Protein AF-A0A7S4JN54-F1 (afdb_monomer_lite)

Radius of gyration: 43.98 Å; chains: 1; bounding box: 113×78×150 Å

Foldseek 3Di:
DDDDDPDPDACLPPVNPLNQLLLVLLLLLLLLVLLLVVLLVVQQLLLVLLQVVVVVVPDDDDDDDDDDDDDPCVQDPDDPPPPRPPPNNPQCSLPFDFCVCVVPVPVSVVSLVPPPDPCSVVSVVSVVVCLVVCVVSLVSVLVSLVSLVVSLVSLQVSLVCLVVCVVVPHHLVRLLVRLVSLVSNLSSLLSSLVSLVSNCVSAPLRSLRRSLVSCCVRVVVPDDCPCVVVSCLLRHHLDDDDPDLAPPPPPPRPDSLLSNQVSRAHDPVSLVVSLVSLLPDQSPPCCVLPVDPVCQQVSSQQSLLSNVSSCSSVVCCQAPVLPSLLSSCVRHPLLPQWHFHAQQDIDRNQVVSVNHDSNNVSCVVRPDPVNNLVSLVVLVVLLVVLLVVLVVCVPPPNPDLVNCLVCVVVLSVSLLSLLSSLVRDLRPDPVVCVVVNDDPPDPPDDRPDDPPLSSVSSLLSSLVSLVSVLVSLVVLVVCLVVLLVVLLVLLLVLLQVQLVVLCPPDPPDDDHRDPVSSVVSNVLSVLSVPQDLDDPVCLVVSLVSLVVSLVVLVVVCPPPRQVVDPSSVVSSVSSSVSSSVNNSSSVRDVVSSVSSLVSLAPSNCLVSVVVCLVVLLVVCLVAVLSLQSVLSSLVSNLSNLVVSLVSNVSHDDPSSVVSLVSVLVSSVVVVLSNLLSLLVSLVVLLLVQLVLQLPPQDDDDPDDDPVCCVVNPSVVSVVVVVVSLVVSLSNLVSLVSHDWRDRRPDTDRSLVSSVLSNLQSVLAVLQVLLQVLLDQAQDDDQAPVSLVVSLVVNLVSLVVLLSSLVSSLVSQCVNCVSNVHNSNVSSVVSLLLLQVLLLLQQLLVLDPDHDDSVNDPSADPSRGRDFDQQDPRCNPGRGSLVSVLVSLCSLLQQLAWAAFPVQQAIAGPVRHTSGGLVNLVSVCSNSNLSSLLSSLVSLLSVLLRLVVVVVVCCVVPCVVCQVVLVVVVVQCPPLQDAGDPNVVSLVVVLVVCVVVLVSVVVSLLSNLSSLSSSLSSLVSLLVVCCVPPVPVVVVLVVVVVVVVVVVVVVVVDDDDDDPPPCPVVVVVSVVVCSSSSVDRSLLDASDLDDDRPSVLVSVLSSLLVQLVQWDQDPVRRWTHGPDSPRSDHLRSNLSSVSSSCSNDDVVSVLSNLSSNLSVLVNQVCVVPPDDPDDDDDDPDDDRPSSSLSSLSSVVSNCVSNVNDPVSSCVRHPPVVNVVHPDPPDDDD

Sequence (1228 aa):
MVSTKQATGSFTHTDNLCGDELLGIVCRGHGVLTDLMRLSRRVPPAFESAVAAAEIAKKEPASSSGAGYGYFMGLFGGATEVEKSHTDTGRYNSILFDFSYLRNPEKFENLIGSNGTSSGTDMRMLEADFVSSHSSTLTDVYRLFESIYRYYCDLNTFVTDLSRGRFIQYSVESVLTDTEGRQLLCEATYLYGMMLLLMDRHFAGSIRERIVIAFLRYCGEAGDLSHFDEVCNLVRCTSGSTFSPSPADRSDSSMYEEKLFCRYPLPPNFVRSLIGCLLSDDIYLQSSYFPSFSHRTIRLAKQASMLYVILYFQTSTLRVEKGTMREIVDKFFHDNWVVSLYAGMLVDVSEQWSRFEAASLALDAWLQLPNMEILYRMNAKLIGQCLGDLRQYLTRGVLTNDFFLDNMDTLFDCLRRCNVALRWRLLHRPKNRENTGAKAEQDESNIVILNDGNILTLMLMLSRFEEKLKAITSHLLVEKATLWQSCQSRATQKMVDLSQYFSGEQAISDIERNEPLMKWFSAMAAEIRSLSCESTTSQFATGKKIQLCIEALVDIEQFDLVDRNSQAKSSLQSTRHLLLQMARTERITDETLVAIESISDMSYAQEAIEGYVPAIHFSVKKDPSTVSFLRGLFQKAASCIRAVSLRLDQGSSEQTEEVKSYYSSLIEKLVRDTLDVVPLSIFSVLLQIADLKEKQLRMIPSKIETESLRDFAQVDERYKMSVLTYELSVFSEGIFNMDRISVGSNEIDPREILDKGLRKALTQHVSIIMHRTLQFHFRGDIKPGTIVNFQADSTRTFSSLISRLEGLKYALEQTQDHIGISGLIIWDEEFRRIMAFNVEQESNKYVRNKIPCFLSCHQSLDVPIPLFAPTKAEPLYVSFIGRVMSSLLKMTEPLVTIFSLECNGWFLTDGTEACGSQMFHFLHRALQVWGLVGLDRLLSFRVLNELQRFVKFYHSAVKSHGVLLEQIRDTCFPDWKSPQDPFKLLASATKKMEKLMSPVATCVRRVGQAQIIRKMIRNELQLGAHIAGEQMYQSLVIANDELLRQMCRKSDTDCNGDSSESSGYFDQISDMFTAAGACDPLTTVFLNMEPMEGLPLVLTMFVISHMGNLTYDHDFGSLVRAKDECPYDGWPLAAGIATILKQFHPSFASSFFASLSQFVRAGIQASFAPKTRSSRKEEIQDLPLYITNTLIFLCQLCSLTGIDRSSLHEHIPEYLVALVPNAKVGTI

InterPro domains:
  IPR019393 WASH complex, subunit strumpellin [PF10266] (86-1160)
  IPR019393 WASH complex, subunit strumpellin [PTHR15691] (84-1218)

Structure (mmCIF, N/CA/C/O backbone):
data_AF-A0A7S4JN54-F1
#
_entry.id   AF-A0A7S4JN54-F1
#
loop_
_atom_site.group_PDB
_atom_site.id
_atom_site.type_symbol
_atom_site.label_atom_id
_atom_site.label_alt_id
_atom_site.label_comp_id
_atom_site.label_asym_id
_atom_site.label_entity_id
_atom_site.label_seq_id
_atom_site.pdbx_PDB_ins_code
_atom_site.Cartn_x
_atom_site.Cartn_y
_atom_site.Cartn_z
_atom_site.occupancy
_atom_site.B_iso_or_equiv
_atom_site.auth_seq_id
_atom_site.auth_comp_id
_atom_site.auth_asym_id
_atom_site.auth_atom_id
_atom_site.pdbx_PDB_model_num
ATOM 1 N N . MET A 1 1 ? -56.118 -31.466 31.981 1.00 26.67 1 MET A N 1
ATOM 2 C CA . MET A 1 1 ? -55.464 -32.222 30.889 1.00 26.67 1 MET A CA 1
ATOM 3 C C . MET A 1 1 ? -55.588 -31.371 29.636 1.00 26.67 1 MET A C 1
ATOM 5 O O . MET A 1 1 ? -56.713 -31.107 29.264 1.00 26.67 1 MET A O 1
ATOM 9 N N . VAL A 1 2 ? -54.568 -30.812 28.998 1.00 26.16 2 VAL A N 1
ATOM 10 C CA . VAL A 1 2 ? -53.115 -30.800 29.185 1.00 26.16 2 VAL A CA 1
ATOM 11 C C . VAL A 1 2 ? -52.686 -29.349 28.943 1.00 26.16 2 VAL A C 1
ATOM 13 O O . VAL A 1 2 ? -53.099 -28.732 27.970 1.00 26.16 2 VAL A O 1
ATOM 16 N N . SER A 1 3 ? -51.909 -28.813 29.881 1.00 24.67 3 SER A N 1
ATOM 17 C CA . SER A 1 3 ? -51.236 -27.522 29.784 1.00 24.67 3 SER A CA 1
ATOM 18 C C . SER A 1 3 ? -50.074 -27.667 28.805 1.00 24.67 3 SER A C 1
ATOM 20 O O . SER A 1 3 ? -49.081 -28.323 29.117 1.00 24.67 3 SER A O 1
ATOM 22 N N . THR A 1 4 ? -50.206 -27.102 27.608 1.00 24.69 4 THR A N 1
ATOM 23 C CA . THR A 1 4 ? -49.073 -26.866 26.714 1.00 24.69 4 THR A CA 1
ATOM 24 C C . THR A 1 4 ? -48.451 -25.536 27.103 1.00 24.69 4 THR A C 1
ATOM 26 O O . THR A 1 4 ? -48.923 -24.471 26.706 1.00 24.69 4 THR A O 1
ATOM 29 N N . LYS A 1 5 ? -47.391 -25.615 27.914 1.00 27.33 5 LYS A N 1
ATOM 30 C CA . LYS A 1 5 ? -46.375 -24.568 28.015 1.00 27.33 5 LYS A CA 1
ATOM 31 C C . LYS A 1 5 ? -45.970 -24.179 26.591 1.00 27.33 5 LYS A C 1
ATOM 33 O O . LYS A 1 5 ? -45.389 -24.998 25.884 1.00 27.33 5 LYS A O 1
ATOM 38 N N . GLN A 1 6 ? -46.320 -22.963 26.178 1.00 27.58 6 GLN A N 1
ATOM 39 C CA . GLN A 1 6 ? -45.749 -22.331 24.996 1.00 27.58 6 GLN A CA 1
ATOM 40 C C . GLN A 1 6 ? -44.235 -22.291 25.192 1.00 27.58 6 GLN A C 1
ATOM 42 O O . GLN A 1 6 ? -43.738 -21.662 26.127 1.00 27.58 6 GLN A O 1
ATOM 47 N N . ALA A 1 7 ? -43.514 -23.015 24.343 1.00 29.03 7 ALA A N 1
ATOM 48 C CA . ALA A 1 7 ? -42.112 -22.741 24.117 1.00 29.03 7 ALA A CA 1
ATOM 49 C C . ALA A 1 7 ? -42.043 -21.321 23.538 1.00 29.03 7 ALA A C 1
ATOM 51 O O . ALA A 1 7 ? -42.631 -21.049 22.493 1.00 29.03 7 ALA A O 1
ATOM 52 N N . THR A 1 8 ? -41.409 -20.401 24.255 1.00 36.66 8 THR A N 1
ATOM 53 C CA . THR A 1 8 ? -41.083 -19.059 23.772 1.00 36.66 8 THR A CA 1
ATOM 54 C C . THR A 1 8 ? -40.023 -19.199 22.681 1.00 36.66 8 THR A C 1
ATOM 56 O O . THR A 1 8 ? -38.829 -19.174 22.972 1.00 36.66 8 THR A O 1
ATOM 59 N N . GLY A 1 9 ? -40.454 -19.447 21.444 1.00 47.59 9 GLY A N 1
ATOM 60 C CA . GLY A 1 9 ? -39.595 -19.308 20.272 1.00 47.59 9 GLY A CA 1
ATOM 61 C C . GLY A 1 9 ? -39.272 -17.828 20.062 1.00 47.59 9 GLY A C 1
ATOM 62 O O . GLY A 1 9 ? -40.162 -16.989 20.183 1.00 47.59 9 GLY A O 1
ATOM 63 N N . SER A 1 10 ? -38.000 -17.516 19.810 1.00 63.97 10 SER A N 1
ATOM 64 C CA . SER A 1 10 ? -37.537 -16.176 19.422 1.00 63.97 10 SER A CA 1
ATOM 65 C C . SER A 1 10 ? -38.255 -15.722 18.139 1.00 63.97 10 SER A C 1
ATOM 67 O O . SER A 1 10 ? -38.591 -16.548 17.287 1.00 63.97 10 SER A O 1
ATOM 69 N N . PHE A 1 11 ? -38.536 -14.421 18.008 1.00 71.69 11 PHE A N 1
ATOM 70 C CA . PHE A 1 11 ? -39.265 -13.855 16.864 1.00 71.69 11 PHE A CA 1
ATOM 71 C C . PHE A 1 11 ? -38.531 -14.090 15.535 1.00 71.69 11 PHE A C 1
ATOM 73 O O . PHE A 1 11 ? -39.182 -14.171 14.497 1.00 71.69 11 PHE A O 1
ATOM 80 N N . THR A 1 12 ? -37.209 -14.261 15.581 1.00 65.44 12 THR A N 1
ATOM 81 C CA . THR A 1 12 ? -36.326 -14.555 14.439 1.00 65.44 12 THR A CA 1
ATOM 82 C C . THR A 1 12 ? -36.088 -16.057 14.196 1.00 65.44 12 THR A C 1
ATOM 84 O O . THR A 1 12 ? -35.162 -16.433 13.484 1.00 65.44 12 THR A O 1
ATOM 87 N N . HIS A 1 13 ? -36.898 -16.950 14.780 1.00 71.62 13 HIS A N 1
ATOM 88 C CA . HIS A 1 13 ? -36.831 -18.385 14.475 1.00 71.62 13 HIS A CA 1
ATOM 89 C C . HIS A 1 13 ? -37.302 -18.668 13.037 1.00 71.62 13 HIS A C 1
ATOM 91 O O . HIS A 1 13 ? -38.321 -18.121 12.624 1.00 71.62 13 HIS A O 1
ATOM 97 N N . THR A 1 14 ? -36.661 -19.615 12.339 1.00 62.78 14 THR A N 1
ATOM 98 C CA . THR A 1 14 ? -36.895 -19.965 10.912 1.00 62.78 14 THR A CA 1
ATOM 99 C C . THR A 1 14 ? -38.313 -20.444 10.563 1.00 62.78 14 THR A C 1
ATOM 101 O O . THR A 1 14 ? -38.618 -20.723 9.409 1.00 62.78 14 THR A O 1
ATOM 104 N N . ASP A 1 15 ? -39.175 -20.606 11.568 1.00 67.00 15 ASP A N 1
ATOM 105 C CA . ASP A 1 15 ? -40.580 -20.993 11.401 1.00 67.00 15 ASP A CA 1
ATOM 106 C C . ASP A 1 15 ? -41.521 -19.768 11.414 1.00 67.00 15 ASP A C 1
ATOM 108 O O . ASP A 1 15 ? -42.713 -19.889 11.117 1.00 67.00 15 ASP A O 1
ATOM 112 N N . ASN A 1 16 ? -41.010 -18.577 11.758 1.00 81.00 16 ASN A N 1
ATOM 113 C CA . ASN A 1 16 ? -41.761 -17.327 11.776 1.00 81.00 16 ASN A CA 1
ATOM 114 C C . ASN A 1 16 ? -41.517 -16.513 10.498 1.00 81.00 16 ASN A C 1
ATOM 116 O O . ASN A 1 16 ? -40.676 -15.617 10.457 1.00 81.00 16 ASN A O 1
ATOM 120 N N . LEU A 1 17 ? -42.361 -16.749 9.491 1.00 81.44 17 LEU A N 1
ATOM 121 C CA . LEU A 1 17 ? -42.352 -16.035 8.206 1.00 81.44 17 LEU A CA 1
ATOM 122 C C . LEU A 1 17 ? -42.317 -14.500 8.343 1.00 81.44 17 LEU A C 1
ATOM 124 O O . LEU A 1 17 ? -41.680 -13.828 7.539 1.00 81.44 17 LEU A O 1
ATOM 128 N N . CYS A 1 18 ? -42.988 -13.932 9.354 1.00 82.75 18 CYS A N 1
ATOM 129 C CA . CYS A 1 18 ? -42.993 -12.482 9.574 1.00 82.75 18 CYS A CA 1
ATOM 130 C C . CYS A 1 18 ? -41.632 -11.968 10.071 1.00 82.75 18 CYS A C 1
ATOM 132 O O . CYS A 1 18 ? -41.219 -10.867 9.705 1.00 82.75 18 CYS A O 1
ATOM 134 N N . GLY A 1 19 ? -40.963 -12.747 10.925 1.00 83.38 19 GLY A N 1
ATOM 135 C CA . GLY A 1 19 ? -39.625 -12.443 11.424 1.00 83.38 19 GLY A CA 1
ATOM 136 C C . GLY A 1 19 ? -38.575 -12.579 10.327 1.00 83.38 19 GLY A C 1
ATOM 137 O O . GLY A 1 19 ? -37.769 -11.668 10.150 1.00 83.38 19 GLY A O 1
ATOM 138 N N . ASP A 1 20 ? -38.655 -13.651 9.538 1.00 84.50 20 ASP A N 1
ATOM 139 C CA . ASP A 1 20 ? -37.733 -13.928 8.433 1.00 84.50 20 ASP A CA 1
ATOM 140 C C . ASP A 1 20 ? -37.826 -12.883 7.309 1.00 84.50 20 ASP A C 1
ATOM 142 O O . ASP A 1 20 ? -36.797 -12.395 6.836 1.00 84.50 20 ASP A O 1
ATOM 146 N N . GLU A 1 21 ? -39.037 -12.475 6.900 1.00 85.75 21 GLU A N 1
ATOM 147 C CA . GLU A 1 21 ? -39.204 -11.425 5.882 1.00 85.75 21 GLU A CA 1
ATOM 148 C C . GLU A 1 21 ? -38.650 -10.070 6.358 1.00 85.75 21 GLU A C 1
ATOM 150 O O . GLU A 1 21 ? -37.940 -9.390 5.609 1.00 85.75 21 GLU A O 1
ATOM 155 N N . LEU A 1 22 ? -38.917 -9.684 7.613 1.00 87.50 22 LEU A N 1
ATOM 156 C CA . LEU A 1 22 ? -38.413 -8.432 8.183 1.00 87.50 22 LEU A CA 1
ATOM 157 C C . LEU A 1 22 ? -36.885 -8.450 8.336 1.00 87.50 22 LEU A C 1
ATOM 159 O O . LEU A 1 22 ? -36.216 -7.472 7.993 1.00 87.50 22 LEU A O 1
ATOM 163 N N . LEU A 1 23 ? -36.325 -9.567 8.802 1.00 86.75 23 LEU A N 1
ATOM 164 C CA . LEU A 1 23 ? -34.883 -9.762 8.908 1.00 86.75 23 LEU A CA 1
ATOM 165 C C . LEU A 1 23 ? -34.218 -9.714 7.525 1.00 86.75 23 LEU A C 1
ATOM 167 O O . LEU A 1 23 ? -33.221 -9.015 7.349 1.00 86.75 23 LEU A O 1
ATOM 171 N N . GLY A 1 24 ? -34.820 -10.345 6.514 1.00 86.50 24 GLY A N 1
ATOM 172 C CA . GLY A 1 24 ? -34.361 -10.284 5.125 1.00 86.50 24 GLY A CA 1
ATOM 173 C C . GLY A 1 24 ? -34.365 -8.866 4.540 1.00 86.50 24 GLY A C 1
ATOM 174 O O . GLY A 1 24 ? -33.464 -8.507 3.776 1.00 86.50 24 GLY A O 1
ATOM 175 N N . ILE A 1 25 ? -35.334 -8.021 4.911 1.00 88.62 25 ILE A N 1
ATOM 176 C CA . ILE A 1 25 ? -35.322 -6.590 4.565 1.00 88.62 25 ILE A CA 1
ATOM 177 C C . ILE A 1 25 ? -34.149 -5.887 5.260 1.00 88.62 25 ILE A C 1
ATOM 179 O O . ILE A 1 25 ? -33.384 -5.193 4.597 1.00 88.62 25 ILE A O 1
ATOM 183 N N . VAL A 1 26 ? -33.938 -6.084 6.563 1.00 88.62 26 VAL A N 1
ATOM 184 C CA . VAL A 1 26 ? -32.825 -5.447 7.298 1.00 88.62 26 VAL A CA 1
ATOM 185 C C . VAL A 1 26 ? -31.455 -5.857 6.733 1.00 88.62 26 VAL A C 1
ATOM 187 O O . VAL A 1 26 ? -30.627 -4.985 6.456 1.00 88.62 26 VAL A O 1
ATOM 190 N N . CYS A 1 27 ? -31.227 -7.148 6.467 1.00 86.69 27 CYS A N 1
ATOM 191 C CA . CYS A 1 27 ? -29.975 -7.648 5.884 1.00 86.69 27 CYS A CA 1
ATOM 192 C C . CYS A 1 27 ? -29.694 -7.034 4.503 1.00 86.69 27 CYS A C 1
ATOM 194 O O . CYS A 1 27 ? -28.591 -6.537 4.263 1.00 86.69 27 CYS A O 1
ATOM 196 N N . ARG A 1 28 ? -30.700 -6.983 3.615 1.00 87.12 28 ARG A N 1
ATOM 197 C CA . ARG A 1 28 ? -30.574 -6.308 2.308 1.00 87.12 28 ARG A CA 1
ATOM 198 C C . ARG A 1 28 ? -30.289 -4.816 2.460 1.00 87.12 28 ARG A C 1
ATOM 200 O O . ARG A 1 28 ? -29.544 -4.251 1.665 1.00 87.12 28 ARG A O 1
ATOM 207 N N . GLY A 1 29 ? -30.823 -4.184 3.506 1.00 87.94 29 GLY A N 1
ATOM 208 C CA . GLY A 1 29 ? -30.573 -2.775 3.799 1.00 87.94 29 GLY A CA 1
ATOM 209 C C . GLY A 1 29 ? -29.103 -2.479 4.090 1.00 87.94 29 GLY A C 1
ATOM 210 O O . GLY A 1 29 ? -28.536 -1.535 3.538 1.00 87.94 29 GLY A O 1
ATOM 211 N N . HIS A 1 30 ? -28.455 -3.327 4.889 1.00 87.31 30 HIS A N 1
ATOM 212 C CA . HIS A 1 30 ? -27.011 -3.243 5.112 1.00 87.31 30 HIS A CA 1
ATOM 213 C C . HIS A 1 30 ? -26.200 -3.514 3.836 1.00 87.31 30 HIS A C 1
ATOM 215 O O . HIS A 1 30 ? -25.202 -2.827 3.606 1.00 87.31 30 HIS A O 1
ATOM 221 N N . GLY A 1 31 ? -26.645 -4.445 2.983 1.00 86.19 31 GLY A N 1
ATOM 222 C CA . GLY A 1 31 ? -26.056 -4.695 1.662 1.00 86.19 31 GLY A CA 1
ATOM 223 C C . GLY A 1 31 ? -26.051 -3.448 0.772 1.00 86.19 31 GLY A C 1
ATOM 224 O O . GLY A 1 31 ? -24.990 -2.989 0.353 1.00 86.19 31 GLY A O 1
ATOM 225 N N . VAL A 1 32 ? -27.215 -2.815 0.585 1.00 88.69 32 VAL A N 1
ATOM 226 C CA . VAL A 1 32 ? -27.357 -1.607 -0.251 1.00 88.69 32 VAL A CA 1
ATOM 227 C C . VAL A 1 32 ? -26.522 -0.435 0.278 1.00 88.69 32 VAL A C 1
ATOM 229 O O . VAL A 1 32 ? -25.885 0.268 -0.505 1.00 88.69 32 VAL A O 1
ATOM 232 N N . LEU A 1 33 ? -26.468 -0.219 1.599 1.00 88.06 33 LEU A N 1
ATOM 233 C CA . LEU A 1 33 ? -25.617 0.830 2.186 1.00 88.06 33 LEU A CA 1
ATOM 234 C C . LEU A 1 33 ? -24.124 0.566 1.950 1.00 88.06 33 LEU A C 1
ATOM 236 O O . LEU A 1 33 ? -23.361 1.500 1.700 1.00 88.06 33 LEU A O 1
ATOM 240 N N . THR A 1 34 ? -23.711 -0.698 2.019 1.00 84.62 34 THR A N 1
ATOM 241 C CA . THR A 1 34 ? -22.330 -1.115 1.751 1.00 84.62 34 THR A CA 1
ATOM 242 C C . THR A 1 34 ? -21.973 -0.862 0.289 1.00 84.62 34 THR A C 1
ATOM 244 O O . THR A 1 34 ? -20.946 -0.239 0.015 1.00 84.62 34 THR A O 1
ATOM 247 N N . ASP A 1 35 ? -22.843 -1.250 -0.646 1.00 84.88 35 ASP A N 1
ATOM 248 C CA . ASP A 1 35 ? -22.665 -0.975 -2.074 1.00 84.88 35 ASP A CA 1
ATOM 249 C C . ASP A 1 35 ? -22.612 0.521 -2.373 1.00 84.88 35 ASP A C 1
ATOM 251 O O . ASP A 1 35 ? -21.756 0.961 -3.142 1.00 84.88 35 ASP A O 1
ATOM 255 N N . LEU A 1 36 ? -23.452 1.318 -1.709 1.00 88.19 36 LEU A N 1
ATOM 256 C CA . LEU A 1 36 ? -23.443 2.773 -1.826 1.00 88.19 36 LEU A CA 1
ATOM 257 C C . LEU A 1 36 ? -22.077 3.349 -1.457 1.00 88.19 36 LEU A C 1
ATOM 259 O O . LEU A 1 36 ? -21.489 4.108 -2.232 1.00 88.19 36 LEU A O 1
ATOM 263 N N . MET A 1 37 ? -21.527 2.951 -0.310 1.00 83.38 37 MET A N 1
ATOM 264 C CA . MET A 1 37 ? -20.214 3.429 0.114 1.00 83.38 37 MET A CA 1
ATOM 265 C C . MET A 1 37 ? -19.080 2.881 -0.769 1.00 83.38 37 MET A C 1
ATOM 267 O O . MET A 1 37 ? -18.175 3.637 -1.131 1.00 83.38 37 MET A O 1
ATOM 271 N N . ARG A 1 38 ? -19.136 1.604 -1.172 1.00 83.12 38 ARG A N 1
ATOM 272 C CA . ARG A 1 38 ? -18.141 0.942 -2.037 1.00 83.12 38 ARG A CA 1
ATOM 273 C C . ARG A 1 38 ? -18.063 1.597 -3.414 1.00 83.12 38 ARG A C 1
ATOM 275 O O . ARG A 1 38 ? -16.970 1.926 -3.878 1.00 83.12 38 ARG A O 1
ATOM 282 N N . LEU A 1 39 ? -19.210 1.803 -4.057 1.00 83.62 39 LEU A N 1
ATOM 283 C CA . LEU A 1 39 ? -19.304 2.369 -5.401 1.00 83.62 39 LEU A CA 1
ATOM 284 C C . LEU A 1 39 ? -19.033 3.874 -5.416 1.00 83.62 39 LEU A C 1
ATOM 286 O O . LEU A 1 39 ? -18.451 4.354 -6.387 1.00 83.62 39 LEU A O 1
ATOM 290 N N . SER A 1 40 ? -19.330 4.602 -4.331 1.00 81.81 40 SER A N 1
ATOM 291 C CA . SER A 1 40 ? -18.989 6.031 -4.233 1.00 81.81 40 SER A CA 1
ATOM 292 C C . SER A 1 40 ? -17.493 6.305 -4.439 1.00 81.81 40 SER A C 1
ATOM 294 O O . SER A 1 40 ? -17.119 7.299 -5.053 1.00 81.81 40 SER A O 1
ATOM 296 N N . ARG A 1 41 ? -16.621 5.384 -4.004 1.00 75.56 41 ARG A N 1
ATOM 297 C CA . ARG A 1 41 ? -15.159 5.487 -4.160 1.00 75.56 41 ARG A CA 1
ATOM 298 C C . ARG A 1 41 ? -14.655 5.086 -5.546 1.00 75.56 41 ARG A C 1
ATOM 300 O O . ARG A 1 41 ? -13.506 5.368 -5.872 1.00 75.56 41 ARG A O 1
ATOM 307 N N . ARG A 1 42 ? -15.484 4.402 -6.341 1.00 77.12 42 ARG A N 1
ATOM 308 C CA . ARG A 1 42 ? -15.159 3.925 -7.695 1.00 77.12 42 ARG A CA 1
ATOM 309 C C . ARG A 1 42 ? -15.680 4.854 -8.793 1.00 77.12 42 ARG A C 1
ATOM 311 O O . ARG A 1 42 ? -15.465 4.563 -9.968 1.00 77.12 42 ARG A O 1
ATOM 318 N N . VAL A 1 43 ? -16.352 5.952 -8.437 1.00 76.06 43 VAL A N 1
ATOM 319 C CA . VAL A 1 43 ? -16.837 6.934 -9.413 1.00 76.06 43 VAL A CA 1
ATOM 320 C C . VAL A 1 43 ? -15.645 7.498 -10.195 1.00 76.06 43 VAL A C 1
ATOM 322 O O . VAL A 1 43 ? -14.701 8.001 -9.581 1.00 76.06 43 VAL A O 1
ATOM 325 N N . PRO A 1 44 ? -15.655 7.426 -11.539 1.00 71.12 44 PRO A N 1
ATOM 326 C CA . PRO A 1 44 ? -14.534 7.908 -12.331 1.00 71.12 44 PRO A CA 1
ATOM 327 C C . PRO A 1 44 ? -14.302 9.412 -12.113 1.00 71.12 44 PRO A C 1
ATOM 329 O O . PRO A 1 44 ? -15.264 10.186 -12.172 1.00 71.12 44 PRO A O 1
ATOM 332 N N . PRO A 1 45 ? -13.044 9.868 -11.952 1.00 64.56 45 PRO A N 1
ATOM 333 C CA . PRO A 1 45 ? -12.725 11.284 -11.732 1.00 64.56 45 PRO A CA 1
ATOM 334 C C . PRO A 1 45 ? -13.179 12.198 -12.888 1.00 64.56 45 PRO A C 1
ATOM 336 O O . PRO A 1 45 ? -13.330 13.406 -12.704 1.00 64.56 45 PRO A O 1
ATOM 339 N N . ALA A 1 46 ? -13.464 11.619 -14.060 1.00 64.62 46 ALA A N 1
ATOM 340 C CA . ALA A 1 46 ? -14.097 12.285 -15.197 1.00 64.62 46 ALA A CA 1
ATOM 341 C C . ALA A 1 46 ? -15.445 12.952 -14.847 1.00 64.62 46 ALA A C 1
ATOM 343 O O . ALA A 1 46 ? -15.765 14.006 -15.390 1.00 64.62 46 ALA A O 1
ATOM 344 N N . PHE A 1 47 ? -16.225 12.382 -13.920 1.00 68.06 47 PHE A N 1
ATOM 345 C CA . PHE A 1 47 ? -17.508 12.956 -13.496 1.00 68.06 47 PHE A CA 1
ATOM 346 C C . PHE A 1 47 ? -17.351 14.099 -12.479 1.00 68.06 47 PHE A C 1
ATOM 348 O O . PHE A 1 47 ? -18.196 14.993 -12.435 1.00 68.06 47 PHE A O 1
ATOM 355 N N . GLU A 1 48 ? -16.266 14.107 -11.696 1.00 62.72 48 GLU A N 1
ATOM 356 C CA . GLU A 1 48 ? -15.980 15.134 -10.681 1.00 62.72 48 GLU A CA 1
ATOM 357 C C . GLU A 1 48 ? -15.395 16.414 -11.305 1.00 62.72 48 GLU A C 1
ATOM 359 O O . GLU A 1 48 ? -15.803 17.530 -10.981 1.00 62.72 48 GLU A O 1
ATOM 364 N N . SER A 1 49 ? -14.465 16.285 -12.258 1.00 50.41 49 SER A N 1
ATOM 365 C CA . SER A 1 49 ? -13.805 17.445 -12.876 1.00 50.41 49 SER A CA 1
ATOM 366 C C . SER A 1 49 ? -14.714 18.244 -13.816 1.00 50.41 49 SER A C 1
ATOM 368 O O . SER A 1 49 ? -14.516 19.451 -13.977 1.00 50.41 49 SER A O 1
ATOM 370 N N . ALA A 1 50 ? -15.747 17.614 -14.376 1.00 47.19 50 ALA A N 1
ATOM 371 C CA . ALA A 1 50 ? -16.795 18.272 -15.148 1.00 47.19 50 ALA A CA 1
ATOM 372 C C . ALA A 1 50 ? -17.609 19.293 -14.322 1.00 47.19 50 ALA A C 1
ATOM 374 O O . ALA A 1 50 ? -18.295 20.142 -14.893 1.00 47.19 50 ALA A O 1
ATOM 375 N N . VAL A 1 51 ? -17.558 19.202 -12.988 1.00 44.44 51 VAL A N 1
ATOM 376 C CA . VAL A 1 51 ? -18.169 20.164 -12.058 1.00 44.44 51 VAL A CA 1
ATOM 377 C C . VAL A 1 51 ? -17.211 21.336 -11.808 1.00 44.44 51 VAL A C 1
ATOM 379 O O . VAL A 1 51 ? -17.608 22.488 -11.962 1.00 44.44 51 VAL A O 1
ATOM 382 N N . ALA A 1 52 ? -15.926 21.057 -11.558 1.00 36.28 52 ALA A N 1
ATOM 383 C CA . ALA A 1 52 ? -14.896 22.082 -11.348 1.00 36.28 52 ALA A CA 1
ATOM 384 C C . ALA A 1 52 ? -14.648 22.964 -12.592 1.00 36.28 52 ALA A C 1
ATOM 386 O O . ALA A 1 52 ? -14.489 24.179 -12.480 1.00 36.28 52 ALA A O 1
ATOM 387 N N . ALA A 1 53 ? -14.671 22.387 -13.800 1.00 32.78 53 ALA A N 1
ATOM 388 C CA . ALA A 1 53 ? -14.496 23.136 -15.050 1.00 32.78 53 ALA A CA 1
ATOM 389 C C . ALA A 1 53 ? -15.645 24.131 -15.326 1.00 32.78 53 ALA A C 1
ATOM 391 O O . ALA A 1 53 ? -15.416 25.191 -15.911 1.00 32.78 53 ALA A O 1
ATOM 392 N N . ALA A 1 54 ? -16.867 23.829 -14.870 1.00 36.66 54 ALA A N 1
ATOM 393 C CA . ALA A 1 54 ? -18.011 24.737 -14.973 1.00 36.66 54 ALA A CA 1
ATOM 394 C C . ALA A 1 54 ? -17.915 25.929 -13.995 1.00 36.66 54 ALA A C 1
ATOM 396 O O . ALA A 1 54 ? -18.480 26.993 -14.260 1.00 36.66 54 ALA A O 1
ATOM 397 N N . GLU A 1 55 ? -17.178 25.775 -12.891 1.00 31.81 55 GLU A N 1
ATOM 398 C CA . GLU A 1 55 ? -16.955 26.821 -11.884 1.00 31.81 55 GLU A CA 1
ATOM 399 C C . GLU A 1 55 ? -15.771 27.736 -12.227 1.00 31.81 55 GLU A C 1
ATOM 401 O O . GLU A 1 55 ? -15.860 28.954 -12.045 1.00 31.81 55 GLU A O 1
ATOM 406 N N . ILE A 1 56 ? -14.695 27.185 -12.803 1.00 33.25 56 ILE A N 1
ATOM 407 C CA . ILE A 1 56 ? -13.501 27.946 -13.219 1.00 33.25 56 ILE A CA 1
ATOM 408 C C . ILE A 1 56 ? -13.833 28.953 -14.334 1.00 33.25 56 ILE A C 1
ATOM 410 O O . ILE A 1 56 ? -13.290 30.055 -14.357 1.00 33.25 56 ILE A O 1
ATOM 414 N N . ALA A 1 57 ? -14.811 28.657 -15.196 1.00 32.75 57 ALA A N 1
ATOM 415 C CA . ALA A 1 57 ? -15.260 29.571 -16.251 1.00 32.75 57 ALA A CA 1
ATOM 416 C C . ALA A 1 57 ? -15.918 30.879 -15.741 1.00 32.75 57 ALA A C 1
ATOM 418 O O . ALA A 1 57 ? -16.251 31.744 -16.551 1.00 32.75 57 ALA A O 1
ATOM 419 N N . LYS A 1 58 ? -16.122 31.051 -14.423 1.00 34.75 58 LYS A N 1
ATOM 420 C CA . LYS A 1 58 ? -16.780 32.235 -13.835 1.00 34.75 58 LYS A CA 1
ATOM 421 C C . LYS A 1 58 ? -15.896 33.125 -12.957 1.00 34.75 58 LYS A C 1
ATOM 423 O O . LYS A 1 58 ? -16.387 34.168 -12.524 1.00 34.75 58 LYS A O 1
ATOM 428 N N . LYS A 1 59 ? -14.630 32.786 -12.685 1.00 28.81 59 LYS A N 1
ATOM 429 C CA . LYS A 1 59 ? -13.761 33.618 -11.827 1.00 28.81 59 LYS A CA 1
ATOM 430 C C . LYS A 1 59 ? -12.296 33.616 -12.275 1.00 28.81 59 LYS A C 1
ATOM 432 O O . LYS A 1 59 ? -11.548 32.706 -11.954 1.00 28.81 59 LYS A O 1
ATOM 437 N N . GLU A 1 60 ? -11.877 34.714 -12.894 1.00 24.25 60 GLU A N 1
ATOM 438 C CA . GLU A 1 60 ? -10.498 35.229 -12.887 1.00 24.25 60 GLU A CA 1
ATOM 439 C C . GLU A 1 60 ? -10.578 36.755 -12.651 1.00 24.25 60 GLU A C 1
ATOM 441 O O . GLU A 1 60 ? -11.567 37.348 -13.099 1.00 24.25 60 GLU A O 1
ATOM 446 N N . PRO A 1 61 ? -9.625 37.409 -11.932 1.00 31.00 61 PRO A N 1
ATOM 447 C CA . PRO A 1 61 ? -8.215 37.432 -12.360 1.00 31.00 61 PRO A CA 1
ATOM 448 C C . PRO A 1 61 ? -7.084 37.513 -11.286 1.00 31.00 61 PRO A C 1
ATOM 450 O O . PRO A 1 61 ? -7.290 37.898 -10.141 1.00 31.00 61 PRO A O 1
ATOM 453 N N . ALA A 1 62 ? -5.865 37.233 -11.787 1.00 24.58 62 ALA A N 1
ATOM 454 C CA . ALA A 1 62 ? -4.530 37.841 -11.564 1.00 24.58 62 ALA A CA 1
ATOM 455 C C . ALA A 1 62 ? -3.686 37.696 -10.258 1.00 24.58 62 ALA A C 1
ATOM 457 O O . ALA A 1 62 ? -3.929 38.326 -9.236 1.00 24.58 62 ALA A O 1
ATOM 458 N N . SER A 1 63 ? -2.518 37.055 -10.464 1.00 25.19 63 SER A N 1
ATOM 459 C CA . SER A 1 63 ? -1.138 37.359 -9.999 1.00 25.19 63 SER A CA 1
ATOM 460 C C . SER A 1 63 ? -0.745 37.319 -8.508 1.00 25.19 63 SER A C 1
ATOM 462 O O . SER A 1 63 ? -1.158 38.156 -7.717 1.00 25.19 63 SER A O 1
ATOM 464 N N . SER A 1 64 ? 0.268 36.512 -8.163 1.00 24.12 64 SER A N 1
ATOM 465 C CA . SER A 1 64 ? 1.681 36.937 -8.006 1.00 24.12 64 SER A CA 1
ATOM 466 C C . SER A 1 64 ? 2.512 35.937 -7.178 1.00 24.12 64 SER A C 1
ATOM 468 O O . SER A 1 64 ? 2.004 35.069 -6.479 1.00 24.12 64 SER A O 1
ATOM 470 N N . SER A 1 65 ? 3.823 36.033 -7.376 1.00 26.38 65 SER A N 1
ATOM 471 C CA . SER A 1 65 ? 4.928 35.148 -7.002 1.00 26.38 65 SER A CA 1
ATOM 472 C C . SER A 1 65 ? 5.347 35.165 -5.526 1.00 26.38 65 SER A C 1
ATOM 474 O O . SER A 1 65 ? 5.380 36.228 -4.914 1.00 26.38 65 SER A O 1
ATOM 476 N N . GLY A 1 66 ? 5.891 34.044 -5.038 1.00 23.05 66 GLY A N 1
ATOM 477 C CA . GLY A 1 66 ? 6.760 34.013 -3.854 1.00 23.05 66 GLY A CA 1
ATOM 478 C C . GLY A 1 66 ? 7.411 32.644 -3.642 1.00 23.05 66 GLY A C 1
ATOM 479 O O . GLY A 1 66 ? 6.726 31.670 -3.362 1.00 23.05 66 GLY A O 1
ATOM 480 N N . ALA A 1 67 ? 8.733 32.569 -3.804 1.00 24.16 67 ALA A N 1
ATOM 481 C CA . ALA A 1 67 ? 9.552 31.377 -3.590 1.00 24.16 67 ALA A CA 1
ATOM 482 C C . ALA A 1 67 ? 10.259 31.428 -2.223 1.00 24.16 67 ALA A C 1
ATOM 484 O O . ALA A 1 67 ? 10.730 32.490 -1.822 1.00 24.16 67 ALA A O 1
ATOM 485 N N . GLY A 1 68 ? 10.427 30.267 -1.577 1.00 24.66 68 GLY A N 1
ATOM 486 C CA . GLY A 1 68 ? 11.412 30.056 -0.507 1.00 24.66 68 GLY A CA 1
ATOM 487 C C . GLY A 1 68 ? 10.906 29.196 0.655 1.00 24.66 68 GLY A C 1
ATOM 488 O O . GLY A 1 68 ? 9.884 29.515 1.240 1.00 24.66 68 GLY A O 1
ATOM 489 N N . TYR A 1 69 ? 11.687 28.167 1.015 1.00 25.48 69 TYR A N 1
ATOM 490 C CA . TYR A 1 69 ? 11.533 27.237 2.156 1.00 25.48 69 TYR A CA 1
ATOM 491 C C . TYR A 1 69 ? 10.569 26.049 1.976 1.00 25.48 69 TYR A C 1
ATOM 493 O O . TYR A 1 69 ? 9.489 26.002 2.548 1.00 25.48 69 TYR A O 1
ATOM 501 N N . GLY A 1 70 ? 11.005 25.018 1.240 1.00 25.41 70 GLY A N 1
ATOM 502 C CA . GLY A 1 70 ? 10.226 23.781 1.061 1.00 25.41 70 GLY A CA 1
ATOM 503 C C . GLY A 1 70 ? 11.057 22.512 0.864 1.00 25.41 70 GLY A C 1
ATOM 504 O O . GLY A 1 70 ? 10.633 21.621 0.141 1.00 25.41 70 GLY A O 1
ATOM 505 N N . TYR A 1 71 ? 12.261 22.425 1.442 1.00 29.48 71 TYR A N 1
ATOM 506 C CA . TYR A 1 71 ? 13.198 21.336 1.116 1.00 29.48 71 TYR A CA 1
ATOM 507 C C . TYR A 1 71 ? 13.124 20.104 2.045 1.00 29.48 71 TYR A C 1
ATOM 509 O O . TYR A 1 71 ? 13.709 19.081 1.716 1.00 29.48 71 TYR A O 1
ATOM 517 N N . PHE A 1 72 ? 12.396 20.157 3.172 1.00 30.44 72 PHE A N 1
ATOM 518 C CA . PHE A 1 72 ? 12.394 19.063 4.169 1.00 30.44 72 PHE A CA 1
ATOM 519 C C . PHE A 1 72 ? 11.004 18.459 4.473 1.00 30.44 72 PHE A C 1
ATOM 521 O O . PHE A 1 72 ? 10.914 17.305 4.872 1.00 30.44 72 PHE A O 1
ATOM 528 N N . MET A 1 73 ? 9.907 19.187 4.219 1.00 26.27 73 MET A N 1
ATOM 529 C CA . MET A 1 73 ? 8.524 18.709 4.444 1.00 26.27 73 MET A CA 1
ATOM 530 C C . MET A 1 73 ? 7.868 18.074 3.203 1.00 26.27 73 MET A C 1
ATOM 532 O O . MET A 1 73 ? 6.925 17.303 3.335 1.00 26.27 73 MET A O 1
ATOM 536 N N . GLY A 1 74 ? 8.381 18.342 1.996 1.00 27.62 74 GLY A N 1
ATOM 537 C CA . GLY A 1 74 ? 7.822 17.809 0.742 1.00 27.62 74 GLY A CA 1
ATOM 538 C C . GLY A 1 74 ? 8.210 16.362 0.423 1.00 27.62 74 GLY A C 1
ATOM 539 O O . GLY A 1 74 ? 7.818 15.849 -0.617 1.00 27.62 74 GLY A O 1
ATOM 540 N N . LEU A 1 75 ? 9.013 15.721 1.279 1.00 33.19 75 LEU A N 1
ATOM 541 C CA . LEU A 1 75 ? 9.527 14.365 1.065 1.00 33.19 75 LEU A CA 1
ATOM 542 C C . LEU A 1 75 ? 8.712 13.288 1.805 1.00 33.19 75 LEU A C 1
ATOM 544 O O . LEU A 1 75 ? 8.794 12.126 1.430 1.00 33.19 75 LEU A O 1
ATOM 548 N N . PHE A 1 76 ? 7.920 13.664 2.822 1.00 31.78 76 PHE A N 1
ATOM 549 C CA . PHE A 1 76 ? 7.223 12.719 3.715 1.00 31.78 76 PHE A CA 1
ATOM 550 C C . PHE A 1 76 ? 5.846 13.212 4.210 1.00 31.78 76 PHE A C 1
ATOM 552 O O . PHE A 1 76 ? 5.340 12.738 5.229 1.00 31.78 76 PHE A O 1
ATOM 559 N N . GLY A 1 77 ? 5.236 14.180 3.519 1.00 23.48 77 GLY A N 1
ATOM 560 C CA . GLY A 1 77 ? 3.871 14.629 3.793 1.00 23.48 77 GLY A CA 1
ATOM 561 C C . GLY A 1 77 ? 2.855 13.603 3.301 1.00 23.48 77 GLY A C 1
ATOM 562 O O . GLY A 1 77 ? 2.461 13.632 2.141 1.00 23.48 77 GLY A O 1
ATOM 563 N N . GLY A 1 78 ? 2.458 12.686 4.182 1.00 25.12 78 GLY A N 1
ATOM 564 C CA . GLY A 1 78 ? 1.361 11.757 3.947 1.00 25.12 78 GLY A CA 1
ATOM 565 C C . GLY A 1 78 ? 0.026 12.493 3.896 1.00 25.12 78 GLY A C 1
ATOM 566 O O . GLY A 1 78 ? -0.561 12.794 4.931 1.00 25.12 78 GLY A O 1
ATOM 567 N N . ALA A 1 79 ? -0.451 12.759 2.687 1.00 21.36 79 ALA A N 1
ATOM 568 C CA . ALA A 1 79 ? -1.871 12.745 2.391 1.00 21.36 79 ALA A CA 1
ATOM 569 C C . ALA A 1 79 ? -2.091 11.518 1.507 1.00 21.36 79 ALA A C 1
ATOM 571 O O . ALA A 1 79 ? -1.682 11.491 0.350 1.00 21.36 79 ALA A O 1
ATOM 572 N N . THR A 1 80 ? -2.697 10.477 2.069 1.00 23.97 80 THR A N 1
ATOM 573 C CA . THR A 1 80 ? -3.273 9.353 1.326 1.00 23.97 80 THR A CA 1
ATOM 574 C C . THR A 1 80 ? -4.548 9.812 0.614 1.00 23.97 80 THR A C 1
ATOM 576 O O . THR A 1 80 ? -5.616 9.222 0.746 1.00 23.97 80 THR A O 1
ATOM 579 N N . GLU A 1 81 ? -4.448 10.876 -0.178 1.00 22.30 81 GLU A N 1
ATOM 580 C CA . GLU A 1 81 ? -5.302 10.993 -1.343 1.00 22.30 81 GLU A CA 1
ATOM 581 C C . GLU A 1 81 ? -4.616 10.148 -2.401 1.00 22.30 81 GLU A C 1
ATOM 583 O O . GLU A 1 81 ? -3.482 10.412 -2.792 1.00 22.30 81 GLU A O 1
ATOM 588 N N . VAL A 1 82 ? -5.281 9.063 -2.798 1.00 27.05 82 VAL A N 1
ATOM 589 C CA . VAL A 1 82 ? -5.016 8.386 -4.065 1.00 27.05 82 VAL A CA 1
ATOM 590 C C . VAL A 1 82 ? -4.723 9.493 -5.073 1.00 27.05 82 VAL A C 1
ATOM 592 O O . VAL A 1 82 ? -5.625 10.285 -5.347 1.00 27.05 82 VAL A O 1
ATOM 595 N N . GLU A 1 83 ? -3.476 9.601 -5.545 1.00 24.53 83 GLU A N 1
ATOM 596 C CA . GLU A 1 83 ? -3.108 10.470 -6.660 1.00 24.53 83 GLU A CA 1
ATOM 597 C C . GLU A 1 83 ? -3.943 9.991 -7.850 1.00 24.53 83 GLU A C 1
ATOM 599 O O . GLU A 1 83 ? -3.542 9.127 -8.631 1.00 24.53 83 GLU A O 1
ATOM 604 N N . LYS A 1 84 ? -5.178 10.498 -7.929 1.00 29.59 84 LYS A N 1
ATOM 605 C CA . LYS A 1 84 ? -6.063 10.387 -9.075 1.00 29.59 84 LYS A CA 1
ATOM 606 C C . LYS A 1 84 ? -5.228 10.934 -10.217 1.00 29.59 84 LYS A C 1
ATOM 608 O O . LYS A 1 84 ? -4.831 12.096 -10.177 1.00 29.59 84 LYS A O 1
ATOM 613 N N . SER A 1 85 ? -4.904 10.080 -11.181 1.00 28.72 85 SER A N 1
ATOM 614 C CA . SER A 1 85 ? -4.159 10.414 -12.389 1.00 28.72 85 SER A CA 1
ATOM 615 C C . SER A 1 85 ? -4.650 11.749 -12.958 1.00 28.72 85 SER A C 1
ATOM 617 O O . SER A 1 85 ? -5.664 11.826 -13.651 1.00 28.72 85 SER A O 1
ATOM 619 N N . HIS A 1 86 ? -3.925 12.834 -12.668 1.00 32.69 86 HIS A N 1
ATOM 620 C CA . HIS A 1 86 ? -4.284 14.198 -13.076 1.00 32.69 86 HIS A CA 1
ATOM 621 C C . HIS A 1 86 ? -4.247 14.406 -14.606 1.00 32.69 86 HIS A C 1
ATOM 623 O O . HIS A 1 86 ? -4.398 15.525 -15.087 1.00 32.69 86 HIS A O 1
ATOM 629 N N . THR A 1 87 ? -4.058 13.343 -15.389 1.00 38.06 87 THR A N 1
ATOM 630 C CA . THR A 1 87 ? -4.069 13.354 -16.852 1.00 38.06 87 THR A CA 1
ATOM 631 C C . THR A 1 87 ? -5.460 13.150 -17.467 1.00 38.06 87 THR A C 1
ATOM 633 O O . THR A 1 87 ? -5.637 13.527 -18.621 1.00 38.06 87 THR A O 1
ATOM 636 N N . ASP A 1 88 ? -6.453 12.624 -16.732 1.00 41.56 88 ASP A N 1
ATOM 637 C CA . ASP A 1 88 ? -7.790 12.315 -17.291 1.00 41.56 88 ASP A CA 1
ATOM 638 C C . ASP A 1 88 ? -8.898 13.315 -16.922 1.00 41.56 88 ASP A C 1
ATOM 640 O O . ASP A 1 88 ? -10.006 13.240 -17.456 1.00 41.56 88 ASP A O 1
ATOM 644 N N . THR A 1 89 ? -8.629 14.276 -16.037 1.00 46.62 89 THR A N 1
ATOM 645 C CA . THR A 1 89 ? -9.671 15.098 -15.399 1.00 46.62 89 THR A CA 1
ATOM 646 C C . THR A 1 89 ? -10.461 15.972 -16.389 1.00 46.62 89 THR A C 1
ATOM 648 O O . THR A 1 89 ? -11.665 16.111 -16.245 1.00 46.62 89 THR A O 1
ATOM 651 N N . GLY A 1 90 ? -9.880 16.470 -17.482 1.00 53.94 90 GLY A N 1
ATOM 652 C CA . GLY A 1 90 ? -10.617 17.294 -18.463 1.00 53.94 90 GLY A CA 1
ATOM 653 C C . GLY A 1 90 ? -11.104 16.576 -19.727 1.00 53.94 90 GLY A C 1
ATOM 654 O O . GLY A 1 90 ? -11.794 17.187 -20.542 1.00 53.94 90 GLY A O 1
ATOM 655 N N . ARG A 1 91 ? -10.711 15.313 -19.936 1.00 62.56 91 ARG A N 1
ATOM 656 C CA . ARG A 1 91 ? -10.717 14.672 -21.265 1.00 62.56 91 ARG A CA 1
ATOM 657 C C . ARG A 1 91 ? -12.122 14.297 -21.762 1.00 62.56 91 ARG A C 1
ATOM 659 O O . ARG A 1 91 ? -12.371 14.363 -22.962 1.00 62.56 91 ARG A O 1
ATOM 666 N N . TYR A 1 92 ? -13.034 13.945 -20.853 1.00 67.44 92 TYR A N 1
ATOM 667 C CA . TYR A 1 92 ? -14.354 13.379 -21.184 1.00 67.44 92 TYR A CA 1
ATOM 668 C C . TYR A 1 92 ? -15.536 14.346 -20.976 1.00 67.44 92 TYR A C 1
ATOM 670 O O . TYR A 1 92 ? -16.681 13.985 -21.239 1.00 67.44 92 TYR A O 1
ATOM 678 N N . ASN A 1 93 ? -15.287 15.589 -20.547 1.00 67.62 93 ASN A N 1
ATOM 679 C CA . ASN A 1 93 ? -16.345 16.554 -20.203 1.00 67.62 93 ASN A CA 1
ATOM 680 C C . ASN A 1 93 ? -17.272 16.900 -21.375 1.00 67.62 93 ASN A C 1
ATOM 682 O O . ASN A 1 93 ? -18.436 17.218 -21.158 1.00 67.62 93 ASN A O 1
ATOM 686 N N . SER A 1 94 ? -16.776 16.838 -22.612 1.00 68.19 94 SER A N 1
ATOM 687 C CA . SER A 1 94 ? -17.571 17.105 -23.816 1.00 68.19 94 SER A CA 1
ATOM 688 C C . SER A 1 94 ? -18.591 16.007 -24.141 1.00 68.19 94 SER A C 1
ATOM 690 O O . SER A 1 94 ? -19.470 16.238 -24.966 1.00 68.19 94 SER A O 1
ATOM 692 N N . ILE A 1 95 ? -18.474 14.833 -23.509 1.00 73.69 95 ILE A N 1
ATOM 693 C CA . ILE A 1 95 ? -19.236 13.613 -23.821 1.00 73.69 95 ILE A CA 1
ATOM 694 C C . ILE A 1 95 ? -20.225 13.248 -22.681 1.00 73.69 95 ILE A C 1
ATOM 696 O O . ILE A 1 95 ? -21.099 12.395 -22.855 1.00 73.69 95 ILE A O 1
ATOM 700 N N . LEU A 1 96 ? -20.129 13.904 -21.516 1.00 78.62 96 LEU A N 1
ATOM 701 C CA . LEU A 1 96 ? -20.984 13.671 -20.342 1.00 78.62 96 LEU A CA 1
ATOM 702 C C . LEU A 1 96 ? -22.104 14.723 -20.243 1.00 78.62 96 LEU A C 1
ATOM 704 O O . LEU A 1 96 ? -21.827 15.919 -20.164 1.00 78.62 96 LEU A O 1
ATOM 708 N N . PHE A 1 97 ? -23.366 14.283 -20.193 1.00 81.31 97 PHE A N 1
ATOM 709 C CA . PHE A 1 97 ? -24.549 15.161 -20.196 1.00 81.31 97 PHE A CA 1
ATOM 710 C C . PHE A 1 97 ? -25.450 14.948 -18.971 1.00 81.31 97 PHE A C 1
ATOM 712 O O . PHE A 1 97 ? -25.547 13.835 -18.471 1.00 81.31 97 PHE A O 1
ATOM 719 N N . ASP A 1 98 ? -26.130 16.008 -18.521 1.00 81.19 98 ASP A N 1
ATOM 720 C CA . ASP A 1 98 ? -27.121 15.997 -17.427 1.00 81.19 98 ASP A CA 1
ATOM 721 C C . ASP A 1 98 ? -28.536 15.606 -17.931 1.00 81.19 98 ASP A C 1
ATOM 723 O O . ASP A 1 98 ? -28.742 15.357 -19.122 1.00 81.19 98 ASP A O 1
ATOM 727 N N . PHE A 1 99 ? -29.568 15.638 -17.069 1.00 81.00 99 PHE A N 1
ATOM 728 C CA . PHE A 1 99 ? -30.973 15.363 -17.448 1.00 81.00 99 PHE A CA 1
ATOM 729 C C . PHE A 1 99 ? -31.552 16.302 -18.526 1.00 81.00 99 PHE A C 1
ATOM 731 O O . PHE A 1 99 ? -32.641 16.059 -19.053 1.00 81.00 99 PHE A O 1
ATOM 738 N N . SER A 1 100 ? -30.828 17.355 -18.914 1.00 75.69 100 SER A N 1
ATOM 739 C CA . SER A 1 100 ? -31.133 18.167 -20.096 1.00 75.69 100 SER A CA 1
ATOM 740 C C . SER A 1 100 ? -31.111 17.358 -21.403 1.00 75.69 100 SER A C 1
ATOM 742 O O . SER A 1 100 ? -31.834 17.723 -22.335 1.00 75.69 100 SER A O 1
ATOM 744 N N . TYR A 1 101 ? -30.370 16.242 -21.453 1.00 79.62 101 TYR A N 1
ATOM 745 C CA . TYR A 1 101 ? -30.340 15.313 -22.586 1.00 79.62 101 TYR A CA 1
ATOM 746 C C . TYR A 1 101 ? -31.720 14.713 -22.888 1.00 79.62 101 TYR A C 1
ATOM 748 O O . TYR A 1 101 ? -32.154 14.741 -24.038 1.00 79.62 101 TYR A O 1
ATOM 756 N N . LEU A 1 102 ? -32.467 14.292 -21.855 1.00 79.44 102 LEU A N 1
ATOM 757 C CA . LEU A 1 102 ? -33.804 13.688 -22.000 1.00 79.44 102 LEU A CA 1
ATOM 758 C C . LEU A 1 102 ? -34.811 14.616 -22.696 1.00 79.44 102 LEU A C 1
ATOM 760 O O . LEU A 1 102 ? -35.795 14.152 -23.263 1.00 79.44 102 LEU A O 1
ATOM 764 N N . ARG A 1 103 ? -34.581 15.937 -22.665 1.00 76.38 103 ARG A N 1
ATOM 765 C CA . ARG A 1 103 ? -35.458 16.918 -23.321 1.00 76.38 103 ARG A CA 1
ATOM 766 C C . ARG A 1 103 ? -35.159 17.101 -24.810 1.00 76.38 103 ARG A C 1
ATOM 768 O O . ARG A 1 103 ? -36.061 17.516 -25.526 1.00 76.38 103 ARG A O 1
ATOM 775 N N . ASN A 1 104 ? -33.918 16.893 -25.267 1.00 75.56 104 ASN A N 1
ATOM 776 C CA . ASN A 1 104 ? -33.496 17.134 -26.659 1.00 75.56 104 ASN A CA 1
ATOM 777 C C . ASN A 1 104 ? -32.279 16.260 -27.062 1.00 75.56 104 ASN A C 1
ATOM 779 O O . ASN A 1 104 ? -31.194 16.815 -27.271 1.00 75.56 104 ASN A O 1
ATOM 783 N N . PRO A 1 105 ? -32.424 14.931 -27.213 1.00 76.81 105 PRO A N 1
ATOM 784 C CA . PRO A 1 105 ? -31.295 14.028 -27.477 1.00 76.81 105 PRO A CA 1
ATOM 785 C C . PRO A 1 105 ? -30.592 14.331 -28.813 1.00 76.81 105 PRO A C 1
ATOM 787 O O . PRO A 1 105 ? -29.367 14.397 -28.875 1.00 76.81 105 PRO A O 1
ATOM 790 N N . GLU A 1 106 ? -31.355 14.654 -29.862 1.00 72.50 106 GLU A N 1
ATOM 791 C CA . GLU A 1 106 ? -30.829 14.922 -31.211 1.00 72.50 106 GLU A CA 1
ATOM 792 C C . GLU A 1 106 ? -29.832 16.092 -31.267 1.00 72.50 106 GLU A C 1
ATOM 794 O O . GLU A 1 106 ? -28.909 16.093 -32.079 1.00 72.50 106 GLU A O 1
ATOM 799 N N . LYS A 1 107 ? -29.979 17.105 -30.401 1.00 74.62 107 LYS A N 1
ATOM 800 C CA . LYS A 1 107 ? -29.052 18.251 -30.366 1.00 74.62 107 LYS A CA 1
ATOM 801 C C . LYS A 1 107 ? -27.676 17.853 -29.837 1.00 74.62 107 LYS A C 1
ATOM 803 O O . LYS A 1 107 ? -26.672 18.345 -30.345 1.00 74.62 107 LYS A O 1
ATOM 808 N N . PHE A 1 108 ? -27.635 16.978 -28.835 1.00 71.31 108 PHE A N 1
ATOM 809 C CA . PHE A 1 108 ? -26.394 16.518 -28.213 1.00 71.31 108 PHE A CA 1
ATOM 810 C C . PHE A 1 108 ? -25.672 15.483 -29.080 1.00 71.31 108 PHE A C 1
ATOM 812 O O . PHE A 1 108 ? -24.459 15.577 -29.242 1.00 71.31 108 PHE A O 1
ATOM 819 N N . GLU A 1 109 ? -26.406 14.584 -29.741 1.00 76.44 109 GLU A N 1
ATOM 820 C CA . GLU A 1 109 ? -25.806 13.632 -30.690 1.00 76.44 109 GLU A CA 1
ATOM 821 C C . GLU A 1 109 ? -25.248 14.342 -31.940 1.00 76.44 109 GLU A C 1
ATOM 823 O O . GLU A 1 109 ? -24.165 14.014 -32.429 1.00 76.44 109 GLU A O 1
ATOM 828 N N . ASN A 1 110 ? -25.914 15.403 -32.414 1.00 70.56 110 ASN A N 1
ATOM 829 C CA . ASN A 1 110 ? -25.384 16.235 -33.497 1.00 70.56 110 ASN A CA 1
ATOM 830 C C . ASN A 1 110 ? -24.125 17.017 -33.086 1.00 70.56 110 ASN A C 1
ATOM 832 O O . ASN A 1 110 ? -23.233 17.170 -33.913 1.00 70.56 110 ASN A O 1
ATOM 836 N N . LEU A 1 111 ? -24.003 17.460 -31.827 1.00 66.69 111 LEU A N 1
ATOM 837 C CA . LEU A 1 111 ? -22.788 18.109 -31.303 1.00 66.69 111 LEU A CA 1
ATOM 838 C C . LEU A 1 111 ? -21.572 17.168 -31.299 1.00 66.69 111 LEU A C 1
ATOM 840 O O . LEU A 1 111 ? -20.453 17.613 -31.557 1.00 66.69 111 LEU A O 1
ATOM 844 N N . ILE A 1 112 ? -21.790 15.873 -31.060 1.00 63.38 112 ILE A N 1
ATOM 845 C CA . ILE A 1 112 ? -20.752 14.836 -31.164 1.00 63.38 112 ILE A CA 1
ATOM 846 C C . ILE A 1 112 ? -20.414 14.565 -32.641 1.00 63.38 112 ILE A C 1
ATOM 848 O O . ILE A 1 112 ? -19.257 14.329 -32.991 1.00 63.38 112 ILE A O 1
ATOM 852 N N . GLY A 1 113 ? -21.411 14.648 -33.530 1.00 58.38 113 GLY A N 1
ATOM 853 C CA . GLY A 1 113 ? -21.262 14.409 -34.966 1.00 58.38 113 GLY A CA 1
ATOM 854 C C . GLY A 1 113 ? -20.710 15.572 -35.811 1.00 58.38 113 GLY A C 1
ATOM 855 O O . GLY A 1 113 ? -20.108 15.305 -36.850 1.00 58.38 113 GLY A O 1
ATOM 856 N N . SER A 1 114 ? -20.896 16.843 -35.424 1.00 54.66 114 SER A N 1
ATOM 857 C CA . SER A 1 114 ? -20.753 17.994 -36.343 1.00 54.66 114 SER A CA 1
ATOM 858 C C . SER A 1 114 ? -19.428 18.773 -36.298 1.00 54.66 114 SER A C 1
ATOM 860 O O . SER A 1 114 ? -19.260 19.705 -37.084 1.00 54.66 114 SER A O 1
ATOM 862 N N . ASN A 1 115 ? -18.453 18.422 -35.451 1.00 45.47 115 ASN A N 1
ATOM 863 C CA . ASN A 1 115 ? -17.150 19.115 -35.406 1.00 45.47 115 ASN A CA 1
ATOM 864 C C . ASN A 1 115 ? -16.132 18.519 -36.403 1.00 45.47 115 ASN A C 1
ATOM 866 O O . ASN A 1 115 ? -15.141 17.883 -36.042 1.00 45.47 115 ASN A O 1
ATOM 870 N N . GLY A 1 116 ? -16.390 18.742 -37.694 1.00 42.97 116 GLY A N 1
ATOM 871 C CA . GLY A 1 116 ? -15.577 18.304 -38.835 1.00 42.97 116 GLY A CA 1
ATOM 872 C C . GLY A 1 116 ? -14.306 19.124 -39.110 1.00 42.97 116 GLY A C 1
ATOM 873 O O . GLY A 1 116 ? -14.061 19.491 -40.256 1.00 42.97 116 GLY A O 1
ATOM 874 N N . THR A 1 117 ? -13.476 19.402 -38.101 1.00 38.16 117 THR A N 1
ATOM 875 C CA . THR A 1 117 ? -12.132 19.992 -38.283 1.00 38.16 117 THR A CA 1
ATOM 876 C C . THR A 1 117 ? -11.107 19.276 -37.406 1.00 38.16 117 THR A C 1
ATOM 878 O O . THR A 1 117 ? -10.978 19.583 -36.229 1.00 38.16 117 THR A O 1
ATOM 881 N N . SER A 1 118 ? -10.381 18.298 -37.967 1.00 39.22 118 SER A N 1
ATOM 882 C CA . SER A 1 118 ? -9.206 17.586 -37.395 1.00 39.22 118 SER A CA 1
ATOM 883 C C . SER A 1 118 ? -9.301 16.964 -35.980 1.00 39.22 118 SER A C 1
ATOM 885 O O . SER A 1 118 ? -8.403 16.217 -35.621 1.00 39.22 118 SER A O 1
ATOM 887 N N . SER A 1 119 ? -10.375 17.202 -35.218 1.00 44.88 119 SER A N 1
ATOM 888 C CA . SER A 1 119 ? -10.598 16.789 -33.821 1.00 44.88 119 SER A CA 1
ATOM 889 C C . SER A 1 119 ? -11.839 15.887 -33.652 1.00 44.88 119 SER A C 1
ATOM 891 O O . SER A 1 119 ? -12.004 15.236 -32.627 1.00 44.88 119 SER A O 1
ATOM 893 N N . GLY A 1 120 ? -12.702 15.759 -34.669 1.00 40.31 120 GLY A N 1
ATOM 894 C CA . GLY A 1 120 ? -13.886 14.882 -34.617 1.00 40.31 120 GLY A CA 1
ATOM 895 C C . GLY A 1 120 ? -13.564 13.380 -34.538 1.00 40.31 120 GLY A C 1
ATOM 896 O O . GLY A 1 120 ? -14.298 12.623 -33.905 1.00 40.31 120 GLY A O 1
ATOM 897 N N . THR A 1 121 ? -12.436 12.942 -35.113 1.00 48.03 121 THR A N 1
ATOM 898 C CA . THR A 1 121 ? -11.898 11.581 -34.919 1.00 48.03 121 THR A CA 1
ATOM 899 C C . THR A 1 121 ? -11.473 11.338 -33.474 1.00 48.03 121 THR A C 1
ATOM 901 O O . THR A 1 121 ? -11.631 10.222 -32.988 1.00 48.03 121 THR A O 1
ATOM 904 N N . ASP A 1 122 ? -11.021 12.379 -32.766 1.00 58.16 122 ASP A N 1
ATOM 905 C CA . ASP A 1 122 ? -10.638 12.257 -31.363 1.00 58.16 122 ASP A CA 1
ATOM 906 C C . ASP A 1 122 ? -11.867 12.031 -30.475 1.00 58.16 122 ASP A C 1
ATOM 908 O O . ASP A 1 122 ? -11.788 11.206 -29.578 1.00 58.16 122 ASP A O 1
ATOM 912 N N . MET A 1 123 ? -13.024 12.665 -30.731 1.00 57.22 123 MET A N 1
ATOM 913 C CA . MET A 1 123 ? -14.210 12.523 -29.859 1.00 57.22 123 MET A CA 1
ATOM 914 C C . MET A 1 123 ? -14.893 11.149 -29.917 1.00 57.22 123 MET A C 1
ATOM 916 O O . MET A 1 123 ? -15.301 10.642 -28.878 1.00 57.22 123 MET A O 1
ATOM 920 N N . ARG A 1 124 ? -14.960 10.495 -31.084 1.00 64.50 124 ARG A N 1
ATOM 921 C CA . ARG A 1 124 ? -15.475 9.111 -31.170 1.00 64.50 124 ARG A CA 1
ATOM 922 C C . ARG A 1 124 ? -14.493 8.081 -30.617 1.00 64.50 124 ARG A C 1
ATOM 924 O O . ARG A 1 124 ? -14.912 7.094 -30.026 1.00 64.50 124 ARG A O 1
ATOM 931 N N . MET A 1 125 ? -13.189 8.311 -30.791 1.00 61.75 125 MET A N 1
ATOM 932 C CA . MET A 1 125 ? -12.164 7.487 -30.145 1.00 61.75 125 MET A CA 1
ATOM 933 C C . MET A 1 125 ? -12.184 7.674 -28.624 1.00 61.75 125 MET A C 1
ATOM 935 O O . MET A 1 125 ? -12.078 6.700 -27.897 1.00 61.75 125 MET A O 1
ATOM 939 N N . LEU A 1 126 ? -12.410 8.899 -28.144 1.00 66.62 126 LEU A N 1
ATOM 940 C CA . LEU A 1 126 ? -12.625 9.220 -26.732 1.00 66.62 126 LEU A CA 1
ATOM 941 C C . LEU A 1 126 ? -13.865 8.534 -26.152 1.00 66.62 126 LEU A C 1
ATOM 943 O O . LEU A 1 126 ? -13.821 8.060 -25.023 1.00 66.62 126 LEU A O 1
ATOM 947 N N . GLU A 1 127 ? -14.960 8.484 -26.910 1.00 70.88 127 GLU A N 1
ATOM 948 C CA . GLU A 1 127 ? -16.187 7.785 -26.521 1.00 70.88 127 GLU A CA 1
ATOM 949 C C . GLU A 1 127 ? -15.958 6.267 -26.459 1.00 70.88 127 GLU A C 1
ATOM 951 O O . GLU A 1 127 ? -16.300 5.640 -25.459 1.00 70.88 127 GLU A O 1
ATOM 956 N N . ALA A 1 128 ? -15.280 5.685 -27.456 1.00 69.75 128 ALA A N 1
ATOM 957 C CA . ALA A 1 128 ? -14.901 4.271 -27.448 1.00 69.75 128 ALA A CA 1
ATOM 958 C C . ALA A 1 128 ? -13.960 3.922 -26.276 1.00 69.75 128 ALA A C 1
ATOM 960 O O . ALA A 1 128 ? -14.212 2.946 -25.569 1.00 69.75 128 ALA A O 1
ATOM 961 N N . ASP A 1 129 ? -12.942 4.756 -26.025 1.00 69.00 129 ASP A N 1
ATOM 962 C CA . ASP A 1 129 ? -12.028 4.646 -24.879 1.00 69.00 129 ASP A CA 1
ATOM 963 C C . ASP A 1 129 ? -12.799 4.726 -23.545 1.00 69.00 129 ASP A C 1
ATOM 965 O O . ASP A 1 129 ? -12.509 3.993 -22.595 1.00 69.00 129 ASP A O 1
ATOM 969 N N . PHE A 1 130 ? -13.793 5.617 -23.453 1.00 74.94 130 PHE A N 1
ATOM 970 C CA . PHE A 1 130 ? -14.605 5.800 -22.251 1.00 74.94 130 PHE A CA 1
ATOM 971 C C . PHE A 1 130 ? -15.502 4.588 -21.979 1.00 74.94 130 PHE A C 1
ATOM 973 O O . PHE A 1 130 ? -15.538 4.103 -20.846 1.00 74.94 130 PHE A O 1
ATOM 980 N N . VAL A 1 131 ? -16.183 4.072 -23.008 1.00 74.88 131 VAL A N 1
ATOM 981 C CA . VAL A 1 131 ? -17.087 2.915 -22.907 1.00 74.88 131 VAL A CA 1
ATOM 982 C C . VAL A 1 131 ? -16.322 1.644 -22.544 1.00 74.88 131 VAL A C 1
ATOM 984 O O . VAL A 1 131 ? -16.752 0.913 -21.647 1.00 74.88 131 VAL A O 1
ATOM 987 N N . SER A 1 132 ? -15.166 1.395 -23.171 1.00 72.38 132 SER A N 1
ATOM 988 C CA . SER A 1 132 ? -14.343 0.226 -22.836 1.00 72.38 132 SER A CA 1
ATOM 989 C C . SER A 1 132 ? -13.810 0.275 -21.404 1.00 72.38 132 SER A C 1
ATOM 991 O O . SER A 1 132 ? -13.586 -0.771 -20.804 1.00 72.38 132 SER A O 1
ATOM 993 N N . SER A 1 133 ? -13.615 1.477 -20.853 1.00 72.69 133 SER A N 1
ATOM 994 C CA . SER A 1 133 ? -13.000 1.664 -19.535 1.00 72.69 133 SER A CA 1
ATOM 995 C C . SER A 1 133 ? -14.007 1.745 -18.378 1.00 72.69 133 SER A C 1
ATOM 997 O O . SER A 1 133 ? -13.666 1.353 -17.266 1.00 72.69 133 SER A O 1
ATOM 999 N N . HIS A 1 134 ? -15.232 2.249 -18.599 1.00 78.38 134 HIS A N 1
ATOM 1000 C CA . HIS A 1 134 ? -16.158 2.612 -17.506 1.00 78.38 134 HIS A CA 1
ATOM 1001 C C . HIS A 1 134 ? -17.552 1.962 -17.563 1.00 78.38 134 HIS A C 1
ATOM 1003 O O . HIS A 1 134 ? -18.364 2.202 -16.667 1.00 78.38 134 HIS A O 1
ATOM 1009 N N . SER A 1 135 ? -17.856 1.141 -18.573 1.00 78.44 135 SER A N 1
ATOM 1010 C CA . SER A 1 135 ? -19.185 0.519 -18.749 1.00 78.44 135 SER A CA 1
ATOM 1011 C C . SER A 1 135 ? -19.631 -0.363 -17.572 1.00 78.44 135 SER A C 1
ATOM 1013 O O . SER A 1 135 ? -20.788 -0.282 -17.149 1.00 78.44 135 SER A O 1
ATOM 1015 N N . SER A 1 136 ? -18.724 -1.154 -16.989 1.00 80.94 136 SER A N 1
ATOM 1016 C CA . SER A 1 136 ? -19.026 -1.991 -15.819 1.00 80.94 136 SER A CA 1
ATOM 1017 C C . SER A 1 136 ? -19.409 -1.146 -14.601 1.00 80.94 136 SER A C 1
ATOM 1019 O O . SER A 1 136 ? -20.467 -1.350 -14.012 1.00 80.94 136 SER A O 1
ATOM 1021 N N . THR A 1 137 ? -18.612 -0.120 -14.290 1.00 82.12 137 THR A N 1
ATOM 1022 C CA . THR A 1 137 ? -18.852 0.783 -13.156 1.00 82.12 137 THR A CA 1
ATOM 1023 C C . THR A 1 137 ? -20.174 1.540 -13.293 1.00 82.12 137 THR A C 1
ATOM 1025 O O . THR A 1 137 ? -20.889 1.705 -12.307 1.00 82.12 137 THR A O 1
ATOM 1028 N N . LEU A 1 138 ? -20.531 1.987 -14.504 1.00 82.94 138 LEU A N 1
ATOM 1029 C CA . LEU A 1 138 ? -21.813 2.661 -14.755 1.00 82.94 138 LEU A CA 1
ATOM 1030 C C . LEU A 1 138 ? -23.007 1.733 -14.510 1.00 82.94 138 LEU A C 1
ATOM 1032 O O . LEU A 1 138 ? -23.998 2.154 -13.913 1.00 82.94 138 LEU A O 1
ATOM 1036 N N . THR A 1 139 ? -22.894 0.473 -14.932 1.00 84.56 139 THR A N 1
ATOM 1037 C CA . THR A 1 139 ? -23.933 -0.541 -14.715 1.00 84.56 139 THR A CA 1
ATOM 1038 C C . THR A 1 139 ? -24.130 -0.821 -13.225 1.00 84.56 139 THR A C 1
ATOM 1040 O O . THR A 1 139 ? -25.266 -0.873 -12.753 1.00 84.56 139 THR A O 1
ATOM 1043 N N . ASP A 1 140 ? -23.040 -0.940 -12.468 1.00 85.00 140 ASP A N 1
ATOM 1044 C CA . ASP A 1 140 ? -23.094 -1.199 -11.027 1.00 85.00 140 ASP A CA 1
ATOM 1045 C C . ASP A 1 140 ? -23.731 -0.032 -10.254 1.00 85.00 140 ASP A C 1
ATOM 1047 O O . ASP A 1 140 ? -24.576 -0.248 -9.384 1.00 85.00 140 ASP A O 1
ATOM 1051 N N . VAL A 1 141 ? -23.392 1.219 -10.599 1.00 86.38 141 VAL A N 1
ATOM 1052 C CA . VAL A 1 141 ? -23.976 2.410 -9.952 1.00 86.38 141 VAL A CA 1
ATOM 1053 C C . VAL A 1 141 ? -25.464 2.568 -10.282 1.00 86.38 141 VAL A C 1
ATOM 1055 O O . VAL A 1 141 ? -26.246 2.942 -9.408 1.00 86.38 141 VAL A O 1
ATOM 1058 N N . TYR A 1 142 ? -25.894 2.253 -11.507 1.00 88.06 142 TYR A N 1
ATOM 1059 C CA . TYR A 1 142 ? -27.319 2.279 -11.845 1.00 88.06 142 TYR A CA 1
ATOM 1060 C C . TYR A 1 142 ? -28.112 1.213 -11.068 1.00 88.06 142 TYR A C 1
ATOM 1062 O O . TYR A 1 142 ? -29.136 1.534 -10.460 1.00 88.06 142 TYR A O 1
ATOM 1070 N N . ARG A 1 143 ? -27.604 -0.028 -10.997 1.00 88.19 143 ARG A N 1
ATOM 1071 C CA . ARG A 1 143 ? -28.211 -1.111 -10.196 1.00 88.19 143 ARG A CA 1
ATOM 1072 C C . ARG A 1 143 ? -28.323 -0.757 -8.714 1.00 88.19 143 ARG A C 1
ATOM 1074 O O . ARG A 1 143 ? -29.289 -1.153 -8.064 1.00 88.19 143 ARG A O 1
ATOM 1081 N N . LEU A 1 144 ? -27.371 0.005 -8.174 1.00 89.69 144 LEU A N 1
ATOM 1082 C CA . LEU A 1 144 ? -27.456 0.533 -6.813 1.00 89.69 144 LEU A CA 1
ATOM 1083 C C . LEU A 1 144 ? -28.664 1.469 -6.644 1.00 89.69 144 LEU A C 1
ATOM 1085 O O . LEU A 1 144 ? -29.434 1.293 -5.701 1.00 89.69 144 LEU A O 1
ATOM 1089 N N . PHE A 1 145 ? -28.851 2.448 -7.537 1.00 90.12 145 PHE A N 1
ATOM 1090 C CA . PHE A 1 145 ? -29.999 3.361 -7.446 1.00 90.12 145 PHE A CA 1
ATOM 1091 C C . PHE A 1 145 ? -31.332 2.621 -7.585 1.00 90.12 145 PHE A C 1
ATOM 1093 O O . PHE A 1 145 ? -32.277 2.909 -6.850 1.00 90.12 145 PHE A O 1
ATOM 1100 N N . GLU A 1 146 ? -31.389 1.624 -8.466 1.00 89.38 146 GLU A N 1
ATOM 1101 C CA . GLU A 1 146 ? -32.542 0.733 -8.575 1.00 89.38 146 GLU A CA 1
ATOM 1102 C C . GLU A 1 146 ? -32.780 -0.062 -7.279 1.00 89.38 146 GLU A C 1
ATOM 1104 O O . GLU A 1 146 ? -33.915 -0.180 -6.819 1.00 89.38 146 GLU A O 1
ATOM 1109 N N . SER A 1 147 ? -31.719 -0.560 -6.641 1.00 90.50 147 SER A N 1
ATOM 1110 C CA . SER A 1 147 ? -31.815 -1.321 -5.389 1.00 90.50 147 SER A CA 1
ATOM 1111 C C . SER A 1 147 ? -32.362 -0.482 -4.229 1.00 90.50 147 SER A C 1
ATOM 1113 O O . SER A 1 147 ? -33.133 -1.000 -3.423 1.00 90.50 147 SER A O 1
ATOM 1115 N N . ILE A 1 148 ? -32.043 0.819 -4.168 1.00 91.31 148 ILE A N 1
ATOM 1116 C CA . ILE A 1 148 ? -32.632 1.751 -3.186 1.00 91.31 148 ILE A CA 1
ATOM 1117 C C . ILE A 1 148 ? -34.147 1.883 -3.405 1.00 91.31 148 ILE A C 1
ATOM 1119 O O . ILE A 1 148 ? -34.918 1.861 -2.444 1.00 91.31 148 ILE A O 1
ATOM 1123 N N . TYR A 1 149 ? -34.592 1.991 -4.660 1.00 91.19 149 TYR A N 1
ATOM 1124 C CA . TYR A 1 149 ? -36.019 2.048 -4.982 1.00 91.19 149 TYR A CA 1
ATOM 1125 C C . TYR A 1 149 ? -36.738 0.728 -4.652 1.00 91.19 149 TYR A C 1
ATOM 1127 O O . TYR A 1 149 ? -37.786 0.742 -4.006 1.00 91.19 149 TYR A O 1
ATOM 1135 N N . ARG A 1 150 ? -36.148 -0.423 -5.000 1.00 90.62 150 ARG A N 1
ATOM 1136 C CA . ARG A 1 150 ? -36.699 -1.743 -4.647 1.00 90.62 150 ARG A CA 1
ATOM 1137 C C . ARG A 1 150 ? -36.806 -1.936 -3.132 1.00 90.62 150 ARG A C 1
ATOM 1139 O O . ARG A 1 150 ? -37.815 -2.448 -2.661 1.00 90.62 150 ARG A O 1
ATOM 1146 N N . TYR A 1 151 ? -35.824 -1.461 -2.361 1.00 92.94 151 TYR A N 1
ATOM 1147 C CA . TYR A 1 151 ? -35.878 -1.487 -0.896 1.00 92.94 151 TYR A CA 1
ATOM 1148 C C . TYR A 1 151 ? -37.107 -0.750 -0.348 1.00 92.94 151 TYR A C 1
ATOM 1150 O O . TYR A 1 151 ? -37.802 -1.253 0.535 1.00 92.94 151 TYR A O 1
ATOM 1158 N N . TYR A 1 152 ? -37.400 0.432 -0.897 1.00 92.62 152 TYR A N 1
ATOM 1159 C CA . TYR A 1 152 ? -38.601 1.189 -0.554 1.00 92.62 152 TYR A CA 1
ATOM 1160 C C . TYR A 1 152 ? -39.884 0.405 -0.867 1.00 92.62 152 TYR A C 1
ATOM 1162 O O . TYR A 1 152 ? -40.777 0.330 -0.017 1.00 92.62 152 TYR A O 1
ATOM 1170 N N . CYS A 1 153 ? -39.976 -0.194 -2.059 1.00 91.12 153 CYS A N 1
ATOM 1171 C CA . CYS A 1 153 ? -41.128 -1.002 -2.460 1.00 91.12 153 CYS A CA 1
ATOM 1172 C C . CYS A 1 153 ? -41.351 -2.187 -1.515 1.00 91.12 153 CYS A C 1
ATOM 1174 O O . CYS A 1 153 ? -42.482 -2.405 -1.077 1.00 91.12 153 CYS A O 1
ATOM 1176 N N . ASP A 1 154 ? -40.288 -2.906 -1.157 1.00 91.38 154 ASP A N 1
ATOM 1177 C CA . ASP A 1 154 ? -40.348 -4.057 -0.256 1.00 91.38 154 ASP A CA 1
ATOM 1178 C C . ASP A 1 154 ? -40.797 -3.648 1.152 1.00 91.38 154 ASP A C 1
ATOM 1180 O O . ASP A 1 154 ? -41.711 -4.256 1.710 1.00 91.38 154 ASP A O 1
ATOM 1184 N N . LEU A 1 155 ? -40.223 -2.572 1.706 1.00 91.00 155 LEU A N 1
ATOM 1185 C CA . LEU A 1 155 ? -40.597 -2.061 3.027 1.00 91.00 155 LEU A CA 1
ATOM 1186 C C . LEU A 1 155 ? -42.066 -1.620 3.064 1.00 91.00 155 LEU A C 1
ATOM 1188 O O . LEU A 1 155 ? -42.793 -1.940 4.004 1.00 91.00 155 LEU A O 1
ATOM 1192 N N . ASN A 1 156 ? -42.528 -0.903 2.037 1.00 91.00 156 ASN A N 1
ATOM 1193 C CA . ASN A 1 156 ? -43.910 -0.435 1.985 1.00 91.00 156 ASN A CA 1
ATOM 1194 C C . ASN A 1 156 ? -44.886 -1.605 1.773 1.00 91.00 156 ASN A C 1
ATOM 1196 O O . ASN A 1 156 ? -45.932 -1.655 2.417 1.00 91.00 156 ASN A O 1
ATOM 1200 N N . THR A 1 157 ? -44.514 -2.590 0.948 1.00 91.00 157 THR A N 1
ATOM 1201 C CA . THR A 1 157 ? -45.292 -3.823 0.753 1.00 91.00 157 THR A CA 1
ATOM 1202 C C . THR A 1 157 ? -45.428 -4.587 2.068 1.00 91.00 157 THR A C 1
ATOM 1204 O O . THR A 1 157 ? -46.548 -4.904 2.465 1.00 91.00 157 THR A O 1
ATOM 1207 N N . PHE A 1 158 ? -44.333 -4.770 2.810 1.00 90.06 158 PHE A N 1
ATOM 1208 C CA . PHE A 1 158 ? -44.340 -5.417 4.123 1.00 90.06 158 PHE A CA 1
ATOM 1209 C C . PHE A 1 158 ? -45.248 -4.692 5.132 1.00 90.06 158 PHE A C 1
ATOM 1211 O O . PHE A 1 158 ? -46.079 -5.318 5.794 1.00 90.06 158 PHE A O 1
ATOM 1218 N N . VAL A 1 159 ? -45.175 -3.357 5.205 1.00 87.56 159 VAL A N 1
ATOM 1219 C CA . VAL A 1 159 ? -46.063 -2.558 6.071 1.00 87.56 159 VAL A CA 1
ATOM 1220 C C . VAL A 1 159 ? -47.530 -2.697 5.644 1.00 87.56 159 VAL A C 1
ATOM 1222 O O . VAL A 1 159 ? -48.414 -2.828 6.497 1.00 87.56 159 VAL A O 1
ATOM 1225 N N . THR A 1 160 ? -47.818 -2.717 4.337 1.00 87.56 160 THR A N 1
ATOM 1226 C CA . THR A 1 160 ? -49.188 -2.949 3.859 1.00 87.56 160 THR A CA 1
ATOM 1227 C C . THR A 1 160 ? -49.679 -4.361 4.166 1.00 87.56 160 THR A C 1
ATOM 1229 O O . THR A 1 160 ? -50.834 -4.516 4.559 1.00 87.56 160 THR A O 1
ATOM 1232 N N . ASP A 1 161 ? -48.820 -5.371 4.083 1.00 86.81 161 ASP A N 1
ATOM 1233 C CA . ASP A 1 161 ? -49.154 -6.764 4.379 1.00 86.81 161 ASP A CA 1
ATOM 1234 C C . ASP A 1 161 ? -49.421 -6.990 5.874 1.00 86.81 161 ASP A C 1
ATOM 1236 O O . ASP A 1 161 ? -50.376 -7.692 6.224 1.00 86.81 161 ASP A O 1
ATOM 1240 N N . LEU A 1 162 ? -48.682 -6.304 6.756 1.00 85.81 162 LEU A N 1
ATOM 1241 C CA . LEU A 1 162 ? -48.982 -6.233 8.192 1.00 85.81 162 LEU A CA 1
ATOM 1242 C C . LEU A 1 162 ? -50.333 -5.559 8.468 1.00 85.81 162 LEU A C 1
ATOM 1244 O O . LEU A 1 162 ? -51.086 -6.008 9.328 1.00 85.81 162 LEU A O 1
ATOM 1248 N N . SER A 1 163 ? -50.670 -4.496 7.729 1.00 82.56 163 SER A N 1
ATOM 1249 C CA . SER A 1 163 ? -51.964 -3.811 7.880 1.00 82.56 163 SER A CA 1
ATOM 1250 C C . SER A 1 163 ? -53.148 -4.625 7.339 1.00 82.56 163 SER A C 1
ATOM 1252 O O . SER A 1 163 ? -54.264 -4.508 7.842 1.00 82.56 163 SER A O 1
ATOM 1254 N N . ARG A 1 164 ? -52.907 -5.469 6.326 1.00 81.88 164 ARG A N 1
ATOM 1255 C CA . ARG A 1 164 ? -53.903 -6.349 5.692 1.00 81.88 164 ARG A CA 1
ATOM 1256 C C . ARG A 1 164 ? -54.047 -7.699 6.401 1.00 81.88 164 ARG A C 1
ATOM 1258 O O . ARG A 1 164 ? -54.928 -8.470 6.030 1.00 81.88 164 ARG A O 1
ATOM 1265 N N . GLY A 1 165 ? -53.211 -7.981 7.403 1.00 77.88 165 GLY A N 1
ATOM 1266 C CA . GLY A 1 165 ? -53.259 -9.210 8.196 1.00 77.88 165 GLY A CA 1
ATOM 1267 C C . GLY A 1 165 ? -52.766 -10.454 7.451 1.00 77.88 165 GLY A C 1
ATOM 1268 O O . GLY A 1 165 ? -53.252 -11.551 7.718 1.00 77.88 165 GLY A O 1
ATOM 1269 N N . ARG A 1 166 ? -51.819 -10.304 6.510 1.00 78.88 166 ARG A N 1
ATOM 1270 C CA . ARG A 1 166 ? -51.213 -11.435 5.776 1.00 78.88 166 ARG A CA 1
ATOM 1271 C C . ARG A 1 166 ? -50.553 -12.434 6.731 1.00 78.88 166 ARG A C 1
ATOM 1273 O O . ARG A 1 166 ? -50.687 -13.644 6.565 1.00 78.88 166 ARG A O 1
ATOM 1280 N N . PHE A 1 167 ? -49.884 -11.916 7.756 1.00 78.31 167 PHE A N 1
ATOM 1281 C CA . PHE A 1 167 ? -49.346 -12.693 8.861 1.00 78.31 167 PHE A CA 1
ATOM 1282 C C . PHE A 1 167 ? -50.429 -12.786 9.934 1.00 78.31 167 PHE A C 1
ATOM 1284 O O . PHE A 1 167 ? -50.589 -11.880 10.739 1.00 78.31 167 PHE A O 1
ATOM 1291 N N . ILE A 1 168 ? -51.206 -13.868 9.922 1.00 71.38 168 ILE A N 1
ATOM 1292 C CA . ILE A 1 168 ? -52.432 -14.058 10.728 1.00 71.38 168 ILE A CA 1
ATOM 1293 C C . ILE A 1 168 ? -52.264 -13.674 12.218 1.00 71.38 168 ILE A C 1
ATOM 1295 O O . ILE A 1 168 ? -53.222 -13.237 12.851 1.00 71.38 168 ILE A O 1
ATOM 1299 N N . GLN A 1 169 ? -51.062 -13.833 12.785 1.00 71.12 169 GLN A N 1
ATOM 1300 C CA . GLN A 1 169 ? -50.749 -13.558 14.195 1.00 71.12 169 GLN A CA 1
ATOM 1301 C C . GLN A 1 169 ? -50.096 -12.189 14.453 1.00 71.12 169 GLN A C 1
ATOM 1303 O O . GLN A 1 169 ? -49.969 -11.800 15.613 1.00 71.12 169 GLN A O 1
ATOM 1308 N N . TYR A 1 170 ? -49.686 -11.459 13.412 1.00 78.06 170 TYR A N 1
ATOM 1309 C CA . TYR A 1 170 ? -48.864 -10.258 13.540 1.00 78.06 170 TYR A CA 1
ATOM 1310 C C . TYR A 1 170 ? -49.515 -9.033 12.885 1.00 78.06 170 TYR A C 1
ATOM 1312 O O . TYR A 1 170 ? -49.846 -9.015 11.704 1.00 78.06 170 TYR A O 1
ATOM 1320 N N . SER A 1 171 ? -49.648 -7.977 13.680 1.00 82.75 171 SER A N 1
ATOM 1321 C CA . SER A 1 171 ? -49.981 -6.610 13.287 1.00 82.75 171 SER A CA 1
ATOM 1322 C C . SER A 1 171 ? -48.805 -5.683 13.614 1.00 82.75 171 SER A C 1
ATOM 1324 O O . SER A 1 171 ? -47.894 -6.063 14.351 1.00 82.75 171 SER A O 1
ATOM 1326 N N . VAL A 1 172 ? -48.830 -4.440 13.124 1.00 80.88 172 VAL A N 1
ATOM 1327 C CA . VAL A 1 172 ? -47.799 -3.438 13.466 1.00 80.88 172 VAL A CA 1
ATOM 1328 C C . VAL A 1 172 ? -47.666 -3.272 14.987 1.00 80.88 172 VAL A C 1
ATOM 1330 O O . VAL A 1 172 ? -46.556 -3.222 15.505 1.00 80.88 172 VAL A O 1
ATOM 1333 N N . GLU A 1 173 ? -48.782 -3.251 15.718 1.00 82.50 173 GLU A N 1
ATOM 1334 C CA . GLU A 1 173 ? -48.781 -3.096 17.178 1.00 82.50 173 GLU A CA 1
ATOM 1335 C C . GLU A 1 173 ? -48.204 -4.326 17.889 1.00 82.50 173 GLU A C 1
ATOM 1337 O O . GLU A 1 173 ? -47.397 -4.179 18.804 1.00 82.50 173 GLU A O 1
ATOM 1342 N N . SER A 1 174 ? -48.536 -5.541 17.439 1.00 83.38 174 SER A N 1
ATOM 1343 C CA . SER A 1 174 ? -48.000 -6.760 18.060 1.00 83.38 174 SER A CA 1
ATOM 1344 C C . SER A 1 174 ? -46.502 -6.948 17.790 1.00 83.38 174 SER A C 1
ATOM 1346 O O . SER A 1 174 ? -45.779 -7.426 18.661 1.00 83.38 174 SER A O 1
ATOM 1348 N N . VAL A 1 175 ? -46.005 -6.542 16.615 1.00 82.88 175 VAL A N 1
ATOM 1349 C CA . VAL A 1 175 ? -44.562 -6.565 16.308 1.00 82.88 175 VAL A CA 1
ATOM 1350 C C . VAL A 1 175 ? -43.804 -5.546 17.166 1.00 82.88 175 VAL A C 1
ATOM 1352 O O . VAL A 1 175 ? -42.708 -5.840 17.632 1.00 82.88 175 VAL A O 1
ATOM 1355 N N . LEU A 1 176 ? -44.398 -4.378 17.443 1.00 83.88 176 LEU A N 1
ATOM 1356 C CA . LEU A 1 176 ? -43.808 -3.372 18.335 1.00 83.88 176 LEU A CA 1
ATOM 1357 C C . LEU A 1 176 ? -43.798 -3.795 19.813 1.00 83.88 176 LEU A C 1
ATOM 1359 O O . LEU A 1 176 ? -42.941 -3.339 20.569 1.00 83.88 176 LEU A O 1
ATOM 1363 N N . THR A 1 177 ? -44.711 -4.675 20.238 1.00 84.50 177 THR A N 1
ATOM 1364 C CA . THR A 1 177 ? -44.656 -5.249 21.594 1.00 84.50 177 THR A CA 1
ATOM 1365 C C . THR A 1 177 ? -43.536 -6.277 21.758 1.00 84.50 177 THR A C 1
ATOM 1367 O O . THR A 1 177 ? -42.963 -6.390 22.846 1.00 84.50 177 THR A O 1
ATOM 1370 N N . ASP A 1 178 ? -43.172 -6.984 20.687 1.00 84.69 178 ASP A N 1
ATOM 1371 C CA . ASP A 1 178 ? -42.069 -7.943 20.704 1.00 84.69 178 ASP A CA 1
ATOM 1372 C C . ASP A 1 178 ? -40.700 -7.242 20.820 1.00 84.69 178 ASP A C 1
ATOM 1374 O O . ASP A 1 178 ? -40.495 -6.137 20.310 1.00 84.69 178 ASP A O 1
ATOM 1378 N N . THR A 1 179 ? -39.750 -7.841 21.542 1.00 82.00 179 THR A N 1
ATOM 1379 C CA . THR A 1 179 ? -38.428 -7.235 21.787 1.00 82.00 179 THR A CA 1
ATOM 1380 C C . THR A 1 179 ? -37.535 -7.214 20.553 1.00 82.00 179 THR A C 1
ATOM 1382 O O . THR A 1 179 ? -36.811 -6.241 20.352 1.00 82.00 179 THR A O 1
ATOM 1385 N N . GLU A 1 180 ? -37.578 -8.253 19.720 1.00 81.81 180 GLU A N 1
ATOM 1386 C CA . GLU A 1 180 ? -36.770 -8.337 18.497 1.00 81.81 180 GLU A CA 1
ATOM 1387 C C . GLU A 1 180 ? -37.499 -7.660 17.330 1.00 81.81 180 GLU A C 1
ATOM 1389 O O . GLU A 1 180 ? -36.894 -6.893 16.579 1.00 81.81 180 GLU A O 1
ATOM 1394 N N . GLY A 1 181 ? -38.819 -7.852 17.233 1.00 84.69 181 GLY A N 1
ATOM 1395 C CA . GLY A 1 181 ? -39.665 -7.223 16.220 1.00 84.69 181 GLY A CA 1
ATOM 1396 C C . GLY A 1 181 ? -39.576 -5.695 16.230 1.00 84.69 181 GLY A C 1
ATOM 1397 O O . GLY A 1 181 ? -39.359 -5.079 15.183 1.00 84.69 181 GLY A O 1
ATOM 1398 N N . ARG A 1 182 ? -39.643 -5.062 17.413 1.00 87.56 182 ARG A N 1
ATOM 1399 C CA . ARG A 1 182 ? -39.508 -3.599 17.535 1.00 87.56 182 ARG A CA 1
ATOM 1400 C C . ARG A 1 182 ? -38.128 -3.088 17.105 1.00 87.56 182 ARG A C 1
ATOM 1402 O O . ARG A 1 182 ? -38.044 -2.004 16.529 1.00 87.56 182 ARG A O 1
ATOM 1409 N N . GLN A 1 183 ? -37.061 -3.853 17.371 1.00 88.38 183 GLN A N 1
ATOM 1410 C CA . GLN A 1 183 ? -35.695 -3.503 16.966 1.00 88.38 183 GLN A CA 1
ATOM 1411 C C . GLN A 1 183 ? -35.592 -3.488 15.443 1.00 88.38 183 GLN A C 1
ATOM 1413 O O . GLN A 1 183 ? -35.223 -2.469 14.863 1.00 88.38 183 GLN A O 1
ATOM 1418 N N . LEU A 1 184 ? -35.978 -4.594 14.802 1.00 88.25 184 LEU A N 1
ATOM 1419 C CA . LEU A 1 184 ? -35.853 -4.773 13.357 1.00 88.25 184 LEU A CA 1
ATOM 1420 C C . LEU A 1 184 ? -36.722 -3.780 12.571 1.00 88.25 184 LEU A C 1
ATOM 1422 O O . LEU A 1 184 ? -36.286 -3.250 11.552 1.00 88.25 184 LEU A O 1
ATOM 1426 N N . LEU A 1 185 ? -37.925 -3.469 13.060 1.00 89.62 185 LEU A N 1
ATOM 1427 C CA . LEU A 1 185 ? -38.834 -2.530 12.395 1.00 89.62 185 LEU A CA 1
ATOM 1428 C C . LEU A 1 185 ? -38.320 -1.077 12.445 1.00 89.62 185 LEU A C 1
ATOM 1430 O O . LEU A 1 185 ? -38.420 -0.341 11.456 1.00 89.62 185 LEU A O 1
ATOM 1434 N N . CYS A 1 186 ? -37.725 -0.674 13.576 1.00 90.06 186 CYS A N 1
ATOM 1435 C CA . CYS A 1 186 ? -37.039 0.615 13.701 1.00 90.06 186 CYS A CA 1
ATOM 1436 C C . CYS A 1 186 ? -35.769 0.660 12.835 1.00 90.06 186 CYS A C 1
ATOM 1438 O O . CYS A 1 186 ? -35.533 1.659 12.154 1.00 90.06 186 CYS A O 1
ATOM 1440 N N . GLU A 1 187 ? -34.986 -0.425 12.816 1.00 89.94 187 GLU A N 1
ATOM 1441 C CA . GLU A 1 187 ? -33.773 -0.561 11.999 1.00 89.94 187 GLU A CA 1
ATOM 1442 C C . GLU A 1 187 ? -34.084 -0.461 10.499 1.00 89.94 187 GLU A C 1
ATOM 1444 O O . GLU A 1 187 ? -33.458 0.342 9.815 1.00 89.94 187 GLU A O 1
ATOM 1449 N N . ALA A 1 188 ? -35.088 -1.178 9.985 1.00 91.12 188 ALA A N 1
ATOM 1450 C CA . ALA A 1 188 ? -35.457 -1.143 8.565 1.00 91.12 188 ALA A CA 1
ATOM 1451 C C . ALA A 1 188 ? -35.822 0.277 8.084 1.00 91.12 188 ALA A C 1
ATOM 1453 O O . ALA A 1 188 ? -35.368 0.741 7.036 1.00 91.12 188 ALA A O 1
ATOM 1454 N N . THR A 1 189 ? -36.591 1.008 8.895 1.00 91.38 189 THR A N 1
ATOM 1455 C CA . THR A 1 189 ? -36.987 2.393 8.590 1.00 91.38 189 THR A CA 1
ATOM 1456 C C . THR A 1 189 ? -35.789 3.347 8.645 1.00 91.38 189 THR A C 1
ATOM 1458 O O . THR A 1 189 ? -35.634 4.219 7.786 1.00 91.38 189 THR A O 1
ATOM 1461 N N . TYR A 1 190 ? -34.911 3.164 9.634 1.00 92.25 190 TYR A N 1
ATOM 1462 C CA . TYR A 1 190 ? -33.666 3.917 9.764 1.00 92.25 190 TYR A CA 1
ATOM 1463 C C . TYR A 1 190 ? -32.721 3.689 8.576 1.00 92.25 190 TYR A C 1
ATOM 1465 O O . TYR A 1 190 ? -32.202 4.659 8.022 1.00 92.25 190 TYR A O 1
ATOM 1473 N N . LEU A 1 191 ? -32.524 2.436 8.150 1.00 91.56 191 LEU A N 1
ATOM 1474 C CA . LEU A 1 191 ? -31.637 2.085 7.037 1.00 91.56 191 LEU A CA 1
ATOM 1475 C C . LEU A 1 191 ? -32.097 2.743 5.732 1.00 91.56 191 LEU A C 1
ATOM 1477 O O . LEU A 1 191 ? -31.263 3.312 5.031 1.00 91.56 191 LEU A O 1
ATOM 1481 N N . TYR A 1 192 ? -33.404 2.764 5.447 1.00 92.50 192 TYR A N 1
ATOM 1482 C CA . TYR A 1 192 ? -33.937 3.480 4.282 1.00 92.50 192 TYR A CA 1
ATOM 1483 C C . TYR A 1 192 ? -33.621 4.981 4.321 1.00 92.50 192 TYR A C 1
ATOM 1485 O O . TYR A 1 192 ? -33.103 5.540 3.354 1.00 92.50 192 TYR A O 1
ATOM 1493 N N . GLY A 1 193 ? -33.876 5.639 5.458 1.00 89.88 193 GLY A N 1
ATOM 1494 C CA . GLY A 1 193 ? -33.549 7.057 5.621 1.00 89.88 193 GLY A CA 1
ATOM 1495 C C . GLY A 1 193 ? -32.048 7.334 5.476 1.00 89.88 193 GLY A C 1
ATOM 1496 O O . GLY A 1 193 ? -31.656 8.323 4.856 1.00 89.88 193 GLY A O 1
ATOM 1497 N N . MET A 1 194 ? -31.198 6.423 5.960 1.00 90.31 194 MET A N 1
ATOM 1498 C CA . MET A 1 194 ? -29.751 6.509 5.762 1.00 90.31 194 MET A CA 1
ATOM 1499 C C . MET A 1 194 ? -29.337 6.327 4.300 1.00 90.31 194 MET A C 1
ATOM 1501 O O . MET A 1 194 ? -28.434 7.035 3.862 1.00 90.31 194 MET A O 1
ATOM 1505 N N . MET A 1 195 ? -29.987 5.456 3.519 1.00 91.38 195 MET A N 1
ATOM 1506 C CA . MET A 1 195 ? -29.696 5.322 2.082 1.00 91.38 195 MET A CA 1
ATOM 1507 C C . MET A 1 195 ? -29.910 6.647 1.350 1.00 91.38 195 MET A C 1
ATOM 1509 O O . MET A 1 195 ? -29.069 7.040 0.544 1.00 91.38 195 MET A O 1
ATOM 1513 N N . LEU A 1 196 ? -30.993 7.364 1.666 1.00 88.81 196 LEU A N 1
ATOM 1514 C CA . LEU A 1 196 ? -31.290 8.667 1.067 1.00 88.81 196 LEU A CA 1
ATOM 1515 C C . LEU A 1 196 ? -30.235 9.717 1.443 1.00 88.81 196 LEU A C 1
ATOM 1517 O O . LEU A 1 196 ? -29.689 10.380 0.560 1.00 88.81 196 LEU A O 1
ATOM 1521 N N . LEU A 1 197 ? -29.903 9.833 2.734 1.00 86.75 197 LEU A N 1
ATOM 1522 C CA . LEU A 1 197 ? -28.907 10.795 3.222 1.00 86.75 197 LEU A CA 1
ATOM 1523 C C . LEU A 1 197 ? -27.501 10.510 2.672 1.00 86.75 197 LEU A C 1
ATOM 1525 O O . LEU A 1 197 ? -26.802 11.428 2.242 1.00 86.75 197 LEU A O 1
ATOM 1529 N N . LEU A 1 198 ? -27.081 9.242 2.652 1.00 85.00 198 LEU A N 1
ATOM 1530 C CA . LEU A 1 198 ? -25.777 8.849 2.118 1.00 85.00 198 LEU A CA 1
ATOM 1531 C C . LEU A 1 198 ? -25.695 9.026 0.606 1.00 85.00 198 LEU A C 1
ATOM 1533 O O . LEU A 1 198 ? -24.657 9.463 0.111 1.00 85.00 198 LEU A O 1
ATOM 1537 N N . MET A 1 199 ? -26.766 8.709 -0.126 1.00 87.38 199 MET A N 1
ATOM 1538 C CA . MET A 1 199 ? -26.821 8.915 -1.573 1.00 87.38 199 MET A CA 1
ATOM 1539 C C . MET A 1 199 ? -26.572 10.386 -1.910 1.00 87.38 199 MET A C 1
ATOM 1541 O O . MET A 1 199 ? -25.786 10.677 -2.808 1.00 87.38 199 MET A O 1
ATOM 1545 N N . ASP A 1 200 ? -27.209 11.304 -1.180 1.00 83.19 200 ASP A N 1
ATOM 1546 C CA . ASP A 1 200 ? -27.065 12.745 -1.401 1.00 83.19 200 ASP A CA 1
ATOM 1547 C C . ASP A 1 200 ? -25.664 13.261 -1.031 1.00 83.19 200 ASP A C 1
ATOM 1549 O O . ASP A 1 200 ? -25.091 14.063 -1.768 1.00 83.19 200 ASP A O 1
ATOM 1553 N N . ARG A 1 201 ? -25.074 12.748 0.061 1.00 80.19 201 ARG A N 1
ATOM 1554 C CA . ARG A 1 201 ? -23.721 13.124 0.509 1.00 80.19 201 ARG A CA 1
ATOM 1555 C C . ARG A 1 201 ? -22.617 12.609 -0.416 1.00 80.19 201 ARG A C 1
ATOM 1557 O O . ARG A 1 201 ? -21.663 13.336 -0.676 1.00 80.19 201 ARG A O 1
ATOM 1564 N N . HIS A 1 202 ? -22.705 11.358 -0.866 1.00 80.50 202 HIS A N 1
ATOM 1565 C CA . HIS A 1 202 ? -21.645 10.716 -1.650 1.00 80.50 202 HIS A CA 1
ATOM 1566 C C . HIS A 1 202 ? -21.757 10.976 -3.153 1.00 80.50 202 HIS A C 1
ATOM 1568 O O . HIS A 1 202 ? -20.735 11.024 -3.833 1.00 80.50 202 HIS A O 1
ATOM 1574 N N . PHE A 1 203 ? -22.971 11.166 -3.675 1.00 80.69 203 PHE A N 1
ATOM 1575 C CA . PHE A 1 203 ? -23.185 11.477 -5.081 1.00 80.69 203 PHE A CA 1
ATOM 1576 C C . PHE A 1 203 ? -23.882 12.831 -5.225 1.00 80.69 203 PHE A C 1
ATOM 1578 O O . PHE A 1 203 ? -25.104 12.954 -5.090 1.00 80.69 203 PHE A O 1
ATOM 1585 N N . ALA A 1 204 ? -23.108 13.861 -5.574 1.00 78.81 204 ALA A N 1
ATOM 1586 C CA . ALA A 1 204 ? -23.665 15.175 -5.877 1.00 78.81 204 ALA A CA 1
ATOM 1587 C C . ALA A 1 204 ? -24.771 15.063 -6.944 1.00 78.81 204 ALA A C 1
ATOM 1589 O O . ALA A 1 204 ? -24.686 14.235 -7.852 1.00 78.81 204 ALA A O 1
ATOM 1590 N N . GLY A 1 205 ? -25.816 15.892 -6.843 1.00 75.50 205 GLY A N 1
ATOM 1591 C CA . GLY A 1 205 ? -26.979 15.821 -7.739 1.00 75.50 205 GLY A CA 1
ATOM 1592 C C . GLY A 1 205 ? -26.610 15.825 -9.227 1.00 75.50 205 GLY A C 1
ATOM 1593 O O . GLY A 1 205 ? -27.097 14.993 -9.982 1.00 75.50 205 GLY A O 1
ATOM 1594 N N . SER A 1 206 ? -25.692 16.700 -9.644 1.00 75.69 206 SER A N 1
ATOM 1595 C CA . SER A 1 206 ? -25.238 16.771 -11.040 1.00 75.69 206 SER A CA 1
ATOM 1596 C C . SER A 1 206 ? -24.532 15.490 -11.486 1.00 75.69 206 SER A C 1
ATOM 1598 O O . SER A 1 206 ? -24.785 14.982 -12.571 1.00 75.69 206 SER A O 1
ATOM 1600 N N . ILE A 1 207 ? -23.687 14.913 -10.631 1.00 81.81 207 ILE A N 1
ATOM 1601 C CA . ILE A 1 207 ? -22.985 13.651 -10.905 1.00 81.81 207 ILE A CA 1
ATOM 1602 C C . ILE A 1 207 ? -23.994 12.508 -11.067 1.00 81.81 207 ILE A C 1
ATOM 1604 O O . ILE A 1 207 ? -23.901 11.721 -12.007 1.00 81.81 207 ILE A O 1
ATOM 1608 N N . ARG A 1 208 ? -24.991 12.463 -10.182 1.00 85.19 208 ARG A N 1
ATOM 1609 C CA . ARG A 1 208 ? -26.122 11.531 -10.210 1.00 85.19 208 ARG A CA 1
ATOM 1610 C C . ARG A 1 208 ? -26.852 11.547 -11.555 1.00 85.19 208 ARG A C 1
ATOM 1612 O O . ARG A 1 208 ? -27.017 10.499 -12.176 1.00 85.19 208 ARG A O 1
ATOM 1619 N N . GLU A 1 209 ? -27.219 12.733 -12.033 1.00 85.00 209 GLU A N 1
ATOM 1620 C CA . GLU A 1 209 ? -27.887 12.898 -13.328 1.00 85.00 209 GLU A CA 1
ATOM 1621 C C . GLU A 1 209 ? -26.992 12.464 -14.500 1.00 85.00 209 GLU A C 1
ATOM 1623 O O . GLU A 1 209 ? -27.454 11.738 -15.380 1.00 85.00 209 GLU A O 1
ATOM 1628 N N . ARG A 1 210 ? -25.698 12.821 -14.485 1.00 83.94 210 ARG A N 1
ATOM 1629 C CA . ARG A 1 210 ? -24.738 12.438 -15.543 1.00 83.94 210 ARG A CA 1
ATOM 1630 C C . ARG A 1 210 ? -24.515 10.947 -15.645 1.00 83.94 210 ARG A C 1
ATOM 1632 O O . ARG A 1 210 ? -24.415 10.426 -16.751 1.00 83.94 210 ARG A O 1
ATOM 1639 N N . ILE A 1 211 ? -24.413 10.263 -14.510 1.00 84.56 211 ILE A N 1
ATOM 1640 C CA . ILE A 1 211 ? -24.188 8.817 -14.477 1.00 84.56 211 ILE A CA 1
ATOM 1641 C C . ILE A 1 211 ? -25.388 8.084 -15.079 1.00 84.56 211 ILE A C 1
ATOM 1643 O O . ILE A 1 211 ? -25.199 7.211 -15.922 1.00 84.56 211 ILE A O 1
ATOM 1647 N N . VAL A 1 212 ? -26.613 8.471 -14.707 1.00 85.31 212 VAL A N 1
ATOM 1648 C CA . VAL A 1 212 ? -27.837 7.851 -15.243 1.00 85.31 212 VAL A CA 1
ATOM 1649 C C . VAL A 1 212 ? -27.961 8.081 -16.753 1.00 85.31 212 VAL A C 1
ATOM 1651 O O . VAL A 1 212 ? -28.324 7.166 -17.488 1.00 85.31 212 VAL A O 1
ATOM 1654 N N . ILE A 1 213 ? -27.600 9.269 -17.242 1.00 84.50 213 ILE A N 1
ATOM 1655 C CA . ILE A 1 213 ? -27.631 9.576 -18.680 1.00 84.50 213 ILE A CA 1
ATOM 1656 C C . ILE A 1 213 ? -26.512 8.860 -19.442 1.00 84.50 213 ILE A C 1
ATOM 1658 O O . ILE A 1 213 ? -26.750 8.356 -20.537 1.00 84.50 213 ILE A O 1
ATOM 1662 N N . ALA A 1 214 ? -25.311 8.752 -18.872 1.00 83.12 214 ALA A N 1
ATOM 1663 C CA . ALA A 1 214 ? -24.229 7.960 -19.454 1.00 83.12 214 ALA A CA 1
ATOM 1664 C C . ALA A 1 214 ? -24.595 6.466 -19.520 1.00 83.12 214 ALA A C 1
ATOM 1666 O O . ALA A 1 214 ? -24.333 5.816 -20.530 1.00 83.12 214 ALA A O 1
ATOM 1667 N N . PHE A 1 215 ? -25.254 5.932 -18.487 1.00 82.69 215 PHE A N 1
ATOM 1668 C CA . PHE A 1 215 ? -25.792 4.572 -18.501 1.00 82.69 215 PHE A CA 1
ATOM 1669 C C . PHE A 1 215 ? -26.832 4.393 -19.616 1.00 82.69 215 PHE A C 1
ATOM 1671 O O . PHE A 1 215 ? -26.705 3.465 -20.414 1.00 82.69 215 PHE A O 1
ATOM 1678 N N . LEU A 1 216 ? -27.793 5.317 -19.741 1.00 82.50 216 LEU A N 1
ATOM 1679 C CA . LEU A 1 216 ? -28.801 5.288 -20.805 1.00 82.50 216 LEU A CA 1
ATOM 1680 C C . LEU A 1 216 ? -28.165 5.280 -22.206 1.00 82.50 216 LEU A C 1
ATOM 1682 O O . LEU A 1 216 ? -28.594 4.507 -23.057 1.00 82.50 216 LEU A O 1
ATOM 1686 N N . ARG A 1 217 ? -27.133 6.104 -22.442 1.00 80.25 217 ARG A N 1
ATOM 1687 C CA . ARG A 1 217 ? -26.476 6.234 -23.757 1.00 80.25 217 ARG A CA 1
ATOM 1688 C C . ARG A 1 217 ? -25.623 5.023 -24.144 1.00 80.25 217 ARG A C 1
ATOM 1690 O O . ARG A 1 217 ? -25.603 4.664 -25.313 1.00 80.25 217 ARG A O 1
ATOM 1697 N N . TYR A 1 218 ? -24.909 4.413 -23.195 1.00 76.50 218 TYR A N 1
ATOM 1698 C CA . TYR A 1 218 ? -23.886 3.401 -23.514 1.00 76.50 218 TYR A CA 1
ATOM 1699 C C . TYR A 1 218 ? -24.244 1.972 -23.115 1.00 76.50 218 TYR A C 1
ATOM 1701 O O . TYR A 1 218 ? -23.713 1.028 -23.691 1.00 76.50 218 TYR A O 1
ATOM 1709 N N . CYS A 1 219 ? -25.096 1.803 -22.106 1.00 71.19 219 CYS A N 1
ATOM 1710 C CA . CYS A 1 219 ? -25.456 0.498 -21.545 1.00 71.19 219 CYS A CA 1
ATOM 1711 C C . CYS A 1 219 ? -26.955 0.184 -21.714 1.00 71.19 219 CYS A C 1
ATOM 1713 O O . CYS A 1 219 ? -27.364 -0.958 -21.512 1.00 71.19 219 CYS A O 1
ATOM 1715 N N . GLY A 1 220 ? -27.769 1.173 -22.108 1.00 63.38 220 GLY A N 1
ATOM 1716 C CA . GLY A 1 220 ? -29.228 1.070 -22.201 1.00 63.38 220 GLY A CA 1
ATOM 1717 C C . GLY A 1 220 ? -29.755 0.070 -23.236 1.00 63.38 220 GLY A C 1
ATOM 1718 O O . GLY A 1 220 ? -30.840 -0.461 -23.040 1.00 63.38 220 GLY A O 1
ATOM 1719 N N . GLU A 1 221 ? -29.000 -0.254 -24.293 1.00 60.91 221 GLU A N 1
ATOM 1720 C CA . GLU A 1 221 ? -29.421 -1.265 -25.286 1.00 60.91 221 GLU A CA 1
ATOM 1721 C C . GLU A 1 221 ? -29.339 -2.711 -24.755 1.00 60.91 221 GLU A C 1
ATOM 1723 O O . GLU A 1 221 ? -29.996 -3.600 -25.294 1.00 60.91 221 GLU A O 1
ATOM 1728 N N . ALA A 1 222 ? -28.558 -2.954 -23.693 1.00 54.53 222 ALA A N 1
ATOM 1729 C CA . ALA A 1 222 ? -28.330 -4.280 -23.109 1.00 54.53 222 ALA A CA 1
ATOM 1730 C C . ALA A 1 222 ? -28.898 -4.451 -21.680 1.00 54.53 222 ALA A C 1
ATOM 1732 O O . ALA A 1 222 ? -28.851 -5.558 -21.142 1.00 54.53 222 ALA A O 1
ATOM 1733 N N . GLY A 1 223 ? -29.394 -3.381 -21.046 1.00 60.25 223 GLY A N 1
ATOM 1734 C CA . GLY A 1 223 ? -29.833 -3.360 -19.642 1.00 60.25 223 GLY A CA 1
ATOM 1735 C C . GLY A 1 223 ? -31.356 -3.356 -19.438 1.00 60.25 223 GLY A C 1
ATOM 1736 O O . GLY A 1 223 ? -32.110 -2.969 -20.325 1.00 60.25 223 GLY A O 1
ATOM 1737 N N . ASP A 1 224 ? -31.806 -3.761 -18.244 1.00 65.69 224 ASP A N 1
ATOM 1738 C CA . ASP A 1 224 ? -33.211 -3.659 -17.817 1.00 65.69 224 ASP A CA 1
ATOM 1739 C C . ASP A 1 224 ? -33.550 -2.205 -17.432 1.00 65.69 224 ASP A C 1
ATOM 1741 O O . ASP A 1 224 ? -32.940 -1.624 -16.531 1.00 65.69 224 ASP A O 1
ATOM 1745 N N . LEU A 1 225 ? -34.498 -1.600 -18.150 1.00 74.62 225 LEU A N 1
ATOM 1746 C CA . LEU A 1 225 ? -34.935 -0.208 -17.977 1.00 74.62 225 LEU A CA 1
ATOM 1747 C C . LEU A 1 225 ? -36.323 -0.105 -17.319 1.00 74.62 225 LEU A C 1
ATOM 1749 O O . LEU A 1 225 ? -36.917 0.972 -17.327 1.00 74.62 225 LEU A O 1
ATOM 1753 N N . SER A 1 226 ? -36.855 -1.191 -16.743 1.00 76.31 226 SER A N 1
ATOM 1754 C CA . SER A 1 226 ? -38.228 -1.235 -16.212 1.00 76.31 226 SER A CA 1
ATOM 1755 C C . SER A 1 226 ? -38.537 -0.188 -15.132 1.00 76.31 226 SER A C 1
ATOM 1757 O O . SER A 1 226 ? -39.684 0.229 -15.028 1.00 76.31 226 SER A O 1
ATOM 1759 N N . HIS A 1 227 ? -37.536 0.228 -14.344 1.00 79.75 227 HIS A N 1
ATOM 1760 C CA . HIS A 1 227 ? -37.669 1.204 -13.248 1.00 79.75 227 HIS A CA 1
ATOM 1761 C C . HIS A 1 227 ? -36.958 2.544 -13.528 1.00 79.75 227 HIS A C 1
ATOM 1763 O O . HIS A 1 227 ? -36.584 3.271 -12.602 1.00 79.75 227 HIS A O 1
ATOM 1769 N N . PHE A 1 228 ? -36.667 2.851 -14.796 1.00 83.88 228 PHE A N 1
ATOM 1770 C CA . PHE A 1 228 ? -35.829 3.999 -15.157 1.00 83.88 228 PHE A CA 1
ATOM 1771 C C . PHE A 1 228 ? -36.438 5.343 -14.725 1.00 83.88 228 PHE A C 1
ATOM 1773 O O . PHE A 1 228 ? -35.736 6.185 -14.159 1.00 83.88 228 PHE A O 1
ATOM 1780 N N . ASP A 1 229 ? -37.743 5.539 -14.928 1.00 82.69 229 ASP A N 1
ATOM 1781 C CA . ASP A 1 229 ? -38.432 6.787 -14.573 1.00 82.69 229 ASP A CA 1
ATOM 1782 C C . ASP A 1 229 ? -38.469 7.002 -13.051 1.00 82.69 229 ASP A C 1
ATOM 1784 O O . ASP A 1 229 ? -38.263 8.118 -12.552 1.00 82.69 229 ASP A O 1
ATOM 1788 N N . GLU A 1 230 ? -38.664 5.923 -12.294 1.00 86.25 230 GLU A N 1
ATOM 1789 C CA . GLU A 1 230 ? -38.672 5.914 -10.835 1.00 86.25 230 GLU A CA 1
ATOM 1790 C C . GLU A 1 230 ? -37.288 6.234 -10.263 1.00 86.25 230 GLU A C 1
ATOM 1792 O O . GLU A 1 230 ? -37.180 7.029 -9.316 1.00 86.25 230 GLU A O 1
ATOM 1797 N N . VAL A 1 231 ? -36.231 5.681 -10.869 1.00 85.25 231 VAL A N 1
ATOM 1798 C CA . VAL A 1 231 ? -34.830 5.980 -10.540 1.00 85.25 231 VAL A CA 1
ATOM 1799 C C . VAL A 1 231 ? -34.491 7.430 -10.891 1.00 85.25 231 VAL A C 1
ATOM 1801 O O . VAL A 1 231 ? -33.914 8.140 -10.065 1.00 85.25 231 VAL A O 1
ATOM 1804 N N . CYS A 1 232 ? -34.913 7.939 -12.052 1.00 84.31 232 CYS A N 1
ATOM 1805 C CA . CYS A 1 232 ? -34.753 9.351 -12.406 1.00 84.31 232 CYS A CA 1
ATOM 1806 C C . CYS A 1 232 ? -35.423 10.283 -11.385 1.00 84.31 232 CYS A C 1
ATOM 1808 O O . CYS A 1 232 ? -34.862 11.329 -11.045 1.00 84.31 232 CYS A O 1
ATOM 1810 N N . ASN A 1 233 ? -36.597 9.916 -10.863 1.00 85.31 233 ASN A N 1
ATOM 1811 C CA . ASN A 1 233 ? -37.266 10.684 -9.814 1.00 85.31 233 ASN A CA 1
ATOM 1812 C C . ASN A 1 233 ? -36.516 10.612 -8.470 1.00 85.31 233 ASN A C 1
ATOM 1814 O O . ASN A 1 233 ? -36.370 11.636 -7.801 1.00 85.31 233 ASN A O 1
ATOM 1818 N N . LEU A 1 234 ? -35.981 9.441 -8.102 1.00 84.44 234 LEU A N 1
ATOM 1819 C CA . LEU A 1 234 ? -35.159 9.253 -6.900 1.00 84.44 234 LEU A CA 1
ATOM 1820 C C . LEU A 1 234 ? -33.880 10.105 -6.936 1.00 84.44 234 LEU A C 1
ATOM 1822 O O . LEU A 1 234 ? -33.514 10.712 -5.930 1.00 84.44 234 LEU A O 1
ATOM 1826 N N . VAL A 1 235 ? -33.226 10.174 -8.097 1.00 83.25 235 VAL A N 1
ATOM 1827 C CA . VAL A 1 235 ? -31.849 10.665 -8.286 1.00 83.25 235 VAL A CA 1
ATOM 1828 C C . VAL A 1 235 ? -31.776 12.147 -8.696 1.00 83.25 235 VAL A C 1
ATOM 1830 O O . VAL A 1 235 ? -30.718 12.763 -8.582 1.00 83.25 235 VAL A O 1
ATOM 1833 N N . ARG A 1 236 ? -32.901 12.756 -9.099 1.00 81.81 236 ARG A N 1
ATOM 1834 C CA . ARG A 1 236 ? -33.003 14.165 -9.535 1.00 81.81 236 ARG A CA 1
ATOM 1835 C C . ARG A 1 236 ? -32.328 15.149 -8.570 1.00 81.81 236 ARG A C 1
ATOM 1837 O O . ARG A 1 236 ? -32.498 15.026 -7.355 1.00 81.81 236 ARG A O 1
ATOM 1844 N N . CYS A 1 237 ? -31.643 16.169 -9.089 1.00 72.56 237 CYS A N 1
ATOM 1845 C CA . CYS A 1 237 ? -31.052 17.229 -8.268 1.00 72.56 237 CYS A CA 1
ATOM 1846 C C . CYS A 1 237 ? -32.095 17.886 -7.354 1.00 72.56 237 CYS A C 1
ATOM 1848 O O . CYS A 1 237 ? -33.129 18.372 -7.814 1.00 72.56 237 CYS A O 1
ATOM 1850 N N . THR A 1 238 ? -31.816 17.922 -6.050 1.00 61.81 238 THR A N 1
ATOM 1851 C CA . THR A 1 238 ? -32.682 18.570 -5.048 1.00 61.81 238 THR A CA 1
ATOM 1852 C C . THR A 1 238 ? -32.273 20.023 -4.773 1.00 61.81 238 THR A C 1
ATOM 1854 O O . THR A 1 238 ? -33.097 20.816 -4.314 1.00 61.81 238 THR A O 1
ATOM 1857 N N . SER A 1 239 ? -31.028 20.394 -5.097 1.00 51.12 239 SER A N 1
ATOM 1858 C CA . SER A 1 239 ? -30.487 21.749 -4.968 1.00 51.12 239 SER A CA 1
ATOM 1859 C C . SER A 1 239 ? -30.408 22.454 -6.326 1.00 51.12 239 SER A C 1
ATOM 1861 O O . SER A 1 239 ? -29.976 21.886 -7.330 1.00 51.12 239 SER A O 1
ATOM 1863 N N . GLY A 1 240 ? -30.807 23.726 -6.367 1.00 38.75 240 GLY A N 1
ATOM 1864 C CA . GLY A 1 240 ? -30.333 24.624 -7.412 1.00 38.75 240 GLY A CA 1
ATOM 1865 C C . GLY A 1 240 ? -28.860 24.905 -7.139 1.00 38.75 240 GLY A C 1
ATOM 1866 O O . GLY A 1 240 ? -28.554 25.471 -6.102 1.00 38.75 240 GLY A O 1
ATOM 1867 N N . SER A 1 241 ? -27.973 24.439 -8.021 1.00 34.75 241 SER A N 1
ATOM 1868 C CA . SER A 1 241 ? -26.604 24.929 -8.246 1.00 34.75 241 SER A CA 1
ATOM 1869 C C . SER A 1 241 ? -26.087 25.958 -7.219 1.00 34.75 241 SER A C 1
ATOM 1871 O O . SER A 1 241 ? -26.366 27.142 -7.394 1.00 34.75 241 SER A O 1
ATOM 1873 N N . THR A 1 242 ? -25.283 25.514 -6.245 1.00 30.11 242 THR A N 1
ATOM 1874 C CA . THR A 1 242 ? -24.027 26.152 -5.782 1.00 30.11 242 THR A CA 1
ATOM 1875 C C . THR A 1 242 ? -23.506 25.433 -4.535 1.00 30.11 242 THR A C 1
ATOM 1877 O O . THR A 1 242 ? -23.983 25.648 -3.424 1.00 30.11 242 THR A O 1
ATOM 1880 N N . PHE A 1 243 ? -22.450 24.633 -4.685 1.00 33.41 243 PHE A N 1
ATOM 1881 C CA . PHE A 1 243 ? -21.557 24.348 -3.562 1.00 33.41 243 PHE A CA 1
ATOM 1882 C C . PHE A 1 243 ? -20.589 25.539 -3.452 1.00 33.41 243 PHE A C 1
ATOM 1884 O O . PHE A 1 243 ? -19.448 25.489 -3.887 1.00 33.41 243 PHE A O 1
ATOM 1891 N N . SER A 1 244 ? -21.083 26.680 -2.961 1.00 27.64 244 SER A N 1
ATOM 1892 C CA . SER A 1 244 ? -20.225 27.826 -2.640 1.00 27.64 244 SER A CA 1
ATOM 1893 C C . SER A 1 244 ? -19.694 27.648 -1.214 1.00 27.64 244 SER A C 1
ATOM 1895 O O . SER A 1 244 ? -20.504 27.578 -0.289 1.00 27.64 244 SER A O 1
ATOM 1897 N N . PRO A 1 245 ? -18.369 27.636 -0.976 1.00 29.27 245 PRO A N 1
ATOM 1898 C CA . PRO A 1 245 ? -17.793 27.604 0.367 1.00 29.27 245 PRO A CA 1
ATOM 1899 C C . PRO A 1 245 ? -17.816 28.998 1.028 1.00 29.27 245 PRO A C 1
ATOM 1901 O O . PRO A 1 245 ? -16.933 29.337 1.812 1.00 29.27 245 PRO A O 1
ATOM 1904 N N . SER A 1 246 ? -18.795 29.849 0.690 1.00 24.05 246 SER A N 1
ATOM 1905 C CA . SER A 1 246 ? -18.944 31.178 1.282 1.00 24.05 246 SER A CA 1
ATOM 1906 C C . SER A 1 246 ? -20.115 31.203 2.275 1.00 24.05 246 SER A C 1
ATOM 1908 O O . SER A 1 246 ? -21.240 30.876 1.896 1.00 24.05 246 SER A O 1
ATOM 1910 N N . PRO A 1 247 ? -19.888 31.616 3.535 1.00 31.19 247 PRO A N 1
ATOM 1911 C CA . PRO A 1 247 ? -20.874 31.535 4.615 1.00 31.19 247 PRO A CA 1
ATOM 1912 C C . PRO A 1 247 ? -22.023 32.562 4.540 1.00 31.19 247 PRO A C 1
ATOM 1914 O O . PRO A 1 247 ? -22.820 32.635 5.470 1.00 31.19 247 PRO A O 1
ATOM 1917 N N . ALA A 1 248 ? -22.134 33.360 3.470 1.00 29.06 248 ALA A N 1
ATOM 1918 C CA . ALA A 1 248 ? -23.060 34.499 3.412 1.00 29.06 248 ALA A CA 1
ATOM 1919 C C . ALA A 1 248 ? -24.427 34.226 2.741 1.00 29.06 248 ALA A C 1
ATOM 1921 O O . ALA A 1 248 ? -25.372 34.943 3.045 1.00 29.06 248 ALA A O 1
ATOM 1922 N N . ASP A 1 249 ? -24.574 33.185 1.911 1.00 29.91 249 ASP A N 1
ATOM 1923 C CA . ASP A 1 249 ? -25.810 32.937 1.125 1.00 29.91 249 ASP A CA 1
ATOM 1924 C C . ASP A 1 249 ? -26.661 31.749 1.630 1.00 29.91 249 ASP A C 1
ATOM 1926 O O . ASP A 1 249 ? -27.534 31.234 0.931 1.00 29.91 249 ASP A O 1
ATOM 1930 N N . ARG A 1 250 ? -26.446 31.280 2.868 1.00 39.09 250 ARG A N 1
ATOM 1931 C CA . ARG A 1 250 ? -27.161 30.104 3.411 1.00 39.09 250 ARG A CA 1
ATOM 1932 C C . ARG A 1 250 ? -28.650 30.336 3.725 1.00 39.09 250 ARG A C 1
ATOM 1934 O O . ARG A 1 250 ? -29.346 29.358 3.992 1.00 39.09 250 ARG A O 1
ATOM 1941 N N . SER A 1 251 ? -29.171 31.564 3.669 1.00 35.09 251 SER A N 1
ATOM 1942 C CA . SER A 1 251 ? -30.547 31.859 4.105 1.00 35.09 251 SER A CA 1
ATOM 1943 C C . SER A 1 251 ? -31.656 31.373 3.158 1.00 35.09 251 SER A C 1
ATOM 1945 O O . SER A 1 251 ? -32.757 31.131 3.638 1.00 35.09 251 SER A O 1
ATOM 1947 N N . ASP A 1 252 ? -31.381 31.152 1.863 1.00 36.69 252 ASP A N 1
ATOM 1948 C CA . ASP A 1 252 ? -32.401 30.737 0.869 1.00 36.69 252 ASP A CA 1
ATOM 1949 C C . ASP A 1 252 ? -32.272 29.276 0.377 1.00 36.69 252 ASP A C 1
ATOM 1951 O O . ASP A 1 252 ? -33.042 28.809 -0.464 1.00 36.69 252 ASP A O 1
ATOM 1955 N N . SER A 1 253 ? -31.366 28.486 0.964 1.00 44.31 253 SER A N 1
ATOM 1956 C CA . SER A 1 253 ? -31.177 27.040 0.700 1.00 44.31 253 SER A CA 1
ATOM 1957 C C . SER A 1 253 ? -32.207 26.136 1.418 1.00 44.31 253 SER A C 1
ATOM 1959 O O . SER A 1 253 ? -31.907 25.064 1.942 1.00 44.31 253 SER A O 1
ATOM 1961 N N . SER A 1 254 ? -33.453 26.606 1.466 1.00 49.25 254 SER A N 1
ATOM 1962 C CA . SER A 1 254 ? -34.542 26.132 2.322 1.00 49.25 254 SER A CA 1
ATOM 1963 C C . SER A 1 254 ? -35.137 24.782 1.856 1.00 49.25 254 SER A C 1
ATOM 1965 O O . SER A 1 254 ? -35.765 24.694 0.797 1.00 49.25 254 SER A O 1
ATOM 1967 N N . MET A 1 255 ? -34.986 23.730 2.676 1.00 57.28 255 MET A N 1
ATOM 1968 C CA . MET A 1 255 ? -35.717 22.441 2.629 1.00 57.28 255 MET A CA 1
ATOM 1969 C C . MET A 1 255 ? -35.308 21.411 1.554 1.00 57.28 255 MET A C 1
ATOM 1971 O O . MET A 1 255 ? -36.171 20.883 0.847 1.00 57.28 255 MET A O 1
ATOM 1975 N N . TYR A 1 256 ? -34.021 21.079 1.406 1.00 65.31 256 TYR A N 1
ATOM 1976 C CA . TYR A 1 256 ? -33.623 20.017 0.464 1.00 65.31 256 TYR A CA 1
ATOM 1977 C C . TYR A 1 256 ? -33.828 18.602 1.038 1.00 65.31 256 TYR A C 1
ATOM 1979 O O . TYR A 1 256 ? -34.288 17.725 0.311 1.00 65.31 256 TYR A O 1
ATOM 1987 N N . GLU A 1 257 ? -33.583 18.377 2.332 1.00 70.25 257 GLU A N 1
ATOM 1988 C CA . GLU A 1 257 ? -33.769 17.072 2.980 1.00 70.25 257 GLU A CA 1
ATOM 1989 C C . GLU A 1 257 ? -35.249 16.668 2.963 1.00 70.25 257 GLU A C 1
ATOM 1991 O O . GLU A 1 257 ? -35.599 15.551 2.600 1.00 70.25 257 GLU A O 1
ATOM 1996 N N . GLU A 1 258 ? -36.151 17.611 3.240 1.00 70.94 258 GLU A N 1
ATOM 1997 C CA . GLU A 1 258 ? -37.597 17.379 3.150 1.00 70.94 258 GLU A CA 1
ATOM 1998 C C . GLU A 1 258 ? -38.016 17.011 1.719 1.00 70.94 258 GLU A C 1
ATOM 2000 O O . GLU A 1 258 ? -38.722 16.029 1.512 1.00 70.94 258 GLU A O 1
ATOM 2005 N N . LYS A 1 259 ? -37.512 17.724 0.703 1.00 73.50 259 LYS A N 1
ATOM 2006 C CA . LYS A 1 259 ? -37.782 17.396 -0.708 1.00 73.50 259 LYS A CA 1
ATOM 2007 C C . LYS A 1 259 ? -37.234 16.032 -1.122 1.00 73.50 259 LYS A C 1
ATOM 2009 O O . LYS A 1 259 ? -37.783 15.443 -2.048 1.00 73.50 259 LYS A O 1
ATOM 2014 N N . LEU A 1 260 ? -36.164 15.549 -0.492 1.00 80.38 260 LEU A N 1
ATOM 2015 C CA . LEU A 1 260 ? -35.595 14.227 -0.751 1.00 80.38 260 LEU A CA 1
ATOM 2016 C C . LEU A 1 260 ? -36.475 13.125 -0.141 1.00 80.38 260 LEU A C 1
ATOM 2018 O O . LEU A 1 260 ? -36.868 12.200 -0.849 1.00 80.38 260 LEU A O 1
ATOM 2022 N N . PHE A 1 261 ? -36.846 13.264 1.134 1.00 84.19 261 PHE A N 1
ATOM 2023 C CA . PHE A 1 261 ? -37.673 12.291 1.858 1.00 84.19 261 PHE A CA 1
ATOM 2024 C C . PHE A 1 261 ? -39.138 12.280 1.379 1.00 84.19 261 PHE A C 1
ATOM 2026 O O . PHE A 1 261 ? -39.788 11.236 1.402 1.00 84.19 261 PHE A O 1
ATOM 2033 N N . CYS A 1 262 ? -39.659 13.402 0.867 1.00 82.38 262 CYS A N 1
ATOM 2034 C CA . CYS A 1 262 ? -41.011 13.483 0.303 1.00 82.38 262 CYS A CA 1
ATOM 2035 C C . CYS A 1 262 ? -41.177 12.803 -1.069 1.00 82.38 262 CYS A C 1
ATOM 2037 O O . CYS A 1 262 ? -42.314 12.666 -1.517 1.00 82.38 262 CYS A O 1
ATOM 2039 N N . ARG A 1 263 ? -40.098 12.385 -1.754 1.00 83.06 263 ARG A N 1
ATOM 2040 C CA . ARG A 1 263 ? -40.200 11.710 -3.070 1.00 83.06 263 ARG A CA 1
ATOM 2041 C C . ARG A 1 263 ? -40.911 10.367 -2.970 1.00 83.06 263 ARG A C 1
ATOM 2043 O O . ARG A 1 263 ? -41.778 10.075 -3.787 1.00 83.06 263 ARG A O 1
ATOM 2050 N N . TYR A 1 264 ? -40.550 9.589 -1.953 1.00 85.75 264 TYR A N 1
ATOM 2051 C CA . TYR A 1 264 ? -41.083 8.255 -1.689 1.00 85.75 264 TYR A CA 1
ATOM 2052 C C . TYR A 1 264 ? -41.386 8.113 -0.188 1.00 85.75 264 TYR A C 1
ATOM 2054 O O . TYR A 1 264 ? -40.560 7.581 0.561 1.00 85.75 264 TYR A O 1
ATOM 2062 N N . PRO A 1 265 ? -42.542 8.634 0.272 1.00 86.50 265 PRO A N 1
ATOM 2063 C CA . PRO A 1 265 ? -42.895 8.667 1.686 1.00 86.50 265 PRO A CA 1
ATOM 2064 C C . PRO A 1 265 ? -43.387 7.306 2.197 1.00 86.50 265 PRO A C 1
ATOM 2066 O O . PRO A 1 265 ? -43.956 6.502 1.452 1.00 86.50 265 PRO A O 1
ATOM 2069 N N . LEU A 1 266 ? -43.211 7.090 3.502 1.00 87.50 266 LEU A N 1
ATOM 2070 C CA . LEU A 1 266 ? -43.770 5.960 4.250 1.00 87.50 266 LEU A CA 1
ATOM 2071 C C . LEU A 1 266 ? -45.140 6.320 4.862 1.00 87.50 266 LEU A C 1
ATOM 2073 O O . LEU A 1 266 ? -45.444 7.506 5.030 1.00 87.50 266 LEU A O 1
ATOM 2077 N N . PRO A 1 267 ? -45.980 5.331 5.233 1.00 88.19 267 PRO A N 1
ATOM 2078 C CA . PRO A 1 267 ? -47.279 5.599 5.848 1.00 88.19 267 PRO A CA 1
ATOM 2079 C C . PRO A 1 267 ? -47.147 6.413 7.156 1.00 88.19 267 PRO A C 1
ATOM 2081 O O . PRO A 1 267 ? -46.431 5.999 8.069 1.00 88.19 267 PRO A O 1
ATOM 2084 N N . PRO A 1 268 ? -47.863 7.543 7.323 1.00 84.38 268 PRO A N 1
ATOM 2085 C CA . PRO A 1 268 ? -47.634 8.464 8.444 1.00 84.38 268 PRO A CA 1
ATOM 2086 C C . PRO A 1 268 ? -48.034 7.878 9.805 1.00 84.38 268 PRO A C 1
ATOM 2088 O O . PRO A 1 268 ? -47.406 8.170 10.819 1.00 84.38 268 PRO A O 1
ATOM 2091 N N . ASN A 1 269 ? -49.059 7.020 9.844 1.00 86.38 269 ASN A N 1
ATOM 2092 C CA . ASN A 1 269 ? -49.478 6.348 11.079 1.00 86.38 269 ASN A CA 1
ATOM 2093 C C . ASN A 1 269 ? -48.420 5.349 11.565 1.00 86.38 269 ASN A C 1
ATOM 2095 O O . ASN A 1 269 ? -48.203 5.226 12.764 1.00 86.38 269 ASN A O 1
ATOM 2099 N N . PHE A 1 270 ? -47.728 4.688 10.635 1.00 87.81 270 PHE A N 1
ATOM 2100 C CA . PHE A 1 270 ? -46.636 3.768 10.942 1.00 87.81 270 PHE A CA 1
ATOM 2101 C C . PHE A 1 270 ? -45.443 4.511 11.562 1.00 87.81 270 PHE A C 1
ATOM 2103 O O . PHE A 1 270 ? -44.966 4.125 12.627 1.00 87.81 270 PHE A O 1
ATOM 2110 N N . VAL A 1 271 ? -45.028 5.633 10.960 1.00 88.06 271 VAL A N 1
ATOM 2111 C CA . VAL A 1 271 ? -43.922 6.464 11.472 1.00 88.06 271 VAL A CA 1
ATOM 2112 C C . VAL A 1 271 ? -44.226 7.018 12.871 1.00 88.06 271 VAL A C 1
ATOM 2114 O O . VAL A 1 271 ? -43.363 6.969 13.747 1.00 88.06 271 VAL A O 1
ATOM 2117 N N . ARG A 1 272 ? -45.465 7.463 13.135 1.00 87.38 272 ARG A N 1
ATOM 2118 C CA . ARG A 1 272 ? -45.880 7.913 14.478 1.00 87.38 272 ARG A CA 1
ATOM 2119 C C . ARG A 1 272 ? -45.766 6.818 15.533 1.00 87.38 272 ARG A C 1
ATOM 2121 O O . ARG A 1 272 ? -45.266 7.090 16.624 1.00 87.38 272 ARG A O 1
ATOM 2128 N N . SER A 1 273 ? -46.198 5.597 15.216 1.00 86.94 273 SER A N 1
ATOM 2129 C CA . SER A 1 273 ? -46.081 4.459 16.134 1.00 86.94 273 SER A CA 1
ATOM 2130 C C . SER A 1 273 ? -44.618 4.120 16.445 1.00 86.94 273 SER A C 1
ATOM 2132 O O . SER A 1 273 ? -44.295 3.828 17.595 1.00 86.94 273 SER A O 1
ATOM 2134 N N . LEU A 1 274 ? -43.715 4.239 15.462 1.00 87.31 274 LEU A N 1
ATOM 2135 C CA . LEU A 1 274 ? -42.272 4.059 15.674 1.00 87.31 274 LEU A CA 1
ATOM 2136 C C . LEU A 1 274 ? -41.674 5.136 16.588 1.00 87.31 274 LEU A C 1
ATOM 2138 O O . LEU A 1 274 ? -40.936 4.808 17.517 1.00 87.31 274 LEU A O 1
ATOM 2142 N N . ILE A 1 275 ? -42.015 6.410 16.365 1.00 87.81 275 ILE A N 1
ATOM 2143 C CA . ILE A 1 275 ? -41.561 7.520 17.222 1.00 87.81 275 ILE A CA 1
ATOM 2144 C C . ILE A 1 275 ? -42.055 7.316 18.662 1.00 87.81 275 ILE A C 1
ATOM 2146 O O . ILE A 1 275 ? -41.275 7.469 19.603 1.00 87.81 275 ILE A O 1
ATOM 2150 N N . GLY A 1 276 ? -43.316 6.906 18.840 1.00 86.62 276 GLY A N 1
ATOM 2151 C CA . GLY A 1 276 ? -43.874 6.566 20.152 1.00 86.62 276 GLY A CA 1
ATOM 2152 C C . GLY A 1 276 ? -43.104 5.440 20.850 1.00 86.62 276 GLY A C 1
ATOM 2153 O O . GLY A 1 276 ? -42.740 5.582 22.016 1.00 86.62 276 GLY A O 1
ATOM 2154 N N . CYS A 1 277 ? -42.773 4.368 20.125 1.00 86.19 277 CYS A N 1
ATOM 2155 C CA . CYS A 1 277 ? -41.996 3.243 20.654 1.00 86.19 277 CYS A CA 1
ATOM 2156 C C . CYS A 1 277 ? -40.565 3.643 21.066 1.00 86.19 277 CYS A C 1
ATOM 2158 O O . CYS A 1 277 ? -40.068 3.199 22.102 1.00 86.19 277 CYS A O 1
ATOM 2160 N N . LEU A 1 278 ? -39.895 4.499 20.283 1.00 85.81 278 LEU A N 1
ATOM 2161 C CA . LEU A 1 278 ? -38.562 5.024 20.613 1.00 85.81 278 LEU A CA 1
ATOM 2162 C C . LEU A 1 278 ? -38.593 5.921 21.866 1.00 85.81 278 LEU A C 1
ATOM 2164 O O . LEU A 1 278 ? -37.630 5.976 22.643 1.00 85.81 278 LEU A O 1
ATOM 2168 N N . LEU A 1 279 ? -39.707 6.619 22.100 1.00 86.31 279 LEU A N 1
ATOM 2169 C CA . LEU A 1 279 ? -39.890 7.483 23.265 1.00 86.31 279 LEU A CA 1
ATOM 2170 C C . LEU A 1 279 ? -40.266 6.726 24.541 1.00 86.31 279 LEU A C 1
ATOM 2172 O O . LEU A 1 279 ? -39.818 7.139 25.612 1.00 86.31 279 LEU A O 1
ATOM 2176 N N . SER A 1 280 ? -40.982 5.606 24.462 1.00 82.75 280 SER A N 1
ATOM 2177 C CA . SER A 1 280 ? -41.386 4.854 25.656 1.00 82.75 280 SER A CA 1
ATOM 2178 C C . SER A 1 280 ? -40.299 3.901 26.172 1.00 82.75 280 SER A C 1
ATOM 2180 O O . SER A 1 280 ? -40.002 3.912 27.367 1.00 82.75 280 SER A O 1
ATOM 2182 N N . ASP A 1 281 ? -39.631 3.150 25.286 1.00 78.50 281 ASP A N 1
ATOM 2183 C CA . ASP A 1 281 ? -38.888 1.941 25.677 1.00 78.50 281 ASP A CA 1
ATOM 2184 C C . ASP A 1 281 ? -37.375 2.006 25.363 1.00 78.50 281 ASP A C 1
ATOM 2186 O O . ASP A 1 281 ? -36.925 2.705 24.452 1.00 78.50 281 ASP A O 1
ATOM 2190 N N . ASP A 1 282 ? -36.567 1.245 26.116 1.00 83.38 282 ASP A N 1
ATOM 2191 C CA . ASP A 1 282 ? -35.153 0.953 25.806 1.00 83.38 282 ASP A CA 1
ATOM 2192 C C . ASP A 1 282 ? -35.084 -0.290 24.905 1.00 83.38 282 ASP A C 1
ATOM 2194 O O . ASP A 1 282 ? -35.055 -1.428 25.371 1.00 83.38 282 ASP A O 1
ATOM 2198 N N . ILE A 1 283 ? -35.092 -0.054 23.593 1.00 82.75 283 ILE A N 1
ATOM 2199 C CA . ILE A 1 283 ? -35.188 -1.076 22.544 1.00 82.75 283 ILE A CA 1
ATOM 2200 C C . ILE A 1 283 ? -33.983 -2.029 22.564 1.00 82.75 283 ILE A C 1
ATOM 2202 O O . ILE A 1 283 ? -34.130 -3.189 22.195 1.00 82.75 283 ILE A O 1
ATOM 2206 N N . TYR A 1 284 ? -32.813 -1.576 23.026 1.00 81.69 284 TYR A N 1
ATOM 2207 C CA . TYR A 1 284 ? -31.581 -2.374 23.061 1.00 81.69 284 TYR A CA 1
ATOM 2208 C C . TYR A 1 284 ? -31.238 -2.930 24.447 1.00 81.69 284 TYR A C 1
ATOM 2210 O O . TYR A 1 284 ? -30.174 -3.529 24.607 1.00 81.69 284 TYR A O 1
ATOM 2218 N N . LEU A 1 285 ? -32.110 -2.732 25.443 1.00 83.06 285 LEU A N 1
ATOM 2219 C CA . LEU A 1 285 ? -31.935 -3.218 26.816 1.00 83.06 285 LEU A CA 1
ATOM 2220 C C . LEU A 1 285 ? -30.569 -2.837 27.425 1.00 83.06 285 LEU A C 1
ATOM 2222 O O . LEU A 1 285 ? -30.005 -3.577 28.231 1.00 83.06 285 LEU A O 1
ATOM 2226 N N . GLN A 1 286 ? -30.026 -1.665 27.070 1.00 82.38 286 GLN A N 1
ATOM 2227 C CA . GLN A 1 286 ? -28.692 -1.238 27.517 1.00 82.38 286 GLN A CA 1
ATOM 2228 C C . GLN A 1 286 ? -28.648 -0.791 28.986 1.00 82.38 286 GLN A C 1
ATOM 2230 O O . GLN A 1 286 ? -27.580 -0.504 29.536 1.00 82.38 286 GLN A O 1
ATOM 2235 N N . SER A 1 287 ? -29.806 -0.741 29.641 1.00 82.50 287 SER A N 1
ATOM 2236 C CA . SER A 1 287 ? -29.955 -0.398 31.055 1.00 82.50 287 SER A CA 1
ATOM 2237 C C . SER A 1 287 ? -29.190 -1.324 32.009 1.00 82.50 287 SER A C 1
ATOM 2239 O O . SER A 1 287 ? -28.756 -0.859 33.062 1.00 82.50 287 SER A O 1
ATOM 2241 N N . SER A 1 288 ? -28.959 -2.589 31.643 1.00 80.94 288 SER A N 1
ATOM 2242 C CA . SER A 1 288 ? -28.126 -3.518 32.424 1.00 80.94 288 SER A CA 1
ATOM 2243 C C . SER A 1 288 ? -26.633 -3.157 32.375 1.00 80.94 288 SER A C 1
ATOM 2245 O O . SER A 1 288 ? -25.927 -3.269 33.378 1.00 80.94 288 SER A O 1
ATOM 2247 N N . TYR A 1 289 ? -26.150 -2.671 31.228 1.00 81.25 289 TYR A N 1
ATOM 2248 C CA . TYR A 1 289 ? -24.742 -2.328 31.013 1.00 81.25 289 TYR A CA 1
ATOM 2249 C C . TYR A 1 289 ? -24.380 -0.943 31.564 1.00 81.25 289 TYR A C 1
ATOM 2251 O O . TYR A 1 289 ? -23.277 -0.760 32.091 1.00 81.25 289 TYR A O 1
ATOM 2259 N N . PHE A 1 290 ? -25.316 0.012 31.499 1.00 83.94 290 PHE A N 1
ATOM 2260 C CA . PHE A 1 290 ? -25.168 1.384 31.997 1.00 83.94 290 PHE A CA 1
ATOM 2261 C C . PHE A 1 290 ? -26.229 1.716 33.066 1.00 83.94 290 PHE A C 1
ATOM 2263 O O . PHE A 1 290 ? -27.239 2.355 32.758 1.00 83.94 290 PHE A O 1
ATOM 2270 N N . PRO A 1 291 ? -25.999 1.325 34.335 1.00 81.69 291 PRO A N 1
ATOM 2271 C CA . PRO A 1 291 ? -26.973 1.520 35.413 1.00 81.69 291 PRO A CA 1
ATOM 2272 C C . PRO A 1 291 ? -27.056 2.974 35.910 1.00 81.69 291 PRO A C 1
ATOM 2274 O O . PRO A 1 291 ? -28.095 3.405 36.408 1.00 81.69 291 PRO A O 1
ATOM 2277 N N . SER A 1 292 ? -25.976 3.751 35.783 1.00 82.62 292 SER A N 1
ATOM 2278 C CA . SER A 1 292 ? -25.919 5.128 36.285 1.00 82.62 292 SER A CA 1
ATOM 2279 C C . SER A 1 292 ? -26.805 6.073 35.473 1.00 82.62 292 SER A C 1
ATOM 2281 O O . SER A 1 292 ? -26.707 6.131 34.247 1.00 82.62 292 SER A O 1
ATOM 2283 N N . PHE A 1 293 ? -27.592 6.906 36.161 1.00 77.88 293 PHE A N 1
ATOM 2284 C CA . PHE A 1 293 ? -28.449 7.915 35.524 1.00 77.88 293 PHE A CA 1
ATOM 2285 C C . PHE A 1 293 ? -27.660 8.902 34.647 1.00 77.88 293 PHE A C 1
ATOM 2287 O O . PHE A 1 293 ? -28.113 9.283 33.572 1.00 77.88 293 PHE A O 1
ATOM 2294 N N . SER A 1 294 ? -26.440 9.254 35.060 1.00 76.94 294 SER A N 1
ATOM 2295 C CA . SER A 1 294 ? -25.529 10.128 34.310 1.00 76.94 294 SER A CA 1
ATOM 2296 C C . SER A 1 294 ? -25.091 9.570 32.952 1.00 76.94 294 SER A C 1
ATOM 2298 O O . SER A 1 294 ? -24.523 10.307 32.160 1.00 76.94 294 SER A O 1
ATOM 2300 N N . HIS A 1 295 ? -25.303 8.278 32.679 1.00 81.62 295 HIS A N 1
ATOM 2301 C CA . HIS A 1 295 ? -24.920 7.632 31.418 1.00 81.62 295 HIS A CA 1
ATOM 2302 C C . HIS A 1 295 ? -26.113 7.451 30.463 1.00 81.62 295 HIS A C 1
ATOM 2304 O O . HIS A 1 295 ? -26.004 6.739 29.463 1.00 81.62 295 HIS A O 1
ATOM 2310 N N . ARG A 1 296 ? -27.262 8.079 30.759 1.00 83.81 296 ARG A N 1
ATOM 2311 C CA . ARG A 1 296 ? -28.521 7.905 30.018 1.00 83.81 296 ARG A CA 1
ATOM 2312 C C . ARG A 1 296 ? -28.382 8.154 28.516 1.00 83.81 296 ARG A C 1
ATOM 2314 O O . ARG A 1 296 ? -28.887 7.356 27.733 1.00 83.81 296 ARG A O 1
ATOM 2321 N N . THR A 1 297 ? -27.730 9.231 28.101 1.00 80.19 297 THR A N 1
ATOM 2322 C CA . THR A 1 297 ? -27.634 9.608 26.680 1.00 80.19 297 THR A CA 1
ATOM 2323 C C . THR A 1 297 ? -26.724 8.692 25.880 1.00 80.19 297 THR A C 1
ATOM 2325 O O . THR A 1 297 ? -26.953 8.470 24.696 1.00 80.19 297 THR A O 1
ATOM 2328 N N . ILE A 1 298 ? -25.757 8.059 26.542 1.00 83.31 298 ILE A N 1
ATOM 2329 C CA . ILE A 1 298 ? -24.900 7.036 25.937 1.00 83.31 298 ILE A CA 1
ATOM 2330 C C . ILE A 1 298 ? -25.662 5.724 25.797 1.00 83.31 298 ILE A C 1
ATOM 2332 O O . ILE A 1 298 ? -25.648 5.129 24.723 1.00 83.31 298 ILE A O 1
ATOM 2336 N N . ARG A 1 299 ? -26.393 5.330 26.844 1.00 85.56 299 ARG A N 1
ATOM 2337 C CA . ARG A 1 299 ? -27.286 4.164 26.830 1.00 85.56 299 ARG A CA 1
ATOM 2338 C C . ARG A 1 299 ? -28.318 4.233 25.699 1.00 85.56 299 ARG A C 1
ATOM 2340 O O . ARG A 1 299 ? -28.647 3.231 25.083 1.00 85.56 299 ARG A O 1
ATOM 2347 N N . LEU A 1 300 ? -28.843 5.424 25.427 1.00 87.81 300 LEU A N 1
ATOM 2348 C CA . LEU A 1 300 ? -29.868 5.641 24.407 1.00 87.81 300 LEU A CA 1
ATOM 2349 C C . LEU A 1 300 ? -29.287 6.121 23.064 1.00 87.81 300 LEU A C 1
ATOM 2351 O O . LEU A 1 300 ? -30.042 6.488 22.167 1.00 87.81 300 LEU A O 1
ATOM 2355 N N . ALA A 1 301 ? -27.962 6.114 22.886 1.00 85.94 301 ALA A N 1
ATOM 2356 C CA . ALA A 1 301 ? -27.318 6.765 21.744 1.00 85.94 301 ALA A CA 1
ATOM 2357 C C . ALA A 1 301 ? -27.699 6.157 20.382 1.00 85.94 301 ALA A C 1
ATOM 2359 O O . ALA A 1 301 ? -27.888 6.897 19.419 1.00 85.94 301 ALA A O 1
ATOM 2360 N N . LYS A 1 302 ? -27.842 4.825 20.294 1.00 85.88 302 LYS A N 1
ATOM 2361 C CA . LYS A 1 302 ? -28.280 4.142 19.057 1.00 85.88 302 LYS A CA 1
ATOM 2362 C C . LYS A 1 302 ? -29.736 4.463 18.712 1.00 85.88 302 LYS A C 1
ATOM 2364 O O . LYS A 1 302 ? -30.079 4.621 17.550 1.00 85.88 302 LYS A O 1
ATOM 2369 N N . GLN A 1 303 ? -30.594 4.609 19.719 1.00 89.62 303 GLN A N 1
ATOM 2370 C CA . GLN A 1 303 ? -31.976 5.037 19.497 1.00 89.62 303 GLN A CA 1
ATOM 2371 C C . GLN A 1 303 ? -32.049 6.515 19.107 1.00 89.62 303 GLN A C 1
ATOM 2373 O O . GLN A 1 303 ? -32.865 6.879 18.268 1.00 89.62 303 GLN A O 1
ATOM 2378 N N . ALA A 1 304 ? -31.182 7.359 19.675 1.00 88.94 304 ALA A N 1
ATOM 2379 C CA . ALA A 1 304 ? -31.102 8.775 19.334 1.00 88.94 304 ALA A CA 1
ATOM 2380 C C . ALA A 1 304 ? -30.737 8.986 17.854 1.00 88.94 304 ALA A C 1
ATOM 2382 O O . ALA A 1 304 ? -31.340 9.833 17.195 1.00 88.94 304 ALA A O 1
ATOM 2383 N N . SER A 1 305 ? -29.802 8.194 17.311 1.00 88.88 305 SER A N 1
ATOM 2384 C CA . SER A 1 305 ? -29.448 8.255 15.887 1.00 88.88 305 SER A CA 1
ATOM 2385 C C . SER A 1 305 ? -30.580 7.771 14.978 1.00 88.88 305 SER A C 1
ATOM 2387 O O . SER A 1 305 ? -30.852 8.406 13.960 1.00 88.88 305 SER A O 1
ATOM 2389 N N . MET A 1 306 ? -31.299 6.712 15.365 1.00 90.25 306 MET A N 1
ATOM 2390 C CA . MET A 1 306 ? -32.492 6.259 14.639 1.00 90.25 306 MET A CA 1
ATOM 2391 C C . MET A 1 306 ? -33.594 7.306 14.634 1.00 90.25 306 MET A C 1
ATOM 2393 O O . MET A 1 306 ? -34.144 7.624 13.582 1.00 90.25 306 MET A O 1
ATOM 2397 N N . LEU A 1 307 ? -33.886 7.870 15.806 1.00 90.25 307 LEU A N 1
ATOM 2398 C CA . LEU A 1 307 ? -34.914 8.882 15.972 1.00 90.25 307 LEU A CA 1
ATOM 2399 C C . LEU A 1 307 ? -34.606 10.124 15.132 1.00 90.25 307 LEU A C 1
ATOM 2401 O O . LEU A 1 307 ? -35.501 10.623 14.458 1.00 90.25 307 LEU A O 1
ATOM 2405 N N . TYR A 1 308 ? -33.348 10.576 15.109 1.00 90.50 308 TYR A N 1
ATOM 2406 C CA . TYR A 1 308 ? -32.920 11.699 14.273 1.00 90.50 308 TYR A CA 1
ATOM 2407 C C . TYR A 1 308 ? -33.298 11.496 12.797 1.00 90.50 308 TYR A C 1
ATOM 2409 O O . TYR A 1 308 ? -33.885 12.388 12.191 1.00 90.50 308 TYR A O 1
ATOM 2417 N N . VAL A 1 309 ? -33.025 10.316 12.231 1.00 90.19 309 VAL A N 1
ATOM 2418 C CA . VAL A 1 309 ? -33.343 10.006 10.826 1.00 90.19 309 VAL A CA 1
ATOM 2419 C C . VAL A 1 309 ? -34.847 9.830 10.616 1.00 90.19 309 VAL A C 1
ATOM 2421 O O . VAL A 1 309 ? -35.400 10.353 9.651 1.00 90.19 309 VAL A O 1
ATOM 2424 N N . ILE A 1 310 ? -35.529 9.128 11.526 1.00 90.44 310 ILE A N 1
ATOM 2425 C CA . ILE A 1 310 ? -36.966 8.843 11.414 1.00 90.44 310 ILE A CA 1
ATOM 2426 C C . ILE A 1 310 ? -37.797 10.136 11.461 1.00 90.44 310 ILE A C 1
ATOM 2428 O O . ILE A 1 310 ? -38.798 10.247 10.752 1.00 90.44 310 ILE A O 1
ATOM 2432 N N . LEU A 1 311 ? -37.356 11.150 12.214 1.00 89.12 311 LEU A N 1
ATOM 2433 C CA . LEU A 1 311 ? -38.013 12.460 12.275 1.00 89.12 311 LEU A CA 1
ATOM 2434 C C . LEU A 1 311 ? -38.080 13.173 10.911 1.00 89.12 311 LEU A C 1
ATOM 2436 O O . LEU A 1 311 ? -39.012 13.945 10.687 1.00 89.12 311 LEU A O 1
ATOM 2440 N N . TYR A 1 312 ? -37.176 12.886 9.966 1.00 87.50 312 TYR A N 1
ATOM 2441 C CA . TYR A 1 312 ? -37.248 13.454 8.611 1.00 87.50 312 TYR A CA 1
ATOM 2442 C C . TYR A 1 312 ? -38.391 12.873 7.764 1.00 87.50 312 TYR A C 1
ATOM 2444 O O . TYR A 1 312 ? -38.878 13.559 6.867 1.00 87.50 312 TYR A O 1
ATOM 2452 N N . PHE A 1 313 ? -38.895 11.671 8.077 1.00 87.50 313 PHE A N 1
ATOM 2453 C CA . PHE A 1 313 ? -40.126 11.152 7.462 1.00 87.50 313 PHE A CA 1
ATOM 2454 C C . PHE A 1 313 ? -41.393 11.845 7.999 1.00 87.50 313 PHE A C 1
ATOM 2456 O O . PHE A 1 313 ? -42.445 11.770 7.365 1.00 87.50 313 PHE A O 1
ATOM 2463 N N . GLN A 1 314 ? -41.302 12.546 9.139 1.00 84.44 314 GLN A N 1
ATOM 2464 C CA . GLN A 1 314 ? -42.401 13.288 9.763 1.00 84.44 314 GLN A CA 1
ATOM 2465 C C . GLN A 1 314 ? -41.962 14.709 10.161 1.00 84.44 314 GLN A C 1
ATOM 2467 O O . GLN A 1 314 ? -41.910 15.082 11.337 1.00 84.44 314 GLN A O 1
ATOM 2472 N N . THR A 1 315 ? -41.707 15.557 9.161 1.00 82.31 315 THR A N 1
ATOM 2473 C CA . THR A 1 315 ? -41.258 16.948 9.369 1.00 82.31 315 THR A CA 1
ATOM 2474 C C . THR A 1 315 ? -42.259 17.824 10.136 1.00 82.31 315 THR A C 1
ATOM 2476 O O . THR A 1 315 ? -41.879 18.858 10.693 1.00 82.31 315 THR A O 1
ATOM 2479 N N . SER A 1 316 ? -43.530 17.413 10.238 1.00 83.44 316 SER A N 1
ATOM 2480 C CA . SER A 1 316 ? -44.549 18.104 11.041 1.00 83.44 316 SER A CA 1
ATOM 2481 C C . SER A 1 316 ? -44.181 18.181 12.526 1.00 83.44 316 SER A C 1
ATOM 2483 O O . SER A 1 316 ? -44.439 19.203 13.162 1.00 83.44 316 SER A O 1
ATOM 2485 N N . THR A 1 317 ? -43.538 17.140 13.063 1.00 83.19 317 THR A N 1
ATOM 2486 C CA . THR A 1 317 ? -43.113 17.087 14.468 1.00 83.19 317 THR A CA 1
ATOM 2487 C C . THR A 1 317 ? -41.972 18.072 14.733 1.00 83.19 317 THR A C 1
ATOM 2489 O O . THR A 1 317 ? -42.034 18.822 15.702 1.00 83.19 317 THR A O 1
ATOM 2492 N N . LEU A 1 318 ? -41.011 18.193 13.807 1.00 82.62 318 LEU A N 1
ATOM 2493 C CA . LEU A 1 318 ? -39.908 19.163 13.894 1.00 82.62 318 LEU A CA 1
ATOM 2494 C C . LEU A 1 318 ? -40.376 20.631 13.805 1.00 82.62 318 LEU A C 1
ATOM 2496 O O . LEU A 1 318 ? -39.755 21.508 14.402 1.00 82.62 318 LEU A O 1
ATOM 2500 N N . ARG A 1 319 ? -41.464 20.921 13.072 1.00 83.75 319 ARG A N 1
ATOM 2501 C CA . ARG A 1 319 ? -41.978 22.293 12.873 1.00 83.75 319 ARG A CA 1
ATOM 2502 C C . ARG A 1 319 ? -42.985 22.749 13.926 1.00 83.75 319 ARG A C 1
ATOM 2504 O O . ARG A 1 319 ? -42.892 23.881 14.391 1.00 83.75 319 ARG A O 1
ATOM 2511 N N . VAL A 1 320 ? -43.972 21.911 14.250 1.00 84.38 320 VAL A N 1
ATOM 2512 C CA . VAL A 1 320 ? -45.206 22.344 14.935 1.00 84.38 320 VAL A CA 1
ATOM 2513 C C . VAL A 1 320 ? -45.311 21.799 16.361 1.00 84.38 320 VAL A C 1
ATOM 2515 O O . VAL A 1 320 ? -45.763 22.504 17.264 1.00 84.38 320 VAL A O 1
ATOM 2518 N N . GLU A 1 321 ? -44.895 20.555 16.596 1.00 84.75 321 GLU A N 1
ATOM 2519 C CA . GLU A 1 321 ? -45.174 19.840 17.847 1.00 84.75 321 GLU A CA 1
ATOM 2520 C C . GLU A 1 321 ? -44.150 20.170 18.954 1.00 84.75 321 GLU A C 1
ATOM 2522 O O . GLU A 1 321 ? -43.263 19.390 19.290 1.00 84.75 321 GLU A O 1
ATOM 2527 N N . LYS A 1 322 ? -44.288 21.350 19.575 1.00 85.44 322 LYS A N 1
ATOM 2528 C CA . LYS A 1 322 ? -43.355 21.844 20.615 1.00 85.44 322 LYS A CA 1
ATOM 2529 C C . LYS A 1 322 ? -43.256 20.938 21.854 1.00 85.44 322 LYS A C 1
ATOM 2531 O O . LYS A 1 322 ? -42.196 20.858 22.468 1.00 85.44 322 LYS A O 1
ATOM 2536 N N . GLY A 1 323 ? -44.351 20.278 22.242 1.00 85.06 323 GLY A N 1
ATOM 2537 C CA . GLY A 1 323 ? -44.393 19.409 23.426 1.00 85.06 323 GLY A CA 1
ATOM 2538 C C . GLY A 1 323 ? -43.593 18.118 23.250 1.00 85.06 323 GLY A C 1
ATOM 2539 O O . GLY A 1 323 ? -42.739 17.813 24.078 1.00 85.06 323 GLY A O 1
ATOM 2540 N N . THR A 1 324 ? -43.821 17.408 22.142 1.00 85.00 324 THR A N 1
ATOM 2541 C CA . THR A 1 324 ? -43.116 16.158 21.817 1.00 85.00 324 THR A CA 1
ATOM 2542 C C . THR A 1 324 ? -41.637 16.417 21.533 1.00 85.00 324 THR A C 1
ATOM 2544 O O . THR A 1 324 ? -40.786 15.677 22.016 1.00 85.00 324 THR A O 1
ATOM 2547 N N . MET A 1 325 ? -41.296 17.517 20.848 1.00 88.06 325 MET A N 1
ATOM 2548 C CA . MET A 1 325 ? -39.894 17.889 20.615 1.00 88.06 325 MET A CA 1
ATOM 2549 C C . MET A 1 325 ? -39.124 18.210 21.898 1.00 88.06 325 MET A C 1
ATOM 2551 O O . MET A 1 325 ? -37.949 17.858 21.997 1.00 88.06 325 MET A O 1
ATOM 2555 N N . ARG A 1 326 ? -39.765 18.819 22.905 1.00 87.06 326 ARG A N 1
ATOM 2556 C CA . ARG A 1 326 ? -39.131 19.033 24.214 1.00 87.06 326 ARG A CA 1
ATOM 2557 C C . ARG A 1 326 ? -38.828 17.708 24.911 1.00 87.06 326 ARG A C 1
ATOM 2559 O O . ARG A 1 326 ? -37.714 17.518 25.381 1.00 87.06 326 ARG A O 1
ATOM 2566 N N . GLU A 1 327 ? -39.781 16.778 24.910 1.00 88.00 327 GLU A N 1
ATOM 2567 C CA . GLU A 1 327 ? -39.584 15.439 25.475 1.00 88.00 327 GLU A CA 1
ATOM 2568 C C . GLU A 1 327 ? -38.451 14.671 24.770 1.00 88.00 327 GLU A C 1
ATOM 2570 O O . GLU A 1 327 ? -37.617 14.048 25.431 1.00 88.00 327 GLU A O 1
ATOM 2575 N N . ILE A 1 328 ? -38.368 14.770 23.436 1.00 88.75 328 ILE A N 1
ATOM 2576 C CA . ILE A 1 328 ? -37.282 14.190 22.632 1.00 88.75 328 ILE A CA 1
ATOM 2577 C C . ILE A 1 328 ? -35.921 14.769 23.047 1.00 88.75 328 ILE A C 1
ATOM 2579 O O . ILE A 1 328 ? -34.989 14.012 23.333 1.00 88.75 328 ILE A O 1
ATOM 2583 N N . VAL A 1 329 ? -35.792 16.099 23.103 1.00 87.12 329 VAL A N 1
ATOM 2584 C CA . VAL A 1 329 ? -34.525 16.763 23.452 1.00 87.12 329 VAL A CA 1
ATOM 2585 C C . VAL A 1 329 ? -34.108 16.449 24.889 1.00 87.12 329 VAL A C 1
ATOM 2587 O O . VAL A 1 329 ? -32.961 16.059 25.112 1.00 87.12 329 VAL A O 1
ATOM 2590 N N . ASP A 1 330 ? -35.036 16.501 25.845 1.00 86.69 330 ASP A N 1
ATOM 2591 C CA . ASP A 1 330 ? -34.761 16.205 27.255 1.00 86.69 330 ASP A CA 1
ATOM 2592 C C . ASP A 1 330 ? -34.386 14.729 27.490 1.00 86.69 330 ASP A C 1
ATOM 2594 O O . ASP A 1 330 ? -33.665 14.406 28.438 1.00 86.69 330 ASP A O 1
ATOM 2598 N N . LYS A 1 331 ? -34.861 13.803 26.643 1.00 86.44 331 LYS A N 1
ATOM 2599 C CA . LYS A 1 331 ? -34.510 12.376 26.733 1.00 86.44 331 LYS A CA 1
ATOM 2600 C C . LYS A 1 331 ? -33.168 12.046 26.075 1.00 86.44 331 LYS A C 1
ATOM 2602 O O . LYS A 1 331 ? -32.435 11.233 26.643 1.00 86.44 331 LYS A O 1
ATOM 2607 N N . PHE A 1 332 ? -32.868 12.619 24.907 1.00 86.12 332 PHE A N 1
ATOM 2608 C CA . PHE A 1 332 ? -31.765 12.159 24.049 1.00 86.12 332 PHE A CA 1
ATOM 2609 C C . PHE A 1 332 ? -30.631 13.173 23.828 1.00 86.12 332 PHE A C 1
ATOM 2611 O O . PHE A 1 332 ? -29.496 12.740 23.644 1.00 86.12 332 PHE A O 1
ATOM 2618 N N . PHE A 1 333 ? -30.902 14.483 23.848 1.00 86.06 333 PHE A N 1
ATOM 2619 C CA . PHE A 1 333 ? -29.969 15.516 23.358 1.00 86.06 333 PHE A CA 1
ATOM 2620 C C . PHE A 1 333 ? -29.581 16.576 24.404 1.00 86.06 333 PHE A C 1
ATOM 2622 O O . PHE A 1 333 ? -28.961 17.577 24.056 1.00 86.06 333 PHE A O 1
ATOM 2629 N N . HIS A 1 334 ? -29.910 16.370 25.683 1.00 81.00 334 HIS A N 1
ATOM 2630 C CA . HIS A 1 334 ? -29.663 17.362 26.738 1.00 81.00 334 HIS A CA 1
ATOM 2631 C C . HIS A 1 334 ? -28.168 17.608 27.035 1.00 81.00 334 HIS A C 1
ATOM 2633 O O . HIS A 1 334 ? -27.788 18.715 27.402 1.00 81.00 334 HIS A O 1
ATOM 2639 N N . ASP A 1 335 ? -27.312 16.585 26.917 1.00 80.06 335 ASP A N 1
ATOM 2640 C CA . ASP A 1 335 ? -25.861 16.662 27.170 1.00 80.06 335 ASP A CA 1
ATOM 2641 C C . ASP A 1 335 ? -25.002 16.308 25.941 1.00 80.06 335 ASP A C 1
ATOM 2643 O O . ASP A 1 335 ? -23.797 16.572 25.938 1.00 80.06 335 ASP A O 1
ATOM 2647 N N . ASN A 1 336 ? -25.608 15.717 24.905 1.00 82.81 336 ASN A N 1
ATOM 2648 C CA . ASN A 1 336 ? -24.954 15.249 23.691 1.00 82.81 336 ASN A CA 1
ATOM 2649 C C . ASN A 1 336 ? -25.759 15.678 22.459 1.00 82.81 336 ASN A C 1
ATOM 2651 O O . ASN A 1 336 ? -26.686 14.987 22.043 1.00 82.81 336 ASN A O 1
ATOM 2655 N N . TRP A 1 337 ? -25.386 16.811 21.866 1.00 86.06 337 TRP A N 1
ATOM 2656 C CA . TRP A 1 337 ? -26.034 17.365 20.668 1.00 86.06 337 TRP A CA 1
ATOM 2657 C C . TRP A 1 337 ? -25.312 17.001 19.364 1.00 86.06 337 TRP A C 1
ATOM 2659 O O . TRP A 1 337 ? -25.819 17.281 18.280 1.00 86.06 337 TRP A O 1
ATOM 2669 N N . VAL A 1 338 ? -24.148 16.350 19.446 1.00 85.44 338 VAL A N 1
ATOM 2670 C CA . VAL A 1 338 ? -23.474 15.749 18.290 1.00 85.44 338 VAL A CA 1
ATOM 2671 C C . VAL A 1 338 ? -23.763 14.251 18.267 1.00 85.44 338 VAL A C 1
ATOM 2673 O O . VAL A 1 338 ? -23.492 13.528 19.230 1.00 85.44 338 VAL A O 1
ATOM 2676 N N . VAL A 1 339 ? -24.323 13.765 17.162 1.00 85.88 339 VAL A N 1
ATOM 2677 C CA . VAL A 1 339 ? -24.801 12.383 17.036 1.00 85.88 339 VAL A CA 1
ATOM 2678 C C . VAL A 1 339 ? -24.006 11.655 15.967 1.00 85.88 339 VAL A C 1
ATOM 2680 O O . VAL A 1 339 ? -23.765 12.186 14.886 1.00 85.88 339 VAL A O 1
ATOM 2683 N N . SER A 1 340 ? -23.623 10.416 16.269 1.00 86.56 340 SER A N 1
ATOM 2684 C CA . SER A 1 340 ? -23.085 9.486 15.280 1.00 86.56 340 SER A CA 1
ATOM 2685 C C . SER A 1 340 ? -24.233 8.737 14.603 1.00 86.56 340 SER A C 1
ATOM 2687 O O . SER A 1 340 ? -24.962 8.014 15.286 1.00 86.56 340 SER A O 1
ATOM 2689 N N . LEU A 1 341 ? -24.382 8.887 13.290 1.00 85.06 341 LEU A N 1
ATOM 2690 C CA . LEU A 1 341 ? -25.337 8.131 12.484 1.00 85.06 341 LEU A CA 1
ATOM 2691 C C . LEU A 1 341 ? -24.731 6.775 12.085 1.00 85.06 341 LEU A C 1
ATOM 2693 O O . LEU A 1 341 ? -24.335 5.984 12.940 1.00 85.06 341 LEU A O 1
ATOM 2697 N N . TYR A 1 342 ? -24.647 6.494 10.787 1.00 82.06 342 TYR A N 1
ATOM 2698 C CA . TYR A 1 342 ? -24.117 5.248 10.249 1.00 82.06 342 TYR A CA 1
ATOM 2699 C C . TYR A 1 342 ? -22.624 5.380 9.911 1.00 82.06 342 TYR A C 1
ATOM 2701 O O . TYR A 1 342 ? -22.197 6.425 9.424 1.00 82.06 342 TYR A O 1
ATOM 2709 N N . ALA A 1 343 ? -21.837 4.328 10.174 1.00 71.94 343 ALA A N 1
ATOM 2710 C CA . ALA A 1 343 ? -20.387 4.265 9.920 1.00 71.94 343 ALA A CA 1
ATOM 2711 C C . ALA A 1 343 ? -19.571 5.454 10.484 1.00 71.94 343 ALA A C 1
ATOM 2713 O O . ALA A 1 343 ? -18.619 5.925 9.869 1.00 71.94 343 ALA A O 1
ATOM 2714 N N . GLY A 1 344 ? -19.961 5.969 11.656 1.00 74.44 344 GLY A N 1
ATOM 2715 C CA . GLY A 1 344 ? -19.253 7.065 12.327 1.00 74.44 344 GLY A CA 1
ATOM 2716 C C . GLY A 1 344 ? -19.494 8.458 11.742 1.00 74.44 344 GLY A C 1
ATOM 2717 O O . GLY A 1 344 ? -18.823 9.392 12.169 1.00 74.44 344 GLY A O 1
ATOM 2718 N N . MET A 1 345 ? -20.460 8.616 10.830 1.00 79.31 345 MET A N 1
ATOM 2719 C CA . MET A 1 345 ? -20.896 9.926 10.346 1.00 79.31 345 MET A CA 1
ATOM 2720 C C . MET A 1 345 ? -21.363 10.809 11.500 1.00 79.31 345 MET A C 1
ATOM 2722 O O . MET A 1 345 ? -22.324 10.465 12.191 1.00 79.31 345 MET A O 1
ATOM 2726 N N . LEU A 1 346 ? -20.728 11.966 11.666 1.00 82.69 346 LEU A N 1
ATOM 2727 C CA . LEU A 1 346 ? -21.086 12.928 12.703 1.00 82.69 346 LEU A CA 1
ATOM 2728 C C . LEU A 1 346 ? -22.032 13.996 12.164 1.00 82.69 346 LEU A C 1
ATOM 2730 O O . LEU A 1 346 ? -21.791 14.579 11.107 1.00 82.69 346 LEU A O 1
ATOM 2734 N N . VAL A 1 347 ? -23.088 14.268 12.924 1.00 81.00 347 VAL A N 1
ATOM 2735 C CA . VAL A 1 347 ? -24.031 15.347 12.643 1.00 81.00 347 VAL A CA 1
ATOM 2736 C C . VAL A 1 347 ? -24.211 16.206 13.885 1.00 81.00 347 VAL A C 1
ATOM 2738 O O . VAL A 1 347 ? -24.525 15.697 14.963 1.00 81.00 347 VAL A O 1
ATOM 2741 N N . ASP A 1 348 ? -24.017 17.514 13.720 1.00 83.56 348 ASP A N 1
ATOM 2742 C CA . ASP A 1 348 ? -24.366 18.499 14.738 1.00 83.56 348 ASP A CA 1
ATOM 2743 C C . ASP A 1 348 ? -25.857 18.832 14.625 1.00 83.56 348 ASP A C 1
ATOM 2745 O O . ASP A 1 348 ? -26.319 19.449 13.659 1.00 83.56 348 ASP A O 1
ATOM 2749 N N . VAL A 1 349 ? -26.621 18.388 15.619 1.00 84.88 349 VAL A N 1
ATOM 2750 C CA . VAL A 1 349 ? -28.069 18.582 15.657 1.00 84.88 349 VAL A CA 1
ATOM 2751 C C . VAL A 1 349 ? -28.408 20.067 15.818 1.00 84.88 349 VAL A C 1
ATOM 2753 O O . VAL A 1 349 ? -29.418 20.512 15.278 1.00 84.88 349 VAL A O 1
ATOM 2756 N N . SER A 1 350 ? -27.549 20.860 16.470 1.00 81.94 350 SER A N 1
ATOM 2757 C CA . SER A 1 350 ? -27.783 22.298 16.657 1.00 81.94 350 SER A CA 1
ATOM 2758 C C . SER A 1 350 ? -27.809 23.062 15.330 1.00 81.94 350 SER A C 1
ATOM 2760 O O . SER A 1 350 ? -28.678 23.905 15.114 1.00 81.94 350 SER A O 1
ATOM 2762 N N . GLU A 1 351 ? -26.926 22.711 14.393 1.00 79.00 351 GLU A N 1
ATOM 2763 C CA . GLU A 1 351 ? -26.882 23.340 13.072 1.00 79.00 351 GLU A CA 1
ATOM 2764 C C . GLU A 1 351 ? -28.032 22.855 12.187 1.00 79.00 351 GLU A C 1
ATOM 2766 O O . GLU A 1 351 ? -28.730 23.666 11.575 1.00 79.00 351 GLU A O 1
ATOM 2771 N N . GLN A 1 352 ? -28.273 21.542 12.146 1.00 78.44 352 GLN A N 1
ATOM 2772 C CA . GLN A 1 352 ? -29.288 20.957 11.266 1.00 78.44 352 GLN A CA 1
ATOM 2773 C C . GLN A 1 352 ? -30.716 21.307 11.698 1.00 78.44 352 GLN A C 1
ATOM 2775 O O . GLN A 1 352 ? -31.591 21.501 10.851 1.00 78.44 352 GLN A O 1
ATOM 2780 N N . TRP A 1 353 ? -30.969 21.412 13.006 1.00 84.75 353 TRP A N 1
ATOM 2781 C CA . TRP A 1 353 ? -32.291 21.748 13.541 1.00 84.75 353 TRP A CA 1
ATOM 2782 C C . TRP A 1 353 ? -32.527 23.245 13.743 1.00 84.75 353 TRP A C 1
ATOM 2784 O O . TRP A 1 353 ? -33.673 23.629 13.968 1.00 84.75 353 TRP A O 1
ATOM 2794 N N . SER A 1 354 ? -31.512 24.099 13.558 1.00 78.50 354 SER A N 1
ATOM 2795 C CA . SER A 1 354 ? -31.655 25.569 13.605 1.00 78.50 354 SER A CA 1
ATOM 2796 C C . SER A 1 354 ? -32.756 26.108 12.679 1.00 78.50 354 SER A C 1
ATOM 2798 O O . SER A 1 354 ? -33.367 27.140 12.942 1.00 78.50 354 SER A O 1
ATOM 2800 N N . ARG A 1 355 ? -33.044 25.383 11.590 1.00 79.38 355 ARG A N 1
ATOM 2801 C CA . ARG A 1 355 ? -34.047 25.734 10.574 1.00 79.38 355 ARG A CA 1
ATOM 2802 C C . ARG A 1 355 ? -35.487 25.405 10.991 1.00 79.38 355 ARG A C 1
ATOM 2804 O O . ARG A 1 355 ? -36.426 25.840 10.325 1.00 79.38 355 ARG A O 1
ATOM 2811 N N . PHE A 1 356 ? -35.676 24.611 12.044 1.00 81.69 356 PHE A N 1
ATOM 2812 C CA . PHE A 1 356 ? -36.980 24.140 12.507 1.00 81.69 356 PHE A CA 1
ATOM 2813 C C . PHE A 1 356 ? -37.347 24.800 13.840 1.00 81.69 356 PHE A C 1
ATOM 2815 O O . PHE A 1 356 ? -36.671 24.607 14.846 1.00 81.69 356 PHE A O 1
ATOM 2822 N N . GLU A 1 357 ? -38.452 25.552 13.870 1.00 82.19 357 GLU A N 1
ATOM 2823 C CA . GLU A 1 357 ? -38.822 26.380 15.028 1.00 82.19 357 GLU A CA 1
ATOM 2824 C C . GLU A 1 357 ? -39.020 25.564 16.321 1.00 82.19 357 GLU A C 1
ATOM 2826 O O . GLU A 1 357 ? -38.448 25.905 17.356 1.00 82.19 357 GLU A O 1
ATOM 2831 N N . ALA A 1 358 ? -39.803 24.476 16.289 1.00 83.81 358 ALA A N 1
ATOM 2832 C CA . ALA A 1 358 ? -40.072 23.682 17.493 1.00 83.81 358 ALA A CA 1
ATOM 2833 C C . ALA A 1 358 ? -38.825 22.942 18.011 1.00 83.81 358 ALA A C 1
ATOM 2835 O O . ALA A 1 358 ? -38.665 22.804 19.224 1.00 83.81 358 ALA A O 1
ATOM 2836 N N . ALA A 1 359 ? -37.937 22.506 17.112 1.00 82.31 359 ALA A N 1
ATOM 2837 C CA . ALA A 1 359 ? -36.695 21.819 17.457 1.00 82.31 359 ALA A CA 1
ATOM 2838 C C . ALA A 1 359 ? -35.618 22.777 18.003 1.00 82.31 359 ALA A C 1
ATOM 2840 O O . ALA A 1 359 ? -35.018 22.484 19.037 1.00 82.31 359 ALA A O 1
ATOM 2841 N N . SER A 1 360 ? -35.422 23.940 17.366 1.00 85.00 360 SER A N 1
ATOM 2842 C CA . SER A 1 360 ? -34.475 24.969 17.826 1.00 85.00 360 SER A CA 1
ATOM 2843 C C . SER A 1 360 ? -34.837 25.463 19.224 1.00 85.00 360 SER A C 1
ATOM 2845 O O . SER A 1 360 ? -34.003 25.436 20.121 1.00 85.00 360 SER A O 1
ATOM 2847 N N . LEU A 1 361 ? -36.115 25.791 19.458 1.00 85.00 361 LEU A N 1
ATOM 2848 C CA . LEU A 1 361 ? -36.583 26.261 20.767 1.00 85.00 361 LEU A CA 1
ATOM 2849 C C . LEU A 1 361 ? -36.365 25.241 21.896 1.00 85.00 361 LEU A C 1
ATOM 2851 O O . LEU A 1 361 ? -36.190 25.634 23.050 1.00 85.00 361 LEU A O 1
ATOM 2855 N N . ALA A 1 362 ? -36.420 23.941 21.594 1.00 83.00 362 ALA A N 1
ATOM 2856 C CA . ALA A 1 362 ? -36.161 22.891 22.574 1.00 83.00 362 ALA A CA 1
ATOM 2857 C C . ALA A 1 362 ? -34.658 22.750 22.886 1.00 83.00 362 ALA A C 1
ATOM 2859 O O . ALA A 1 362 ? -34.296 22.537 24.042 1.00 83.00 362 ALA A O 1
ATOM 2860 N N . LEU A 1 363 ? -33.788 22.911 21.884 1.00 83.19 363 LEU A N 1
ATOM 2861 C CA . LEU A 1 363 ? -32.331 22.830 22.036 1.00 83.19 363 LEU A CA 1
ATOM 2862 C C . LEU A 1 363 ? -31.715 24.076 22.687 1.00 83.19 363 LEU A C 1
ATOM 2864 O O . LEU A 1 363 ? -30.805 23.948 23.509 1.00 83.19 363 LEU A O 1
ATOM 2868 N N . ASP A 1 364 ? -32.230 25.269 22.382 1.00 82.25 364 ASP A N 1
ATOM 2869 C CA . ASP A 1 364 ? -31.724 26.548 22.904 1.00 82.25 364 ASP A CA 1
ATOM 2870 C C . ASP A 1 364 ? -31.786 26.636 24.439 1.00 82.25 364 ASP A C 1
ATOM 2872 O O . ASP A 1 364 ? -30.998 27.348 25.067 1.00 82.25 364 ASP A O 1
ATOM 2876 N N . ALA A 1 365 ? -32.686 25.874 25.071 1.00 77.69 365 ALA A N 1
ATOM 2877 C CA . ALA A 1 365 ? -32.763 25.759 26.526 1.00 77.69 365 ALA A CA 1
ATOM 2878 C C . ALA A 1 365 ? -31.484 25.159 27.146 1.00 77.69 365 ALA A C 1
ATOM 2880 O O . ALA A 1 365 ? -31.120 25.509 28.270 1.00 77.69 365 ALA A O 1
ATOM 2881 N N . TRP A 1 366 ? -30.788 24.288 26.410 1.00 75.81 366 TRP A N 1
ATOM 2882 C CA . TRP A 1 366 ? -29.624 23.538 26.887 1.00 75.81 366 TRP A CA 1
ATOM 2883 C C . TRP A 1 366 ? -28.297 24.053 26.311 1.00 75.81 366 TRP A C 1
ATOM 2885 O O . TRP A 1 366 ? -27.296 24.066 27.028 1.00 75.81 366 TRP A O 1
ATOM 2895 N N . LEU A 1 367 ? -28.292 24.568 25.075 1.00 75.75 367 LEU A N 1
ATOM 2896 C CA . LEU A 1 367 ? -27.103 25.054 24.347 1.00 75.75 367 LEU A CA 1
ATOM 2897 C C . LEU A 1 367 ? -26.552 26.417 24.827 1.00 75.75 367 LEU A C 1
ATOM 2899 O O . LEU A 1 367 ? -25.788 27.079 24.126 1.00 75.75 367 LEU A O 1
ATOM 2903 N N . GLN A 1 368 ? -26.896 26.851 26.039 1.00 77.44 368 GLN A N 1
ATOM 2904 C CA . GLN A 1 368 ? -26.364 28.085 26.618 1.00 77.44 368 GLN A CA 1
ATOM 2905 C C . GLN A 1 368 ? -24.879 27.926 26.991 1.00 77.44 368 GLN A C 1
ATOM 2907 O O . GLN A 1 368 ? -24.491 26.953 27.641 1.00 77.44 368 GLN A O 1
ATOM 2912 N N . LEU A 1 369 ? -24.055 28.929 26.654 1.00 71.50 369 LEU A N 1
ATOM 2913 C CA . LEU A 1 369 ? -22.612 28.987 26.955 1.00 71.50 369 LEU A CA 1
ATOM 2914 C C . LEU A 1 369 ? -22.215 28.512 28.375 1.00 71.50 369 LEU A C 1
ATOM 2916 O O . LEU A 1 369 ? -21.321 27.667 28.468 1.00 71.50 369 LEU A O 1
ATOM 2920 N N . PRO A 1 370 ? -22.857 28.965 29.477 1.00 74.00 370 PRO A N 1
ATOM 2921 C CA . PRO A 1 370 ? -22.492 28.516 30.826 1.00 74.00 370 PRO A CA 1
ATOM 2922 C C . PRO A 1 370 ? -22.712 27.013 31.053 1.00 74.00 370 PRO A C 1
ATOM 2924 O O . PRO A 1 370 ? -21.907 26.370 31.726 1.00 74.00 370 PRO A O 1
ATOM 2927 N N . ASN A 1 371 ? -23.759 26.424 30.467 1.00 76.50 371 ASN A N 1
ATOM 2928 C CA . ASN A 1 371 ? -24.033 24.991 30.598 1.00 76.50 371 ASN A CA 1
ATOM 2929 C C . ASN A 1 371 ? -23.001 24.164 29.828 1.00 76.50 371 ASN A C 1
ATOM 2931 O O . ASN A 1 371 ? -22.480 23.178 30.353 1.00 76.50 371 ASN A O 1
ATOM 2935 N N . MET A 1 372 ? -22.643 24.599 28.615 1.00 75.69 372 MET A N 1
ATOM 2936 C CA . MET A 1 372 ? -21.601 23.932 27.834 1.00 75.69 372 MET A CA 1
ATOM 2937 C C . MET A 1 372 ? -20.256 23.962 28.566 1.00 75.69 372 MET A C 1
ATOM 2939 O O . MET A 1 372 ? -19.574 22.941 28.645 1.00 75.69 372 MET A O 1
ATOM 2943 N N . GLU A 1 373 ? -19.879 25.103 29.150 1.00 75.62 373 GLU A N 1
ATOM 2944 C CA . GLU A 1 373 ? -18.619 25.233 29.886 1.00 75.62 373 GLU A CA 1
ATOM 2945 C C . GLU A 1 373 ? -18.547 24.278 31.089 1.00 75.62 373 GLU A C 1
ATOM 2947 O O . GLU A 1 373 ? -17.515 23.635 31.317 1.00 75.62 373 GLU A O 1
ATOM 2952 N N . ILE A 1 374 ? -19.652 24.127 31.828 1.00 81.38 374 ILE A N 1
ATOM 2953 C CA . ILE A 1 374 ? -19.758 23.164 32.931 1.00 81.38 374 ILE A CA 1
ATOM 2954 C C . ILE A 1 374 ? -19.533 21.735 32.418 1.00 81.38 374 ILE A C 1
ATOM 2956 O O . ILE A 1 374 ? -18.717 21.009 32.993 1.00 81.38 374 ILE A O 1
ATOM 2960 N N . LEU A 1 375 ? -20.183 21.344 31.317 1.00 79.94 375 LEU A N 1
ATOM 2961 C CA . LEU A 1 375 ? -20.038 20.008 30.727 1.00 79.94 375 LEU A CA 1
ATOM 2962 C C . LEU A 1 375 ? -18.600 19.732 30.261 1.00 79.94 375 LEU A C 1
ATOM 2964 O O . LEU A 1 375 ? -18.036 18.684 30.591 1.00 79.94 375 LEU A O 1
ATOM 2968 N N . TYR A 1 376 ? -17.957 20.689 29.582 1.00 81.19 376 TYR A N 1
ATOM 2969 C CA . TYR A 1 376 ? -16.558 20.562 29.159 1.00 81.19 376 TYR A CA 1
ATOM 2970 C C . TYR A 1 376 ? -15.605 20.398 30.351 1.00 81.19 376 TYR A C 1
ATOM 2972 O O . TYR A 1 376 ? -14.736 19.521 30.329 1.00 81.19 376 TYR A O 1
ATOM 2980 N N . ARG A 1 377 ? -15.774 21.194 31.417 1.00 82.31 377 ARG A N 1
ATOM 2981 C CA . ARG A 1 377 ? -14.947 21.097 32.634 1.00 82.31 377 ARG A CA 1
ATOM 2982 C C . ARG A 1 377 ? -15.163 19.776 33.372 1.00 82.31 377 ARG A C 1
ATOM 2984 O O . ARG A 1 377 ? -14.194 19.163 33.826 1.00 82.31 377 ARG A O 1
ATOM 2991 N N . MET A 1 378 ? -16.411 19.318 33.477 1.00 83.00 378 MET A N 1
ATOM 2992 C CA . MET A 1 378 ? -16.741 18.028 34.087 1.00 83.00 378 MET A CA 1
ATOM 2993 C C . MET A 1 378 ? -16.098 16.871 33.321 1.00 83.00 378 MET A C 1
ATOM 2995 O O . MET A 1 378 ? -15.422 16.040 33.930 1.00 83.00 378 MET A O 1
ATOM 2999 N N . ASN A 1 379 ? -16.230 16.853 31.992 1.00 85.81 379 ASN A N 1
ATOM 3000 C CA . ASN A 1 379 ? -15.601 15.838 31.152 1.00 85.81 379 ASN A CA 1
ATOM 3001 C C . ASN A 1 379 ? -14.066 15.868 31.277 1.00 85.81 379 ASN A C 1
ATOM 3003 O O . ASN A 1 379 ? -13.442 14.820 31.443 1.00 85.81 379 ASN A O 1
ATOM 3007 N N . ALA A 1 380 ? -13.454 17.057 31.307 1.00 81.31 380 ALA A N 1
ATOM 3008 C CA . ALA A 1 380 ? -12.007 17.179 31.453 1.00 81.31 380 ALA A CA 1
ATOM 3009 C C . ALA A 1 380 ? -11.485 16.623 32.789 1.00 81.31 380 ALA A C 1
ATOM 3011 O O . ALA A 1 380 ? -10.470 15.919 32.822 1.00 81.31 380 ALA A O 1
ATOM 3012 N N . LYS A 1 381 ? -12.206 16.877 33.888 1.00 86.19 381 LYS A N 1
ATOM 3013 C CA . LYS A 1 381 ? -11.892 16.306 35.205 1.00 86.19 381 LYS A CA 1
ATOM 3014 C C . LYS A 1 381 ? -12.018 14.780 35.205 1.00 86.19 381 LYS A C 1
ATOM 3016 O O . LYS A 1 381 ? -11.147 14.105 35.755 1.00 86.19 381 LYS A O 1
ATOM 3021 N N . LEU A 1 382 ? -13.060 14.241 34.567 1.00 85.81 382 LEU A N 1
ATOM 3022 C CA . LEU A 1 382 ? -13.257 12.795 34.431 1.00 85.81 382 LEU A CA 1
ATOM 3023 C C . LEU A 1 382 ? -12.115 12.138 33.647 1.00 85.81 382 LEU A C 1
ATOM 3025 O O . LEU A 1 382 ? -11.604 11.113 34.090 1.00 85.81 382 LEU A O 1
ATOM 3029 N N . ILE A 1 383 ? -11.654 12.743 32.547 1.00 86.19 383 ILE A N 1
ATOM 3030 C CA . ILE A 1 383 ? -10.508 12.242 31.766 1.00 86.19 383 ILE A CA 1
ATOM 3031 C C . ILE A 1 383 ? -9.239 12.176 32.625 1.00 86.19 383 ILE A C 1
ATOM 3033 O O . ILE A 1 383 ? -8.532 11.169 32.595 1.00 86.19 383 ILE A O 1
ATOM 3037 N N . GLY A 1 384 ? -8.964 13.213 33.424 1.00 85.62 384 GLY A N 1
ATOM 3038 C CA . GLY A 1 384 ? -7.813 13.228 34.331 1.00 85.62 384 GLY A CA 1
ATOM 3039 C C . GLY A 1 384 ? -7.852 12.101 35.370 1.00 85.62 384 GLY A C 1
ATOM 3040 O O . GLY A 1 384 ? -6.842 11.434 35.586 1.00 85.62 384 GLY A O 1
ATOM 3041 N N . GLN A 1 385 ? -9.023 11.848 35.965 1.00 88.88 385 GLN A N 1
ATOM 3042 C CA . GLN A 1 385 ? -9.230 10.737 36.903 1.00 88.88 385 GLN A CA 1
ATOM 3043 C C . GLN A 1 385 ? -9.057 9.376 36.216 1.00 88.88 385 GLN A C 1
ATOM 3045 O O . GLN A 1 385 ? -8.315 8.532 36.708 1.00 88.88 385 GLN A O 1
ATOM 3050 N N . CYS A 1 386 ? -9.670 9.193 35.043 1.00 89.19 386 CYS A N 1
ATOM 3051 C CA . CYS A 1 386 ? -9.578 7.957 34.266 1.00 89.19 386 CYS A CA 1
ATOM 3052 C C . CYS A 1 386 ? -8.129 7.631 33.875 1.00 89.19 386 CYS A C 1
ATOM 3054 O O . CYS A 1 386 ? -7.699 6.490 33.997 1.00 89.19 386 CYS A O 1
ATOM 3056 N N . LEU A 1 387 ? -7.344 8.628 33.453 1.00 87.56 387 LEU A N 1
ATOM 3057 C CA . LEU A 1 387 ? -5.920 8.441 33.154 1.00 87.56 387 LEU A CA 1
ATOM 3058 C C . LEU A 1 387 ? -5.110 8.021 34.389 1.00 87.56 387 LEU A C 1
ATOM 3060 O O . LEU A 1 387 ? -4.183 7.221 34.260 1.00 87.56 387 LEU A O 1
ATOM 3064 N N . GLY A 1 388 ? -5.438 8.555 35.568 1.00 87.31 388 GLY A N 1
ATOM 3065 C CA . GLY A 1 388 ? -4.825 8.148 36.834 1.00 87.31 388 GLY A CA 1
ATOM 3066 C C . GLY A 1 388 ? -5.109 6.681 37.158 1.00 87.31 388 GLY A C 1
ATOM 3067 O O . GLY A 1 388 ? -4.167 5.910 37.353 1.00 87.31 388 GLY A O 1
ATOM 3068 N N . ASP A 1 389 ? -6.387 6.297 37.126 1.00 87.75 389 ASP A N 1
ATOM 3069 C CA . ASP A 1 389 ? -6.852 4.930 37.392 1.00 87.75 389 ASP A CA 1
ATOM 3070 C C . ASP A 1 389 ? -6.219 3.928 36.402 1.00 87.75 389 ASP A C 1
ATOM 3072 O O . ASP A 1 389 ? -5.642 2.915 36.800 1.00 87.75 389 ASP A O 1
ATOM 3076 N N . LEU A 1 390 ? -6.237 4.238 35.098 1.00 88.62 390 LEU A N 1
ATOM 3077 C CA . LEU A 1 390 ? -5.682 3.365 34.057 1.00 88.62 390 LEU A CA 1
ATOM 3078 C C . LEU A 1 390 ? -4.171 3.159 34.203 1.00 88.62 390 LEU A C 1
ATOM 3080 O O . LEU A 1 390 ? -3.689 2.046 34.001 1.00 88.62 390 LEU A O 1
ATOM 3084 N N . ARG A 1 391 ? -3.407 4.193 34.581 1.00 88.06 391 ARG A N 1
ATOM 3085 C CA . ARG A 1 391 ? -1.960 4.052 34.827 1.00 88.06 391 ARG A CA 1
ATOM 3086 C C . ARG A 1 391 ? -1.673 3.103 35.989 1.00 88.06 391 ARG A C 1
ATOM 3088 O O . ARG A 1 391 ? -0.733 2.315 35.902 1.00 88.06 391 ARG A O 1
ATOM 3095 N N . GLN A 1 392 ? -2.487 3.145 37.044 1.00 88.69 392 GLN A N 1
ATOM 3096 C CA . GLN A 1 392 ? -2.347 2.231 38.179 1.00 88.69 392 GLN A CA 1
ATOM 3097 C C . GLN A 1 392 ? -2.636 0.786 37.757 1.00 88.69 392 GLN A C 1
ATOM 3099 O O . GLN A 1 392 ? -1.791 -0.085 37.958 1.00 88.69 392 GLN A O 1
ATOM 3104 N N . TYR A 1 393 ? -3.764 0.535 37.085 1.00 86.88 393 TYR A N 1
ATOM 3105 C CA . TYR A 1 393 ? -4.147 -0.823 36.682 1.00 86.88 393 TYR A CA 1
ATOM 3106 C C . TYR A 1 393 ? -3.253 -1.423 35.588 1.00 86.88 393 TYR A C 1
ATOM 3108 O O . TYR A 1 393 ? -2.999 -2.626 35.583 1.00 86.88 393 TYR A O 1
ATOM 3116 N N . LEU A 1 394 ? -2.739 -0.612 34.658 1.00 83.81 394 LEU A N 1
ATOM 3117 C CA . LEU A 1 394 ? -1.891 -1.097 33.563 1.00 83.81 394 LEU A CA 1
ATOM 3118 C C . LEU A 1 394 ? -0.433 -1.346 33.960 1.00 83.81 394 LEU A C 1
ATOM 3120 O O . LEU A 1 394 ? 0.321 -1.897 33.147 1.00 83.81 394 LEU A O 1
ATOM 3124 N N . THR A 1 395 ? -0.040 -0.993 35.186 1.00 85.44 395 THR A N 1
ATOM 3125 C CA . THR A 1 395 ? 1.288 -1.309 35.721 1.00 85.44 395 THR A CA 1
ATOM 3126 C C . THR A 1 395 ? 1.489 -2.831 35.744 1.00 85.44 395 THR A C 1
ATOM 3128 O O . THR A 1 395 ? 0.586 -3.595 36.095 1.00 85.44 395 THR A O 1
ATOM 3131 N N . ARG A 1 396 ? 2.666 -3.300 35.300 1.00 72.19 396 ARG A N 1
ATOM 3132 C CA . ARG A 1 396 ? 2.968 -4.741 35.210 1.00 72.19 396 ARG A CA 1
ATOM 3133 C C . ARG A 1 396 ? 2.772 -5.405 36.582 1.00 72.19 396 ARG A C 1
ATOM 3135 O O . ARG A 1 396 ? 3.317 -4.929 37.569 1.00 72.19 396 ARG A O 1
ATOM 3142 N N . GLY A 1 397 ? 2.016 -6.505 36.614 1.00 72.00 397 GLY A N 1
ATOM 3143 C CA . GLY A 1 397 ? 1.791 -7.321 37.815 1.00 72.00 397 GLY A CA 1
ATOM 3144 C C . GLY A 1 397 ? 0.543 -6.989 38.645 1.00 72.00 397 GLY A C 1
ATOM 3145 O O . GLY A 1 397 ? 0.261 -7.731 39.575 1.00 72.00 397 GLY A O 1
ATOM 3146 N N . VAL A 1 398 ? -0.216 -5.933 38.321 1.00 79.81 398 VAL A N 1
ATOM 3147 C CA . VAL A 1 398 ? -1.430 -5.557 39.081 1.00 79.81 398 VAL A CA 1
ATOM 3148 C C . VAL A 1 398 ? -2.670 -6.332 38.620 1.00 79.81 398 VAL A C 1
ATOM 3150 O O . VAL A 1 398 ? -3.365 -6.931 39.432 1.00 79.81 398 VAL A O 1
ATOM 3153 N N . LEU A 1 399 ? -2.944 -6.349 37.311 1.00 80.50 399 LEU A N 1
ATOM 3154 C CA . LEU A 1 399 ? -4.070 -7.089 36.723 1.00 80.50 399 LEU A CA 1
ATOM 3155 C C . LEU A 1 399 ? -3.752 -8.589 36.627 1.00 80.50 399 LEU A C 1
ATOM 3157 O O . LEU A 1 399 ? -3.367 -9.079 35.566 1.00 80.50 399 LEU A O 1
ATOM 3161 N N . THR A 1 400 ? -3.884 -9.300 37.744 1.00 83.94 400 THR A N 1
ATOM 3162 C CA . THR A 1 400 ? -3.8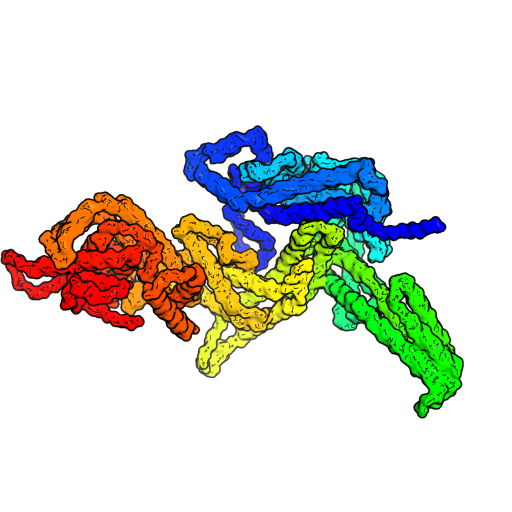49 -10.768 37.820 1.00 83.94 400 THR A CA 1
ATOM 3163 C C . THR A 1 400 ? -5.267 -11.349 37.880 1.00 83.94 400 THR A C 1
ATOM 3165 O O . THR A 1 400 ? -6.229 -10.629 38.156 1.00 83.94 400 THR A O 1
ATOM 3168 N N . ASN A 1 401 ? -5.401 -12.659 37.645 1.00 80.56 401 ASN A N 1
ATOM 3169 C CA . ASN A 1 401 ? -6.689 -13.365 37.697 1.00 80.56 401 ASN A CA 1
ATOM 3170 C C . ASN A 1 401 ? -7.394 -13.187 39.054 1.00 80.56 401 ASN A C 1
ATOM 3172 O O . ASN A 1 401 ? -8.585 -12.883 39.096 1.00 80.56 401 ASN A O 1
ATOM 3176 N N . ASP A 1 402 ? -6.645 -13.294 40.156 1.00 78.31 402 ASP A N 1
ATOM 3177 C CA . ASP A 1 402 ? -7.182 -13.117 41.510 1.00 78.31 402 ASP A CA 1
ATOM 3178 C C . ASP A 1 402 ? -7.618 -11.666 41.762 1.00 78.31 402 ASP A C 1
ATOM 3180 O O . ASP A 1 402 ? -8.698 -11.416 42.294 1.00 78.31 402 ASP A O 1
ATOM 3184 N N . PHE A 1 403 ? -6.826 -10.687 41.308 1.00 83.88 403 PHE A N 1
ATOM 3185 C CA . PHE A 1 403 ? -7.185 -9.275 41.448 1.00 83.88 403 PHE A CA 1
ATOM 3186 C C . PHE A 1 403 ? -8.470 -8.927 40.686 1.00 83.88 403 PHE A C 1
ATOM 3188 O O . PHE A 1 403 ? -9.290 -8.154 41.188 1.00 83.88 403 PHE A O 1
ATOM 3195 N N . PHE A 1 404 ? -8.657 -9.499 39.490 1.00 83.56 404 PHE A N 1
ATOM 3196 C CA . PHE A 1 404 ? -9.866 -9.315 38.688 1.00 83.56 404 PHE A CA 1
ATOM 3197 C C . PHE A 1 404 ? -11.110 -9.860 39.400 1.00 83.56 404 PHE A C 1
ATOM 3199 O O . PHE A 1 404 ? -12.105 -9.143 39.503 1.00 83.56 404 PHE A O 1
ATOM 3206 N N . LEU A 1 405 ? -11.041 -11.083 39.939 1.00 80.06 405 LEU A N 1
ATOM 3207 C CA . LEU A 1 405 ? -12.141 -11.708 40.688 1.00 80.06 405 LEU A CA 1
ATOM 3208 C C . LEU A 1 405 ? -12.549 -10.892 41.924 1.00 80.06 405 LEU A C 1
ATOM 3210 O O . LEU A 1 405 ? -13.729 -10.843 42.277 1.00 80.06 405 LEU A O 1
ATOM 3214 N N . ASP A 1 406 ? -11.584 -10.231 42.558 1.00 80.94 406 ASP A N 1
ATOM 3215 C CA . ASP A 1 406 ? -11.796 -9.460 43.782 1.00 80.94 406 ASP A CA 1
ATOM 3216 C C . ASP A 1 406 ? -12.362 -8.058 43.519 1.00 80.94 406 ASP A C 1
ATOM 3218 O O . ASP A 1 406 ? -13.082 -7.517 44.359 1.00 80.94 406 ASP A O 1
ATOM 3222 N N . ASN A 1 407 ? -12.070 -7.481 42.350 1.00 85.38 407 ASN A N 1
ATOM 3223 C CA . ASN A 1 407 ? -12.343 -6.080 42.020 1.00 85.38 407 ASN A CA 1
ATOM 3224 C C . ASN A 1 407 ? -13.216 -5.899 40.767 1.00 85.38 407 ASN A C 1
ATOM 3226 O O . ASN A 1 407 ? -13.156 -4.853 40.123 1.00 85.38 407 ASN A O 1
ATOM 3230 N N . MET A 1 408 ? -14.044 -6.882 40.398 1.00 84.06 408 MET A N 1
ATOM 3231 C CA . MET A 1 408 ? -14.879 -6.784 39.192 1.00 84.06 408 MET A CA 1
ATOM 3232 C C . MET A 1 408 ? -15.687 -5.477 39.135 1.00 84.06 408 MET A C 1
ATOM 3234 O O . MET A 1 408 ? -15.589 -4.742 38.157 1.00 84.06 408 MET A O 1
ATOM 3238 N N . ASP A 1 409 ? -16.438 -5.135 40.182 1.00 86.00 409 ASP A N 1
ATOM 3239 C CA . ASP A 1 409 ? -17.324 -3.961 40.154 1.00 86.00 409 ASP A CA 1
ATOM 3240 C C . ASP A 1 409 ? -16.556 -2.646 39.928 1.00 86.00 409 ASP A C 1
ATOM 3242 O O . ASP A 1 409 ? -16.959 -1.815 39.112 1.00 86.00 409 ASP A O 1
ATOM 3246 N N . THR A 1 410 ? -15.391 -2.485 40.564 1.00 89.19 410 THR A N 1
ATOM 3247 C CA . THR A 1 410 ? -14.559 -1.281 40.415 1.00 89.19 410 THR A CA 1
ATOM 3248 C C . THR A 1 410 ? -13.906 -1.199 39.033 1.00 89.19 410 THR A C 1
ATOM 3250 O O . THR A 1 410 ? -13.810 -0.107 38.462 1.00 89.19 410 THR A O 1
ATOM 3253 N N . LEU A 1 411 ? -13.506 -2.339 38.457 1.00 89.12 411 LEU A N 1
ATOM 3254 C CA . LEU A 1 411 ? -12.965 -2.422 37.099 1.00 89.12 411 LEU A CA 1
ATOM 3255 C C . LEU A 1 411 ? -14.033 -2.092 36.047 1.00 89.12 411 LEU A C 1
ATOM 3257 O O . LEU A 1 411 ? -13.764 -1.305 35.137 1.00 89.12 411 LEU A O 1
ATOM 3261 N N . PHE A 1 412 ? -15.255 -2.616 36.194 1.00 87.81 412 PHE A N 1
ATOM 3262 C CA . PHE A 1 412 ? -16.378 -2.300 35.303 1.00 87.81 412 PHE A CA 1
ATOM 3263 C C . PHE A 1 412 ? -16.801 -0.829 35.409 1.00 87.81 412 PHE A C 1
ATOM 3265 O O . PHE A 1 412 ? -17.068 -0.190 34.391 1.00 87.81 412 PHE A O 1
ATOM 3272 N N . ASP A 1 413 ? -16.801 -0.244 36.607 1.00 89.12 413 ASP A N 1
ATOM 3273 C CA . ASP A 1 413 ? -17.090 1.182 36.777 1.00 89.12 413 ASP A CA 1
ATOM 3274 C C . ASP A 1 413 ? -16.003 2.081 36.181 1.00 89.12 413 ASP A C 1
ATOM 3276 O O . ASP A 1 413 ? -16.311 3.116 35.582 1.00 89.12 413 ASP A O 1
ATOM 3280 N N . CYS A 1 414 ? -14.730 1.694 36.294 1.00 90.69 414 CYS A N 1
ATOM 3281 C CA . CYS A 1 414 ? -13.640 2.368 35.591 1.00 90.69 414 CYS A CA 1
ATOM 3282 C C . CYS A 1 414 ? -13.834 2.280 34.068 1.00 90.69 414 CYS A C 1
ATOM 3284 O O . CYS A 1 414 ? -13.805 3.308 33.387 1.00 90.69 414 CYS A O 1
ATOM 3286 N N . LEU A 1 415 ? -14.126 1.084 33.547 1.00 90.75 415 LEU A N 1
ATOM 3287 C CA . LEU A 1 415 ? -14.363 0.834 32.125 1.00 90.75 415 LEU A CA 1
ATOM 3288 C C . LEU A 1 415 ? -15.509 1.697 31.566 1.00 90.75 415 LEU A C 1
ATOM 3290 O O . LEU A 1 415 ? -15.350 2.334 30.520 1.00 90.75 415 LEU A O 1
ATOM 3294 N N . ARG A 1 416 ? -16.642 1.769 32.279 1.00 91.38 416 ARG A N 1
ATOM 3295 C CA . ARG A 1 416 ? -17.792 2.613 31.911 1.00 91.38 416 ARG A CA 1
ATOM 3296 C C . ARG A 1 416 ? -17.411 4.090 31.891 1.00 91.38 416 ARG A C 1
ATOM 3298 O O . ARG A 1 416 ? -17.633 4.751 30.880 1.00 91.38 416 ARG A O 1
ATOM 3305 N N . ARG A 1 417 ? -16.810 4.610 32.972 1.00 90.12 417 ARG A N 1
ATOM 3306 C CA . ARG A 1 417 ? -16.410 6.029 33.072 1.00 90.12 417 ARG A CA 1
ATOM 3307 C C . ARG A 1 417 ? -15.451 6.431 31.950 1.00 90.12 417 ARG A C 1
ATOM 3309 O O . ARG A 1 417 ? -15.631 7.493 31.357 1.00 90.12 417 ARG A O 1
ATOM 3316 N N . CYS A 1 418 ? -14.481 5.575 31.627 1.00 90.81 418 CYS A N 1
ATOM 3317 C CA . CYS A 1 418 ? -13.515 5.834 30.562 1.00 90.81 418 CYS A CA 1
ATOM 3318 C C . CYS A 1 418 ? -14.183 5.913 29.181 1.00 90.81 418 CYS A C 1
ATOM 3320 O O . CYS A 1 418 ? -13.948 6.875 28.449 1.00 90.81 418 CYS A O 1
ATOM 3322 N N . ASN A 1 419 ? -15.041 4.946 28.834 1.00 90.56 419 ASN A N 1
ATOM 3323 C CA . ASN A 1 419 ? -15.749 4.934 27.548 1.00 90.56 419 ASN A CA 1
ATOM 3324 C C . ASN A 1 419 ? -16.747 6.089 27.422 1.00 90.56 419 ASN A C 1
ATOM 3326 O O . ASN A 1 419 ? -16.834 6.717 26.368 1.00 90.56 419 ASN A O 1
ATOM 3330 N N . VAL A 1 420 ? -17.433 6.435 28.515 1.00 89.56 420 VAL A N 1
ATOM 3331 C CA . VAL A 1 420 ? -18.336 7.591 28.584 1.00 89.56 420 VAL A CA 1
ATOM 3332 C C . VAL A 1 420 ? -17.588 8.895 28.315 1.00 89.56 420 VAL A C 1
ATOM 3334 O O . VAL A 1 420 ? -17.990 9.686 27.459 1.00 89.56 420 VAL A O 1
ATOM 3337 N N . ALA A 1 421 ? -16.466 9.101 29.009 1.00 88.50 421 ALA A N 1
ATOM 3338 C CA . ALA A 1 421 ? -15.656 10.299 28.850 1.00 88.50 421 ALA A CA 1
ATOM 3339 C C . ALA A 1 421 ? -15.062 10.405 27.436 1.00 88.50 421 ALA A C 1
ATOM 3341 O O . ALA A 1 421 ? -15.102 11.484 26.837 1.00 88.50 421 ALA A O 1
ATOM 3342 N N . LEU A 1 422 ? -14.562 9.286 26.896 1.00 89.12 422 LEU A N 1
ATOM 3343 C CA . LEU A 1 422 ? -13.983 9.206 25.556 1.00 89.12 422 LEU A CA 1
ATOM 3344 C C . LEU A 1 422 ? -15.027 9.482 24.468 1.00 89.12 422 LEU A C 1
ATOM 3346 O O . LEU A 1 422 ? -14.772 10.301 23.586 1.00 89.12 422 LEU A O 1
ATOM 3350 N N . ARG A 1 423 ? -16.207 8.848 24.536 1.00 88.00 423 ARG A N 1
ATOM 3351 C CA . ARG A 1 423 ? -17.291 9.044 23.561 1.00 88.00 423 ARG A CA 1
ATOM 3352 C C . ARG A 1 423 ? -17.693 10.504 23.463 1.00 88.00 423 ARG A C 1
ATOM 3354 O O . ARG A 1 423 ? -17.675 11.066 22.372 1.00 88.00 423 ARG A O 1
ATOM 3361 N N . TRP A 1 424 ? -17.993 11.127 24.599 1.00 87.19 424 TRP A N 1
ATOM 3362 C CA . TRP A 1 424 ? -18.424 12.521 24.618 1.00 87.19 424 TRP A CA 1
ATOM 3363 C C . TRP A 1 424 ? -17.360 13.452 24.020 1.00 87.19 424 TRP A C 1
ATOM 3365 O O . TRP A 1 424 ? -17.684 14.330 23.220 1.00 87.19 424 TRP A O 1
ATOM 3375 N N . ARG A 1 425 ? -16.076 13.234 24.341 1.00 84.88 425 ARG A N 1
ATOM 3376 C CA . ARG A 1 425 ? -14.983 14.091 23.863 1.00 84.88 425 ARG A CA 1
ATOM 3377 C C . ARG A 1 425 ? -14.680 13.918 22.373 1.00 84.88 425 ARG A C 1
ATOM 3379 O O . ARG A 1 425 ? -14.371 14.914 21.723 1.00 84.88 425 ARG A O 1
ATOM 3386 N N . LEU A 1 426 ? -14.765 12.695 21.843 1.00 84.25 426 LEU A N 1
ATOM 3387 C CA . LEU A 1 426 ? -14.561 12.423 20.414 1.00 84.25 426 LEU A CA 1
ATOM 3388 C C . LEU A 1 426 ? -15.666 13.047 19.549 1.00 84.25 426 LEU A C 1
ATOM 3390 O O . LEU A 1 426 ? -15.366 13.573 18.481 1.00 84.25 426 LEU A O 1
ATOM 3394 N N . LEU A 1 427 ? -16.917 13.030 20.023 1.00 82.44 427 LEU A N 1
ATOM 3395 C CA . LEU A 1 427 ? -18.048 13.633 19.311 1.00 82.44 427 LEU A CA 1
ATOM 3396 C C . LEU A 1 427 ? -17.969 15.172 19.312 1.00 82.44 427 LEU A C 1
ATOM 3398 O O . LEU A 1 427 ? -18.110 15.797 18.265 1.00 82.44 427 LEU A O 1
ATOM 3402 N N . HIS A 1 428 ? -17.651 15.795 20.452 1.00 79.06 428 HIS A N 1
ATOM 3403 C CA . HIS A 1 428 ? -17.642 17.260 20.614 1.00 79.06 428 HIS A CA 1
ATOM 3404 C C . HIS A 1 428 ? -16.294 17.931 20.281 1.00 79.06 428 HIS A C 1
ATOM 3406 O O . HIS A 1 428 ? -15.896 18.910 20.928 1.00 79.06 428 HIS A O 1
ATOM 3412 N N . ARG A 1 429 ? -15.556 17.408 19.292 1.00 71.75 429 ARG A N 1
ATOM 3413 C CA . ARG A 1 429 ? -14.253 17.954 18.878 1.00 71.75 429 ARG A CA 1
ATOM 3414 C C . ARG A 1 429 ? -14.423 19.273 18.095 1.00 71.75 429 ARG A C 1
ATOM 3416 O O . ARG A 1 429 ? -15.186 19.301 17.134 1.00 71.75 429 ARG A O 1
ATOM 3423 N N . PRO A 1 430 ? -13.661 20.342 18.411 1.00 53.69 430 PRO A N 1
ATOM 3424 C CA . PRO A 1 430 ? -13.804 21.647 17.752 1.00 53.69 430 PRO A CA 1
ATOM 3425 C C . PRO A 1 430 ? -13.445 21.643 16.257 1.00 53.69 430 PRO A C 1
ATOM 3427 O O . PRO A 1 430 ? -14.083 22.357 15.495 1.00 53.69 430 PRO A O 1
ATOM 3430 N N . LYS A 1 431 ? -12.506 20.796 15.801 1.00 52.72 431 LYS A N 1
ATOM 3431 C CA . LYS A 1 431 ? -12.159 20.666 14.368 1.00 52.72 431 LYS A CA 1
ATOM 3432 C C . LYS A 1 431 ? -13.305 20.148 13.486 1.00 52.72 431 LYS A C 1
ATOM 3434 O O . LYS A 1 431 ? -13.327 20.443 12.299 1.00 52.72 431 LYS A O 1
ATOM 3439 N N . ASN A 1 432 ? -14.297 19.456 14.054 1.00 48.81 432 ASN A N 1
ATOM 3440 C CA . ASN A 1 432 ? -15.490 19.044 13.303 1.00 48.81 432 ASN A CA 1
ATOM 3441 C C . ASN A 1 432 ? -16.383 20.242 12.906 1.00 48.81 432 ASN A C 1
ATOM 3443 O O . ASN A 1 432 ? -17.277 20.069 12.086 1.00 48.81 432 ASN A O 1
ATOM 3447 N N . ARG A 1 433 ? -16.132 21.450 13.449 1.00 45.75 433 ARG A N 1
ATOM 3448 C CA . ARG A 1 433 ? -16.840 22.697 13.101 1.00 45.75 433 ARG A CA 1
ATOM 3449 C C . ARG A 1 433 ? -16.264 23.433 11.883 1.00 45.75 433 ARG A C 1
ATOM 3451 O O . ARG A 1 433 ? -16.924 24.316 11.346 1.00 45.75 433 ARG A O 1
ATOM 3458 N N . GLU A 1 434 ? -15.055 23.100 11.422 1.00 38.97 434 GLU A N 1
ATOM 3459 C CA . GLU A 1 434 ? -14.452 23.780 10.257 1.00 38.97 434 GLU A CA 1
ATOM 3460 C C . GLU A 1 434 ? -15.131 23.373 8.938 1.00 38.97 434 GLU A C 1
ATOM 3462 O O . GLU A 1 434 ? -15.342 24.219 8.069 1.00 38.97 434 GLU A O 1
ATOM 3467 N N . ASN A 1 435 ? -15.596 22.122 8.822 1.00 37.19 435 ASN A N 1
ATOM 3468 C CA . ASN A 1 435 ? -16.380 21.661 7.667 1.00 37.19 435 ASN A CA 1
ATOM 3469 C C . ASN A 1 435 ? -17.781 22.296 7.576 1.00 37.19 435 ASN A C 1
ATOM 3471 O O . ASN A 1 435 ? -18.460 22.130 6.563 1.00 37.19 435 ASN A O 1
ATOM 3475 N N . THR A 1 436 ? -18.221 23.039 8.596 1.00 36.97 436 THR A N 1
ATOM 3476 C CA . THR A 1 436 ? -19.554 23.651 8.640 1.00 36.97 436 THR A CA 1
ATOM 3477 C C . THR A 1 436 ? -19.560 25.177 8.515 1.00 36.97 436 THR A C 1
ATOM 3479 O O . THR A 1 436 ? -20.625 25.790 8.520 1.00 36.97 436 THR A O 1
ATOM 3482 N N . GLY A 1 437 ? -18.419 25.811 8.221 1.00 31.44 437 GLY A N 1
ATOM 3483 C CA . GLY A 1 437 ? -18.383 27.203 7.745 1.00 31.44 437 GLY A CA 1
ATOM 3484 C C . GLY A 1 437 ? -18.690 28.273 8.801 1.00 31.44 437 GLY A C 1
ATOM 3485 O O . GLY A 1 437 ? -18.932 29.428 8.444 1.00 31.44 437 GLY A O 1
ATOM 3486 N N . ALA A 1 438 ? -18.656 27.934 10.090 1.00 32.09 438 ALA A N 1
ATOM 3487 C CA . ALA A 1 438 ? -18.640 28.934 11.150 1.00 32.09 438 ALA A CA 1
ATOM 3488 C C . ALA A 1 438 ? -17.208 29.464 11.307 1.00 32.09 438 ALA A C 1
ATOM 3490 O O . ALA A 1 438 ? -16.282 28.706 11.592 1.00 32.09 438 ALA A O 1
ATOM 3491 N N . LYS A 1 439 ? -17.018 30.772 11.096 1.00 31.83 439 LYS A N 1
ATOM 3492 C CA . LYS A 1 439 ? -15.739 31.451 11.328 1.00 31.83 439 LYS A CA 1
ATOM 3493 C C . LYS A 1 439 ? -15.269 31.183 12.759 1.00 31.83 439 LYS A C 1
ATOM 3495 O O . LYS A 1 439 ? -15.878 31.658 13.714 1.00 31.83 439 LYS A O 1
ATOM 3500 N N . ALA A 1 440 ? -14.175 30.443 12.885 1.00 37.25 440 ALA A N 1
ATOM 3501 C CA . ALA A 1 440 ? -13.396 30.331 14.104 1.00 37.25 440 ALA A CA 1
ATOM 3502 C C . ALA A 1 440 ? -12.580 31.617 14.288 1.00 37.25 440 ALA A C 1
ATOM 3504 O O . ALA A 1 440 ? -11.386 31.649 14.026 1.00 37.25 440 ALA A O 1
ATOM 3505 N N . GLU A 1 441 ? -13.228 32.703 14.693 1.00 36.12 441 GLU A N 1
ATOM 3506 C CA . GLU A 1 441 ? -12.523 33.892 15.163 1.00 36.12 441 GLU A CA 1
ATOM 3507 C C . GLU A 1 441 ? -13.210 34.379 16.447 1.00 36.12 441 GLU A C 1
ATOM 3509 O O . GLU A 1 441 ? -14.331 34.874 16.398 1.00 36.12 441 GLU A O 1
ATOM 3514 N N . GLN A 1 442 ? -12.485 34.257 17.572 1.00 34.31 442 GLN A N 1
ATOM 3515 C CA . GLN A 1 442 ? -12.619 35.034 18.825 1.00 34.31 442 GLN A CA 1
ATOM 3516 C C . GLN A 1 442 ? -13.233 34.432 20.110 1.00 34.31 442 GLN A C 1
ATOM 3518 O O . GLN A 1 442 ? -13.393 35.192 21.057 1.00 34.31 442 GLN A O 1
ATOM 3523 N N . ASP A 1 443 ? -13.415 33.115 20.269 1.00 36.34 443 ASP A N 1
ATOM 3524 C CA . ASP A 1 443 ? -13.815 32.536 21.583 1.00 36.34 443 ASP A CA 1
ATOM 3525 C C . ASP A 1 443 ? -12.765 31.587 22.215 1.00 36.34 443 ASP A C 1
ATOM 3527 O O . ASP A 1 443 ? -13.076 30.690 22.999 1.00 36.34 443 ASP A O 1
ATOM 3531 N N . GLU A 1 444 ? -11.480 31.788 21.902 1.00 41.22 444 GLU A N 1
ATOM 3532 C CA . GLU A 1 444 ? -10.370 30.901 22.307 1.00 41.22 444 GLU A CA 1
ATOM 3533 C C . GLU A 1 444 ? -9.850 31.066 23.753 1.00 41.22 444 GLU A C 1
ATOM 3535 O O . GLU A 1 444 ? -8.929 30.353 24.147 1.00 41.22 444 GLU A O 1
ATOM 3540 N N . SER A 1 445 ? -10.387 31.964 24.585 1.00 37.38 445 SER A N 1
ATOM 3541 C CA . SER A 1 445 ? -9.677 32.357 25.819 1.00 37.38 445 SER A CA 1
ATOM 3542 C C . SER A 1 445 ? -10.104 31.686 27.133 1.00 37.38 445 SER A C 1
ATOM 3544 O O . SER A 1 445 ? -9.369 31.832 28.105 1.00 37.38 445 SER A O 1
ATOM 3546 N N . ASN A 1 446 ? -11.207 30.923 27.213 1.00 39.53 446 ASN A N 1
ATOM 3547 C CA . ASN A 1 446 ? -11.699 30.434 28.523 1.00 39.53 446 ASN A CA 1
ATOM 3548 C C . ASN A 1 446 ? -12.124 28.958 28.633 1.00 39.53 446 ASN A C 1
ATOM 3550 O O . ASN A 1 446 ? -12.415 28.495 29.738 1.00 39.53 446 ASN A O 1
ATOM 3554 N N . ILE A 1 447 ? -12.113 28.171 27.555 1.00 48.69 447 ILE A N 1
ATOM 3555 C CA . ILE A 1 447 ? -12.406 26.732 27.656 1.00 48.69 447 ILE A CA 1
ATOM 3556 C C . ILE A 1 447 ? -11.085 25.993 27.893 1.00 48.69 447 ILE A C 1
ATOM 3558 O O . ILE A 1 447 ? -10.149 26.139 27.118 1.00 48.69 447 ILE A O 1
ATOM 3562 N N . VAL A 1 448 ? -10.987 25.189 28.958 1.00 45.41 448 VAL A N 1
ATOM 3563 C CA . VAL A 1 448 ? -9.822 24.321 29.217 1.00 45.41 448 VAL A CA 1
ATOM 3564 C C . VAL A 1 448 ? -9.701 23.313 28.068 1.00 45.41 448 VAL A C 1
ATOM 3566 O O . VAL A 1 448 ? -10.345 22.262 28.066 1.00 45.41 448 VAL A O 1
ATOM 3569 N N . ILE A 1 449 ? -8.900 23.640 27.054 1.00 53.75 449 ILE A N 1
ATOM 3570 C CA . ILE A 1 449 ? -8.622 22.744 25.934 1.00 53.75 449 ILE A CA 1
ATOM 3571 C C . ILE A 1 449 ? -7.676 21.661 26.457 1.00 53.75 449 ILE A C 1
ATOM 3573 O O . ILE A 1 449 ? -6.477 21.869 26.617 1.00 53.75 449 ILE A O 1
ATOM 3577 N N . LEU A 1 450 ? -8.218 20.479 26.754 1.00 58.66 450 LEU A N 1
ATOM 3578 C CA . LEU A 1 450 ? -7.394 19.280 26.874 1.00 58.66 450 LEU A CA 1
ATOM 3579 C C . LEU A 1 450 ? -6.610 19.089 25.571 1.00 58.66 450 LEU A C 1
ATOM 3581 O O . LEU A 1 450 ? -7.226 19.010 24.507 1.00 58.66 450 LEU A O 1
ATOM 3585 N N . ASN A 1 451 ? -5.284 18.966 25.673 1.00 66.56 451 ASN A N 1
ATOM 3586 C CA . ASN A 1 451 ? -4.423 18.644 24.537 1.00 66.56 451 ASN A CA 1
ATOM 3587 C C . ASN A 1 451 ? -4.883 17.339 23.866 1.00 66.56 451 ASN A C 1
ATOM 3589 O O . ASN A 1 451 ? -5.098 16.336 24.554 1.00 66.56 451 ASN A O 1
ATOM 3593 N N . ASP A 1 452 ? -4.938 17.325 22.531 1.00 67.88 452 ASP A N 1
ATOM 3594 C CA . ASP A 1 452 ? -5.264 16.138 21.720 1.00 67.88 452 ASP A CA 1
ATOM 3595 C C . ASP A 1 452 ? -4.394 14.917 22.098 1.00 67.88 452 ASP A C 1
ATOM 3597 O O . ASP A 1 452 ? -4.864 13.780 22.067 1.00 67.88 452 ASP A O 1
ATOM 3601 N N . GLY A 1 453 ? -3.161 15.145 22.570 1.00 75.19 453 GLY A N 1
ATOM 3602 C CA . GLY A 1 453 ? -2.273 14.096 23.085 1.00 75.19 453 GLY A CA 1
ATOM 3603 C C . GLY A 1 453 ? -2.781 13.376 24.344 1.00 75.19 453 GLY A C 1
ATOM 3604 O O . GLY A 1 453 ? -2.564 12.173 24.485 1.00 75.19 453 GLY A O 1
ATOM 3605 N N . ASN A 1 454 ? -3.503 14.057 25.243 1.00 79.69 454 ASN A N 1
ATOM 3606 C CA . ASN A 1 454 ? -4.083 13.419 26.434 1.00 79.69 454 ASN A CA 1
ATOM 3607 C C . ASN A 1 454 ? -5.252 12.500 26.057 1.00 79.69 454 ASN A C 1
ATOM 3609 O O . ASN A 1 454 ? -5.406 11.434 26.649 1.00 79.69 454 ASN A O 1
ATOM 3613 N N . ILE A 1 455 ? -6.044 12.893 25.054 1.00 83.88 455 ILE A N 1
ATOM 3614 C CA . ILE A 1 455 ? -7.154 12.089 24.523 1.00 83.88 455 ILE A CA 1
ATOM 3615 C C . ILE A 1 455 ? -6.600 10.854 23.813 1.00 83.88 455 ILE A C 1
ATOM 3617 O O . ILE A 1 455 ? -7.063 9.748 24.073 1.00 83.88 455 ILE A O 1
ATOM 3621 N N . LEU A 1 456 ? -5.561 11.023 22.987 1.00 85.75 456 LEU A N 1
ATOM 3622 C CA . LEU A 1 456 ? -4.871 9.905 22.348 1.00 85.75 456 LEU A CA 1
ATOM 3623 C C . LEU A 1 456 ? -4.292 8.935 23.389 1.00 85.75 456 LEU A C 1
ATOM 3625 O O . LEU A 1 456 ? -4.484 7.729 23.285 1.00 85.75 456 LEU A O 1
ATOM 3629 N N . THR A 1 457 ? -3.646 9.456 24.434 1.00 86.44 457 THR A N 1
ATOM 3630 C CA . THR A 1 457 ? -3.112 8.625 25.524 1.00 86.44 457 THR A CA 1
ATOM 3631 C C . THR A 1 457 ? -4.224 7.851 26.235 1.00 86.44 457 THR A C 1
ATOM 3633 O O . THR A 1 457 ? -4.067 6.658 26.486 1.00 86.44 457 THR A O 1
ATOM 3636 N N . LEU A 1 458 ? -5.359 8.501 26.526 1.00 88.44 458 LEU A N 1
ATOM 3637 C CA . LEU A 1 458 ? -6.526 7.836 27.111 1.00 88.44 458 LEU A CA 1
ATOM 3638 C C . LEU A 1 458 ? -7.034 6.726 26.190 1.00 88.44 458 LEU A C 1
ATOM 3640 O O . LEU A 1 458 ? -7.276 5.620 26.658 1.00 88.44 458 LEU A O 1
ATOM 3644 N N . MET A 1 459 ? -7.161 7.009 24.895 1.00 89.62 459 MET A N 1
ATOM 3645 C CA . MET A 1 459 ? -7.652 6.068 23.893 1.00 89.62 459 MET A CA 1
ATOM 3646 C C . MET A 1 459 ? -6.761 4.818 23.794 1.00 89.62 459 MET A C 1
ATOM 3648 O O . MET A 1 459 ? -7.284 3.708 23.815 1.00 89.62 459 MET A O 1
ATOM 3652 N N . LEU A 1 460 ? -5.433 4.989 23.767 1.00 88.44 460 LEU A N 1
ATOM 3653 C CA . LEU A 1 460 ? -4.458 3.889 23.716 1.00 88.44 460 LEU A CA 1
ATOM 3654 C C . LEU A 1 460 ? -4.386 3.084 25.023 1.00 88.44 460 LEU A C 1
ATOM 3656 O O . LEU A 1 460 ? -4.265 1.860 25.007 1.00 88.44 460 LEU A O 1
ATOM 3660 N N . MET A 1 461 ? -4.446 3.752 26.178 1.00 88.75 461 MET A N 1
ATOM 3661 C CA . MET A 1 461 ? -4.432 3.061 27.471 1.00 88.75 461 MET A CA 1
ATOM 3662 C C . MET A 1 461 ? -5.739 2.299 27.707 1.00 88.75 461 MET A C 1
ATOM 3664 O O . MET A 1 461 ? -5.706 1.149 28.138 1.00 88.75 461 MET A O 1
ATOM 3668 N N . LEU A 1 462 ? -6.884 2.909 27.391 1.00 91.12 462 LEU A N 1
ATOM 3669 C CA . LEU A 1 462 ? -8.194 2.279 27.532 1.00 91.12 462 LEU A CA 1
ATOM 3670 C C . LEU A 1 462 ? -8.324 1.047 26.635 1.00 91.12 462 LEU A C 1
ATOM 3672 O O . LEU A 1 462 ? -8.787 0.010 27.102 1.00 91.12 462 LEU A O 1
ATOM 3676 N N . SER A 1 463 ? -7.885 1.134 25.379 1.00 89.75 463 SER A N 1
ATOM 3677 C CA . SER A 1 463 ? -7.958 -0.001 24.458 1.00 89.75 463 SER A CA 1
ATOM 3678 C C . SER A 1 463 ? -7.105 -1.185 24.930 1.00 89.75 463 SER A C 1
ATOM 3680 O O . SER A 1 463 ? -7.565 -2.325 24.914 1.00 89.75 463 SER A O 1
ATOM 3682 N N . ARG A 1 464 ? -5.905 -0.927 25.470 1.00 86.69 464 ARG A N 1
ATOM 3683 C CA . ARG A 1 464 ? -5.064 -1.965 26.089 1.00 86.69 464 ARG A CA 1
ATOM 3684 C C . ARG A 1 464 ? -5.677 -2.549 27.363 1.00 86.69 464 ARG A C 1
ATOM 3686 O O . ARG A 1 464 ? -5.505 -3.733 27.648 1.00 86.69 464 ARG A O 1
ATOM 3693 N N . PHE A 1 465 ? -6.334 -1.719 28.167 1.00 90.00 465 PHE A N 1
ATOM 3694 C CA . PHE A 1 465 ? -7.031 -2.173 29.368 1.00 90.00 465 PHE A CA 1
ATOM 3695 C C . PHE A 1 465 ? -8.185 -3.116 29.008 1.00 90.00 465 PHE A C 1
ATOM 3697 O O . PHE A 1 465 ? -8.295 -4.192 29.589 1.00 90.00 465 PHE A O 1
ATOM 3704 N N . GLU A 1 466 ? -8.973 -2.766 27.992 1.00 90.25 466 GLU A N 1
ATOM 3705 C CA . GLU A 1 466 ? -10.055 -3.598 27.457 1.00 90.25 466 GLU A CA 1
ATOM 3706 C C . GLU A 1 466 ? -9.559 -4.934 26.903 1.00 90.25 466 GLU A C 1
ATOM 3708 O O . GLU A 1 466 ? -10.129 -5.972 27.234 1.00 90.25 466 GLU A O 1
ATOM 3713 N N . GLU A 1 467 ? -8.483 -4.928 26.111 1.00 87.44 467 GLU A N 1
ATOM 3714 C CA . GLU A 1 467 ? -7.867 -6.148 25.569 1.00 87.44 467 GLU A CA 1
ATOM 3715 C C . GLU A 1 467 ? -7.445 -7.103 26.697 1.00 87.44 467 GLU A C 1
ATOM 3717 O O . GLU A 1 467 ? -7.791 -8.285 26.682 1.00 87.44 467 GLU A O 1
ATOM 3722 N N . LYS A 1 468 ? -6.778 -6.579 27.735 1.00 87.06 468 LYS A N 1
ATOM 3723 C CA . LYS A 1 468 ? -6.383 -7.374 28.906 1.00 87.06 468 LYS A CA 1
ATOM 3724 C C . LYS A 1 468 ? -7.580 -7.928 29.677 1.00 87.06 468 LYS A C 1
ATOM 3726 O O . LYS A 1 468 ? -7.551 -9.093 30.060 1.00 87.06 468 LYS A O 1
ATOM 3731 N N . LEU A 1 469 ? -8.617 -7.122 29.918 1.00 88.56 469 LEU A N 1
ATOM 3732 C CA . LEU A 1 469 ? -9.812 -7.585 30.632 1.00 88.56 469 LEU A CA 1
ATOM 3733 C C . LEU A 1 469 ? -10.544 -8.686 29.859 1.00 88.56 469 LEU A C 1
ATOM 3735 O O . LEU A 1 469 ? -10.957 -9.678 30.461 1.00 88.56 469 LEU A O 1
ATOM 3739 N N . LYS A 1 470 ? -10.664 -8.548 28.532 1.00 87.69 470 LYS A N 1
ATOM 3740 C CA . LYS A 1 470 ? -11.249 -9.585 27.670 1.00 87.69 470 LYS A CA 1
ATOM 3741 C C . LYS A 1 470 ? -10.428 -10.873 27.719 1.00 87.69 470 LYS A C 1
ATOM 3743 O O . LYS A 1 470 ? -11.015 -11.933 27.904 1.00 87.69 470 LYS A O 1
ATOM 3748 N N . ALA A 1 471 ? -9.098 -10.779 27.642 1.00 87.62 471 ALA A N 1
ATOM 3749 C CA . ALA A 1 471 ? -8.203 -11.935 27.720 1.00 87.62 471 ALA A CA 1
ATOM 3750 C C . ALA A 1 471 ? -8.277 -12.666 29.074 1.00 87.62 471 ALA A C 1
ATOM 3752 O O . ALA A 1 471 ? -8.308 -13.892 29.111 1.00 87.62 471 ALA A O 1
ATOM 3753 N N . ILE A 1 472 ? -8.346 -11.929 30.189 1.00 87.25 472 ILE A N 1
ATOM 3754 C CA . ILE A 1 472 ? -8.511 -12.526 31.525 1.00 87.25 472 ILE A CA 1
ATOM 3755 C C . ILE A 1 472 ? -9.881 -13.207 31.637 1.00 87.25 472 ILE A C 1
ATOM 3757 O O . ILE A 1 472 ? -9.970 -14.333 32.115 1.00 87.25 472 ILE A O 1
ATOM 3761 N N . THR A 1 473 ? -10.946 -12.555 31.164 1.00 86.12 473 THR A N 1
ATOM 3762 C CA . THR A 1 473 ? -12.311 -13.101 31.243 1.00 86.12 473 THR A CA 1
ATOM 3763 C C . THR A 1 473 ? -12.459 -14.363 30.391 1.00 86.12 473 THR A C 1
ATOM 3765 O O . THR A 1 473 ? -13.012 -15.350 30.869 1.00 86.12 473 THR A O 1
ATOM 3768 N N . SER A 1 474 ? -11.926 -14.376 29.163 1.00 87.88 474 SER A N 1
ATOM 3769 C CA . SER A 1 474 ? -11.974 -15.556 28.290 1.00 87.88 474 SER A CA 1
ATOM 3770 C C . SER A 1 474 ? -11.166 -16.724 28.857 1.00 87.88 474 SER A C 1
ATOM 3772 O O . SER A 1 474 ? -11.649 -17.854 28.864 1.00 87.88 474 SER A O 1
ATOM 3774 N N . HIS A 1 475 ? -9.979 -16.454 29.405 1.00 87.75 475 HIS A N 1
ATOM 3775 C CA . HIS A 1 475 ? -9.168 -17.462 30.085 1.00 87.75 475 HIS A CA 1
ATOM 3776 C C . HIS A 1 475 ? -9.898 -18.057 31.298 1.00 87.75 475 HIS A C 1
ATOM 3778 O O . HIS A 1 475 ? -9.966 -19.275 31.452 1.00 87.75 475 HIS A O 1
ATOM 3784 N N . LEU A 1 476 ? -10.504 -17.208 32.135 1.00 84.62 476 LEU A N 1
ATOM 3785 C CA . LEU A 1 476 ? -11.251 -17.641 33.317 1.00 84.62 476 LEU A CA 1
ATOM 3786 C C . LEU A 1 476 ? -12.537 -18.404 32.978 1.00 84.62 476 LEU A C 1
ATOM 3788 O O . LEU A 1 476 ? -12.916 -19.281 33.747 1.00 84.62 476 LEU A O 1
ATOM 3792 N N . LEU A 1 477 ? -13.193 -18.116 31.849 1.00 84.88 477 LEU A N 1
ATOM 3793 C CA . LEU A 1 477 ? -14.350 -18.887 31.375 1.00 84.88 477 LEU A CA 1
ATOM 3794 C C . LEU A 1 477 ? -13.955 -20.321 30.996 1.00 84.88 477 LEU A C 1
ATOM 3796 O O . LEU A 1 477 ? -14.639 -21.264 31.393 1.00 84.88 477 LEU A O 1
ATOM 3800 N N . VAL A 1 478 ? -12.827 -20.497 30.297 1.00 86.69 478 VAL A N 1
ATOM 3801 C CA . VAL A 1 478 ? -12.308 -21.825 29.920 1.00 86.69 478 VAL A CA 1
ATOM 3802 C C . VAL A 1 478 ? -11.842 -22.610 31.152 1.00 86.69 478 VAL A C 1
ATOM 3804 O O . VAL A 1 478 ? -12.140 -23.796 31.286 1.00 86.69 478 VAL A O 1
ATOM 3807 N N . GLU A 1 479 ? -11.155 -21.953 32.089 1.00 85.12 479 GLU A N 1
ATOM 3808 C CA . GLU A 1 479 ? -10.653 -22.581 33.319 1.00 85.12 479 GLU A CA 1
ATOM 3809 C C . GLU A 1 479 ? -11.688 -22.670 34.453 1.00 85.12 479 GLU A C 1
ATOM 3811 O O . GLU A 1 479 ? -11.397 -23.225 35.515 1.00 85.12 479 GLU A O 1
ATOM 3816 N N . LYS A 1 480 ? -12.913 -22.161 34.266 1.00 83.94 480 LYS A N 1
ATOM 3817 C CA . LYS A 1 480 ? -13.929 -22.083 35.330 1.00 83.94 480 LYS A CA 1
ATOM 3818 C C . LYS A 1 480 ? -14.159 -23.435 36.010 1.00 83.94 480 LYS A C 1
ATOM 3820 O O . LYS A 1 480 ? -14.150 -23.528 37.238 1.00 83.94 480 LYS A O 1
ATOM 3825 N N . ALA A 1 481 ? -14.323 -24.496 35.218 1.00 83.38 481 ALA A N 1
ATOM 3826 C CA . ALA A 1 481 ? -14.588 -25.839 35.730 1.00 83.38 481 ALA A CA 1
ATOM 3827 C C . ALA A 1 481 ? -13.397 -26.423 36.513 1.00 83.38 481 ALA A C 1
ATOM 3829 O O . ALA A 1 481 ? -13.590 -27.051 37.556 1.00 83.38 481 ALA A O 1
ATOM 3830 N N . THR A 1 482 ? -12.167 -26.192 36.045 1.00 85.62 482 THR A N 1
ATOM 3831 C CA . THR A 1 482 ? -10.950 -26.733 36.669 1.00 85.62 482 THR A CA 1
ATOM 3832 C C . THR A 1 482 ? -10.613 -25.993 37.964 1.00 85.62 482 THR A C 1
ATOM 3834 O O . THR A 1 482 ? -10.311 -26.630 38.978 1.00 85.62 482 THR A O 1
ATOM 3837 N N . LEU A 1 483 ? -10.741 -24.661 37.972 1.00 81.69 483 LEU A N 1
ATOM 3838 C CA . LEU A 1 483 ? -10.558 -23.824 39.160 1.00 81.69 483 LEU A CA 1
ATOM 3839 C C . LEU A 1 483 ? -11.580 -24.162 40.244 1.00 81.69 483 LEU A C 1
ATOM 3841 O O . LEU A 1 483 ? -11.205 -24.309 41.410 1.00 81.69 483 LEU A O 1
ATOM 3845 N N . TRP A 1 484 ? -12.845 -24.359 39.865 1.00 85.38 484 TRP A N 1
ATOM 3846 C CA . TRP A 1 484 ? -13.896 -24.767 40.793 1.00 85.38 484 TRP A CA 1
ATOM 3847 C C . TRP A 1 484 ? -13.586 -26.113 41.460 1.00 85.38 484 TRP A C 1
ATOM 3849 O O . TRP A 1 484 ? -13.584 -26.208 42.689 1.00 85.38 484 TRP A O 1
ATOM 3859 N N . GLN A 1 485 ? -13.255 -27.144 40.674 1.00 86.00 485 GLN A N 1
ATOM 3860 C CA . GLN A 1 485 ? -12.923 -28.479 41.193 1.00 86.00 485 GLN A CA 1
ATOM 3861 C C . GLN A 1 485 ? -11.663 -28.471 42.075 1.00 86.00 485 GLN A C 1
ATOM 3863 O O . GLN A 1 485 ? -11.617 -29.123 43.124 1.00 86.00 485 GLN A O 1
ATOM 3868 N N . SER A 1 486 ? -10.640 -27.705 41.688 1.00 86.88 486 SER A N 1
ATOM 3869 C CA . SER A 1 486 ? -9.414 -27.532 42.477 1.00 86.88 486 SER A CA 1
ATOM 3870 C C . SER A 1 486 ? -9.695 -26.857 43.824 1.00 86.88 486 SER A C 1
ATOM 3872 O O . SER A 1 486 ? -9.263 -27.343 44.871 1.00 86.88 486 SER A O 1
ATOM 3874 N N . CYS A 1 487 ? -10.480 -25.775 43.838 1.00 85.94 487 CYS A N 1
ATOM 3875 C CA . CYS A 1 487 ? -10.851 -25.099 45.080 1.00 85.94 487 CYS A CA 1
ATOM 3876 C C . CYS A 1 487 ? -11.715 -25.994 45.976 1.00 85.94 487 CYS A C 1
ATOM 3878 O O . CYS A 1 487 ? -11.437 -26.103 47.172 1.00 85.94 487 CYS A O 1
ATOM 3880 N N . GLN A 1 488 ? -12.697 -26.694 45.401 1.00 88.88 488 GLN A N 1
ATOM 3881 C CA . GLN A 1 488 ? -13.573 -27.609 46.130 1.00 88.88 488 GLN A CA 1
ATOM 3882 C C . GLN A 1 488 ? -12.790 -28.755 46.779 1.00 88.88 488 GLN A C 1
ATOM 3884 O O . GLN A 1 488 ? -12.974 -29.038 47.965 1.00 88.88 488 GLN A O 1
ATOM 3889 N N . SER A 1 489 ? -11.903 -29.412 46.027 1.00 88.69 489 SER A N 1
ATOM 3890 C CA . SER A 1 489 ? -11.089 -30.522 46.536 1.00 88.69 489 SER A CA 1
ATOM 3891 C C . SER A 1 489 ? -10.153 -30.073 47.659 1.00 88.69 489 SER A C 1
ATOM 3893 O O . SER A 1 489 ? -10.131 -30.703 48.716 1.00 88.69 489 SER A O 1
ATOM 3895 N N . ARG A 1 490 ? -9.464 -28.935 47.496 1.00 88.81 490 ARG A N 1
ATOM 3896 C CA . ARG A 1 490 ? -8.571 -28.358 48.518 1.00 88.81 490 ARG A CA 1
ATOM 3897 C C . ARG A 1 490 ? -9.319 -27.905 49.773 1.00 88.81 490 ARG A C 1
ATOM 3899 O O . ARG A 1 490 ? -8.834 -28.133 50.880 1.00 88.81 490 ARG A O 1
ATOM 3906 N N . ALA A 1 491 ? -10.490 -27.285 49.621 1.00 88.19 491 ALA A N 1
ATOM 3907 C CA . ALA A 1 491 ? -11.348 -26.884 50.737 1.00 88.19 491 ALA A CA 1
ATOM 3908 C C . ALA A 1 491 ? -11.854 -28.110 51.511 1.00 88.19 491 ALA A C 1
ATOM 3910 O O . ALA A 1 491 ? -11.779 -28.156 52.738 1.00 88.19 491 ALA A O 1
ATOM 3911 N N . THR A 1 492 ? -12.288 -29.142 50.784 1.00 89.19 492 THR A N 1
ATOM 3912 C CA . THR A 1 492 ? -12.727 -30.413 51.368 1.00 89.19 492 THR A CA 1
ATOM 3913 C C . THR A 1 492 ? -11.585 -31.105 52.110 1.00 89.19 492 THR A C 1
ATOM 3915 O O . THR A 1 492 ? -11.778 -31.562 53.231 1.00 89.19 492 THR A O 1
ATOM 3918 N N . GLN A 1 493 ? -10.390 -31.156 51.517 1.00 88.81 493 GLN A N 1
ATOM 3919 C CA . GLN A 1 493 ? -9.218 -31.781 52.125 1.00 88.81 493 GLN A CA 1
ATOM 3920 C C . GLN A 1 493 ? -8.809 -31.070 53.418 1.00 88.81 493 GLN A C 1
ATOM 3922 O O . GLN A 1 493 ? -8.653 -31.735 54.430 1.00 88.81 493 GLN A O 1
ATOM 3927 N N . LYS A 1 494 ? -8.781 -29.730 53.443 1.00 85.62 494 LYS A N 1
ATOM 3928 C CA . LYS A 1 494 ? -8.511 -28.964 54.674 1.00 85.62 494 LYS A CA 1
ATOM 3929 C C . LYS A 1 494 ? -9.532 -29.231 55.788 1.00 85.62 494 LYS A C 1
ATOM 3931 O O . LYS A 1 494 ? -9.151 -29.292 56.953 1.00 85.62 494 LYS A O 1
ATOM 3936 N N . MET A 1 495 ? -10.814 -29.410 55.456 1.00 87.19 495 MET A N 1
ATOM 3937 C CA . MET A 1 495 ? -11.837 -29.788 56.444 1.00 87.19 495 MET A CA 1
ATOM 3938 C C . MET A 1 495 ? -11.665 -31.233 56.936 1.00 87.19 495 MET A C 1
ATOM 3940 O O . MET A 1 495 ? -11.852 -31.506 58.121 1.00 87.19 495 MET A O 1
ATOM 3944 N N . VAL A 1 496 ? -11.252 -32.154 56.058 1.00 87.19 496 VAL A N 1
ATOM 3945 C CA . VAL A 1 496 ? -10.900 -33.531 56.440 1.00 87.19 496 VAL A CA 1
ATOM 3946 C C . VAL A 1 496 ? -9.665 -33.544 57.344 1.00 87.19 496 VAL A C 1
ATOM 3948 O O . VAL A 1 496 ? -9.699 -34.199 58.383 1.00 87.19 496 VAL A O 1
ATOM 3951 N N . ASP A 1 497 ? -8.628 -32.776 57.020 1.00 84.19 497 ASP A N 1
ATOM 3952 C CA . ASP A 1 497 ? -7.406 -32.665 57.820 1.00 84.19 497 ASP A CA 1
ATOM 3953 C C . ASP A 1 497 ? -7.716 -32.119 59.222 1.00 84.19 497 ASP A C 1
ATOM 3955 O O . ASP A 1 497 ? -7.227 -32.657 60.212 1.00 84.19 497 ASP A O 1
ATOM 3959 N N . LEU A 1 498 ? -8.604 -31.121 59.340 1.00 82.69 498 LEU A N 1
ATOM 3960 C CA . LEU A 1 498 ? -9.082 -30.632 60.640 1.00 82.69 498 LEU A CA 1
ATOM 3961 C C . LEU A 1 498 ? -9.913 -31.680 61.389 1.00 82.69 498 LEU A C 1
ATOM 3963 O O . LEU A 1 498 ? -9.755 -31.832 62.599 1.00 82.69 498 LEU A O 1
ATOM 3967 N N . SER A 1 499 ? -10.757 -32.448 60.693 1.00 83.69 499 SER A N 1
ATOM 3968 C CA . SER A 1 499 ? -11.493 -33.552 61.323 1.00 83.69 499 SER A CA 1
ATOM 3969 C C . SER A 1 499 ? -10.546 -34.622 61.888 1.00 83.69 499 SER A C 1
ATOM 3971 O O . SER A 1 499 ? -10.757 -35.103 63.000 1.00 83.69 499 SER A O 1
ATOM 3973 N N . GLN A 1 500 ? -9.458 -34.935 61.173 1.00 81.31 500 GLN A N 1
ATOM 3974 C CA . GLN A 1 500 ? -8.422 -35.869 61.619 1.00 81.31 500 GLN A CA 1
ATOM 3975 C C . GLN A 1 500 ? -7.569 -35.279 62.746 1.00 81.31 500 GLN A C 1
ATOM 3977 O O . GLN A 1 500 ? -7.233 -35.990 63.689 1.00 81.31 500 GLN A O 1
ATOM 3982 N N . TYR A 1 501 ? -7.276 -33.981 62.705 1.00 77.06 501 TYR A N 1
ATOM 3983 C CA . TYR A 1 501 ? -6.532 -33.280 63.750 1.00 77.06 501 TYR A CA 1
ATOM 3984 C C . TYR A 1 501 ? -7.242 -33.357 65.116 1.00 77.06 501 TYR A C 1
ATOM 3986 O O . TYR A 1 501 ? -6.612 -33.655 66.126 1.00 77.06 501 TYR A O 1
ATOM 3994 N N . PHE A 1 502 ? -8.572 -33.193 65.157 1.00 75.06 502 PHE A N 1
ATOM 3995 C CA . PHE A 1 502 ? -9.366 -33.315 66.394 1.00 75.06 502 PHE A CA 1
ATOM 3996 C C . PHE A 1 502 ? -9.752 -34.765 66.771 1.00 75.06 502 PHE A C 1
ATOM 3998 O O . PHE A 1 502 ? -10.383 -34.976 67.812 1.00 75.06 502 PHE A O 1
ATOM 4005 N N . SER A 1 503 ? -9.358 -35.768 65.968 1.00 71.62 503 SER A N 1
ATOM 4006 C CA . SER A 1 503 ? -9.584 -37.200 66.255 1.00 71.62 503 SER A CA 1
ATOM 4007 C C . SER A 1 503 ? -8.664 -37.757 67.353 1.00 71.62 503 SER A C 1
ATOM 4009 O O . SER A 1 503 ? -9.026 -38.723 68.027 1.00 71.62 503 SER A O 1
ATOM 4011 N N . GLY A 1 504 ? -7.499 -37.128 67.565 1.00 63.91 504 GLY A N 1
ATOM 4012 C CA . GLY A 1 504 ? -6.496 -37.538 68.556 1.00 63.91 504 GLY A CA 1
ATOM 4013 C C . GLY A 1 504 ? -5.624 -38.738 68.153 1.00 63.91 504 GLY A C 1
ATOM 4014 O O . GLY A 1 504 ? -4.860 -39.220 68.981 1.00 63.91 504 GLY A O 1
ATOM 4015 N N . GLU A 1 505 ? -5.718 -39.235 66.912 1.00 59.78 505 GLU A N 1
ATOM 4016 C CA . GLU A 1 505 ? -4.963 -40.413 66.431 1.00 59.78 505 GLU A CA 1
ATOM 4017 C C . GLU A 1 505 ? -3.624 -40.067 65.743 1.00 59.78 505 GLU A C 1
ATOM 4019 O O . GLU A 1 505 ? -2.850 -40.960 65.393 1.00 59.78 505 GLU A O 1
ATOM 4024 N N . GLN A 1 506 ? -3.307 -38.780 65.559 1.00 59.31 506 GLN A N 1
ATOM 4025 C CA . GLN A 1 506 ? -2.030 -38.349 64.980 1.00 59.31 506 GLN A CA 1
ATOM 4026 C C . GLN A 1 506 ? -0.930 -38.305 66.052 1.00 59.31 506 GLN A C 1
ATOM 4028 O O . GLN A 1 506 ? -0.958 -37.481 66.960 1.00 59.31 506 GLN A O 1
ATOM 4033 N N . ALA A 1 507 ? 0.079 -39.169 65.911 1.00 48.06 507 ALA A N 1
ATOM 4034 C CA . ALA A 1 507 ? 1.146 -39.419 66.890 1.00 48.06 507 ALA A CA 1
ATOM 4035 C C . ALA A 1 507 ? 2.090 -38.231 67.217 1.00 48.06 507 ALA A C 1
ATOM 4037 O O . ALA A 1 507 ? 3.078 -38.428 67.918 1.00 48.06 507 ALA A O 1
ATOM 4038 N N . ILE A 1 508 ? 1.848 -37.027 66.684 1.00 51.47 508 ILE A N 1
ATOM 4039 C CA . ILE A 1 508 ? 2.815 -35.910 66.663 1.00 51.47 508 ILE A CA 1
ATOM 4040 C C . ILE A 1 508 ? 2.361 -34.709 67.525 1.00 51.47 508 ILE A C 1
ATOM 4042 O O . ILE A 1 508 ? 3.147 -33.793 67.753 1.00 51.47 508 ILE A O 1
ATOM 4046 N N . SER A 1 509 ? 1.137 -34.696 68.066 1.00 55.28 509 SER A N 1
ATOM 4047 C CA . SER A 1 509 ? 0.603 -33.521 68.777 1.00 55.28 509 SER A CA 1
ATOM 4048 C C . SER A 1 509 ? -0.270 -33.880 69.986 1.00 55.28 509 SER A C 1
ATOM 4050 O O . SER A 1 509 ? -1.301 -34.532 69.825 1.00 55.28 509 SER A O 1
ATOM 4052 N N . ASP A 1 510 ? 0.115 -33.405 71.178 1.00 55.62 510 ASP A N 1
ATOM 4053 C CA . ASP A 1 510 ? -0.628 -33.537 72.444 1.00 55.62 510 ASP A CA 1
ATOM 4054 C C . ASP A 1 510 ? -1.919 -32.696 72.414 1.00 55.62 510 ASP A C 1
ATOM 4056 O O . ASP A 1 510 ? -1.927 -31.526 72.802 1.00 55.62 510 ASP A O 1
ATOM 4060 N N . ILE A 1 511 ? -3.017 -33.261 71.903 1.00 60.53 511 ILE A N 1
ATOM 4061 C CA . ILE A 1 511 ? -4.302 -32.556 71.755 1.00 60.53 511 ILE A CA 1
ATOM 4062 C C . ILE A 1 511 ? -5.437 -33.374 72.374 1.00 60.53 511 ILE A C 1
ATOM 4064 O O . ILE A 1 511 ? -5.526 -34.589 72.196 1.00 60.53 511 ILE A O 1
ATOM 4068 N N . GLU A 1 512 ? -6.350 -32.687 73.064 1.00 61.59 512 GLU A N 1
ATOM 4069 C CA . GLU A 1 512 ? -7.582 -33.269 73.596 1.00 61.59 512 GLU A CA 1
ATOM 4070 C C . GLU A 1 512 ? -8.540 -33.666 72.460 1.00 61.59 512 GLU A C 1
ATOM 4072 O O . GLU A 1 512 ? -9.016 -32.829 71.687 1.00 61.59 512 GLU A O 1
ATOM 4077 N N . ARG A 1 513 ? -8.847 -34.965 72.369 1.00 68.06 513 ARG A N 1
ATOM 4078 C CA . ARG A 1 513 ? -9.824 -35.519 71.424 1.00 68.06 513 ARG A CA 1
ATOM 4079 C C . ARG A 1 513 ? -11.196 -34.874 71.631 1.00 68.06 513 ARG A C 1
ATOM 4081 O O . ARG A 1 513 ? -11.769 -34.961 72.716 1.00 68.06 513 ARG A O 1
ATOM 4088 N N . ASN A 1 514 ? -11.761 -34.305 70.565 1.00 75.31 514 ASN A N 1
ATOM 4089 C CA . ASN A 1 514 ? -13.067 -33.648 70.594 1.00 75.31 514 ASN A CA 1
ATOM 4090 C C . ASN A 1 514 ? -13.996 -34.233 69.515 1.00 75.31 514 ASN A C 1
ATOM 4092 O O . ASN A 1 514 ? -13.960 -33.863 68.341 1.00 75.31 514 ASN A O 1
ATOM 4096 N N . GLU A 1 515 ? -14.845 -35.174 69.932 1.00 75.06 515 GLU A N 1
ATOM 4097 C CA . GLU A 1 515 ? -15.772 -35.895 69.054 1.00 75.06 515 GLU A CA 1
ATOM 4098 C C . GLU A 1 515 ? -16.843 -35.014 68.367 1.00 75.06 515 GLU A C 1
ATOM 4100 O O . GLU A 1 515 ? -17.117 -35.254 67.185 1.00 75.06 515 GLU A O 1
ATOM 4105 N N . PRO A 1 516 ? -17.449 -33.996 69.021 1.00 79.19 516 PRO A N 1
ATOM 4106 C CA . PRO A 1 516 ? -18.397 -33.115 68.338 1.00 79.19 516 PRO A CA 1
ATOM 4107 C C . PRO A 1 516 ? -17.754 -32.255 67.240 1.00 79.19 516 PRO A C 1
ATOM 4109 O O . PRO A 1 516 ? -18.330 -32.161 66.157 1.00 79.19 516 PRO A O 1
ATOM 4112 N N . LEU A 1 517 ? -16.555 -31.696 67.455 1.00 78.69 517 LEU A N 1
ATOM 4113 C CA . LEU A 1 517 ? -15.847 -30.933 66.413 1.00 78.69 517 LEU A CA 1
ATOM 4114 C C . LEU A 1 517 ? -15.430 -31.825 65.236 1.00 78.69 517 LEU A C 1
ATOM 4116 O O . LEU A 1 517 ? -15.592 -31.438 64.081 1.00 78.69 517 LEU A O 1
ATOM 4120 N N . MET A 1 518 ? -14.974 -33.050 65.510 1.00 80.19 518 MET A N 1
ATOM 4121 C CA . MET A 1 518 ? -14.647 -34.039 64.477 1.00 80.19 518 MET A CA 1
ATOM 4122 C C . MET A 1 518 ? -15.855 -34.348 63.577 1.00 80.19 518 MET A C 1
ATOM 4124 O O . MET A 1 518 ? -15.749 -34.286 62.349 1.00 80.19 518 MET A O 1
ATOM 4128 N N . LYS A 1 519 ? -17.021 -34.638 64.176 1.00 82.75 519 LYS A N 1
ATOM 4129 C CA . LYS A 1 519 ? -18.262 -34.894 63.424 1.00 82.75 519 LYS A CA 1
ATOM 4130 C C . LYS A 1 519 ? -18.687 -33.664 62.625 1.00 82.75 519 LYS A C 1
ATOM 4132 O O . LYS A 1 519 ? -19.051 -33.811 61.460 1.00 82.75 519 LYS A O 1
ATOM 4137 N N . TRP A 1 520 ? -18.568 -32.468 63.200 1.00 86.75 520 TRP A N 1
ATOM 4138 C CA . TRP A 1 520 ? -18.900 -31.226 62.508 1.00 86.75 520 TRP A CA 1
ATOM 4139 C C . TRP A 1 520 ? -18.010 -30.975 61.283 1.00 86.75 520 TRP A C 1
ATOM 4141 O O . TRP A 1 520 ? -18.535 -30.775 60.191 1.00 86.75 520 TRP A O 1
ATOM 4151 N N . PHE A 1 521 ? -16.680 -31.073 61.413 1.00 85.69 521 PHE A N 1
ATOM 4152 C CA . PHE A 1 521 ? -15.764 -30.875 60.280 1.00 85.69 521 PHE A CA 1
ATOM 4153 C C . PHE A 1 521 ? -15.968 -31.925 59.180 1.00 85.69 521 PHE A C 1
ATOM 4155 O O . PHE A 1 521 ? -15.903 -31.595 57.996 1.00 85.69 521 PHE A O 1
ATOM 4162 N N . SER A 1 522 ? -16.292 -33.170 59.549 1.00 84.62 522 SER A N 1
ATOM 4163 C CA . SER A 1 522 ? -16.630 -34.217 58.576 1.00 84.62 522 SER A CA 1
ATOM 4164 C C . SER A 1 522 ? -17.944 -33.938 57.828 1.00 84.62 522 SER A C 1
ATOM 4166 O O . SER A 1 522 ? -18.025 -34.175 56.621 1.00 84.62 522 SER A O 1
ATOM 4168 N N . ALA A 1 523 ? -18.947 -33.377 58.515 1.00 85.88 523 ALA A N 1
ATOM 4169 C CA . ALA A 1 523 ? -20.214 -32.972 57.914 1.00 85.88 523 ALA A CA 1
ATOM 4170 C C . ALA A 1 523 ? -20.028 -31.759 56.989 1.00 85.88 523 ALA A C 1
ATOM 4172 O O . ALA A 1 523 ? -20.484 -31.790 55.849 1.00 85.88 523 ALA A O 1
ATOM 4173 N N . MET A 1 524 ? -19.266 -30.751 57.423 1.00 85.69 524 MET A N 1
ATOM 4174 C CA . MET A 1 524 ? -18.912 -29.585 56.608 1.00 85.69 524 MET A CA 1
ATOM 4175 C C . MET A 1 524 ? -18.119 -29.989 55.353 1.00 85.69 524 MET A C 1
ATOM 4177 O O . MET A 1 524 ? -18.389 -29.502 54.257 1.00 85.69 524 MET A O 1
ATOM 4181 N N . ALA A 1 525 ? -17.190 -30.946 55.462 1.00 86.62 525 ALA A N 1
ATOM 4182 C CA . ALA A 1 525 ? -16.483 -31.499 54.304 1.00 86.62 525 ALA A CA 1
ATOM 4183 C C . ALA A 1 525 ? -17.436 -32.183 53.302 1.00 86.62 525 ALA A C 1
ATOM 4185 O O . ALA A 1 525 ? -17.244 -32.070 52.089 1.00 86.62 525 ALA A O 1
ATOM 4186 N N . ALA A 1 526 ? -18.469 -32.883 53.784 1.00 86.50 526 ALA A N 1
ATOM 4187 C CA . ALA A 1 526 ? -19.486 -33.495 52.930 1.00 86.50 526 ALA A CA 1
ATOM 4188 C C . ALA A 1 526 ? -20.392 -32.446 52.261 1.00 86.50 526 ALA A C 1
ATOM 4190 O O . ALA A 1 526 ? -20.690 -32.577 51.072 1.00 86.50 526 ALA A O 1
ATOM 4191 N N . GLU A 1 527 ? -20.770 -31.383 52.979 1.00 84.75 527 GLU A N 1
ATOM 4192 C CA . GLU A 1 527 ? -21.529 -30.258 52.421 1.00 84.75 527 GLU A CA 1
ATOM 4193 C C . GLU A 1 527 ? -20.748 -29.539 51.316 1.00 84.75 527 GLU A C 1
ATOM 4195 O O . GLU A 1 527 ? -21.284 -29.354 50.222 1.00 84.75 527 GLU A O 1
ATOM 4200 N N . ILE A 1 528 ? -19.465 -29.229 51.535 1.00 84.69 528 ILE A N 1
ATOM 4201 C CA . ILE A 1 528 ? -18.600 -28.598 50.521 1.00 84.69 528 ILE A CA 1
ATOM 4202 C C . ILE A 1 528 ? -18.452 -29.500 49.285 1.00 84.69 528 ILE A C 1
ATOM 4204 O O . ILE A 1 528 ? -18.504 -29.017 48.151 1.00 84.69 528 ILE A O 1
ATOM 4208 N N . ARG A 1 529 ? -18.332 -30.820 49.472 1.00 85.88 529 ARG A N 1
ATOM 4209 C CA . ARG A 1 529 ? -18.263 -31.792 48.367 1.00 85.88 529 ARG A CA 1
ATOM 4210 C C . ARG A 1 529 ? -19.573 -31.895 47.573 1.00 85.88 529 ARG A C 1
ATOM 4212 O O . ARG A 1 529 ? -19.540 -32.272 46.408 1.00 85.88 529 ARG A O 1
ATOM 4219 N N . SER A 1 530 ? -20.713 -31.553 48.175 1.00 84.50 530 SER A N 1
ATOM 4220 C CA . SER A 1 530 ? -22.029 -31.589 47.514 1.00 84.50 530 SER A CA 1
ATOM 4221 C C . SER A 1 530 ? -22.307 -30.394 46.591 1.00 84.50 530 SER A C 1
ATOM 4223 O O . SER A 1 530 ? -23.303 -30.396 45.868 1.00 84.50 530 SER A O 1
ATOM 4225 N N . LEU A 1 531 ? -21.451 -29.366 46.610 1.00 81.94 531 LEU A N 1
ATOM 4226 C CA . LEU A 1 531 ? -21.577 -28.193 45.745 1.00 81.94 531 LEU A CA 1
ATOM 4227 C C . LEU A 1 531 ? -21.238 -28.563 44.290 1.00 81.94 531 LEU A C 1
ATOM 4229 O O . LEU A 1 531 ? -20.177 -29.117 44.016 1.00 81.94 531 LEU A O 1
ATOM 4233 N N . SER A 1 532 ? -22.114 -28.233 43.343 1.00 71.19 532 SER A N 1
ATOM 4234 C CA . SER A 1 532 ? -21.936 -28.543 41.918 1.00 71.19 532 SER A CA 1
ATOM 4235 C C . SER A 1 532 ? -22.017 -27.287 41.051 1.00 71.19 532 SER A C 1
ATOM 4237 O O . SER A 1 532 ? -22.808 -26.395 41.340 1.00 71.19 532 SER A O 1
ATOM 4239 N N . CYS A 1 533 ? -21.249 -27.273 39.959 1.00 62.38 533 CYS A N 1
ATOM 4240 C CA . CYS A 1 533 ? -21.198 -26.199 38.951 1.00 62.38 533 CYS A CA 1
ATOM 4241 C C . CYS A 1 533 ? -22.296 -26.344 37.861 1.00 62.38 533 CYS A C 1
ATOM 4243 O O . CYS A 1 533 ? -22.382 -25.564 36.916 1.00 62.38 533 CYS A O 1
ATOM 4245 N N . GLU A 1 534 ? -23.149 -27.372 37.941 1.00 55.72 534 GLU A N 1
ATOM 4246 C CA . GLU A 1 534 ? -24.030 -27.748 36.830 1.00 55.72 534 GLU A CA 1
ATOM 4247 C C . GLU A 1 534 ? -25.410 -27.069 36.910 1.00 55.72 534 GLU A C 1
ATOM 4249 O O . GLU A 1 534 ? -26.251 -27.431 37.731 1.00 55.72 534 GLU A O 1
ATOM 4254 N N . SER A 1 535 ? -25.636 -26.128 35.977 1.00 52.09 535 SER A N 1
ATOM 4255 C CA . SER A 1 535 ? -26.890 -25.457 35.562 1.00 52.09 535 SER A CA 1
ATOM 4256 C C . SER A 1 535 ? -27.118 -23.999 36.020 1.00 52.09 535 SER A C 1
ATOM 4258 O O . SER A 1 535 ? -27.036 -23.646 37.199 1.00 52.09 535 SER A O 1
ATOM 4260 N N . THR A 1 536 ? -27.495 -23.144 35.055 1.00 50.44 536 THR A N 1
ATOM 4261 C CA . THR A 1 536 ? -27.790 -21.700 35.205 1.00 50.44 536 THR A CA 1
ATOM 4262 C C . THR A 1 536 ? -28.900 -21.424 36.226 1.00 50.44 536 THR A C 1
ATOM 4264 O O . THR A 1 536 ? -28.887 -20.416 36.925 1.00 50.44 536 THR A O 1
ATOM 4267 N N . THR A 1 537 ? -29.847 -22.351 36.390 1.00 50.06 537 THR A N 1
ATOM 4268 C CA . THR A 1 537 ? -30.962 -22.223 37.344 1.00 50.06 537 THR A CA 1
ATOM 4269 C C . THR A 1 537 ? -30.538 -22.494 38.799 1.00 50.06 537 THR A C 1
ATOM 4271 O O . THR A 1 537 ? -31.205 -22.033 39.723 1.00 50.06 537 THR A O 1
ATOM 4274 N N . SER A 1 538 ? -29.410 -23.181 39.035 1.00 53.38 538 SER A N 1
ATOM 4275 C CA . SER A 1 538 ? -28.885 -23.468 40.383 1.00 53.38 538 SER A CA 1
ATOM 4276 C C . SER A 1 538 ? -27.815 -22.493 40.894 1.00 53.38 538 SER A C 1
ATOM 4278 O O . SER A 1 538 ? -27.360 -22.648 42.028 1.00 53.38 538 SER A O 1
ATOM 4280 N N . GLN A 1 539 ? -27.433 -21.464 40.127 1.00 58.44 539 GLN A N 1
ATOM 4281 C CA . GLN A 1 539 ? -26.347 -20.534 40.493 1.00 58.44 539 GLN A CA 1
ATOM 4282 C C . GLN A 1 539 ? -26.636 -19.749 41.784 1.00 58.44 539 GLN A C 1
ATOM 4284 O O . GLN A 1 539 ? -25.819 -19.733 42.707 1.00 58.44 539 GLN A O 1
ATOM 4289 N N . PHE A 1 540 ? -27.838 -19.178 41.919 1.00 63.84 540 PHE A N 1
ATOM 4290 C CA . PHE A 1 540 ? -28.242 -18.455 43.135 1.00 63.84 540 PHE A CA 1
ATOM 4291 C C . PHE A 1 540 ? -28.344 -19.367 44.364 1.00 63.84 540 PHE A C 1
ATOM 4293 O O . PHE A 1 540 ? -27.994 -18.968 45.476 1.00 63.84 540 PHE A O 1
ATOM 4300 N N . ALA A 1 541 ? -28.807 -20.605 44.175 1.00 67.62 541 ALA A N 1
ATOM 4301 C CA . ALA A 1 541 ? -28.924 -21.579 45.256 1.00 67.62 541 ALA A CA 1
ATOM 4302 C C . ALA A 1 541 ? -27.544 -22.036 45.754 1.00 67.62 541 ALA A C 1
ATOM 4304 O O . ALA A 1 541 ? -27.330 -22.148 46.960 1.00 67.62 541 ALA A O 1
ATOM 4305 N N . THR A 1 542 ? -26.603 -22.254 44.836 1.00 71.06 542 THR A N 1
ATOM 4306 C CA . THR A 1 542 ? -25.235 -22.688 45.145 1.00 71.06 542 THR A CA 1
ATOM 4307 C C . THR A 1 542 ? -24.430 -21.563 45.795 1.00 71.06 542 THR A C 1
ATOM 4309 O O . THR A 1 542 ? -23.796 -21.795 46.822 1.00 71.06 542 THR A O 1
ATOM 4312 N N . GLY A 1 543 ? -24.547 -20.321 45.306 1.00 76.12 543 GLY A N 1
ATOM 4313 C CA . GLY A 1 543 ? -23.931 -19.150 45.942 1.00 76.12 543 GLY A CA 1
ATOM 4314 C C . GLY A 1 543 ? -24.431 -18.913 47.373 1.00 76.12 543 GLY A C 1
ATOM 4315 O O . GLY A 1 543 ? -23.631 -18.703 48.283 1.00 76.12 543 GLY A O 1
ATOM 4316 N N . LYS A 1 544 ? -25.745 -19.045 47.610 1.00 77.81 544 LYS A N 1
ATOM 4317 C CA . LYS A 1 544 ? -26.327 -18.923 48.956 1.00 77.81 544 LYS A CA 1
ATOM 4318 C C . LYS A 1 544 ? -25.869 -20.042 49.897 1.00 77.81 544 LYS A C 1
ATOM 4320 O O . LYS A 1 544 ? -25.593 -19.776 51.061 1.00 77.81 544 LYS A O 1
ATOM 4325 N N . LYS A 1 545 ? -25.751 -21.282 49.405 1.00 80.06 545 LYS A N 1
ATOM 4326 C CA . LYS A 1 545 ? -25.186 -22.401 50.182 1.00 80.06 545 LYS A CA 1
ATOM 4327 C C . LYS A 1 545 ? -23.728 -22.149 50.564 1.00 80.06 545 LYS A C 1
ATOM 4329 O O . LYS A 1 545 ? -23.372 -22.362 51.714 1.00 80.06 545 LYS A O 1
ATOM 4334 N N . ILE A 1 546 ? -22.912 -21.637 49.642 1.00 81.88 546 ILE A N 1
ATOM 4335 C CA . ILE A 1 546 ? -21.518 -21.270 49.934 1.00 81.88 546 ILE A CA 1
ATOM 4336 C C . ILE A 1 546 ? -21.449 -20.193 51.019 1.00 81.88 546 ILE A C 1
ATOM 4338 O O . ILE A 1 546 ? -20.632 -20.294 51.931 1.00 81.88 546 ILE A O 1
ATOM 4342 N N . GLN A 1 547 ? -22.324 -19.189 50.952 1.00 83.38 547 GLN A N 1
ATOM 4343 C CA . GLN A 1 547 ? -22.383 -18.137 51.961 1.00 83.38 547 GLN A CA 1
ATOM 4344 C C . GLN A 1 547 ? -22.750 -18.686 53.348 1.00 83.38 547 GLN A C 1
ATOM 4346 O O . GLN A 1 547 ? -22.088 -18.340 54.323 1.00 83.38 547 GLN A O 1
ATOM 4351 N N . LEU A 1 548 ? -23.712 -19.612 53.424 1.00 84.88 548 LEU A N 1
ATOM 4352 C CA . LEU A 1 548 ? -24.055 -20.311 54.668 1.00 84.88 548 LEU A CA 1
ATOM 4353 C C . LEU A 1 548 ? -22.877 -21.131 55.218 1.00 84.88 548 LEU A C 1
ATOM 4355 O O . LEU A 1 548 ? -22.622 -21.098 56.418 1.00 84.88 548 LEU A O 1
ATOM 4359 N N . CYS A 1 549 ? -22.115 -21.820 54.361 1.00 83.69 549 CYS A N 1
ATOM 4360 C CA . CYS A 1 549 ? -20.901 -22.522 54.790 1.00 83.69 549 CYS A CA 1
ATOM 4361 C C . CYS A 1 549 ? -19.839 -21.546 55.330 1.00 83.69 549 CYS A C 1
ATOM 4363 O O . CYS A 1 549 ? -19.161 -21.855 56.306 1.00 83.69 549 CYS A O 1
ATOM 4365 N N . ILE A 1 550 ? -19.687 -20.362 54.726 1.00 84.75 550 ILE A N 1
ATOM 4366 C CA . ILE A 1 550 ? -18.752 -19.332 55.206 1.00 84.75 550 ILE A CA 1
ATOM 4367 C C . ILE A 1 550 ? -19.186 -18.790 56.571 1.00 84.75 550 ILE A C 1
ATOM 4369 O O . ILE A 1 550 ? -18.339 -18.671 57.453 1.00 84.75 550 ILE A O 1
ATOM 4373 N N . GLU A 1 551 ? -20.472 -18.486 56.756 1.00 86.44 551 GLU A N 1
ATOM 4374 C CA . GLU A 1 551 ? -21.032 -18.046 58.044 1.00 86.44 551 GLU A CA 1
ATOM 4375 C C . GLU A 1 551 ? -20.806 -19.110 59.126 1.00 86.44 551 GLU A C 1
ATOM 4377 O O . GLU A 1 551 ? -20.238 -18.815 60.174 1.00 86.44 551 GLU A O 1
ATOM 4382 N N . ALA A 1 552 ? -21.089 -20.377 58.815 1.00 85.62 552 ALA A N 1
ATOM 4383 C CA . ALA A 1 552 ? -20.858 -21.491 59.730 1.00 85.62 552 ALA A CA 1
ATOM 4384 C C . ALA A 1 552 ? -19.371 -21.662 60.119 1.00 85.62 552 ALA A C 1
ATOM 4386 O O . ALA A 1 552 ? -19.064 -22.021 61.256 1.00 85.62 552 ALA A O 1
ATOM 4387 N N . LEU A 1 553 ? -18.432 -21.386 59.204 1.00 84.75 553 LEU A N 1
ATOM 4388 C CA . LEU A 1 553 ? -16.990 -21.399 59.495 1.00 84.75 553 LEU A CA 1
ATOM 4389 C C . LEU A 1 553 ? -16.548 -20.208 60.363 1.00 84.75 553 LEU A C 1
ATOM 4391 O O . LEU A 1 553 ? -15.610 -20.357 61.143 1.00 84.75 553 LEU A O 1
ATOM 4395 N N . VAL A 1 554 ? -17.195 -19.045 60.232 1.00 85.12 554 VAL A N 1
ATOM 4396 C CA . VAL A 1 554 ? -16.950 -17.864 61.083 1.00 85.12 554 VAL A CA 1
ATOM 4397 C C . VAL A 1 554 ? -17.446 -18.114 62.504 1.00 85.12 554 VAL A C 1
ATOM 4399 O O . VAL A 1 554 ? -16.740 -17.796 63.459 1.00 85.12 554 VAL A O 1
ATOM 4402 N N . ASP A 1 555 ? -18.621 -18.722 62.648 1.00 84.12 555 ASP A N 1
ATOM 4403 C CA . ASP A 1 555 ? -19.202 -19.028 63.955 1.00 84.12 555 ASP A CA 1
ATOM 4404 C C . ASP A 1 555 ? -18.337 -20.030 64.733 1.00 84.12 555 ASP A C 1
ATOM 4406 O O . ASP A 1 555 ? -18.150 -19.894 65.942 1.00 84.12 555 ASP A O 1
ATOM 4410 N N . ILE A 1 556 ? -17.727 -21.000 64.042 1.00 84.00 556 ILE A N 1
ATOM 4411 C CA . ILE A 1 556 ? -16.836 -21.977 64.681 1.00 84.00 556 ILE A CA 1
ATOM 4412 C C . ILE A 1 556 ? -15.448 -21.433 65.015 1.00 84.00 556 ILE A C 1
ATOM 4414 O O . ILE A 1 556 ? -14.799 -21.944 65.927 1.00 84.00 556 ILE A O 1
ATOM 4418 N N . GLU A 1 557 ? -15.005 -20.377 64.330 1.00 80.31 557 GLU A N 1
ATOM 4419 C CA . GLU A 1 557 ? -13.775 -19.656 64.672 1.00 80.31 557 GLU A CA 1
ATOM 4420 C C . GLU A 1 557 ? -13.876 -19.009 66.068 1.00 80.31 557 GLU A C 1
ATOM 4422 O O . GLU A 1 557 ? -12.855 -18.840 66.725 1.00 80.31 557 GLU A O 1
ATOM 4427 N N . GLN A 1 558 ? -15.093 -18.716 66.555 1.00 80.50 558 GLN A N 1
ATOM 4428 C CA . GLN A 1 558 ? -15.349 -18.159 67.894 1.00 80.50 558 GLN A CA 1
ATOM 4429 C C . GLN A 1 558 ? -15.342 -19.213 69.016 1.00 80.50 558 GLN A C 1
ATOM 4431 O O . GLN A 1 558 ? -15.490 -18.870 70.188 1.00 80.50 558 GLN A O 1
ATOM 4436 N N . PHE A 1 559 ? -15.195 -20.500 68.688 1.00 80.94 559 PHE A N 1
ATOM 4437 C CA . PHE A 1 559 ? -15.166 -21.568 69.682 1.00 80.94 559 PHE A CA 1
ATOM 4438 C C . PHE A 1 559 ? -13.805 -21.604 70.398 1.00 80.94 559 PHE A C 1
ATOM 4440 O O . PHE A 1 559 ? -12.768 -21.706 69.743 1.00 80.94 559 PHE A O 1
ATOM 4447 N N . ASP A 1 560 ? -13.791 -21.594 71.738 1.00 71.44 560 ASP A N 1
ATOM 4448 C CA . ASP A 1 560 ? -12.575 -21.422 72.562 1.00 71.44 560 ASP A CA 1
ATOM 4449 C C . ASP A 1 560 ? -11.403 -22.353 72.189 1.00 71.44 560 ASP A C 1
ATOM 4451 O O . ASP A 1 560 ? -10.241 -21.951 72.235 1.00 71.44 560 ASP A O 1
ATOM 4455 N N . LEU A 1 561 ? -11.680 -23.608 71.818 1.00 71.12 561 LEU A N 1
ATOM 4456 C CA . LEU A 1 561 ? -10.645 -24.585 71.440 1.00 71.12 561 LEU A CA 1
ATOM 4457 C C . LEU A 1 561 ? -10.056 -24.337 70.042 1.00 71.12 561 LEU A C 1
ATOM 4459 O O . LEU A 1 561 ? -8.915 -24.712 69.775 1.00 71.12 561 LEU A O 1
ATOM 4463 N N . VAL A 1 562 ? -10.831 -23.719 69.154 1.00 71.25 562 VAL A N 1
ATOM 4464 C CA . VAL A 1 562 ? -10.437 -23.401 67.779 1.00 71.25 562 VAL A CA 1
ATOM 4465 C C . VAL A 1 562 ? -9.714 -22.056 67.740 1.00 71.25 562 VAL A C 1
ATOM 4467 O O . VAL A 1 562 ? -8.680 -21.952 67.085 1.00 71.25 562 VAL A O 1
ATOM 4470 N N . ASP A 1 563 ? -10.182 -21.063 68.503 1.00 74.62 563 ASP A N 1
ATOM 4471 C CA . ASP A 1 563 ? -9.552 -19.737 68.574 1.00 74.62 563 ASP A CA 1
ATOM 4472 C C . ASP A 1 563 ? -8.152 -19.789 69.209 1.00 74.62 563 ASP A C 1
ATOM 4474 O O . ASP A 1 563 ? -7.226 -19.104 68.769 1.00 74.62 563 ASP A O 1
ATOM 4478 N N . ARG A 1 564 ? -7.949 -20.682 70.190 1.00 75.88 564 ARG A N 1
ATOM 4479 C CA . ARG A 1 564 ? -6.633 -20.924 70.811 1.00 75.88 564 ARG A CA 1
ATOM 4480 C C . ARG A 1 564 ? -5.619 -21.576 69.866 1.00 75.88 564 ARG A C 1
ATOM 4482 O O . ARG A 1 564 ? -4.420 -21.494 70.129 1.00 75.88 564 ARG A O 1
ATOM 4489 N N . ASN A 1 565 ? -6.063 -22.225 68.787 1.00 79.38 565 ASN A N 1
ATOM 4490 C CA . ASN A 1 565 ? -5.192 -22.961 67.876 1.00 79.38 565 ASN A CA 1
ATOM 4491 C C . ASN A 1 565 ? -4.951 -22.196 66.564 1.00 79.38 565 ASN A C 1
ATOM 4493 O O . ASN A 1 565 ? -5.792 -22.155 65.663 1.00 79.38 565 ASN A O 1
ATOM 4497 N N . SER A 1 566 ? -3.737 -21.665 66.412 1.00 77.00 566 SER A N 1
ATOM 4498 C CA . SER A 1 566 ? -3.323 -20.904 65.229 1.00 77.00 566 SER A CA 1
ATOM 4499 C C . SER A 1 566 ? -3.375 -21.706 63.919 1.00 77.00 566 SER A C 1
ATOM 4501 O O . SER A 1 566 ? -3.704 -21.140 62.875 1.00 77.00 566 SER A O 1
ATOM 4503 N N . GLN A 1 567 ? -3.109 -23.019 63.948 1.00 77.50 567 GLN A N 1
ATOM 4504 C CA . GLN A 1 567 ? -3.158 -23.880 62.758 1.00 77.50 567 GLN A CA 1
ATOM 4505 C C . GLN A 1 567 ? -4.596 -24.153 62.302 1.00 77.50 567 GLN A C 1
ATOM 4507 O O . GLN A 1 567 ? -4.880 -24.143 61.098 1.00 77.50 567 GLN A O 1
ATOM 4512 N N . ALA A 1 568 ? -5.515 -24.334 63.256 1.00 77.44 568 ALA A N 1
ATOM 4513 C CA . ALA A 1 568 ? -6.939 -24.478 62.967 1.00 77.44 568 ALA A CA 1
ATOM 4514 C C . ALA A 1 568 ? -7.505 -23.182 62.372 1.00 77.44 568 ALA A C 1
ATOM 4516 O O . ALA A 1 568 ? -8.144 -23.211 61.319 1.00 77.44 568 ALA A O 1
ATOM 4517 N N . LYS A 1 569 ? -7.160 -22.034 62.966 1.00 82.38 569 LYS A N 1
ATOM 4518 C CA . LYS A 1 569 ? -7.547 -20.704 62.480 1.00 82.38 569 LYS A CA 1
ATOM 4519 C C . LYS A 1 569 ? -7.029 -20.420 61.067 1.00 82.38 569 LYS A C 1
ATOM 4521 O O . LYS A 1 569 ? -7.795 -20.018 60.195 1.00 82.38 569 LYS A O 1
ATOM 4526 N N . SER A 1 570 ? -5.758 -20.720 60.794 1.00 83.19 570 SER A N 1
ATOM 4527 C CA . SER A 1 570 ? -5.170 -20.575 59.454 1.00 83.19 570 SER A CA 1
ATOM 4528 C C . SER A 1 570 ? -5.852 -21.473 58.410 1.00 83.19 570 SER A C 1
ATOM 4530 O O . SER A 1 570 ? -6.096 -21.054 57.273 1.00 83.19 570 SER A O 1
ATOM 4532 N N . SER A 1 571 ? -6.220 -22.700 58.787 1.00 83.19 571 SER A N 1
ATOM 4533 C CA . SER A 1 571 ? -6.907 -23.647 57.900 1.00 83.19 571 SER A CA 1
ATOM 4534 C C . SER A 1 571 ? -8.362 -23.252 57.628 1.00 83.19 571 SER A C 1
ATOM 4536 O O . SER A 1 571 ? -8.813 -23.356 56.483 1.00 83.19 571 SER A O 1
ATOM 4538 N N . LEU A 1 572 ? -9.071 -22.720 58.628 1.00 85.38 572 LEU A N 1
ATOM 4539 C CA . LEU A 1 572 ? -10.411 -22.143 58.478 1.00 85.38 572 LEU A CA 1
ATOM 4540 C C . LEU A 1 572 ? -10.397 -20.908 57.577 1.00 85.38 572 LEU A C 1
ATOM 4542 O O . LEU A 1 572 ? -11.173 -20.836 56.626 1.00 85.38 572 LEU A O 1
ATOM 4546 N N . GLN A 1 573 ? -9.463 -19.982 57.803 1.00 85.56 573 GLN A N 1
ATOM 4547 C CA . GLN A 1 573 ? -9.280 -18.801 56.955 1.00 85.56 573 GLN A CA 1
ATOM 4548 C C . GLN A 1 573 ? -8.938 -19.185 55.511 1.00 85.56 573 GLN A C 1
ATOM 4550 O O . GLN A 1 573 ? -9.531 -18.655 54.573 1.00 85.56 573 GLN A O 1
ATOM 4555 N N . SER A 1 574 ? -8.056 -20.172 55.323 1.00 86.44 574 SER A N 1
ATOM 4556 C CA . SER A 1 574 ? -7.749 -20.722 53.997 1.00 86.44 574 SER A CA 1
ATOM 4557 C C . SER A 1 574 ? -8.992 -21.299 53.313 1.00 86.44 574 SER A C 1
ATOM 4559 O O . SER A 1 574 ? -9.191 -21.102 52.120 1.00 86.44 574 SER A O 1
ATOM 4561 N N . THR A 1 575 ? -9.832 -22.024 54.056 1.00 86.12 575 THR A N 1
ATOM 4562 C CA . THR A 1 575 ? -11.036 -22.662 53.502 1.00 86.12 575 THR A CA 1
ATOM 4563 C C . THR A 1 575 ? -12.095 -21.625 53.146 1.00 86.12 575 THR A C 1
ATOM 4565 O O . THR A 1 575 ? -12.675 -21.695 52.067 1.00 86.12 575 THR A O 1
ATOM 4568 N N . ARG A 1 576 ? -12.282 -20.602 53.988 1.00 87.06 576 ARG A N 1
ATOM 4569 C CA . ARG A 1 576 ? -13.123 -19.437 53.677 1.00 87.06 576 ARG A CA 1
ATOM 4570 C C . ARG A 1 576 ? -12.648 -18.730 52.411 1.00 87.06 576 ARG A C 1
ATOM 4572 O O . ARG A 1 576 ? -13.473 -18.383 51.574 1.00 87.06 576 ARG A O 1
ATOM 4579 N N . HIS A 1 577 ? -11.337 -18.555 52.243 1.00 85.81 577 HIS A N 1
ATOM 4580 C CA . HIS A 1 577 ? -10.788 -17.950 51.033 1.00 85.81 577 HIS A CA 1
ATOM 4581 C C . HIS A 1 577 ? -11.088 -18.787 49.780 1.00 85.81 577 HIS A C 1
ATOM 4583 O O . HIS A 1 577 ? -11.545 -18.224 48.787 1.00 85.81 577 HIS A O 1
ATOM 4589 N N . LEU A 1 578 ? -10.912 -20.112 49.840 1.00 85.81 578 LEU A N 1
ATOM 4590 C CA . LEU A 1 578 ? -11.238 -21.020 48.732 1.00 85.81 578 LEU A CA 1
ATOM 4591 C C . LEU A 1 578 ? -12.740 -21.006 48.397 1.00 85.81 578 LEU A C 1
ATOM 4593 O O . LEU A 1 578 ? -13.099 -20.967 47.225 1.00 85.81 578 LEU A O 1
ATOM 4597 N N . LEU A 1 579 ? -13.618 -20.971 49.405 1.00 84.50 579 LEU A N 1
ATOM 4598 C CA . LEU A 1 579 ? -15.070 -20.866 49.212 1.00 84.50 579 LEU A CA 1
ATOM 4599 C C . LEU A 1 579 ? -15.487 -19.514 48.611 1.00 84.50 579 LEU A C 1
ATOM 4601 O O . LEU A 1 579 ? -16.345 -19.463 47.731 1.00 84.50 579 LEU A O 1
ATOM 4605 N N . LEU A 1 580 ? -14.855 -18.415 49.033 1.00 83.94 580 LEU A N 1
ATOM 4606 C CA . LEU A 1 580 ? -15.059 -17.097 48.424 1.00 83.94 580 LEU A CA 1
ATOM 4607 C C . LEU A 1 580 ? -14.580 -17.070 46.969 1.00 83.94 580 LEU A C 1
ATOM 4609 O O . LEU A 1 580 ? -15.263 -16.505 46.117 1.00 83.94 580 LEU A O 1
ATOM 4613 N N . GLN A 1 581 ? -13.443 -17.703 46.670 1.00 80.94 581 GLN A N 1
ATOM 4614 C CA . GLN A 1 581 ? -12.931 -17.824 45.307 1.00 80.94 581 GLN A CA 1
ATOM 4615 C C . GLN A 1 581 ? -13.895 -18.632 44.430 1.00 80.94 581 GLN A C 1
ATOM 4617 O O . GLN A 1 581 ? -14.221 -18.189 43.334 1.00 80.94 581 GLN A O 1
ATOM 4622 N N . MET A 1 582 ? -14.446 -19.735 44.948 1.00 81.12 582 MET A N 1
ATOM 4623 C CA . MET A 1 582 ? -15.510 -20.499 44.285 1.00 81.12 582 MET A CA 1
ATOM 4624 C C . MET A 1 582 ? -16.721 -19.609 43.964 1.00 81.12 582 MET A C 1
ATOM 4626 O O . MET A 1 582 ? -17.103 -19.484 42.799 1.00 81.12 582 MET A O 1
ATOM 4630 N N . ALA A 1 583 ? -17.278 -18.905 44.956 1.00 80.38 583 ALA A N 1
ATOM 4631 C CA . ALA A 1 583 ? -18.419 -18.008 44.741 1.00 80.38 583 ALA A CA 1
ATOM 4632 C C . ALA A 1 583 ? -18.136 -16.909 43.696 1.00 80.38 583 ALA A C 1
ATOM 4634 O O . ALA A 1 583 ? -19.010 -16.569 42.899 1.00 80.38 583 ALA A O 1
ATOM 4635 N N . ARG A 1 584 ? -16.908 -16.373 43.663 1.00 78.19 584 ARG A N 1
ATOM 4636 C CA . ARG A 1 584 ? -16.478 -15.368 42.677 1.00 78.19 584 ARG A CA 1
ATOM 4637 C C . ARG A 1 584 ? -16.321 -15.956 41.274 1.00 78.19 584 ARG A C 1
ATOM 4639 O O . ARG A 1 584 ? -16.766 -15.329 40.320 1.00 78.19 584 ARG A O 1
ATOM 4646 N N . THR A 1 585 ? -15.759 -17.158 41.136 1.00 79.19 585 THR A N 1
ATOM 4647 C CA . THR A 1 585 ? -15.647 -17.838 39.830 1.00 79.19 585 THR A CA 1
ATOM 4648 C C . THR A 1 585 ? -17.009 -18.166 39.219 1.00 79.19 585 THR A C 1
ATOM 4650 O O . THR A 1 585 ? -17.155 -18.135 38.000 1.00 79.19 585 THR A O 1
ATOM 4653 N N . GLU A 1 586 ? -18.036 -18.400 40.042 1.00 77.44 586 GLU A N 1
ATOM 4654 C CA . GLU A 1 586 ? -19.409 -18.588 39.555 1.00 77.44 586 GLU A CA 1
ATOM 4655 C C . GLU A 1 586 ? -20.030 -17.317 38.971 1.00 77.44 586 GLU A C 1
ATOM 4657 O O . GLU A 1 586 ? -20.812 -17.400 38.026 1.00 77.44 586 GLU A O 1
ATOM 4662 N N . ARG A 1 587 ? -19.636 -16.140 39.476 1.00 75.94 587 ARG A N 1
ATOM 4663 C CA . ARG A 1 587 ? -20.107 -14.836 38.984 1.00 75.94 587 ARG A CA 1
ATOM 4664 C C . ARG A 1 587 ? -19.680 -14.561 37.538 1.00 75.94 587 ARG A C 1
ATOM 4666 O O . ARG A 1 587 ? -20.310 -13.744 36.871 1.00 75.94 587 ARG A O 1
ATOM 4673 N N . ILE A 1 588 ? -18.625 -15.220 37.057 1.00 80.56 588 ILE A N 1
ATOM 4674 C CA . ILE A 1 588 ? -18.190 -15.114 35.665 1.00 80.56 588 ILE A CA 1
ATOM 4675 C C . ILE A 1 588 ? -19.109 -15.980 34.798 1.00 80.56 588 ILE A C 1
ATOM 4677 O O . ILE A 1 588 ? -19.183 -17.206 34.943 1.00 80.56 588 ILE A O 1
ATOM 4681 N N . THR A 1 589 ? -19.809 -15.308 33.891 1.00 81.06 589 THR A N 1
ATOM 4682 C CA . THR A 1 589 ? -20.708 -15.880 32.883 1.00 81.06 589 THR A CA 1
ATOM 4683 C C . THR A 1 589 ? -20.374 -15.295 31.514 1.00 81.06 589 THR A C 1
ATOM 4685 O O . THR A 1 589 ? -19.735 -14.243 31.433 1.00 81.06 589 THR A O 1
ATOM 4688 N N . ASP A 1 590 ? -20.837 -15.919 30.430 1.00 82.00 590 ASP A N 1
ATOM 4689 C CA . ASP A 1 590 ? -20.673 -15.369 29.075 1.00 82.00 590 ASP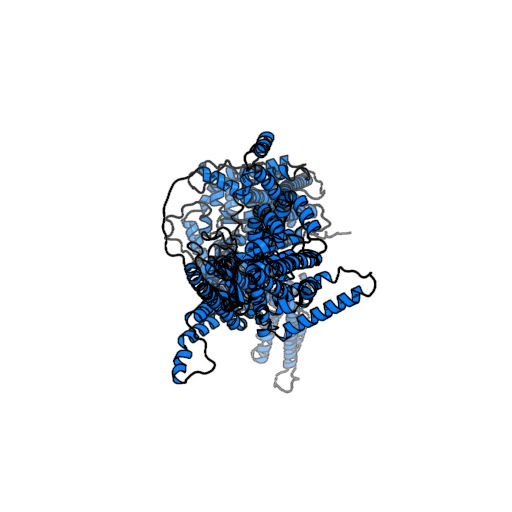 A CA 1
ATOM 4690 C C . ASP A 1 590 ? -21.276 -13.956 28.943 1.00 82.00 590 ASP A C 1
ATOM 4692 O O . ASP A 1 590 ? -20.755 -13.111 28.214 1.00 82.00 590 ASP A O 1
ATOM 4696 N N . GLU A 1 591 ? -22.301 -13.635 29.741 1.00 81.81 591 GLU A N 1
ATOM 4697 C CA . GLU A 1 591 ? -22.887 -12.290 29.827 1.00 81.81 591 GLU A CA 1
ATOM 4698 C C . GLU A 1 591 ? -21.878 -11.227 30.291 1.00 81.81 591 GLU A C 1
ATOM 4700 O O . GLU A 1 591 ? -21.964 -10.073 29.870 1.00 81.81 591 GLU A O 1
ATOM 4705 N N . THR A 1 592 ? -20.892 -11.586 31.125 1.00 83.50 592 THR A N 1
ATOM 4706 C CA . THR A 1 592 ? -19.836 -10.648 31.552 1.00 83.50 592 THR A CA 1
ATOM 4707 C C . THR A 1 592 ? -18.936 -10.240 30.388 1.00 83.50 592 THR A C 1
ATOM 4709 O O . THR A 1 592 ? -18.549 -9.073 30.289 1.00 83.50 592 THR A O 1
ATOM 4712 N N . LEU A 1 593 ? -18.663 -11.163 29.463 1.00 84.69 593 LEU A N 1
ATOM 4713 C CA . LEU A 1 593 ? -17.902 -10.885 28.251 1.00 84.69 593 LEU A CA 1
ATOM 4714 C C . LEU A 1 593 ? -18.722 -9.999 27.306 1.00 84.69 593 LEU A C 1
ATOM 4716 O O . LEU A 1 593 ? -18.223 -8.966 26.855 1.00 84.69 593 LEU A O 1
ATOM 4720 N N . VAL A 1 594 ? -20.005 -10.320 27.104 1.00 85.06 594 VAL A N 1
ATOM 4721 C CA . VAL A 1 594 ? -20.940 -9.485 26.327 1.00 85.06 594 VAL A CA 1
ATOM 4722 C C . VAL A 1 594 ? -21.052 -8.073 26.922 1.00 85.06 594 VAL A C 1
ATOM 4724 O O . VAL A 1 594 ? -21.068 -7.082 26.187 1.00 85.06 594 VAL A O 1
ATOM 4727 N N . ALA A 1 595 ? -21.052 -7.945 28.253 1.00 85.19 595 ALA A N 1
ATOM 4728 C CA . ALA A 1 595 ? -21.059 -6.657 28.937 1.00 85.19 595 ALA A CA 1
ATOM 4729 C C . ALA A 1 595 ? -19.801 -5.832 28.633 1.00 85.19 595 ALA A C 1
ATOM 4731 O O . ALA A 1 595 ? -19.925 -4.670 28.247 1.00 85.19 595 ALA A O 1
ATOM 4732 N N . ILE A 1 596 ? -18.601 -6.416 28.734 1.00 87.19 596 ILE A N 1
ATOM 4733 C CA . ILE A 1 596 ? -17.351 -5.725 28.368 1.00 87.19 596 ILE A CA 1
ATOM 4734 C C . ILE A 1 596 ? -17.394 -5.291 26.899 1.00 87.19 596 ILE A C 1
ATOM 4736 O O . ILE A 1 596 ? -17.045 -4.155 26.576 1.00 87.19 596 ILE A O 1
ATOM 4740 N N . GLU A 1 597 ? -17.851 -6.168 26.005 1.00 83.88 597 GLU A N 1
ATOM 4741 C CA . GLU A 1 597 ? -17.953 -5.866 24.580 1.00 83.88 597 GLU A CA 1
ATOM 4742 C C . GLU A 1 597 ? -18.905 -4.709 24.286 1.00 83.88 597 GLU A C 1
ATOM 4744 O O . GLU A 1 597 ? -18.536 -3.804 23.536 1.00 83.88 597 GLU A O 1
ATOM 4749 N N . SER A 1 598 ? -20.096 -4.716 24.887 1.00 83.88 598 SER A N 1
ATOM 4750 C CA . SER A 1 598 ? -21.098 -3.661 24.708 1.00 83.88 598 SER A CA 1
ATOM 4751 C C . SER A 1 598 ? -20.614 -2.297 25.214 1.00 83.88 598 SER A C 1
ATOM 4753 O O . SER A 1 598 ? -20.850 -1.287 24.554 1.00 83.88 598 SER A O 1
ATOM 4755 N N . ILE A 1 599 ? -19.876 -2.259 26.331 1.00 88.06 599 ILE A N 1
ATOM 4756 C CA . ILE A 1 599 ? -19.306 -1.021 26.890 1.00 88.06 599 ILE A CA 1
ATOM 4757 C C . ILE A 1 599 ? -18.137 -0.509 26.031 1.00 88.06 599 ILE A C 1
ATOM 4759 O O . ILE A 1 599 ? -17.950 0.701 25.913 1.00 88.06 599 ILE A O 1
ATOM 4763 N N . SER A 1 600 ? -17.368 -1.417 25.420 1.00 86.75 600 SER A N 1
ATOM 4764 C CA . SER A 1 600 ? -16.212 -1.099 24.564 1.00 86.75 600 SER A CA 1
ATOM 4765 C C . SER A 1 600 ? -16.563 -0.674 23.126 1.00 86.75 600 SER A C 1
ATOM 4767 O O . SER A 1 600 ? -15.652 -0.439 22.331 1.00 86.75 600 SER A O 1
ATOM 4769 N N . ASP A 1 601 ? -17.852 -0.590 22.767 1.00 84.94 601 ASP A N 1
ATOM 4770 C CA . ASP A 1 601 ? -18.310 -0.253 21.409 1.00 84.94 601 ASP A CA 1
ATOM 4771 C C . ASP A 1 601 ? -17.805 1.132 20.966 1.00 84.94 601 ASP A C 1
ATOM 4773 O O . ASP A 1 601 ? -18.115 2.154 21.579 1.00 84.94 601 ASP A O 1
ATOM 4777 N N . MET A 1 602 ? -17.040 1.161 19.872 1.00 85.75 602 MET A N 1
ATOM 4778 C CA . MET A 1 602 ? -16.429 2.361 19.293 1.00 85.75 602 MET A CA 1
ATOM 4779 C C . MET A 1 602 ? -16.905 2.632 17.855 1.00 85.75 602 MET A C 1
ATOM 4781 O O . MET A 1 602 ? -16.329 3.457 17.147 1.00 85.75 602 MET A O 1
ATOM 4785 N N . SER A 1 603 ? -18.002 2.001 17.424 1.00 81.88 603 SER A N 1
ATOM 4786 C CA . SER A 1 603 ? -18.611 2.186 16.093 1.00 81.88 603 SER A CA 1
ATOM 4787 C C . SER A 1 603 ? -18.900 3.651 15.720 1.00 81.88 603 SER A C 1
ATOM 4789 O O . SER A 1 603 ? -18.875 4.016 14.548 1.00 81.88 603 SER A O 1
ATOM 4791 N N . TYR A 1 604 ? -19.115 4.516 16.713 1.00 84.19 604 TYR A N 1
ATOM 4792 C CA . TYR A 1 604 ? -19.363 5.949 16.532 1.00 84.19 604 TYR A CA 1
ATOM 4793 C C . TYR A 1 604 ? -18.133 6.758 16.096 1.00 84.19 604 TYR A C 1
ATOM 4795 O O . TYR A 1 604 ? -18.287 7.881 15.627 1.00 84.19 604 TYR A O 1
ATOM 4803 N N . ALA A 1 605 ? -16.921 6.239 16.305 1.00 81.25 605 ALA A N 1
ATOM 4804 C CA . ALA A 1 605 ? -15.685 7.004 16.158 1.00 81.25 605 ALA A CA 1
ATOM 4805 C C . ALA A 1 605 ? -14.987 6.793 14.808 1.00 81.25 605 ALA A C 1
ATOM 4807 O O . ALA A 1 605 ? -13.903 7.332 14.622 1.00 81.25 605 ALA A O 1
ATOM 4808 N N . GLN A 1 606 ? -15.566 6.028 13.879 1.00 78.75 606 GLN A N 1
ATOM 4809 C CA . GLN A 1 606 ? -14.889 5.616 12.646 1.00 78.75 606 GLN A CA 1
ATOM 4810 C C . GLN A 1 606 ? -14.308 6.798 11.841 1.00 78.75 606 GLN A C 1
ATOM 4812 O O . GLN A 1 606 ? -13.102 6.814 11.613 1.00 78.75 606 GLN A O 1
ATOM 4817 N N . GLU A 1 607 ? -15.106 7.823 11.508 1.00 75.50 607 GLU A N 1
ATOM 4818 C CA . GLU A 1 607 ? -14.598 9.049 10.853 1.00 75.50 607 GLU A CA 1
ATOM 4819 C C . GLU A 1 607 ? -13.706 9.881 11.799 1.00 75.50 607 GLU A C 1
ATOM 4821 O O . GLU A 1 607 ? -12.727 10.502 11.386 1.00 75.50 607 GLU A O 1
ATOM 4826 N N . ALA A 1 608 ? -14.007 9.884 13.102 1.00 77.50 608 ALA A N 1
ATOM 4827 C CA . ALA A 1 608 ? -13.285 10.697 14.079 1.00 77.50 608 ALA A CA 1
ATOM 4828 C C . ALA A 1 608 ? -11.830 10.235 14.297 1.00 77.50 608 ALA A C 1
ATOM 4830 O O . ALA A 1 608 ? -10.962 11.076 14.544 1.00 77.50 608 ALA A O 1
ATOM 4831 N N . ILE A 1 609 ? -11.553 8.925 14.213 1.00 81.25 609 ILE A N 1
ATOM 4832 C CA . ILE A 1 609 ? -10.211 8.341 14.401 1.00 81.25 609 ILE A CA 1
ATOM 4833 C C . ILE A 1 609 ? -9.266 8.757 13.274 1.00 81.25 609 ILE A C 1
ATOM 4835 O O . ILE A 1 609 ? -8.095 9.019 13.550 1.00 81.25 609 ILE A O 1
ATOM 4839 N N . GLU A 1 610 ? -9.756 8.876 12.035 1.00 79.56 610 GLU A N 1
ATOM 4840 C CA . GLU A 1 610 ? -8.943 9.328 10.895 1.00 79.56 610 GLU A CA 1
ATOM 4841 C C . GLU A 1 610 ? -8.315 10.704 11.190 1.00 79.56 610 GLU A C 1
ATOM 4843 O O . GLU A 1 610 ? -7.124 10.926 10.968 1.00 79.56 610 GLU A O 1
ATOM 4848 N N . GLY A 1 611 ? -9.059 11.592 11.859 1.00 78.62 611 GLY A N 1
ATOM 4849 C CA . GLY A 1 611 ? -8.560 12.890 12.320 1.00 78.62 611 GLY A CA 1
ATOM 4850 C C . GLY A 1 611 ? -7.507 12.842 13.443 1.00 78.62 611 GLY A C 1
ATOM 4851 O O . GLY A 1 611 ? -6.988 13.898 13.823 1.00 78.62 611 GLY A O 1
ATOM 4852 N N . TYR A 1 612 ? -7.210 11.673 14.020 1.00 82.06 612 TYR A N 1
ATOM 4853 C CA . TYR A 1 612 ? -6.132 11.456 14.995 1.00 82.06 612 TYR A CA 1
ATOM 4854 C C . TYR A 1 612 ? -4.903 10.773 14.386 1.00 82.06 612 TYR A C 1
ATOM 4856 O O . TYR A 1 612 ? -3.865 10.753 15.047 1.00 82.06 612 TYR A O 1
ATOM 4864 N N . VAL A 1 613 ? -4.963 10.292 13.138 1.00 85.06 613 VAL A N 1
ATOM 4865 C CA . VAL A 1 613 ? -3.823 9.651 12.456 1.00 85.06 613 VAL A CA 1
ATOM 4866 C C . VAL A 1 613 ? -2.560 10.528 12.486 1.00 85.06 613 VAL A C 1
ATOM 4868 O O . VAL A 1 613 ? -1.523 10.022 12.914 1.00 85.06 613 VAL A O 1
ATOM 4871 N N . PRO A 1 614 ? -2.603 11.850 12.204 1.00 85.31 614 PRO A N 1
ATOM 4872 C CA . PRO A 1 614 ? -1.405 12.692 12.299 1.00 85.31 614 PRO A CA 1
ATOM 4873 C C . PRO A 1 614 ? -0.835 12.794 13.722 1.00 85.31 614 PRO A C 1
ATOM 4875 O O . PRO A 1 614 ? 0.380 12.854 13.912 1.00 85.31 614 PRO A O 1
ATOM 4878 N N . ALA A 1 615 ? -1.703 12.797 14.741 1.00 83.25 615 ALA A N 1
ATOM 4879 C CA . ALA A 1 615 ? -1.279 12.810 16.139 1.00 83.25 615 ALA A CA 1
ATOM 4880 C C . ALA A 1 615 ? -0.663 11.460 16.547 1.00 83.25 615 ALA A C 1
ATOM 4882 O O . ALA A 1 615 ? 0.346 11.443 17.249 1.00 83.25 615 ALA A O 1
ATOM 4883 N N . ILE A 1 616 ? -1.218 10.345 16.057 1.00 84.88 616 ILE A N 1
ATOM 4884 C CA . ILE A 1 616 ? -0.651 9.001 16.229 1.00 84.88 616 ILE A CA 1
ATOM 4885 C C . ILE A 1 616 ? 0.723 8.924 15.563 1.00 84.88 616 ILE A C 1
ATOM 4887 O O . ILE A 1 616 ? 1.685 8.510 16.206 1.00 84.88 616 ILE A O 1
ATOM 4891 N N . HIS A 1 617 ? 0.848 9.387 14.318 1.00 87.88 617 HIS A N 1
ATOM 4892 C CA . HIS A 1 617 ? 2.120 9.445 13.597 1.00 87.88 617 HIS A CA 1
ATOM 4893 C C . HIS A 1 617 ? 3.173 10.251 14.361 1.00 87.88 617 HIS A C 1
ATOM 4895 O O . HIS A 1 617 ? 4.319 9.820 14.463 1.00 87.88 617 HIS A O 1
ATOM 4901 N N . PHE A 1 618 ? 2.797 11.396 14.937 1.00 85.56 618 PHE A N 1
ATOM 4902 C CA . PHE A 1 618 ? 3.698 12.190 15.772 1.00 85.56 618 PHE A CA 1
ATOM 4903 C C . PHE A 1 618 ? 4.135 11.438 17.039 1.00 85.56 618 PHE A C 1
ATOM 4905 O O . PHE A 1 618 ? 5.319 11.431 17.375 1.00 85.56 618 PHE A O 1
ATOM 4912 N N . SER A 1 619 ? 3.202 10.770 17.722 1.00 82.69 619 SER A N 1
ATOM 4913 C CA . SER A 1 619 ? 3.506 9.957 18.903 1.00 82.69 619 SER A CA 1
ATOM 4914 C C . SER A 1 619 ? 4.428 8.779 18.585 1.00 82.69 619 SER A C 1
ATOM 4916 O O . SER A 1 619 ? 5.385 8.563 19.320 1.00 82.69 619 SER A O 1
ATOM 4918 N N . VAL A 1 620 ? 4.200 8.068 17.476 1.00 85.00 620 VAL A N 1
ATOM 4919 C CA . VAL A 1 620 ? 5.033 6.933 17.039 1.00 85.00 620 VAL A CA 1
ATOM 4920 C C . VAL A 1 620 ? 6.439 7.383 16.640 1.00 85.00 620 VAL A C 1
ATOM 4922 O O . VAL A 1 620 ? 7.410 6.724 16.994 1.00 85.00 620 VAL A O 1
ATOM 4925 N N . LYS A 1 621 ? 6.575 8.531 15.960 1.00 84.31 621 LYS A N 1
ATOM 4926 C CA . LYS A 1 621 ? 7.892 9.116 15.643 1.00 84.31 621 LYS A CA 1
ATOM 4927 C C . LYS A 1 621 ? 8.690 9.477 16.894 1.00 84.31 621 LYS A C 1
ATOM 4929 O O . LYS A 1 621 ? 9.911 9.406 16.873 1.00 84.31 621 LYS A O 1
ATOM 4934 N N . LYS A 1 622 ? 8.007 9.898 17.962 1.00 84.94 622 LYS A N 1
ATOM 4935 C CA . LYS A 1 622 ? 8.646 10.262 19.230 1.00 84.94 622 LYS A CA 1
ATOM 4936 C C . LYS A 1 622 ? 8.990 9.039 20.083 1.00 84.94 622 LYS A C 1
ATOM 4938 O O . LYS A 1 622 ? 10.031 9.041 20.731 1.00 84.94 622 LYS A O 1
ATOM 4943 N N . ASP A 1 623 ? 8.102 8.050 20.128 1.00 82.62 623 ASP A N 1
ATOM 4944 C CA . ASP A 1 623 ? 8.267 6.827 20.911 1.00 82.62 623 ASP A CA 1
ATOM 4945 C C . ASP A 1 623 ? 7.735 5.604 20.133 1.00 82.62 623 ASP A C 1
ATOM 4947 O O . ASP A 1 623 ? 6.516 5.374 20.097 1.00 82.62 623 ASP A O 1
ATOM 4951 N N . PRO A 1 624 ? 8.631 4.790 19.539 1.00 80.12 624 PRO A N 1
ATOM 4952 C CA . PRO A 1 624 ? 8.253 3.623 18.741 1.00 80.12 624 PRO A CA 1
ATOM 4953 C C . PRO A 1 624 ? 7.584 2.509 19.549 1.00 80.12 624 PRO A C 1
ATOM 4955 O O . PRO A 1 624 ? 6.825 1.716 18.993 1.00 80.12 624 PRO A O 1
ATOM 4958 N N . SER A 1 625 ? 7.778 2.472 20.874 1.00 78.19 625 SER A N 1
ATOM 4959 C CA . SER A 1 625 ? 7.083 1.509 21.739 1.00 78.19 625 SER A CA 1
ATOM 4960 C C . SER A 1 625 ? 5.562 1.706 21.716 1.00 78.19 625 SER A C 1
ATOM 4962 O O . SER A 1 625 ? 4.800 0.775 22.012 1.00 78.19 625 SER A O 1
ATOM 4964 N N . THR A 1 626 ? 5.113 2.894 21.276 1.00 80.56 626 THR A N 1
ATOM 4965 C CA . THR A 1 626 ? 3.699 3.239 21.156 1.00 80.56 626 THR A CA 1
ATOM 4966 C C . THR A 1 626 ? 2.948 2.307 20.192 1.00 80.56 626 THR A C 1
ATOM 4968 O O . THR A 1 626 ? 1.754 2.061 20.367 1.00 80.56 626 THR A O 1
ATOM 4971 N N . VAL A 1 627 ? 3.656 1.745 19.203 1.00 80.50 627 VAL A N 1
ATOM 4972 C CA . VAL A 1 627 ? 3.098 0.843 18.180 1.00 80.50 627 VAL A CA 1
ATOM 4973 C C . VAL A 1 627 ? 2.422 -0.374 18.815 1.00 80.50 627 VAL A C 1
ATOM 4975 O O . VAL A 1 627 ? 1.321 -0.746 18.413 1.00 80.50 627 VAL A O 1
ATOM 4978 N N . SER A 1 628 ? 2.995 -0.914 19.895 1.00 78.38 628 SER A N 1
ATOM 4979 C CA . SER A 1 628 ? 2.410 -2.045 20.627 1.00 78.38 628 SER A CA 1
ATOM 4980 C C . SER A 1 628 ? 1.028 -1.743 21.230 1.00 78.38 628 SER A C 1
ATOM 4982 O O . SER A 1 628 ? 0.208 -2.647 21.371 1.00 78.38 628 SER A O 1
ATOM 4984 N N . PHE A 1 629 ? 0.721 -0.478 21.554 1.00 78.75 629 PHE A N 1
ATOM 4985 C CA . PHE A 1 629 ? -0.601 -0.089 22.068 1.00 78.75 629 PHE A CA 1
ATOM 4986 C C . PHE A 1 629 ? -1.639 0.110 20.955 1.00 78.75 629 PHE A C 1
ATOM 4988 O O . PHE A 1 629 ? -2.838 0.119 21.237 1.00 78.75 629 PHE A O 1
ATOM 4995 N N . LEU A 1 630 ? -1.210 0.263 19.695 1.00 85.31 630 LEU A N 1
ATOM 4996 C CA . LEU A 1 630 ? -2.126 0.453 18.567 1.00 85.31 630 LEU A CA 1
ATOM 4997 C C . LEU A 1 630 ? -2.940 -0.808 18.271 1.00 85.31 630 LEU A C 1
ATOM 4999 O O . LEU A 1 630 ? -4.074 -0.694 17.816 1.00 85.31 630 LEU A O 1
ATOM 5003 N N . ARG A 1 631 ? -2.424 -2.000 18.602 1.00 84.50 631 ARG A N 1
ATOM 5004 C CA . ARG A 1 631 ? -3.150 -3.267 18.422 1.00 84.50 631 ARG A CA 1
ATOM 5005 C C . ARG A 1 631 ? -4.510 -3.246 19.121 1.00 84.50 631 ARG A C 1
ATOM 5007 O O . ARG A 1 631 ? -5.530 -3.469 18.471 1.00 84.50 631 ARG A O 1
ATOM 5014 N N . GLY A 1 632 ? -4.533 -2.893 20.408 1.00 84.00 632 GLY A N 1
ATOM 5015 C CA . GLY A 1 632 ? -5.778 -2.775 21.167 1.00 84.00 632 GLY A CA 1
ATOM 5016 C C . GLY A 1 632 ? -6.721 -1.728 20.566 1.00 84.00 632 GLY A C 1
ATOM 5017 O O . GLY A 1 632 ? -7.935 -1.925 20.537 1.00 84.00 632 GLY A O 1
ATOM 5018 N N . LEU A 1 633 ? -6.184 -0.623 20.030 1.00 87.31 633 LEU A N 1
ATOM 5019 C CA . LEU A 1 633 ? -6.988 0.401 19.355 1.00 87.31 633 LEU A CA 1
ATOM 5020 C C . LEU A 1 633 ? -7.647 -0.134 18.075 1.00 87.31 633 LEU A C 1
ATOM 5022 O O . LEU A 1 633 ? -8.829 0.120 17.856 1.00 87.31 633 LEU A O 1
ATOM 5026 N N . PHE A 1 634 ? -6.917 -0.888 17.253 1.00 86.62 634 PHE A N 1
ATOM 5027 C CA . PHE A 1 634 ? -7.456 -1.481 16.028 1.00 86.62 634 PHE A CA 1
ATOM 5028 C C . PHE A 1 634 ? -8.516 -2.545 16.323 1.00 86.62 634 PHE A C 1
ATOM 5030 O O . PHE A 1 634 ? -9.571 -2.541 15.692 1.00 86.62 634 PHE A O 1
ATOM 5037 N N . GLN A 1 635 ? -8.303 -3.382 17.342 1.00 82.19 635 GLN A N 1
ATOM 5038 C CA . GLN A 1 635 ? -9.323 -4.323 17.820 1.00 82.19 635 GLN A CA 1
ATOM 5039 C C . GLN A 1 635 ? -10.574 -3.598 18.332 1.00 82.19 635 GLN A C 1
ATOM 5041 O O . GLN A 1 635 ? -11.700 -4.016 18.063 1.00 82.19 635 GLN A O 1
ATOM 5046 N N . LYS A 1 636 ? -10.396 -2.475 19.039 1.00 86.62 636 LYS A N 1
ATOM 5047 C CA . LYS A 1 636 ? -11.512 -1.636 19.478 1.00 86.62 636 LYS A CA 1
ATOM 5048 C C . LYS A 1 636 ? -12.255 -1.015 18.292 1.00 86.62 636 LYS A C 1
ATOM 5050 O O . LYS A 1 636 ? -13.484 -1.038 18.272 1.00 86.62 636 LYS A O 1
ATOM 5055 N N . ALA A 1 637 ? -11.546 -0.523 17.277 1.00 83.50 637 ALA A N 1
ATOM 5056 C CA . ALA A 1 637 ? -12.147 0.004 16.049 1.00 83.50 637 ALA A CA 1
ATOM 5057 C C . ALA A 1 637 ? -12.906 -1.078 15.252 1.00 83.50 637 ALA A C 1
ATOM 5059 O O . ALA A 1 637 ? -13.968 -0.800 14.694 1.00 83.50 637 ALA A O 1
ATOM 5060 N N . ALA A 1 638 ? -12.435 -2.331 15.282 1.00 81.44 638 ALA A N 1
ATOM 5061 C CA . ALA A 1 638 ? -13.109 -3.472 14.661 1.00 81.44 638 ALA A CA 1
ATOM 5062 C C . ALA A 1 638 ? -14.498 -3.780 15.265 1.00 81.44 638 ALA A C 1
ATOM 5064 O O . ALA A 1 638 ? -15.295 -4.474 14.634 1.00 81.44 638 ALA A O 1
ATOM 5065 N N . SER A 1 639 ? -14.852 -3.208 16.428 1.00 77.88 639 SER A N 1
ATOM 5066 C CA . SER A 1 639 ? -16.216 -3.290 16.985 1.00 77.88 639 SER A CA 1
ATOM 5067 C C . SER A 1 639 ? -17.305 -2.781 16.027 1.00 77.88 639 SER A C 1
ATOM 5069 O O . SER A 1 639 ? -18.441 -3.249 16.106 1.00 77.88 639 SER A O 1
ATOM 5071 N N . CYS A 1 640 ? -16.960 -1.896 15.081 1.00 74.81 640 CYS A N 1
ATOM 5072 C CA . CYS A 1 640 ? -17.867 -1.425 14.033 1.00 74.81 640 CYS A CA 1
ATOM 5073 C C . CYS A 1 640 ? -18.388 -2.567 13.143 1.00 74.81 640 CYS A C 1
ATOM 5075 O O . CYS A 1 640 ? -19.593 -2.650 12.902 1.00 74.81 640 CYS A O 1
ATOM 5077 N N . ILE A 1 641 ? -17.504 -3.487 12.729 1.00 75.94 641 ILE A N 1
ATOM 5078 C CA . ILE A 1 641 ? -17.862 -4.655 11.906 1.00 75.94 641 ILE A CA 1
ATOM 5079 C C . ILE A 1 641 ? -18.892 -5.505 12.652 1.00 75.94 641 ILE A C 1
ATOM 5081 O O . ILE A 1 641 ? -19.910 -5.900 12.094 1.00 75.94 641 ILE A O 1
ATOM 5085 N N . ARG A 1 642 ? -18.668 -5.721 13.953 1.00 72.00 642 ARG A N 1
ATOM 5086 C CA . ARG A 1 642 ? -19.485 -6.614 14.781 1.00 72.00 642 ARG A CA 1
ATOM 5087 C C . ARG A 1 642 ? -20.955 -6.198 14.855 1.00 72.00 642 ARG A C 1
ATOM 5089 O O . ARG A 1 642 ? -21.821 -7.066 14.867 1.00 72.00 642 ARG A O 1
ATOM 5096 N N . ALA A 1 643 ? -21.238 -4.894 14.897 1.00 69.00 643 ALA A N 1
ATOM 5097 C CA . ALA A 1 643 ? -22.609 -4.389 14.963 1.00 69.00 643 ALA A CA 1
ATOM 5098 C C . ALA A 1 643 ? -23.428 -4.756 13.713 1.00 69.00 643 ALA A C 1
ATOM 5100 O O . ALA A 1 643 ? -24.605 -5.082 13.836 1.00 69.00 643 ALA A O 1
ATOM 5101 N N . VAL A 1 644 ? -22.799 -4.734 12.534 1.00 74.06 644 VAL A N 1
ATOM 5102 C CA . VAL A 1 644 ? -23.430 -5.116 11.262 1.00 74.06 644 VAL A CA 1
ATOM 5103 C C . VAL A 1 644 ? -23.424 -6.639 11.097 1.00 74.06 644 VAL A C 1
ATOM 5105 O O . VAL A 1 644 ? -24.445 -7.219 10.733 1.00 74.06 644 VAL A O 1
ATOM 5108 N N . SER A 1 645 ? -22.316 -7.305 11.442 1.00 74.50 645 SER A N 1
ATOM 5109 C CA . SER A 1 645 ? -22.188 -8.765 11.349 1.00 74.50 645 SER A CA 1
ATOM 5110 C C . SER A 1 645 ? -23.229 -9.505 12.177 1.00 74.50 645 SER A C 1
ATOM 5112 O O . SER A 1 645 ? -23.802 -10.457 11.673 1.00 74.50 645 SER A O 1
ATOM 5114 N N . LEU A 1 646 ? -23.543 -9.047 13.396 1.00 75.19 646 LEU A N 1
ATOM 5115 C CA . LEU A 1 646 ? -24.511 -9.734 14.261 1.00 75.19 646 LEU A CA 1
ATOM 5116 C C . LEU A 1 646 ? -25.898 -9.846 13.607 1.00 75.19 646 LEU A C 1
ATOM 5118 O O . LEU A 1 646 ? -26.556 -10.870 13.752 1.00 75.19 646 LEU A O 1
ATOM 5122 N N . ARG A 1 647 ? -26.327 -8.826 12.849 1.00 75.12 647 ARG A N 1
ATOM 5123 C CA . ARG A 1 647 ? -27.593 -8.859 12.096 1.00 75.12 647 ARG A CA 1
ATOM 5124 C C . ARG A 1 647 ? -27.510 -9.713 10.838 1.00 75.12 647 ARG A C 1
ATOM 5126 O O . ARG A 1 647 ? -28.488 -10.349 10.470 1.00 75.12 647 ARG A O 1
ATOM 5133 N N . LEU A 1 648 ? -26.354 -9.731 10.184 1.00 76.06 648 LEU A N 1
ATOM 5134 C CA . LEU A 1 648 ? -26.136 -10.543 8.992 1.00 76.06 648 LEU A CA 1
ATOM 5135 C C . LEU A 1 648 ? -25.976 -12.032 9.310 1.00 76.06 648 LEU A C 1
ATOM 5137 O O . LEU A 1 648 ? -26.404 -12.846 8.509 1.00 76.06 648 LEU A O 1
ATOM 5141 N N . ASP A 1 649 ? -25.418 -12.389 10.467 1.00 76.38 649 ASP A N 1
ATOM 5142 C CA . ASP A 1 649 ? -25.278 -13.780 10.919 1.00 76.38 649 ASP A CA 1
ATOM 5143 C C . ASP A 1 649 ? -26.630 -14.395 11.315 1.00 76.38 649 ASP A C 1
ATOM 5145 O O . ASP A 1 649 ? -26.798 -15.611 11.272 1.00 76.38 649 ASP A O 1
ATOM 5149 N N . GLN A 1 650 ? -27.605 -13.555 11.680 1.00 75.06 650 GLN A N 1
ATOM 5150 C CA . GLN A 1 650 ? -28.985 -13.974 11.931 1.00 75.06 650 GLN A CA 1
ATOM 5151 C C . GLN A 1 650 ? -29.732 -14.313 10.628 1.00 75.06 650 GLN A C 1
ATOM 5153 O O . GLN A 1 650 ? -30.682 -15.089 10.667 1.00 75.06 650 GLN A O 1
ATOM 5158 N N . GLY A 1 651 ? -29.318 -13.759 9.480 1.00 64.38 651 GLY A N 1
ATOM 5159 C CA . GLY A 1 651 ? -29.951 -13.984 8.178 1.00 64.38 651 GLY A CA 1
ATOM 5160 C C . GLY A 1 651 ? -29.130 -14.888 7.250 1.00 64.38 651 GLY A C 1
ATOM 5161 O O . GLY A 1 651 ? -27.913 -14.780 7.152 1.00 64.38 651 GLY A O 1
ATOM 5162 N N . SER A 1 652 ? -29.780 -15.762 6.484 1.00 58.12 652 SER A N 1
ATOM 5163 C CA . SER A 1 652 ? -29.110 -16.627 5.500 1.00 58.12 652 SER A CA 1
ATOM 5164 C C . SER A 1 652 ? -28.998 -15.948 4.122 1.00 58.12 652 SER A C 1
ATOM 5166 O O . SER A 1 652 ? -29.743 -16.292 3.205 1.00 58.12 652 SER A O 1
ATOM 5168 N N . SER A 1 653 ? -28.112 -14.956 3.967 1.00 63.91 653 SER A N 1
ATOM 5169 C CA . SER A 1 653 ? -27.894 -14.245 2.688 1.00 63.91 653 SER A CA 1
ATOM 5170 C C . SER A 1 653 ? -26.468 -14.416 2.153 1.00 63.91 653 SER A C 1
ATOM 5172 O O . SER A 1 653 ? -25.501 -14.249 2.893 1.00 63.91 653 SER A O 1
ATOM 5174 N N . GLU A 1 654 ? -26.324 -14.660 0.844 1.00 63.66 654 GLU A N 1
ATOM 5175 C CA . GLU A 1 654 ? -25.026 -14.678 0.139 1.00 63.66 654 GLU A CA 1
ATOM 5176 C C . GLU A 1 654 ? -24.300 -13.318 0.203 1.00 63.66 654 GLU A C 1
ATOM 5178 O O . GLU A 1 654 ? -23.074 -13.259 0.147 1.00 63.66 654 GLU A O 1
ATOM 5183 N N . GLN A 1 655 ? -25.035 -12.217 0.404 1.00 63.97 655 GLN A N 1
ATOM 5184 C CA . GLN A 1 655 ? -24.480 -10.857 0.489 1.00 63.97 655 GLN A CA 1
ATOM 5185 C C . GLN A 1 655 ? -23.719 -10.583 1.801 1.00 63.97 655 GLN A C 1
ATOM 5187 O O . GLN A 1 655 ? -23.049 -9.557 1.928 1.00 63.97 655 GLN A O 1
ATOM 5192 N N . THR A 1 656 ? -23.801 -11.483 2.786 1.00 70.94 656 THR A N 1
ATOM 5193 C CA . THR A 1 656 ? -23.183 -11.312 4.108 1.00 70.94 656 THR A CA 1
ATOM 5194 C C . THR A 1 656 ? -21.655 -11.230 4.041 1.00 70.94 656 THR A C 1
ATOM 5196 O O . THR A 1 656 ? -21.053 -10.384 4.708 1.00 70.94 656 THR A O 1
ATOM 5199 N N . GLU A 1 657 ? -21.016 -12.054 3.209 1.00 77.75 657 GLU A N 1
ATOM 5200 C CA . GLU A 1 657 ? -19.552 -12.076 3.091 1.00 77.75 657 GLU A CA 1
ATOM 5201 C C . GLU A 1 657 ? -19.006 -10.827 2.383 1.00 77.75 657 GLU A C 1
ATOM 5203 O O . GLU A 1 657 ? -17.988 -10.270 2.801 1.00 77.75 657 GLU A O 1
ATOM 5208 N N . GLU A 1 658 ? -19.717 -10.306 1.376 1.00 76.12 658 GLU A N 1
ATOM 5209 C CA . GLU A 1 658 ? -19.332 -9.059 0.702 1.00 76.12 658 GLU A CA 1
ATOM 5210 C C . GLU A 1 658 ? -19.351 -7.856 1.654 1.00 76.12 658 GLU A C 1
ATOM 5212 O O . GLU A 1 658 ? -18.425 -7.036 1.651 1.00 76.12 658 GLU A O 1
ATOM 5217 N N . VAL A 1 659 ? -20.379 -7.761 2.505 1.00 78.12 659 VAL A N 1
ATOM 5218 C CA . VAL A 1 659 ? -20.510 -6.674 3.484 1.00 78.12 659 VAL A CA 1
ATOM 5219 C C . VAL A 1 659 ? -19.408 -6.751 4.537 1.00 78.12 659 VAL A C 1
ATOM 5221 O O . VAL A 1 659 ? -18.744 -5.746 4.811 1.00 78.12 659 VAL A O 1
ATOM 5224 N N . LYS A 1 660 ? -19.159 -7.941 5.096 1.00 78.81 660 LYS A N 1
ATOM 5225 C CA . LYS A 1 660 ? -18.067 -8.159 6.057 1.00 78.81 660 LYS A CA 1
ATOM 5226 C C . LYS A 1 660 ? -16.712 -7.795 5.448 1.00 78.81 660 LYS A C 1
ATOM 5228 O O . LYS A 1 660 ? -15.957 -7.045 6.067 1.00 78.81 660 LYS A O 1
ATOM 5233 N N . SER A 1 661 ? -16.445 -8.240 4.218 1.00 81.44 661 SER A N 1
ATOM 5234 C CA . SER A 1 661 ? -15.216 -7.926 3.481 1.00 81.44 661 SER A CA 1
ATOM 5235 C C . SER A 1 661 ? -15.015 -6.416 3.305 1.00 81.44 661 SER A C 1
ATOM 5237 O O . SER A 1 661 ? -13.921 -5.899 3.550 1.00 81.44 661 SER A O 1
ATOM 5239 N N . TYR A 1 662 ? -16.075 -5.670 2.971 1.00 82.12 662 TYR A N 1
ATOM 5240 C CA . TYR A 1 662 ? -15.993 -4.218 2.829 1.00 82.12 662 TYR A CA 1
ATOM 5241 C C . TYR A 1 662 ? -15.614 -3.520 4.141 1.00 82.12 662 TYR A C 1
ATOM 5243 O O . TYR A 1 662 ? -14.658 -2.741 4.156 1.00 82.12 662 TYR A O 1
ATOM 5251 N N . TYR A 1 663 ? -16.302 -3.797 5.252 1.00 79.06 663 TYR A N 1
ATOM 5252 C CA . TYR A 1 663 ? -15.958 -3.164 6.531 1.00 79.06 663 TYR A CA 1
ATOM 5253 C C . TYR A 1 663 ? -14.581 -3.602 7.048 1.00 79.06 663 TYR A C 1
ATOM 5255 O O . TYR 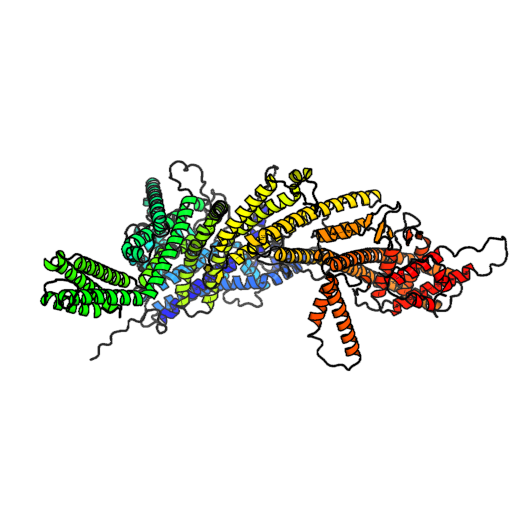A 1 663 ? -13.851 -2.769 7.591 1.00 79.06 663 TYR A O 1
ATOM 5263 N N . SER A 1 664 ? -14.175 -4.855 6.811 1.00 83.38 664 SER A N 1
ATOM 5264 C CA . SER A 1 664 ? -12.797 -5.300 7.051 1.00 83.38 664 SER A CA 1
ATOM 5265 C C . SER A 1 664 ? -11.790 -4.477 6.247 1.00 83.38 664 SER A C 1
ATOM 5267 O O . SER A 1 664 ? -10.805 -4.019 6.821 1.00 83.38 664 SER A O 1
ATOM 5269 N N . SER A 1 665 ? -12.066 -4.180 4.971 1.00 82.56 665 SER A N 1
ATOM 5270 C CA . SER A 1 665 ? -11.187 -3.340 4.141 1.00 82.56 665 SER A CA 1
ATOM 5271 C C . SER A 1 665 ? -11.060 -1.895 4.651 1.00 82.56 665 SER A C 1
ATOM 5273 O O . SER A 1 665 ? -10.013 -1.268 4.488 1.00 82.56 665 SER A O 1
ATOM 5275 N N . LEU A 1 666 ? -12.096 -1.353 5.309 1.00 78.69 666 LEU A N 1
ATOM 5276 C CA . LEU A 1 666 ? -12.046 -0.018 5.921 1.00 78.69 666 LEU A CA 1
ATOM 5277 C C . LEU A 1 666 ? -11.091 0.023 7.110 1.00 78.69 666 LEU A C 1
ATOM 5279 O O . LEU A 1 666 ? -10.288 0.948 7.229 1.00 78.69 666 LEU A O 1
ATOM 5283 N N . ILE A 1 667 ? -11.175 -0.982 7.980 1.00 82.69 667 ILE A N 1
ATOM 5284 C CA . ILE A 1 667 ? -10.281 -1.094 9.132 1.00 82.69 667 ILE A CA 1
ATOM 5285 C C . ILE A 1 667 ? -8.864 -1.436 8.669 1.00 82.69 667 ILE A C 1
ATOM 5287 O O . ILE A 1 667 ? -7.909 -0.864 9.182 1.00 82.69 667 ILE A O 1
ATOM 5291 N N . GLU A 1 668 ? -8.713 -2.288 7.656 1.00 82.88 668 GLU A N 1
ATOM 5292 C CA . GLU A 1 668 ? -7.420 -2.573 7.036 1.00 82.88 668 GLU A CA 1
ATOM 5293 C C . GLU A 1 668 ? -6.769 -1.300 6.481 1.00 82.88 668 GLU A C 1
ATOM 5295 O O . GLU A 1 668 ? -5.592 -1.056 6.744 1.00 82.88 668 GLU A O 1
ATOM 5300 N N . LYS A 1 669 ? -7.533 -0.446 5.784 1.00 82.88 669 LYS A N 1
ATOM 5301 C CA . LYS A 1 669 ? -7.040 0.857 5.320 1.00 82.88 669 LYS A CA 1
ATOM 5302 C C . LYS A 1 669 ? -6.561 1.717 6.491 1.00 82.88 669 LYS A C 1
ATOM 5304 O O . LYS A 1 669 ? -5.457 2.244 6.434 1.00 82.88 669 LYS A O 1
ATOM 5309 N N . LEU A 1 670 ? -7.342 1.812 7.569 1.00 83.62 670 LEU A N 1
ATOM 5310 C CA . LEU A 1 670 ? -6.956 2.568 8.763 1.00 83.62 670 LEU A CA 1
ATOM 5311 C C . LEU A 1 670 ? -5.666 2.023 9.404 1.00 83.62 670 LEU A C 1
ATOM 5313 O O . LEU A 1 670 ? -4.804 2.806 9.807 1.00 83.62 670 LEU A O 1
ATOM 5317 N N . VAL A 1 671 ? -5.523 0.695 9.494 1.00 85.69 671 VAL A N 1
ATOM 5318 C CA . VAL A 1 671 ? -4.317 0.028 10.013 1.00 85.69 671 VAL A CA 1
ATOM 5319 C C . VAL A 1 671 ? -3.108 0.363 9.141 1.00 85.69 671 VAL A C 1
ATOM 5321 O O . VAL A 1 671 ? -2.086 0.789 9.679 1.00 85.69 671 VAL A O 1
ATOM 5324 N N . ARG A 1 672 ? -3.232 0.232 7.813 1.00 83.62 672 ARG A N 1
ATOM 5325 C CA . ARG A 1 672 ? -2.174 0.571 6.847 1.00 83.62 672 ARG A CA 1
ATOM 5326 C C . ARG A 1 672 ? -1.787 2.049 6.950 1.00 83.62 672 ARG A C 1
ATOM 5328 O O . ARG A 1 672 ? -0.632 2.342 7.229 1.00 83.62 672 ARG A O 1
ATOM 5335 N N . ASP A 1 673 ? -2.749 2.969 6.877 1.00 84.25 673 ASP A N 1
ATOM 5336 C CA . ASP A 1 673 ? -2.505 4.419 6.953 1.00 84.25 673 ASP A CA 1
ATOM 5337 C C . ASP A 1 673 ? -1.841 4.830 8.283 1.00 84.25 673 ASP A C 1
ATOM 5339 O O . ASP A 1 673 ? -0.994 5.725 8.332 1.00 84.25 673 ASP A O 1
ATOM 5343 N N . THR A 1 674 ? -2.189 4.165 9.388 1.00 85.12 674 THR A N 1
ATOM 5344 C CA . THR A 1 674 ? -1.601 4.450 10.705 1.00 85.12 674 THR A CA 1
ATOM 5345 C C . THR A 1 674 ? -0.186 3.880 10.839 1.00 85.12 674 THR A C 1
ATOM 5347 O O . THR A 1 674 ? 0.683 4.552 11.398 1.00 85.12 674 THR A O 1
ATOM 5350 N N . LEU A 1 675 ? 0.061 2.664 10.337 1.00 85.31 675 LEU A N 1
ATOM 5351 C CA . LEU A 1 675 ? 1.360 1.987 10.431 1.00 85.31 675 LEU A CA 1
ATOM 5352 C C . LEU A 1 675 ? 2.358 2.420 9.350 1.00 85.31 675 LEU A C 1
ATOM 5354 O O . LEU A 1 675 ? 3.556 2.295 9.591 1.00 85.31 675 LEU A O 1
ATOM 5358 N N . ASP A 1 676 ? 1.907 3.007 8.237 1.00 84.56 676 ASP A N 1
ATOM 5359 C CA . ASP A 1 676 ? 2.739 3.524 7.135 1.00 84.56 676 ASP A CA 1
ATOM 5360 C C . ASP A 1 676 ? 3.819 4.515 7.612 1.00 84.56 676 ASP A C 1
ATOM 5362 O O . ASP A 1 676 ? 4.876 4.649 6.994 1.00 84.56 676 ASP A O 1
ATOM 5366 N N . VAL A 1 677 ? 3.614 5.181 8.755 1.00 86.44 677 VAL A N 1
ATOM 5367 C CA . VAL A 1 677 ? 4.622 6.073 9.347 1.00 86.44 677 VAL A CA 1
ATOM 5368 C C . VAL A 1 677 ? 5.909 5.346 9.738 1.00 86.44 677 VAL A C 1
ATOM 5370 O O . VAL A 1 677 ? 6.981 5.941 9.671 1.00 86.44 677 VAL A O 1
ATOM 5373 N N . VAL A 1 678 ? 5.833 4.077 10.144 1.00 87.06 678 VAL A N 1
ATOM 5374 C CA . VAL A 1 678 ? 6.993 3.334 10.643 1.00 87.06 678 VAL A CA 1
ATOM 5375 C C . VAL A 1 678 ? 7.998 2.993 9.536 1.00 87.06 678 VAL A C 1
ATOM 5377 O O . VAL A 1 678 ? 9.162 3.361 9.704 1.00 87.06 678 VAL A O 1
ATOM 5380 N N . PRO A 1 679 ? 7.615 2.374 8.397 1.00 88.56 679 PRO A N 1
ATOM 5381 C CA . PRO A 1 679 ? 8.547 2.159 7.293 1.00 88.56 679 PRO A CA 1
ATOM 5382 C C . PRO A 1 679 ? 9.118 3.480 6.767 1.00 88.56 679 PRO A C 1
ATOM 5384 O O . PRO A 1 679 ? 10.300 3.529 6.441 1.00 88.56 679 PRO A O 1
ATOM 5387 N N . LEU A 1 680 ? 8.341 4.573 6.753 1.00 87.25 680 LEU A N 1
ATOM 5388 C CA . LEU A 1 680 ? 8.847 5.899 6.375 1.00 87.25 680 LEU A CA 1
ATOM 5389 C C . LEU A 1 680 ? 9.901 6.425 7.361 1.00 87.25 680 LEU A C 1
ATOM 5391 O O . LEU A 1 680 ? 10.925 6.958 6.933 1.00 87.25 680 LEU A O 1
ATOM 5395 N N . SER A 1 681 ? 9.683 6.259 8.669 1.00 88.25 681 SER A N 1
ATOM 5396 C CA . SER A 1 681 ? 10.661 6.621 9.701 1.00 88.25 681 SER A CA 1
ATOM 5397 C C . SER A 1 681 ? 11.938 5.786 9.583 1.00 88.25 681 SER A C 1
ATOM 5399 O O . SER A 1 681 ? 13.022 6.364 9.516 1.00 88.25 681 SER A O 1
ATOM 5401 N N . ILE A 1 682 ? 11.826 4.458 9.460 1.00 89.69 682 ILE A N 1
ATOM 5402 C CA . ILE A 1 682 ? 12.975 3.557 9.262 1.00 89.69 682 ILE A CA 1
ATOM 5403 C C . ILE A 1 682 ? 13.740 3.956 7.999 1.00 89.69 682 ILE A C 1
ATOM 5405 O O . ILE A 1 682 ? 14.953 4.152 8.045 1.00 89.69 682 ILE A O 1
ATOM 5409 N N . PHE A 1 683 ? 13.038 4.172 6.885 1.00 90.31 683 PHE A N 1
ATOM 5410 C CA . PHE A 1 683 ? 13.661 4.587 5.633 1.00 90.31 683 PHE A CA 1
ATOM 5411 C C . PHE A 1 683 ? 14.342 5.959 5.747 1.00 90.31 683 PHE A C 1
ATOM 5413 O O . PHE A 1 683 ? 15.416 6.157 5.188 1.00 90.31 683 PHE A O 1
ATOM 5420 N N . SER A 1 684 ? 13.792 6.898 6.522 1.00 90.19 684 SER A N 1
ATOM 5421 C CA . SER A 1 684 ? 14.443 8.191 6.769 1.00 90.19 684 SER A CA 1
ATOM 5422 C C . SER A 1 684 ? 15.772 8.057 7.525 1.00 90.19 684 SER A C 1
ATOM 5424 O O . SER A 1 684 ? 16.715 8.795 7.236 1.00 90.19 684 SER A O 1
ATOM 5426 N N . VAL A 1 685 ? 15.878 7.091 8.443 1.00 89.75 685 VAL A N 1
ATOM 5427 C CA . VAL A 1 685 ? 17.132 6.752 9.133 1.00 89.75 685 VAL A CA 1
ATOM 5428 C C . VAL A 1 685 ? 18.098 6.064 8.161 1.00 89.75 685 VAL A C 1
ATOM 5430 O O . VAL A 1 685 ? 19.275 6.421 8.120 1.00 89.75 685 VAL A O 1
ATOM 5433 N N . LEU A 1 686 ? 17.608 5.161 7.299 1.00 90.56 686 LEU A N 1
ATOM 5434 C CA . LEU A 1 686 ? 18.415 4.538 6.237 1.00 90.56 686 LEU A CA 1
ATOM 5435 C C . LEU A 1 686 ? 19.028 5.571 5.288 1.00 90.56 686 LEU A C 1
ATOM 5437 O O . LEU A 1 686 ? 20.200 5.457 4.936 1.00 90.56 686 LEU A O 1
ATOM 5441 N N . LEU A 1 687 ? 18.272 6.604 4.912 1.00 91.06 687 LEU A N 1
ATOM 5442 C CA . LEU A 1 687 ? 18.782 7.695 4.082 1.00 91.06 687 LEU A CA 1
ATOM 5443 C C . LEU A 1 687 ? 19.893 8.483 4.782 1.00 91.06 687 LEU A C 1
ATOM 5445 O O . LEU A 1 687 ? 20.873 8.844 4.136 1.00 91.06 687 LEU A O 1
ATOM 5449 N N . GLN A 1 688 ? 19.793 8.698 6.096 1.00 91.19 688 GLN A N 1
ATOM 5450 C CA . GLN A 1 688 ? 20.870 9.331 6.865 1.00 91.19 688 GLN A CA 1
ATOM 5451 C C . GLN A 1 688 ? 22.133 8.458 6.888 1.00 91.19 688 GLN A C 1
ATOM 5453 O O . GLN A 1 688 ? 23.235 8.976 6.718 1.00 91.19 688 GLN A O 1
ATOM 5458 N N . ILE A 1 689 ? 21.990 7.135 7.030 1.00 89.81 689 ILE A N 1
ATOM 5459 C CA . ILE A 1 689 ? 23.117 6.189 6.948 1.00 89.81 689 ILE A CA 1
ATOM 5460 C C . ILE A 1 689 ? 23.739 6.206 5.540 1.00 89.81 689 ILE A C 1
ATOM 5462 O O . ILE A 1 689 ? 24.966 6.242 5.407 1.00 89.81 689 ILE A O 1
ATOM 5466 N N . ALA A 1 690 ? 22.913 6.237 4.491 1.00 88.81 690 ALA A N 1
ATOM 5467 C CA . ALA A 1 690 ? 23.369 6.336 3.107 1.00 88.81 690 ALA A CA 1
ATOM 5468 C C . ALA A 1 690 ? 24.136 7.648 2.849 1.00 88.81 690 ALA A C 1
ATOM 5470 O O . ALA A 1 690 ? 25.217 7.621 2.262 1.00 88.81 690 ALA A O 1
ATOM 5471 N N . ASP A 1 691 ? 23.637 8.779 3.357 1.00 89.06 691 ASP A N 1
ATOM 5472 C CA . ASP A 1 691 ? 24.292 10.090 3.269 1.00 89.06 691 ASP A CA 1
ATOM 5473 C C . ASP A 1 691 ? 25.649 10.117 3.994 1.00 89.06 691 ASP A C 1
ATOM 5475 O O . ASP A 1 691 ? 26.618 10.692 3.484 1.00 89.06 691 ASP A O 1
ATOM 5479 N N . LEU A 1 692 ? 25.745 9.482 5.172 1.00 87.31 692 LEU A N 1
ATOM 5480 C CA . LEU A 1 692 ? 27.012 9.323 5.896 1.00 87.31 692 LEU A CA 1
ATOM 5481 C C . LEU A 1 692 ? 28.023 8.528 5.059 1.00 87.31 692 LEU A C 1
ATOM 5483 O O . LEU A 1 692 ? 29.196 8.909 4.986 1.00 87.31 692 LEU A O 1
ATOM 5487 N N . LYS A 1 693 ? 27.575 7.460 4.385 1.00 84.25 693 LYS A N 1
ATOM 5488 C CA . LYS A 1 693 ? 28.424 6.659 3.497 1.00 84.25 693 LYS A CA 1
ATOM 5489 C C . LYS A 1 693 ? 28.864 7.428 2.250 1.00 84.25 693 LYS A C 1
ATOM 5491 O O . LYS A 1 693 ? 30.036 7.348 1.897 1.00 84.25 693 LYS A O 1
ATOM 5496 N N . GLU A 1 694 ? 27.963 8.172 1.607 1.00 81.62 694 GLU A N 1
ATOM 5497 C CA . GLU A 1 694 ? 28.249 8.920 0.373 1.00 81.62 694 GLU A CA 1
ATOM 5498 C C . GLU A 1 694 ? 29.252 10.059 0.613 1.00 81.62 694 GLU A C 1
ATOM 5500 O O . GLU A 1 694 ? 30.169 10.261 -0.183 1.00 81.62 694 GLU A O 1
ATOM 5505 N N . LYS A 1 695 ? 29.070 10.828 1.695 1.00 81.50 695 LYS A N 1
ATOM 5506 C CA . LYS A 1 695 ? 29.753 12.122 1.873 1.00 81.50 695 LYS A CA 1
ATOM 5507 C C . LYS A 1 695 ? 30.896 12.099 2.881 1.00 81.50 695 LYS A C 1
ATOM 5509 O O . LYS A 1 695 ? 31.782 12.946 2.783 1.00 81.50 695 LYS A O 1
ATOM 5514 N N . GLN A 1 696 ? 30.854 11.213 3.878 1.00 78.31 696 GLN A N 1
ATOM 5515 C CA . GLN A 1 696 ? 31.702 11.332 5.073 1.00 78.31 696 GLN A CA 1
ATOM 5516 C C . GLN A 1 696 ? 32.625 10.126 5.284 1.00 78.31 696 GLN A C 1
ATOM 5518 O O . GLN A 1 696 ? 33.793 10.319 5.622 1.00 78.31 696 GLN A O 1
ATOM 5523 N N . LEU A 1 697 ? 32.150 8.896 5.062 1.00 80.38 697 LEU A N 1
ATOM 5524 C CA . LEU A 1 697 ? 32.931 7.687 5.342 1.00 80.38 697 LEU A CA 1
ATOM 5525 C C . LEU A 1 697 ? 33.894 7.320 4.208 1.00 80.38 697 LEU A C 1
ATOM 5527 O O . LEU A 1 697 ? 33.494 7.076 3.069 1.00 80.38 697 LEU A O 1
ATOM 5531 N N . ARG A 1 698 ? 35.178 7.178 4.542 1.00 76.25 698 ARG A N 1
ATOM 5532 C CA . ARG A 1 698 ? 36.204 6.670 3.627 1.00 76.25 698 ARG A CA 1
ATOM 5533 C C . ARG A 1 698 ? 36.181 5.143 3.580 1.00 76.25 698 ARG A C 1
ATOM 5535 O O . ARG A 1 698 ? 35.944 4.466 4.580 1.00 76.25 698 ARG A O 1
ATOM 5542 N N . MET A 1 699 ? 36.456 4.589 2.401 1.00 70.12 699 MET A N 1
ATOM 5543 C CA . MET A 1 699 ? 36.721 3.157 2.247 1.00 70.12 699 MET A CA 1
ATOM 5544 C C . MET A 1 699 ? 37.996 2.795 3.014 1.00 70.12 699 MET A C 1
ATOM 5546 O O . MET A 1 699 ? 39.020 3.458 2.855 1.00 70.12 699 MET A O 1
ATOM 5550 N N . ILE A 1 700 ? 37.925 1.753 3.843 1.00 76.69 700 ILE A N 1
ATOM 5551 C CA . ILE A 1 700 ? 39.075 1.228 4.583 1.00 76.69 700 ILE A CA 1
ATOM 5552 C C . ILE A 1 700 ? 39.902 0.392 3.594 1.00 76.69 700 ILE A C 1
ATOM 5554 O O . ILE A 1 700 ? 39.386 -0.609 3.092 1.00 76.69 700 ILE A O 1
ATOM 5558 N N . PRO A 1 701 ? 41.147 0.774 3.264 1.00 79.19 701 PRO A N 1
ATOM 5559 C CA . PRO A 1 701 ? 41.985 -0.039 2.394 1.00 79.19 701 PRO A CA 1
ATOM 5560 C C . PRO A 1 701 ? 42.424 -1.323 3.111 1.00 79.19 701 PRO A C 1
ATOM 5562 O O . PRO A 1 701 ? 42.459 -1.397 4.338 1.00 79.19 701 PRO A O 1
ATOM 5565 N N . SER A 1 702 ? 42.802 -2.341 2.337 1.00 80.94 702 SER A N 1
ATOM 5566 C CA . SER A 1 702 ? 43.233 -3.644 2.867 1.00 80.94 702 SER A CA 1
ATOM 5567 C C . SER A 1 702 ? 44.527 -3.583 3.690 1.00 80.94 702 SER A C 1
ATOM 5569 O O . SER A 1 702 ? 44.803 -4.493 4.470 1.00 80.94 702 SER A O 1
ATOM 5571 N N . LYS A 1 703 ? 45.321 -2.516 3.535 1.00 82.56 703 LYS A N 1
ATOM 5572 C CA . LYS A 1 703 ? 46.512 -2.210 4.336 1.00 82.56 703 LYS A CA 1
ATOM 5573 C C . LYS A 1 703 ? 46.520 -0.719 4.666 1.00 82.56 703 LYS A C 1
ATOM 5575 O O . LYS A 1 703 ? 46.306 0.100 3.776 1.00 82.56 703 LYS A O 1
ATOM 5580 N N . ILE A 1 704 ? 46.769 -0.386 5.931 1.00 81.62 704 ILE A N 1
ATOM 5581 C CA . ILE A 1 704 ? 46.799 0.988 6.450 1.00 81.62 704 ILE A CA 1
ATOM 5582 C C . ILE A 1 704 ? 48.119 1.193 7.193 1.00 81.62 704 ILE A C 1
ATOM 5584 O O . ILE A 1 704 ? 48.524 0.341 7.984 1.00 81.62 704 ILE A O 1
ATOM 5588 N N . GLU A 1 705 ? 48.782 2.322 6.954 1.00 84.50 705 GLU A N 1
ATOM 5589 C CA . GLU A 1 705 ? 49.947 2.740 7.737 1.00 84.50 705 GLU A CA 1
ATOM 5590 C C . GLU A 1 705 ? 49.502 3.168 9.140 1.00 84.50 705 GLU A C 1
ATOM 5592 O O . GLU A 1 705 ? 48.519 3.898 9.283 1.00 84.50 705 GLU A O 1
ATOM 5597 N N . THR A 1 706 ? 50.222 2.756 10.187 1.00 82.06 706 THR A N 1
ATOM 5598 C CA . THR A 1 706 ? 49.834 2.977 11.595 1.00 82.06 706 THR A CA 1
ATOM 5599 C C . THR A 1 706 ? 49.565 4.441 11.951 1.00 82.06 706 THR A C 1
ATOM 5601 O O . THR A 1 706 ? 48.698 4.707 12.779 1.00 82.06 706 THR A O 1
ATOM 5604 N N . GLU A 1 707 ? 50.249 5.391 11.309 1.00 82.19 707 GLU A N 1
ATOM 5605 C CA . GLU A 1 707 ? 50.044 6.833 11.516 1.00 82.19 707 GLU A CA 1
ATOM 5606 C C . GLU A 1 707 ? 48.708 7.325 10.933 1.00 82.19 707 GLU A C 1
ATOM 5608 O O . GLU A 1 707 ? 48.016 8.133 11.549 1.00 82.19 707 GLU A O 1
ATOM 5613 N N . SER A 1 708 ? 48.292 6.763 9.795 1.00 80.19 708 SER A N 1
ATOM 5614 C CA . SER A 1 708 ? 47.026 7.084 9.118 1.00 80.19 708 SER A CA 1
ATOM 5615 C C . SER A 1 708 ? 45.802 6.382 9.724 1.00 80.19 708 SER A C 1
ATOM 5617 O O . SER A 1 708 ? 44.664 6.683 9.364 1.00 80.19 708 SER A O 1
ATOM 5619 N N . LEU A 1 709 ? 46.005 5.465 10.682 1.00 80.62 709 LEU A N 1
ATOM 5620 C CA . LEU A 1 709 ? 44.932 4.690 11.314 1.00 80.62 709 LEU A CA 1
ATOM 5621 C C . LEU A 1 709 ? 43.850 5.593 11.923 1.00 80.62 709 LEU A C 1
ATOM 5623 O O . LEU A 1 709 ? 42.666 5.291 11.802 1.00 80.62 709 LEU A O 1
ATOM 5627 N N . ARG A 1 710 ? 44.239 6.711 12.551 1.00 81.38 710 ARG A N 1
ATOM 5628 C CA . ARG A 1 710 ? 43.292 7.642 13.184 1.00 81.38 710 ARG A CA 1
ATOM 5629 C C . ARG A 1 710 ? 42.388 8.331 12.158 1.00 81.38 710 ARG A C 1
ATOM 5631 O O . ARG A 1 710 ? 41.198 8.488 12.420 1.00 81.38 710 ARG A O 1
ATOM 5638 N N . ASP A 1 711 ? 42.930 8.651 10.987 1.00 82.06 711 ASP A N 1
ATOM 5639 C CA . ASP A 1 711 ? 42.194 9.293 9.894 1.00 82.06 711 ASP A CA 1
ATOM 5640 C C . ASP A 1 711 ? 41.215 8.325 9.215 1.00 82.06 711 ASP A C 1
ATOM 5642 O O . ASP A 1 711 ? 40.129 8.729 8.805 1.00 82.06 711 ASP A O 1
ATOM 5646 N N . PHE A 1 712 ? 41.559 7.034 9.129 1.00 81.94 712 PHE A N 1
ATOM 5647 C CA . PHE A 1 712 ? 40.659 5.982 8.630 1.00 81.94 712 PHE A CA 1
ATOM 5648 C C . PHE A 1 712 ? 39.672 5.462 9.691 1.00 81.94 712 PHE A C 1
ATOM 5650 O O . PHE A 1 712 ? 38.638 4.873 9.351 1.00 81.94 712 PHE A O 1
ATOM 5657 N N . ALA A 1 713 ? 39.965 5.671 10.979 1.00 81.75 713 ALA A N 1
ATOM 5658 C CA . ALA A 1 713 ? 39.096 5.250 12.071 1.00 81.75 713 ALA A CA 1
ATOM 5659 C C . ALA A 1 713 ? 37.779 6.039 12.095 1.00 81.75 713 ALA A C 1
ATOM 5661 O O . ALA A 1 713 ? 36.750 5.418 12.338 1.00 81.75 713 ALA A O 1
ATOM 5662 N N . GLN A 1 714 ? 37.793 7.350 11.803 1.00 86.31 714 GLN A N 1
ATOM 5663 C CA . GLN A 1 714 ? 36.591 8.207 11.712 1.00 86.31 714 GLN A CA 1
ATOM 5664 C C . GLN A 1 714 ? 35.585 7.943 12.853 1.00 86.31 714 GLN A C 1
ATOM 5666 O O . GLN A 1 714 ? 34.448 7.517 12.637 1.00 86.31 714 GLN A O 1
ATOM 5671 N N . VAL A 1 715 ? 36.063 8.078 14.098 1.00 85.56 715 VAL A N 1
ATOM 5672 C CA . VAL A 1 715 ? 35.349 7.610 15.302 1.00 85.56 715 VAL A CA 1
ATOM 5673 C C . VAL A 1 715 ? 34.019 8.343 15.490 1.00 85.56 715 VAL A C 1
ATOM 5675 O O . VAL A 1 715 ? 33.024 7.704 15.824 1.00 85.56 715 VAL A O 1
ATOM 5678 N N . ASP A 1 716 ? 33.979 9.650 15.224 1.00 88.75 716 ASP A N 1
ATOM 5679 C CA . ASP A 1 716 ? 32.775 10.469 15.391 1.00 88.75 716 ASP A CA 1
ATOM 5680 C C . ASP A 1 716 ? 31.685 10.084 14.378 1.00 88.75 716 ASP A C 1
ATOM 5682 O O . ASP A 1 716 ? 30.512 9.951 14.732 1.00 88.75 716 ASP A O 1
ATOM 5686 N N . GLU A 1 717 ? 32.055 9.859 13.115 1.00 87.69 717 GLU A N 1
ATOM 5687 C CA . GLU A 1 717 ? 31.141 9.417 12.059 1.00 87.69 717 GLU A CA 1
ATOM 5688 C C . GLU A 1 717 ? 30.617 8.002 12.322 1.00 87.69 717 GLU A C 1
ATOM 5690 O O . GLU A 1 717 ? 29.423 7.742 12.158 1.00 87.69 717 GLU A O 1
ATOM 5695 N N . ARG A 1 718 ? 31.478 7.088 12.788 1.00 86.94 718 ARG A N 1
ATOM 5696 C CA . ARG A 1 718 ? 31.066 5.724 13.157 1.00 86.94 718 ARG A CA 1
ATOM 5697 C C . ARG A 1 718 ? 30.191 5.690 14.406 1.00 86.94 718 ARG A C 1
ATOM 5699 O O . ARG A 1 718 ? 29.282 4.869 14.471 1.00 86.94 718 ARG A O 1
ATOM 5706 N N . TYR A 1 719 ? 30.420 6.584 15.368 1.00 90.94 719 TYR A N 1
ATOM 5707 C CA . TYR A 1 719 ? 29.532 6.740 16.519 1.00 90.94 719 TYR A CA 1
ATOM 5708 C C . TYR A 1 719 ? 28.148 7.244 16.092 1.00 90.94 719 TYR A C 1
ATOM 5710 O O . TYR A 1 719 ? 27.134 6.711 16.529 1.00 90.94 719 TYR A O 1
ATOM 5718 N N . LYS A 1 720 ? 28.071 8.212 15.169 1.00 90.00 720 LYS A N 1
ATOM 5719 C CA . LYS A 1 720 ? 26.779 8.620 14.586 1.00 90.00 720 LYS A CA 1
ATOM 5720 C C . LYS A 1 720 ? 26.086 7.453 13.882 1.00 90.00 720 LYS A C 1
ATOM 5722 O O . LYS A 1 720 ? 24.887 7.270 14.062 1.00 90.00 720 LYS A O 1
ATOM 5727 N N . MET A 1 721 ? 26.837 6.645 13.129 1.00 88.19 721 MET A N 1
ATOM 5728 C CA . MET A 1 721 ? 26.300 5.443 12.488 1.00 88.19 721 MET A CA 1
ATOM 5729 C C . MET A 1 721 ? 25.724 4.460 13.519 1.00 88.19 721 MET A C 1
ATOM 5731 O O . MET A 1 721 ? 24.618 3.973 13.315 1.00 88.19 721 MET A O 1
ATOM 5735 N N . SER A 1 722 ? 26.401 4.216 14.649 1.00 89.19 722 SER A N 1
ATOM 5736 C CA . SER A 1 722 ? 25.880 3.308 15.683 1.00 89.19 722 SER A CA 1
ATOM 5737 C C . SER A 1 722 ? 24.620 3.835 16.375 1.00 89.19 722 SER A C 1
ATOM 5739 O O . SER A 1 722 ? 23.723 3.047 16.666 1.00 89.19 722 SER A O 1
ATOM 5741 N N . VAL A 1 723 ? 24.511 5.152 16.591 1.00 91.50 723 VAL A N 1
ATOM 5742 C CA . VAL A 1 723 ? 23.295 5.783 17.136 1.00 91.50 723 VAL A CA 1
ATOM 5743 C C . VAL A 1 723 ? 22.106 5.597 16.190 1.00 91.50 723 VAL A C 1
ATOM 5745 O O . VAL A 1 723 ? 21.035 5.201 16.645 1.00 91.50 723 VAL A O 1
ATOM 5748 N N . LEU A 1 724 ? 22.300 5.815 14.885 1.00 90.62 724 LEU A N 1
ATOM 5749 C CA . LEU A 1 724 ? 21.252 5.619 13.874 1.00 90.62 724 LEU A CA 1
ATOM 5750 C C . LEU A 1 724 ? 20.827 4.147 13.767 1.00 90.62 724 LEU A C 1
ATOM 5752 O O . LEU A 1 724 ? 19.637 3.846 13.697 1.00 90.62 724 LEU A O 1
ATOM 5756 N N . THR A 1 725 ? 21.780 3.212 13.810 1.00 89.12 725 THR A N 1
ATOM 5757 C CA . THR A 1 725 ? 21.472 1.774 13.816 1.00 89.12 725 THR A CA 1
ATOM 5758 C C . THR A 1 725 ? 20.704 1.365 15.076 1.00 89.12 725 THR A C 1
ATOM 5760 O O . THR A 1 725 ? 19.764 0.574 14.994 1.00 89.12 725 THR A O 1
ATOM 5763 N N . TYR A 1 726 ? 21.054 1.928 16.238 1.00 90.06 726 TYR A N 1
ATOM 5764 C CA . TYR A 1 726 ? 20.300 1.700 17.471 1.00 90.06 726 TYR A CA 1
ATOM 5765 C C . TYR A 1 726 ? 18.865 2.227 17.361 1.00 90.06 726 TYR A C 1
ATOM 5767 O O . TYR A 1 726 ? 17.926 1.485 17.644 1.00 90.06 726 TYR A O 1
ATOM 5775 N N . GLU A 1 727 ? 18.673 3.459 16.888 1.00 87.62 727 GLU A N 1
ATOM 5776 C CA . GLU A 1 727 ? 17.339 4.023 16.647 1.00 87.62 727 GLU A CA 1
ATOM 5777 C C . GLU A 1 727 ? 16.491 3.114 15.740 1.00 87.62 727 GLU A C 1
ATOM 5779 O O . GLU A 1 727 ? 15.346 2.795 16.065 1.00 87.62 727 GLU A O 1
ATOM 5784 N N . LEU A 1 728 ? 17.077 2.611 14.651 1.00 88.50 728 LEU A N 1
ATOM 5785 C CA . LEU A 1 728 ? 16.418 1.693 13.727 1.00 88.50 728 LEU A CA 1
ATOM 5786 C C . LEU A 1 728 ? 16.016 0.363 14.393 1.00 88.50 728 LEU A C 1
ATOM 5788 O O . LEU A 1 728 ? 14.931 -0.160 14.119 1.00 88.50 728 LEU A O 1
ATOM 5792 N N . SER A 1 729 ? 16.849 -0.169 15.293 1.00 88.25 729 SER A N 1
ATOM 5793 C CA . SER A 1 729 ? 16.514 -1.376 16.060 1.00 88.25 729 SER A CA 1
ATOM 5794 C C . SER A 1 729 ? 15.316 -1.159 16.990 1.00 88.25 729 SER A C 1
ATOM 5796 O O . SER A 1 729 ? 14.435 -2.012 17.038 1.00 88.25 729 SER A O 1
ATOM 5798 N N . VAL A 1 730 ? 15.205 0.013 17.629 1.00 87.94 730 VAL A N 1
ATOM 5799 C CA . VAL A 1 730 ? 14.062 0.363 18.493 1.00 87.94 730 VAL A CA 1
ATOM 5800 C C . VAL A 1 730 ? 12.762 0.467 17.686 1.00 87.94 730 VAL A C 1
ATOM 5802 O O . VAL A 1 730 ? 11.720 -0.020 18.128 1.00 87.94 730 VAL A O 1
ATOM 5805 N N . PHE A 1 731 ? 12.805 1.059 16.486 1.00 84.44 731 PHE A N 1
ATOM 5806 C CA . PHE A 1 731 ? 11.646 1.084 15.583 1.00 84.44 731 PHE A CA 1
ATOM 5807 C C . PHE A 1 731 ? 11.221 -0.319 15.135 1.00 84.44 731 PHE A C 1
ATOM 5809 O O . PHE A 1 731 ? 10.028 -0.627 15.132 1.00 84.44 731 PHE A O 1
ATOM 5816 N N . SER A 1 732 ? 12.189 -1.171 14.794 1.00 84.62 732 SER A N 1
ATOM 5817 C CA . SER A 1 732 ? 11.931 -2.544 14.346 1.00 84.62 732 SER A CA 1
ATOM 5818 C C . SER A 1 732 ? 11.362 -3.402 15.483 1.00 84.62 732 SER A C 1
ATOM 5820 O O . SER A 1 732 ? 10.365 -4.096 15.296 1.00 84.62 732 SER A O 1
ATOM 5822 N N . GLU A 1 733 ? 11.904 -3.275 16.698 1.00 85.31 733 GLU A N 1
ATOM 5823 C CA . GLU A 1 733 ? 11.392 -3.938 17.903 1.00 85.31 733 GLU A CA 1
ATOM 5824 C C . GLU A 1 733 ? 9.934 -3.540 18.205 1.00 85.31 733 GLU A C 1
ATOM 5826 O O . GLU A 1 733 ? 9.117 -4.390 18.563 1.00 85.31 733 GLU A O 1
ATOM 5831 N N . GLY A 1 734 ? 9.575 -2.266 18.007 1.00 81.12 734 GLY A N 1
ATOM 5832 C CA . GLY A 1 734 ? 8.204 -1.777 18.184 1.00 81.12 734 GLY A CA 1
ATOM 5833 C C . GLY A 1 734 ? 7.175 -2.492 17.298 1.00 81.12 734 GLY A C 1
ATOM 5834 O O . GLY A 1 734 ? 6.085 -2.809 17.775 1.00 81.12 734 GLY A O 1
ATOM 5835 N N . ILE A 1 735 ? 7.531 -2.788 16.041 1.00 83.12 735 ILE A N 1
ATOM 5836 C CA . ILE A 1 735 ? 6.698 -3.585 15.123 1.00 83.12 735 ILE A CA 1
ATOM 5837 C C . ILE A 1 735 ? 6.751 -5.070 15.477 1.00 83.12 735 ILE A C 1
ATOM 5839 O O . ILE A 1 735 ? 5.720 -5.733 15.451 1.00 83.12 735 ILE A O 1
ATOM 5843 N N . PHE A 1 736 ? 7.920 -5.614 15.820 1.00 81.69 736 PHE A N 1
ATOM 5844 C CA . PHE A 1 736 ? 8.046 -7.043 16.120 1.00 81.69 736 PHE A CA 1
ATOM 5845 C C . PHE A 1 736 ? 7.309 -7.480 17.379 1.00 81.69 736 PHE A C 1
ATOM 5847 O O . PHE A 1 736 ? 6.834 -8.613 17.435 1.00 81.69 736 PHE A O 1
ATOM 5854 N N . ASN A 1 737 ? 7.188 -6.584 18.356 1.00 81.88 737 ASN A N 1
ATOM 5855 C CA . ASN A 1 737 ? 6.396 -6.797 19.563 1.00 81.88 737 ASN A CA 1
ATOM 5856 C C . ASN A 1 737 ? 4.882 -6.688 19.317 1.00 81.88 737 ASN A C 1
ATOM 5858 O O . ASN A 1 737 ? 4.097 -6.905 20.241 1.00 81.88 737 ASN A O 1
ATOM 5862 N N . MET A 1 738 ? 4.458 -6.308 18.111 1.00 80.88 738 MET A N 1
ATOM 5863 C CA . MET A 1 738 ? 3.054 -6.268 17.737 1.00 80.88 738 MET A CA 1
ATOM 5864 C C . MET A 1 738 ? 2.624 -7.636 17.203 1.00 80.88 738 MET A C 1
ATOM 5866 O O . MET A 1 738 ? 3.094 -8.084 16.158 1.00 80.88 738 MET A O 1
ATOM 5870 N N . ASP A 1 739 ? 1.703 -8.295 17.907 1.00 80.12 739 ASP A N 1
ATOM 5871 C CA . ASP A 1 739 ? 1.098 -9.528 17.402 1.00 80.12 739 ASP A CA 1
ATOM 5872 C C . ASP A 1 739 ? 0.208 -9.248 16.183 1.00 80.12 739 ASP A C 1
ATOM 5874 O O . ASP A 1 739 ? -0.240 -8.118 15.948 1.00 80.12 739 ASP A O 1
ATOM 5878 N N . ARG A 1 740 ? -0.136 -10.317 15.459 1.00 82.88 740 ARG A N 1
ATOM 5879 C CA . ARG A 1 740 ? -1.099 -10.270 14.355 1.00 82.88 740 ARG A CA 1
ATOM 5880 C C . ARG A 1 740 ? -2.420 -9.638 14.794 1.00 82.88 740 ARG A C 1
ATOM 5882 O O . ARG A 1 740 ? -2.926 -9.873 15.901 1.00 82.88 740 ARG A O 1
ATOM 5889 N N . ILE A 1 741 ? -2.969 -8.819 13.904 1.00 80.06 741 ILE A N 1
ATOM 5890 C CA . ILE A 1 741 ? -4.232 -8.117 14.116 1.00 80.06 741 ILE A CA 1
ATOM 5891 C C . ILE A 1 741 ? -5.301 -8.878 13.341 1.00 80.06 741 ILE A C 1
ATOM 5893 O O . ILE A 1 741 ? -5.268 -8.914 12.113 1.00 80.06 741 ILE A O 1
ATOM 5897 N N . SER A 1 742 ? -6.258 -9.472 14.045 1.00 74.38 742 SER A N 1
ATOM 5898 C CA . SER A 1 742 ? -7.443 -10.050 13.419 1.00 74.38 742 SER A CA 1
ATOM 5899 C C . SER A 1 742 ? -8.477 -8.951 13.155 1.00 74.38 742 SER A C 1
ATOM 5901 O O . SER A 1 742 ? -8.936 -8.268 14.074 1.00 74.38 742 SER A O 1
ATOM 5903 N N . VAL A 1 743 ? -8.830 -8.756 11.884 1.00 71.19 743 VAL A N 1
ATOM 5904 C CA . VAL A 1 743 ? -9.829 -7.783 11.425 1.00 71.19 743 VAL A CA 1
ATOM 5905 C C . VAL A 1 743 ? -10.908 -8.520 10.631 1.00 71.19 743 VAL A C 1
ATOM 5907 O O . VAL A 1 743 ? -10.813 -8.717 9.417 1.00 71.19 743 VAL A O 1
ATOM 5910 N N . GLY A 1 744 ? -11.971 -8.930 11.323 1.00 68.62 744 GLY A N 1
ATOM 5911 C CA . GLY A 1 744 ? -13.027 -9.746 10.720 1.00 68.62 744 GLY A CA 1
ATOM 5912 C C . GLY A 1 744 ? -12.471 -11.093 10.249 1.00 68.62 744 GLY A C 1
ATOM 5913 O O . GLY A 1 744 ? -11.935 -11.840 11.061 1.00 68.62 744 GLY A O 1
ATOM 5914 N N . SER A 1 745 ? -12.588 -11.387 8.951 1.00 65.56 745 SER A N 1
ATOM 5915 C CA . SER A 1 745 ? -12.063 -12.610 8.323 1.00 65.56 745 SER A CA 1
ATOM 5916 C C . SER A 1 745 ? -10.563 -12.571 8.010 1.00 65.56 745 SER A C 1
ATOM 5918 O O . SER A 1 745 ? -9.978 -13.616 7.735 1.00 65.56 745 SER A O 1
ATOM 5920 N N . ASN A 1 746 ? -9.940 -11.388 8.012 1.00 69.50 746 ASN A N 1
ATOM 5921 C CA . ASN A 1 746 ? -8.567 -11.211 7.546 1.00 69.50 746 ASN A CA 1
ATOM 5922 C C . ASN A 1 746 ? -7.616 -11.032 8.731 1.00 69.50 746 ASN A C 1
ATOM 5924 O O . ASN A 1 746 ? -7.873 -10.240 9.641 1.00 69.50 746 ASN A O 1
ATOM 5928 N N . GLU A 1 747 ? -6.483 -11.727 8.695 1.00 79.56 747 GLU A N 1
ATOM 5929 C CA . GLU A 1 747 ? -5.369 -11.481 9.607 1.00 79.56 747 GLU A CA 1
ATOM 5930 C C . GLU A 1 747 ? -4.350 -10.567 8.931 1.00 79.56 747 GLU A C 1
ATOM 5932 O O . GLU A 1 747 ? -3.885 -10.840 7.827 1.00 79.56 747 GLU A O 1
ATOM 5937 N N . ILE A 1 748 ? -4.005 -9.472 9.603 1.00 82.12 748 ILE A N 1
ATOM 5938 C CA . ILE A 1 748 ? -2.999 -8.522 9.140 1.00 82.12 748 ILE A CA 1
ATOM 5939 C C . ILE A 1 748 ? -1.717 -8.772 9.931 1.00 82.12 748 ILE A C 1
ATOM 5941 O O . ILE A 1 748 ? -1.704 -8.635 11.160 1.00 82.12 748 ILE A O 1
ATOM 5945 N N . ASP A 1 749 ? -0.638 -9.112 9.224 1.00 84.56 749 ASP A N 1
ATOM 5946 C CA . ASP A 1 749 ? 0.701 -9.228 9.799 1.00 84.56 749 ASP A CA 1
ATOM 5947 C C . ASP A 1 749 ? 1.444 -7.876 9.691 1.00 84.56 749 ASP A C 1
ATOM 5949 O O . ASP A 1 749 ? 1.710 -7.400 8.580 1.00 84.56 749 ASP A O 1
ATOM 5953 N N . PRO A 1 750 ? 1.806 -7.229 10.818 1.00 84.31 750 PRO A N 1
ATOM 5954 C CA . PRO A 1 750 ? 2.579 -5.985 10.810 1.00 84.31 750 PRO A CA 1
ATOM 5955 C C . PRO A 1 750 ? 3.919 -6.092 10.067 1.00 84.31 750 PRO A C 1
ATOM 5957 O O . PRO A 1 750 ? 4.405 -5.093 9.534 1.00 84.31 750 PRO A O 1
ATOM 5960 N N . ARG A 1 751 ? 4.513 -7.292 9.991 1.00 85.25 751 ARG A N 1
ATOM 5961 C CA . ARG A 1 751 ? 5.788 -7.523 9.292 1.00 85.25 751 ARG A CA 1
ATOM 5962 C C . ARG A 1 751 ? 5.646 -7.376 7.781 1.00 85.25 751 ARG A C 1
ATOM 5964 O O . ARG A 1 751 ? 6.521 -6.801 7.141 1.00 85.25 751 ARG A O 1
ATOM 5971 N N . GLU A 1 752 ? 4.529 -7.830 7.217 1.00 86.00 752 GLU A N 1
ATOM 5972 C CA . GLU A 1 752 ? 4.242 -7.654 5.790 1.00 86.00 752 GLU A CA 1
ATOM 5973 C C . GLU A 1 752 ? 3.995 -6.184 5.443 1.00 86.00 752 GLU A C 1
ATOM 5975 O O . GLU A 1 752 ? 4.396 -5.721 4.376 1.00 86.00 752 GLU A O 1
ATOM 5980 N N . ILE A 1 753 ? 3.366 -5.424 6.348 1.00 85.31 753 ILE A N 1
ATOM 5981 C CA . ILE A 1 753 ? 3.194 -3.973 6.178 1.00 85.31 753 ILE A CA 1
ATOM 5982 C C . ILE A 1 753 ? 4.555 -3.275 6.173 1.00 85.31 753 ILE A C 1
ATOM 5984 O O . ILE A 1 753 ? 4.784 -2.401 5.337 1.00 85.31 753 ILE A O 1
ATOM 5988 N N . LEU A 1 754 ? 5.467 -3.675 7.064 1.00 87.69 754 LEU A N 1
ATOM 5989 C CA . LEU A 1 754 ? 6.827 -3.144 7.093 1.00 87.69 754 LEU A CA 1
ATOM 5990 C C . LEU A 1 754 ? 7.575 -3.439 5.785 1.00 87.69 754 LEU A C 1
ATOM 5992 O O . LEU A 1 754 ? 8.129 -2.512 5.195 1.00 87.69 754 LEU A O 1
ATOM 5996 N N . ASP A 1 755 ? 7.543 -4.685 5.303 1.00 88.00 755 ASP A N 1
ATOM 5997 C CA . ASP A 1 755 ? 8.174 -5.083 4.037 1.00 88.00 755 ASP A CA 1
ATOM 5998 C C . ASP A 1 755 ? 7.625 -4.279 2.847 1.00 88.00 755 ASP A C 1
ATOM 6000 O O . ASP A 1 755 ? 8.376 -3.599 2.141 1.00 88.00 755 ASP A O 1
ATOM 6004 N N . LYS A 1 756 ? 6.296 -4.252 2.679 1.00 88.06 756 LYS A N 1
ATOM 6005 C CA . LYS A 1 756 ? 5.631 -3.493 1.606 1.00 88.06 756 LYS A CA 1
ATOM 6006 C C . LYS A 1 756 ? 5.901 -1.992 1.707 1.00 88.06 756 LYS A C 1
ATOM 6008 O O . LYS A 1 756 ? 6.145 -1.338 0.693 1.00 88.06 756 LYS A O 1
ATOM 6013 N N . GLY A 1 757 ? 5.891 -1.437 2.917 1.00 88.06 757 GLY A N 1
ATOM 6014 C CA . GLY A 1 757 ? 6.161 -0.024 3.163 1.00 88.06 757 GLY A CA 1
ATOM 6015 C C . GLY A 1 757 ? 7.603 0.370 2.839 1.00 88.06 757 GLY A C 1
ATOM 6016 O O . GLY A 1 757 ? 7.826 1.404 2.205 1.00 88.06 757 GLY A O 1
ATOM 6017 N N . LEU A 1 758 ? 8.583 -0.466 3.201 1.00 89.69 758 LEU A N 1
ATOM 6018 C CA . LEU A 1 758 ? 9.988 -0.258 2.839 1.00 89.69 758 LEU A CA 1
ATOM 6019 C C . LEU A 1 758 ? 10.200 -0.381 1.327 1.00 89.69 758 LEU A C 1
ATOM 6021 O O . LEU A 1 758 ? 10.856 0.483 0.743 1.00 89.69 758 LEU A O 1
ATOM 6025 N N . ARG A 1 759 ? 9.585 -1.375 0.670 1.00 91.88 759 ARG A N 1
ATOM 6026 C CA . ARG A 1 759 ? 9.585 -1.513 -0.801 1.00 91.88 759 ARG A CA 1
ATOM 6027 C C . ARG A 1 759 ? 8.995 -0.281 -1.488 1.00 91.88 759 ARG A C 1
ATOM 6029 O O . ARG A 1 759 ? 9.574 0.221 -2.453 1.00 91.88 759 ARG A O 1
ATOM 6036 N N . LYS A 1 760 ? 7.880 0.254 -0.976 1.00 90.56 760 LYS A N 1
ATOM 6037 C CA . LYS A 1 760 ? 7.228 1.482 -1.473 1.00 90.56 760 LYS A CA 1
ATOM 6038 C C . LYS A 1 760 ? 8.139 2.697 -1.341 1.00 90.56 760 LYS A C 1
ATOM 6040 O O . LYS A 1 760 ? 8.363 3.389 -2.335 1.00 90.56 760 LYS A O 1
ATOM 6045 N N . ALA A 1 761 ? 8.716 2.921 -0.162 1.00 89.25 761 ALA A N 1
ATOM 6046 C CA . ALA A 1 761 ? 9.641 4.027 0.072 1.00 89.25 761 ALA A CA 1
ATOM 6047 C C . ALA A 1 761 ? 10.903 3.919 -0.805 1.00 89.25 761 ALA A C 1
ATOM 6049 O O . ALA A 1 761 ? 11.303 4.900 -1.439 1.00 89.25 761 ALA A O 1
ATOM 6050 N N . LEU A 1 762 ? 11.479 2.716 -0.920 1.00 91.88 762 LEU A N 1
ATOM 6051 C CA . LEU A 1 762 ? 12.630 2.438 -1.778 1.00 91.88 762 LEU A CA 1
ATOM 6052 C C . LEU A 1 762 ? 12.315 2.723 -3.249 1.00 91.88 762 LEU A C 1
ATOM 6054 O O . LEU A 1 762 ? 13.056 3.452 -3.908 1.00 91.88 762 LEU A O 1
ATOM 6058 N N . THR A 1 763 ? 11.195 2.197 -3.748 1.00 92.94 763 THR A N 1
ATOM 6059 C CA . THR A 1 763 ? 10.767 2.347 -5.144 1.00 92.94 763 THR A CA 1
ATOM 6060 C C . THR A 1 763 ? 10.576 3.808 -5.516 1.00 92.94 763 THR A C 1
ATOM 6062 O O . THR A 1 763 ? 11.075 4.266 -6.550 1.00 92.94 763 THR A O 1
ATOM 6065 N N . GLN A 1 764 ? 9.900 4.568 -4.651 1.00 90.88 764 GLN A N 1
ATOM 6066 C CA . GLN A 1 764 ? 9.716 6.003 -4.831 1.00 90.88 764 GLN A CA 1
ATOM 6067 C C . GLN A 1 764 ? 11.061 6.733 -4.846 1.00 90.88 764 GLN A C 1
ATOM 6069 O O . GLN A 1 764 ? 11.334 7.510 -5.763 1.00 90.88 764 GLN A O 1
ATOM 6074 N N . HIS A 1 765 ? 11.932 6.454 -3.874 1.00 91.25 765 HIS A N 1
ATOM 6075 C CA . HIS A 1 765 ? 13.203 7.153 -3.741 1.00 91.25 765 HIS A CA 1
ATOM 6076 C C . HIS A 1 765 ? 14.165 6.867 -4.902 1.00 91.25 765 HIS A C 1
ATOM 6078 O O . HIS A 1 765 ? 14.699 7.804 -5.498 1.00 91.25 765 HIS A O 1
ATOM 6084 N N . VAL A 1 766 ? 14.335 5.598 -5.289 1.00 92.69 766 VAL A N 1
ATOM 6085 C CA . VAL A 1 766 ? 15.172 5.196 -6.433 1.00 92.69 766 VAL A CA 1
ATOM 6086 C C . VAL A 1 766 ? 14.648 5.824 -7.725 1.00 92.69 766 VAL A C 1
ATOM 6088 O O . VAL A 1 766 ? 15.425 6.409 -8.483 1.00 92.69 766 VAL A O 1
ATOM 6091 N N . SER A 1 767 ? 13.331 5.799 -7.949 1.00 92.06 767 SER A N 1
ATOM 6092 C CA . SER A 1 767 ? 12.714 6.414 -9.131 1.00 92.06 767 SER A CA 1
ATOM 6093 C C . SER A 1 767 ? 12.955 7.931 -9.184 1.00 92.06 767 SER A C 1
ATOM 6095 O O . SER A 1 767 ? 13.283 8.470 -10.244 1.00 92.06 767 SER A O 1
ATOM 6097 N N . ILE A 1 768 ? 12.875 8.625 -8.041 1.00 90.75 768 ILE A N 1
ATOM 6098 C CA . ILE A 1 768 ? 13.180 10.061 -7.931 1.00 90.75 768 ILE A CA 1
ATOM 6099 C C . ILE A 1 768 ? 14.668 10.338 -8.187 1.00 90.75 768 ILE A C 1
ATOM 6101 O O . ILE A 1 768 ? 14.984 11.268 -8.936 1.00 90.75 768 ILE A O 1
ATOM 6105 N N . ILE A 1 769 ? 15.584 9.557 -7.597 1.00 90.31 769 ILE A N 1
ATOM 6106 C CA . ILE A 1 769 ? 17.033 9.699 -7.818 1.00 90.31 769 ILE A CA 1
ATOM 6107 C C . ILE A 1 769 ? 17.342 9.554 -9.308 1.00 90.31 769 ILE A C 1
ATOM 6109 O O . ILE A 1 769 ? 18.019 10.418 -9.870 1.00 90.31 769 ILE A O 1
ATOM 6113 N N . MET A 1 770 ? 16.808 8.519 -9.959 1.00 90.44 770 MET A N 1
ATOM 6114 C CA . MET A 1 770 ? 17.005 8.271 -11.388 1.00 90.44 770 MET A CA 1
ATOM 6115 C C . MET A 1 770 ? 16.452 9.422 -12.233 1.00 90.44 770 MET A C 1
ATOM 6117 O O . MET A 1 770 ? 17.158 9.978 -13.077 1.00 90.44 770 MET A O 1
ATOM 6121 N N . HIS A 1 771 ? 15.213 9.852 -11.973 1.00 89.69 771 HIS A N 1
ATOM 6122 C CA . HIS A 1 771 ? 14.582 10.929 -12.733 1.00 89.69 771 HIS A CA 1
ATOM 6123 C C . HIS A 1 771 ? 15.299 12.282 -12.575 1.00 89.69 771 HIS A C 1
ATOM 6125 O O . HIS A 1 771 ? 15.428 13.029 -13.553 1.00 89.69 771 HIS A O 1
ATOM 6131 N N . ARG A 1 772 ? 15.781 12.614 -11.372 1.00 89.00 772 ARG A N 1
ATOM 6132 C CA . ARG A 1 772 ? 16.468 13.888 -11.101 1.00 89.00 772 ARG A CA 1
ATOM 6133 C C . ARG A 1 772 ? 17.932 13.888 -11.537 1.00 89.00 772 ARG A C 1
ATOM 6135 O O . ARG A 1 772 ? 18.400 14.914 -12.014 1.00 89.00 772 ARG A O 1
ATOM 6142 N N . THR A 1 773 ? 18.643 12.772 -11.383 1.00 88.69 773 THR A N 1
ATOM 6143 C CA . THR A 1 773 ? 20.093 12.705 -11.654 1.00 88.69 773 THR A CA 1
ATOM 6144 C C . THR A 1 773 ? 20.391 12.500 -13.135 1.00 88.69 773 THR A C 1
ATOM 6146 O O . THR A 1 773 ? 21.292 13.141 -13.668 1.00 88.69 773 THR A O 1
ATOM 6149 N N . LEU A 1 774 ? 19.619 11.655 -13.828 1.00 88.25 774 LEU A N 1
ATOM 6150 C CA . LEU A 1 774 ? 19.841 11.331 -15.243 1.00 88.25 774 LEU A CA 1
ATOM 6151 C C . LEU A 1 774 ? 19.250 12.398 -16.172 1.00 88.25 774 LEU A C 1
ATOM 6153 O O . LEU A 1 774 ? 18.356 12.117 -16.973 1.00 88.25 774 LEU A O 1
ATOM 6157 N N . GLN A 1 775 ? 19.721 13.636 -16.029 1.00 85.75 775 GLN A N 1
ATOM 6158 C CA . GLN A 1 775 ? 19.351 14.776 -16.864 1.00 85.75 775 GLN A CA 1
ATOM 6159 C C . GLN A 1 775 ? 20.552 15.224 -17.697 1.00 85.75 775 GLN A C 1
ATOM 6161 O O . GLN A 1 775 ? 21.497 15.819 -17.181 1.00 85.75 775 GLN A O 1
ATOM 6166 N N . PHE A 1 776 ? 20.495 14.966 -19.002 1.00 83.69 776 PHE A N 1
ATOM 6167 C CA . PHE A 1 776 ? 21.568 15.297 -19.934 1.00 83.69 776 PHE A CA 1
ATOM 6168 C C . PHE A 1 776 ? 21.232 16.584 -20.687 1.00 83.69 776 PHE A C 1
ATOM 6170 O O . PHE A 1 776 ? 20.196 16.683 -21.343 1.00 83.69 776 PHE A O 1
ATOM 6177 N N . HIS A 1 777 ? 22.114 17.577 -20.608 1.00 77.75 777 HIS A N 1
ATOM 6178 C CA . HIS A 1 777 ? 21.929 18.860 -21.278 1.00 77.75 777 HIS A CA 1
ATOM 6179 C C . HIS A 1 777 ? 22.903 18.971 -22.446 1.00 77.75 777 HIS A C 1
ATOM 6181 O O . HIS A 1 777 ? 24.071 19.292 -22.262 1.00 77.75 777 HIS A O 1
ATOM 6187 N N . PHE A 1 778 ? 22.415 18.733 -23.661 1.00 73.75 778 PHE A N 1
ATOM 6188 C CA . PHE A 1 778 ? 23.194 18.972 -24.873 1.00 73.75 778 PHE A CA 1
ATOM 6189 C C . PHE A 1 778 ? 22.909 20.390 -25.390 1.00 73.75 778 PHE A C 1
ATOM 6191 O O . PHE A 1 778 ? 21.769 20.693 -25.741 1.00 73.75 778 PHE A O 1
ATOM 6198 N N . ARG A 1 779 ? 23.916 21.275 -25.409 1.00 61.72 779 ARG A N 1
ATOM 6199 C CA . ARG A 1 779 ? 23.797 22.655 -25.915 1.00 61.72 779 ARG A CA 1
ATOM 6200 C C . ARG A 1 779 ? 24.701 22.851 -27.138 1.00 61.72 779 ARG A C 1
ATOM 6202 O O . ARG A 1 779 ? 25.917 22.818 -26.995 1.00 61.72 779 ARG A O 1
ATOM 6209 N N . GLY A 1 780 ? 24.107 23.116 -28.303 1.00 63.62 780 GLY A N 1
ATOM 6210 C CA . GLY A 1 780 ? 24.818 23.453 -29.548 1.00 63.62 780 GLY A CA 1
ATOM 6211 C C . GLY A 1 780 ? 24.699 22.399 -30.655 1.00 63.62 780 GLY A C 1
ATOM 6212 O O . GLY A 1 780 ? 24.017 21.392 -30.485 1.00 63.62 780 GLY A O 1
ATOM 6213 N N . ASP A 1 781 ? 25.356 22.652 -31.791 1.00 68.94 781 ASP A N 1
ATOM 6214 C CA . ASP A 1 781 ? 25.481 21.697 -32.902 1.00 68.94 781 ASP A CA 1
ATOM 6215 C C . ASP A 1 781 ? 26.489 20.582 -32.571 1.00 68.94 781 ASP A C 1
ATOM 6217 O O . ASP A 1 781 ? 27.430 20.785 -31.795 1.00 68.94 781 ASP A O 1
ATOM 6221 N N . ILE A 1 782 ? 26.319 19.409 -33.190 1.00 71.00 782 ILE A N 1
ATOM 6222 C CA . ILE A 1 782 ? 27.198 18.245 -33.004 1.00 71.00 782 ILE A CA 1
ATOM 6223 C C . ILE A 1 782 ? 28.570 18.549 -33.629 1.00 71.00 782 ILE A C 1
ATOM 6225 O O . ILE A 1 782 ? 28.743 18.478 -34.843 1.00 71.00 782 ILE A O 1
ATOM 6229 N N . LYS A 1 783 ? 29.538 18.920 -32.786 1.00 77.31 783 LYS A N 1
ATOM 6230 C CA . LYS A 1 783 ? 30.937 19.209 -33.144 1.00 77.31 783 LYS A CA 1
ATOM 6231 C C . LYS A 1 783 ? 31.889 18.447 -32.209 1.00 77.31 783 LYS A C 1
ATOM 6233 O O . LYS A 1 783 ? 31.505 18.221 -31.059 1.00 77.31 783 LYS A O 1
ATOM 6238 N N . PRO A 1 784 ? 33.129 18.125 -32.636 1.00 71.00 784 PRO A N 1
ATOM 6239 C CA . PRO A 1 784 ? 34.080 17.324 -31.853 1.00 71.00 784 PRO A CA 1
ATOM 6240 C C . PRO A 1 784 ? 34.279 17.826 -30.411 1.00 71.00 784 PRO A C 1
ATOM 6242 O O . PRO A 1 784 ? 34.030 17.093 -29.459 1.00 71.00 784 PRO A O 1
ATOM 6245 N N . GLY A 1 785 ? 34.592 19.115 -30.225 1.00 74.12 785 GLY A N 1
ATOM 6246 C CA . GLY A 1 785 ? 34.811 19.691 -28.888 1.00 74.12 785 GLY A CA 1
ATOM 6247 C C . GLY A 1 785 ? 33.570 19.716 -27.981 1.00 74.12 785 GLY A C 1
ATOM 6248 O O . GLY A 1 785 ? 33.694 19.671 -26.759 1.00 74.12 785 GLY A O 1
ATOM 6249 N N . THR A 1 786 ? 32.361 19.743 -28.551 1.00 80.81 786 THR A N 1
ATOM 6250 C CA . THR A 1 786 ? 31.108 19.668 -27.780 1.00 80.81 786 THR A CA 1
ATOM 6251 C C . THR A 1 786 ? 30.863 18.253 -27.252 1.00 80.81 786 THR A C 1
ATOM 6253 O O . THR A 1 786 ? 30.337 18.100 -26.152 1.00 80.81 786 THR A O 1
ATOM 6256 N N . ILE A 1 787 ? 31.266 17.221 -28.005 1.00 81.31 787 ILE A N 1
ATOM 6257 C CA . ILE A 1 787 ? 31.099 15.812 -27.619 1.00 81.31 787 ILE A CA 1
ATOM 6258 C C . ILE A 1 787 ? 31.991 15.465 -26.425 1.00 81.31 787 ILE A C 1
ATOM 6260 O O . ILE A 1 787 ? 31.510 14.828 -25.495 1.00 81.31 787 ILE A O 1
ATOM 6264 N N . VAL A 1 788 ? 33.244 15.934 -26.403 1.00 82.62 788 VAL A N 1
ATOM 6265 C CA . VAL A 1 788 ? 34.175 15.678 -25.286 1.00 82.62 788 VAL A CA 1
ATOM 6266 C C . VAL A 1 788 ? 33.654 16.280 -23.979 1.00 82.62 788 VAL A C 1
ATOM 6268 O O . VAL A 1 788 ? 33.579 15.600 -22.959 1.00 82.62 788 VAL A O 1
ATOM 6271 N N . ASN A 1 789 ? 33.201 17.537 -24.010 1.00 83.81 789 ASN A N 1
ATOM 6272 C CA . ASN A 1 789 ? 32.607 18.174 -22.830 1.00 83.81 789 ASN A CA 1
ATOM 6273 C C . ASN A 1 789 ? 31.335 17.441 -22.375 1.00 83.81 789 ASN A C 1
ATOM 6275 O O . ASN A 1 789 ? 31.138 17.200 -21.186 1.00 83.81 789 ASN A O 1
ATOM 6279 N N . PHE A 1 790 ? 30.498 17.025 -23.328 1.00 85.12 790 PHE A N 1
ATOM 6280 C CA . PHE A 1 790 ? 29.284 16.266 -23.042 1.00 85.12 790 PHE A CA 1
ATOM 6281 C C . PHE A 1 790 ? 29.573 14.866 -22.469 1.00 85.12 790 PHE A C 1
ATOM 6283 O O . PHE A 1 790 ? 28.828 14.389 -21.610 1.00 85.12 790 PHE A O 1
ATOM 6290 N N . GLN A 1 791 ? 30.660 14.218 -22.898 1.00 85.69 791 GLN A N 1
ATOM 6291 C CA . GLN A 1 791 ? 31.143 12.952 -22.347 1.00 85.69 791 GLN A CA 1
ATOM 6292 C C . GLN A 1 791 ? 31.597 13.115 -20.895 1.00 85.69 791 GLN A C 1
ATOM 6294 O O . GLN A 1 791 ? 31.200 12.316 -20.040 1.00 85.69 791 GLN A O 1
ATOM 6299 N N . ALA A 1 792 ? 32.359 14.167 -20.593 1.00 85.25 792 ALA A N 1
ATOM 6300 C CA . ALA A 1 792 ? 32.802 14.466 -19.235 1.00 85.25 792 ALA A CA 1
ATOM 6301 C C . ALA A 1 792 ? 31.610 14.760 -18.306 1.00 85.25 792 ALA A C 1
ATOM 6303 O O . ALA A 1 792 ? 31.520 14.198 -17.209 1.00 85.25 792 ALA A O 1
ATOM 6304 N N . ASP A 1 793 ? 30.649 15.565 -18.771 1.00 85.88 793 ASP A N 1
ATOM 6305 C CA . ASP A 1 793 ? 29.415 15.861 -18.038 1.00 85.88 793 ASP A CA 1
ATOM 6306 C C . ASP A 1 793 ? 28.587 14.591 -17.795 1.00 85.88 793 ASP A C 1
ATOM 6308 O O . ASP A 1 793 ? 28.164 14.329 -16.667 1.00 85.88 793 ASP A O 1
ATOM 6312 N N . SER A 1 794 ? 28.416 13.748 -18.819 1.00 86.06 794 SER A N 1
ATOM 6313 C CA . SER A 1 794 ? 27.695 12.474 -18.700 1.00 86.06 794 SER A CA 1
ATOM 6314 C C . SER A 1 794 ? 28.380 11.533 -17.704 1.00 86.06 794 SER A C 1
ATOM 6316 O O . SER A 1 794 ? 27.727 11.005 -16.804 1.00 86.06 794 SER A O 1
ATOM 6318 N N . THR A 1 795 ? 29.706 11.400 -17.768 1.00 88.06 795 THR A N 1
ATOM 6319 C CA . THR A 1 795 ? 30.488 10.592 -16.816 1.00 88.06 795 THR A CA 1
ATOM 6320 C C . THR A 1 795 ? 30.312 11.090 -15.381 1.00 88.06 795 THR A C 1
ATOM 6322 O O . THR A 1 795 ? 30.113 10.293 -14.463 1.00 88.06 795 THR A O 1
ATOM 6325 N N . ARG A 1 796 ? 30.301 12.414 -15.170 1.00 89.38 796 ARG A N 1
ATOM 6326 C CA . ARG A 1 796 ? 30.045 13.012 -13.853 1.00 89.38 796 ARG A CA 1
ATOM 6327 C C . ARG A 1 796 ? 28.633 12.707 -13.350 1.00 89.38 796 ARG A C 1
ATOM 6329 O O . ARG A 1 796 ? 28.472 12.406 -12.167 1.00 89.38 796 ARG A O 1
ATOM 6336 N N . THR A 1 797 ? 27.622 12.756 -14.222 1.00 90.12 797 THR A N 1
ATOM 6337 C CA . THR A 1 797 ? 26.244 12.397 -13.840 1.00 90.12 797 THR A CA 1
ATOM 6338 C C . THR A 1 797 ? 26.121 10.925 -13.446 1.00 90.12 797 THR A C 1
ATOM 6340 O O . THR A 1 797 ? 25.519 10.635 -12.412 1.00 90.12 797 THR A O 1
ATOM 6343 N N . PHE A 1 798 ? 26.747 10.004 -14.189 1.00 90.62 798 PHE A N 1
ATOM 6344 C CA . PHE A 1 798 ? 26.756 8.581 -13.843 1.00 90.62 798 PHE A CA 1
ATOM 6345 C C . PHE A 1 798 ? 27.524 8.311 -12.550 1.00 90.62 798 PHE A C 1
ATOM 6347 O O . PHE A 1 798 ? 27.016 7.604 -11.689 1.00 90.62 798 PHE A O 1
ATOM 6354 N N . SER A 1 799 ? 28.691 8.929 -12.358 1.00 90.69 799 SER A N 1
ATOM 6355 C CA . SER A 1 799 ? 29.466 8.811 -11.116 1.00 90.69 799 SER A CA 1
ATOM 6356 C C . SER A 1 799 ? 28.667 9.285 -9.896 1.00 90.69 799 SER A C 1
ATOM 6358 O O . SER A 1 799 ? 28.581 8.580 -8.893 1.00 90.69 799 SER A O 1
ATOM 6360 N N . SER A 1 800 ? 27.974 10.425 -10.007 1.00 90.69 800 SER A N 1
ATOM 6361 C CA . SER A 1 800 ? 27.092 10.906 -8.937 1.00 90.69 800 SER A CA 1
ATOM 6362 C C . SER A 1 800 ? 25.918 9.964 -8.663 1.00 90.69 800 SER A C 1
ATOM 6364 O O . SER A 1 800 ? 25.485 9.870 -7.516 1.00 90.69 800 SER A O 1
ATOM 6366 N N . LEU A 1 801 ? 25.370 9.310 -9.690 1.00 92.38 801 LEU A N 1
ATOM 6367 C CA . LEU A 1 801 ? 24.297 8.333 -9.523 1.00 92.38 801 LEU A CA 1
ATOM 6368 C C . LEU A 1 801 ? 24.808 7.074 -8.811 1.00 92.38 801 LEU A C 1
ATOM 6370 O O . LEU A 1 801 ? 24.172 6.624 -7.862 1.00 92.38 801 LEU A O 1
ATOM 6374 N N . ILE A 1 802 ? 25.961 6.548 -9.236 1.00 91.31 802 ILE A N 1
ATOM 6375 C CA . ILE A 1 802 ? 26.592 5.355 -8.656 1.00 91.31 802 ILE A CA 1
ATOM 6376 C C . ILE A 1 802 ? 26.811 5.552 -7.156 1.00 91.31 802 ILE A C 1
ATOM 6378 O O . ILE A 1 802 ? 26.325 4.741 -6.377 1.00 91.31 802 ILE A O 1
ATOM 6382 N N . SER A 1 803 ? 27.436 6.658 -6.737 1.00 89.50 803 SER A N 1
ATOM 6383 C CA . SER A 1 803 ? 27.702 6.915 -5.313 1.00 89.50 803 SER A CA 1
ATOM 6384 C C . SER A 1 803 ? 26.431 6.931 -4.455 1.00 89.50 803 SER A C 1
ATOM 6386 O O . SER A 1 803 ? 26.433 6.413 -3.340 1.00 89.50 803 SER A O 1
ATOM 6388 N N . ARG A 1 804 ? 25.323 7.477 -4.978 1.00 90.19 804 ARG A N 1
ATOM 6389 C CA . ARG A 1 804 ? 24.031 7.520 -4.270 1.00 90.19 804 ARG A CA 1
ATOM 6390 C C . ARG A 1 804 ? 23.374 6.148 -4.167 1.00 90.19 804 ARG A C 1
ATOM 6392 O O . ARG A 1 804 ? 22.870 5.791 -3.105 1.00 90.19 804 ARG A O 1
ATOM 6399 N N . LEU A 1 805 ? 23.371 5.383 -5.259 1.00 91.31 805 LEU A N 1
ATOM 6400 C CA . LEU A 1 805 ? 22.789 4.038 -5.275 1.00 91.31 805 LEU A CA 1
ATOM 6401 C C . LEU A 1 805 ? 23.614 3.065 -4.423 1.00 91.31 805 LEU A C 1
ATOM 6403 O O . LEU A 1 805 ? 23.036 2.271 -3.688 1.00 91.31 805 LEU A O 1
ATOM 6407 N N . GLU A 1 806 ? 24.946 3.157 -4.462 1.00 89.50 806 GLU A N 1
ATOM 6408 C CA . GLU A 1 806 ? 25.839 2.356 -3.616 1.00 89.50 806 GLU A CA 1
ATOM 6409 C C . GLU A 1 806 ? 25.691 2.712 -2.134 1.00 89.50 806 GLU A C 1
ATOM 6411 O O . GLU A 1 806 ? 25.648 1.809 -1.300 1.00 89.50 806 GLU A O 1
ATOM 6416 N N . GLY A 1 807 ? 25.543 3.998 -1.794 1.00 89.44 807 GLY A N 1
ATOM 6417 C CA . GLY A 1 807 ? 25.256 4.430 -0.423 1.00 89.44 807 GLY A CA 1
ATOM 6418 C C . GLY A 1 807 ? 23.948 3.844 0.115 1.00 89.44 807 GLY A C 1
ATOM 6419 O O . GLY A 1 807 ? 23.905 3.357 1.245 1.00 89.44 807 GLY A O 1
ATOM 6420 N N . LEU A 1 808 ? 22.898 3.824 -0.713 1.00 91.00 808 LEU A N 1
ATOM 6421 C CA . LEU A 1 808 ? 21.599 3.252 -0.355 1.00 91.00 808 LEU A CA 1
ATOM 6422 C C . LEU A 1 808 ? 21.645 1.721 -0.236 1.00 91.00 808 LEU A C 1
ATOM 6424 O O . LEU A 1 808 ? 21.146 1.172 0.746 1.00 91.00 808 LEU A O 1
ATOM 6428 N N . LYS A 1 809 ? 22.288 1.036 -1.191 1.00 90.88 809 LYS A N 1
ATOM 6429 C CA . LYS A 1 809 ? 22.495 -0.419 -1.147 1.00 90.88 809 LYS A CA 1
ATOM 6430 C C . LYS A 1 809 ? 23.283 -0.827 0.102 1.00 90.88 809 LYS A C 1
ATOM 6432 O O . LYS A 1 809 ? 22.889 -1.764 0.787 1.00 90.88 809 LYS A O 1
ATOM 6437 N N . TYR A 1 810 ? 24.333 -0.077 0.440 1.00 89.06 810 TYR A N 1
ATOM 6438 C CA . TYR A 1 810 ? 25.112 -0.279 1.662 1.00 89.06 810 TYR A CA 1
ATOM 6439 C C . TYR A 1 810 ? 24.263 -0.102 2.927 1.00 89.06 810 TYR A C 1
ATOM 6441 O O . TYR A 1 810 ? 24.338 -0.926 3.834 1.00 89.06 810 TYR A O 1
ATOM 6449 N N . ALA A 1 811 ? 23.437 0.947 3.001 1.00 90.69 811 ALA A N 1
ATOM 6450 C CA . ALA A 1 811 ? 22.570 1.171 4.157 1.00 90.69 811 ALA A CA 1
ATOM 6451 C C . ALA A 1 811 ? 21.578 0.013 4.365 1.00 90.69 811 ALA A C 1
ATOM 6453 O O . ALA A 1 811 ? 21.388 -0.423 5.499 1.00 90.69 811 ALA A O 1
ATOM 6454 N N . LEU A 1 812 ? 20.994 -0.520 3.286 1.00 90.81 812 LEU A N 1
ATOM 6455 C CA . LEU A 1 812 ? 20.108 -1.689 3.337 1.00 90.81 812 LEU A CA 1
ATOM 6456 C C . LEU A 1 812 ? 20.842 -2.956 3.791 1.00 90.81 812 LEU A C 1
ATOM 6458 O O . LEU A 1 812 ? 20.353 -3.667 4.663 1.00 90.81 812 LEU A O 1
ATOM 6462 N N . GLU A 1 813 ? 22.027 -3.218 3.239 1.00 89.50 813 GLU A N 1
ATOM 6463 C CA . GLU A 1 813 ? 22.840 -4.384 3.597 1.00 89.50 813 GLU A CA 1
ATOM 6464 C C . GLU A 1 813 ? 23.247 -4.367 5.077 1.00 89.50 813 GLU A C 1
ATOM 6466 O O . GLU A 1 813 ? 23.142 -5.380 5.760 1.00 89.50 813 GLU A O 1
ATOM 6471 N N . GLN A 1 814 ? 23.659 -3.212 5.604 1.00 84.88 814 GLN A N 1
ATOM 6472 C CA . GLN A 1 814 ? 24.094 -3.088 7.001 1.00 84.88 814 GLN A CA 1
ATOM 6473 C C . GLN A 1 814 ? 22.950 -3.199 8.015 1.00 84.88 814 GLN A C 1
ATOM 6475 O O . GLN A 1 814 ? 23.187 -3.509 9.179 1.00 84.88 814 GLN A O 1
ATOM 6480 N N . THR A 1 815 ? 21.717 -2.901 7.609 1.00 85.56 815 THR A N 1
ATOM 6481 C CA . THR A 1 815 ? 20.569 -2.821 8.526 1.00 85.56 815 THR A CA 1
ATOM 6482 C C . THR A 1 815 ? 19.630 -4.016 8.430 1.00 85.56 815 THR A C 1
ATOM 6484 O O . THR A 1 815 ? 18.757 -4.154 9.286 1.00 85.56 815 THR A O 1
ATOM 6487 N N . GLN A 1 816 ? 19.833 -4.911 7.456 1.00 89.50 816 GLN A N 1
ATOM 6488 C CA . GLN A 1 816 ? 18.971 -6.071 7.208 1.00 89.50 816 GLN A CA 1
ATOM 6489 C C . GLN A 1 816 ? 18.752 -6.944 8.455 1.00 89.50 816 GLN A C 1
ATOM 6491 O O . GLN A 1 816 ? 17.624 -7.360 8.716 1.00 89.50 816 GLN A O 1
ATOM 6496 N N . ASP A 1 817 ? 19.790 -7.140 9.275 1.00 86.88 817 ASP A N 1
ATOM 6497 C CA . ASP A 1 817 ? 19.717 -7.967 10.488 1.00 86.88 817 ASP A CA 1
ATOM 6498 C C . ASP A 1 817 ? 18.879 -7.302 11.591 1.00 86.88 817 ASP A C 1
ATOM 6500 O O . ASP A 1 817 ? 18.203 -7.981 12.361 1.00 86.88 817 ASP A O 1
ATOM 6504 N N . HIS A 1 818 ? 18.884 -5.968 11.653 1.00 85.69 818 HIS A N 1
ATOM 6505 C CA . HIS A 1 818 ? 18.105 -5.200 12.626 1.00 85.69 818 HIS A CA 1
ATOM 6506 C C . HIS A 1 818 ? 16.632 -5.062 12.220 1.00 85.69 818 HIS A C 1
ATOM 6508 O O . HIS A 1 818 ? 15.760 -5.062 13.087 1.00 85.69 818 HIS A O 1
ATOM 6514 N N . ILE A 1 819 ? 16.360 -4.958 10.913 1.00 84.44 819 ILE A N 1
ATOM 6515 C CA . ILE A 1 819 ? 15.003 -4.876 10.343 1.00 84.44 819 ILE A CA 1
ATOM 6516 C C . ILE A 1 819 ? 14.368 -6.270 10.229 1.00 84.44 819 ILE A C 1
ATOM 6518 O O . ILE A 1 819 ? 13.149 -6.372 10.154 1.00 84.44 819 ILE A O 1
ATOM 6522 N N . GLY A 1 820 ? 15.169 -7.341 10.206 1.00 83.81 820 GLY A N 1
ATOM 6523 C CA . GLY A 1 820 ? 14.713 -8.722 10.018 1.00 83.81 820 GLY A CA 1
ATOM 6524 C C . GLY A 1 820 ? 14.160 -9.000 8.617 1.00 83.81 820 GLY A C 1
ATOM 6525 O O . GLY A 1 820 ? 13.299 -9.865 8.459 1.00 83.81 820 GLY A O 1
ATOM 6526 N N . ILE A 1 821 ? 14.627 -8.253 7.612 1.00 86.06 821 ILE A N 1
ATOM 6527 C CA . ILE A 1 821 ? 14.190 -8.350 6.215 1.00 86.06 821 ILE A CA 1
ATOM 6528 C C . ILE A 1 821 ? 15.422 -8.322 5.301 1.00 86.06 821 ILE A C 1
ATOM 6530 O O . ILE A 1 821 ? 16.320 -7.503 5.489 1.00 86.06 821 ILE A O 1
ATOM 6534 N N . SER A 1 822 ? 15.463 -9.194 4.289 1.00 88.62 822 SER A N 1
ATOM 6535 C CA . SER A 1 822 ? 16.578 -9.299 3.338 1.00 88.62 822 SER A CA 1
ATOM 6536 C C . SER A 1 822 ? 16.657 -8.095 2.387 1.00 88.62 822 SER A C 1
ATOM 6538 O O . SER A 1 822 ? 16.121 -8.118 1.278 1.00 88.62 822 SER A O 1
ATOM 6540 N N . GLY A 1 823 ? 17.373 -7.048 2.805 1.00 88.19 823 GLY A N 1
ATOM 6541 C CA . GLY A 1 823 ? 17.475 -5.780 2.073 1.00 88.19 823 GLY A CA 1
ATOM 6542 C C . GLY A 1 823 ? 18.039 -5.899 0.651 1.00 88.19 823 GLY A C 1
ATOM 6543 O O . GLY A 1 823 ? 17.580 -5.194 -0.246 1.00 88.19 823 GLY A O 1
ATOM 6544 N N . LEU A 1 824 ? 18.988 -6.814 0.412 1.00 89.44 824 LEU A N 1
ATOM 6545 C CA . LEU A 1 824 ? 19.574 -7.028 -0.921 1.00 89.44 824 LEU A CA 1
ATOM 6546 C C . LEU A 1 824 ? 18.593 -7.663 -1.919 1.00 89.44 824 LEU A C 1
ATOM 6548 O O . LEU A 1 824 ? 18.599 -7.296 -3.090 1.00 89.44 824 LEU A O 1
ATOM 6552 N N . ILE A 1 825 ? 17.721 -8.562 -1.455 1.00 90.44 825 ILE A N 1
ATOM 6553 C CA . ILE A 1 825 ? 16.701 -9.188 -2.309 1.00 90.44 825 ILE A CA 1
ATOM 6554 C C . ILE A 1 825 ? 15.674 -8.136 -2.731 1.00 90.44 825 ILE A C 1
ATOM 6556 O O . ILE A 1 825 ? 15.373 -8.007 -3.915 1.00 90.44 825 ILE A O 1
ATOM 6560 N N . ILE A 1 826 ? 15.207 -7.321 -1.778 1.00 90.56 826 ILE A N 1
ATOM 6561 C CA . ILE A 1 826 ? 14.298 -6.202 -2.063 1.00 90.56 826 ILE A CA 1
ATOM 6562 C C . ILE A 1 826 ? 14.921 -5.230 -3.064 1.00 90.56 826 ILE A C 1
ATOM 6564 O O . ILE A 1 826 ? 14.245 -4.771 -3.985 1.00 90.56 826 ILE A O 1
ATOM 6568 N N . TRP A 1 827 ? 16.207 -4.917 -2.891 1.00 92.62 827 TRP A N 1
ATOM 6569 C CA . TRP A 1 827 ? 16.929 -4.056 -3.816 1.00 92.62 827 TRP A CA 1
ATOM 6570 C C . TRP A 1 827 ? 16.886 -4.604 -5.244 1.00 92.62 827 TRP A C 1
ATOM 6572 O O . TRP A 1 827 ? 16.464 -3.884 -6.146 1.00 92.62 827 TRP A O 1
ATOM 6582 N N . ASP A 1 828 ? 17.272 -5.864 -5.453 1.00 90.50 828 ASP A N 1
ATOM 6583 C CA . ASP A 1 828 ? 17.343 -6.451 -6.794 1.00 90.50 828 ASP A CA 1
ATOM 6584 C C . ASP A 1 828 ? 15.949 -6.604 -7.440 1.00 90.50 828 ASP A C 1
ATOM 6586 O O . ASP A 1 828 ? 15.780 -6.303 -8.628 1.00 90.50 828 ASP A O 1
ATOM 6590 N N . GLU A 1 829 ? 14.934 -7.009 -6.667 1.00 91.44 829 GLU A N 1
ATOM 6591 C CA . GLU A 1 829 ? 13.548 -7.154 -7.133 1.00 91.44 829 GLU A CA 1
ATOM 6592 C C . GLU A 1 829 ? 12.935 -5.812 -7.555 1.00 91.44 829 GLU A C 1
ATOM 6594 O O . GLU A 1 829 ? 12.468 -5.668 -8.691 1.00 91.44 829 GLU A O 1
ATOM 6599 N N . GLU A 1 830 ? 12.960 -4.808 -6.672 1.00 92.31 830 GLU A N 1
ATOM 6600 C CA . GLU A 1 830 ? 12.348 -3.510 -6.966 1.00 92.31 830 GLU A CA 1
ATOM 6601 C C . GLU A 1 830 ? 13.156 -2.740 -8.019 1.00 92.31 830 GLU A C 1
ATOM 6603 O O . GLU A 1 830 ? 12.572 -2.089 -8.887 1.00 92.31 830 GLU A O 1
ATOM 6608 N N . PHE A 1 831 ? 14.490 -2.855 -8.036 1.00 92.12 831 PHE A N 1
ATOM 6609 C CA . PHE A 1 831 ? 15.311 -2.223 -9.071 1.00 92.12 831 PHE A CA 1
ATOM 6610 C C . PHE A 1 831 ? 15.007 -2.798 -10.461 1.00 92.12 831 PHE A C 1
ATOM 6612 O O . PHE A 1 831 ? 14.790 -2.033 -11.409 1.00 92.12 831 PHE A O 1
ATOM 6619 N N . ARG A 1 832 ? 14.911 -4.133 -10.591 1.00 91.62 832 ARG A N 1
ATOM 6620 C CA . ARG A 1 832 ? 14.485 -4.799 -11.836 1.00 91.62 832 ARG A CA 1
ATOM 6621 C C . ARG A 1 832 ? 13.113 -4.302 -12.280 1.00 91.62 832 ARG A C 1
ATOM 6623 O O . ARG A 1 832 ? 12.919 -3.988 -13.455 1.00 91.62 832 ARG A O 1
ATOM 6630 N N . ARG A 1 833 ? 12.173 -4.215 -11.340 1.00 93.56 833 ARG A N 1
ATOM 6631 C CA . ARG A 1 833 ? 10.789 -3.810 -11.584 1.00 93.56 833 ARG A CA 1
ATOM 6632 C C . ARG A 1 833 ? 10.677 -2.358 -12.062 1.00 93.56 833 ARG A C 1
ATOM 6634 O O . ARG A 1 833 ? 10.005 -2.101 -13.061 1.00 93.56 833 ARG A O 1
ATOM 6641 N N . ILE A 1 834 ? 11.390 -1.425 -11.421 1.00 92.81 834 ILE A N 1
ATOM 6642 C CA . ILE A 1 834 ? 11.486 -0.018 -11.851 1.00 92.81 834 ILE A CA 1
ATOM 6643 C C . ILE A 1 834 ? 12.057 0.065 -13.266 1.00 92.81 834 ILE A C 1
ATOM 6645 O O . ILE A 1 834 ? 11.545 0.827 -14.092 1.00 92.81 834 ILE A O 1
ATOM 6649 N N . MET A 1 835 ? 13.105 -0.712 -13.561 1.00 92.31 835 MET A N 1
ATOM 6650 C CA . MET A 1 835 ? 13.716 -0.707 -14.886 1.00 92.31 835 MET A CA 1
ATOM 6651 C C . MET A 1 835 ? 12.757 -1.191 -15.967 1.00 92.31 835 MET A C 1
ATOM 6653 O O . MET A 1 835 ? 12.529 -0.486 -16.950 1.00 92.31 835 MET A O 1
ATOM 6657 N N . ALA A 1 836 ? 12.159 -2.363 -15.758 1.00 91.31 836 ALA A N 1
ATOM 6658 C CA . ALA A 1 836 ? 11.259 -2.981 -16.719 1.00 91.31 836 ALA A CA 1
ATOM 6659 C C . ALA A 1 836 ? 10.034 -2.097 -17.009 1.00 91.31 836 ALA A C 1
ATOM 6661 O O . ALA A 1 836 ? 9.706 -1.876 -18.174 1.00 91.31 836 ALA A O 1
ATOM 6662 N N . PHE A 1 837 ? 9.442 -1.488 -15.973 1.00 92.12 837 PHE A N 1
ATOM 6663 C CA . PHE A 1 837 ? 8.343 -0.531 -16.123 1.00 92.12 837 PHE A CA 1
ATOM 6664 C C . PHE A 1 837 ? 8.725 0.672 -16.995 1.00 92.12 837 PHE A C 1
ATOM 6666 O O . PHE A 1 837 ? 8.037 0.992 -17.961 1.00 92.12 837 PHE A O 1
ATOM 6673 N N . ASN A 1 838 ? 9.846 1.336 -16.695 1.00 90.88 838 ASN A N 1
ATOM 6674 C CA . ASN A 1 838 ? 10.267 2.523 -17.445 1.00 90.88 838 ASN A CA 1
ATOM 6675 C C . ASN A 1 838 ? 10.640 2.190 -18.901 1.00 90.88 838 ASN A C 1
ATOM 6677 O O . ASN A 1 838 ? 10.384 2.993 -19.799 1.00 90.88 838 ASN A O 1
ATOM 6681 N N . VAL A 1 839 ? 11.210 1.007 -19.144 1.00 91.00 839 VAL A N 1
ATOM 6682 C CA . VAL A 1 839 ? 11.497 0.497 -20.493 1.00 91.00 839 VAL A CA 1
ATOM 6683 C C . VAL A 1 839 ? 10.207 0.225 -21.265 1.00 91.00 839 VAL A C 1
ATOM 6685 O O . VAL A 1 839 ? 10.114 0.619 -22.427 1.00 91.00 839 VAL A O 1
ATOM 6688 N N . GLU A 1 840 ? 9.199 -0.390 -20.641 1.00 89.50 840 GLU A N 1
ATOM 6689 C CA . GLU A 1 840 ? 7.894 -0.633 -21.268 1.00 89.50 840 GLU A CA 1
ATOM 6690 C C . GLU A 1 840 ? 7.215 0.686 -21.659 1.00 89.50 840 GLU A C 1
ATOM 6692 O O . GLU A 1 840 ? 6.825 0.867 -22.818 1.00 89.50 840 GLU A O 1
ATOM 6697 N N . GLN A 1 841 ? 7.167 1.650 -20.737 1.00 87.88 841 GLN A N 1
ATOM 6698 C CA . GLN A 1 841 ? 6.553 2.954 -20.990 1.00 87.88 841 GLN A CA 1
ATOM 6699 C C . GLN A 1 841 ? 7.263 3.730 -22.110 1.00 87.88 841 GLN A C 1
ATOM 6701 O O . GLN A 1 841 ? 6.603 4.378 -22.923 1.00 87.88 841 GLN A O 1
ATOM 6706 N N . GLU A 1 842 ? 8.590 3.627 -22.224 1.00 88.81 842 GLU A N 1
ATOM 6707 C CA . GLU A 1 842 ? 9.332 4.225 -23.342 1.00 88.81 842 GLU A CA 1
ATOM 6708 C C . GLU A 1 842 ? 9.133 3.450 -24.657 1.00 88.81 842 GLU A C 1
ATOM 6710 O O . GLU A 1 842 ? 9.085 4.040 -25.741 1.00 88.81 842 GLU A O 1
ATOM 6715 N N . SER A 1 843 ? 8.966 2.125 -24.581 1.00 87.56 843 SER A N 1
ATOM 6716 C CA . SER A 1 843 ? 8.747 1.264 -25.749 1.00 87.56 843 SER A CA 1
ATOM 6717 C C . SER A 1 843 ? 7.419 1.542 -26.462 1.00 87.56 843 SER A C 1
ATOM 6719 O O . SER A 1 843 ? 7.341 1.383 -27.684 1.00 87.56 843 SER A O 1
ATOM 6721 N N . ASN A 1 844 ? 6.418 2.085 -25.754 1.00 85.81 844 ASN A N 1
ATOM 6722 C CA . ASN A 1 844 ? 5.133 2.530 -26.313 1.00 85.81 844 ASN A CA 1
ATOM 6723 C C . ASN A 1 844 ? 5.277 3.555 -27.461 1.00 85.81 844 ASN A C 1
ATOM 6725 O O . ASN A 1 844 ? 4.337 3.761 -28.231 1.00 85.81 844 ASN A O 1
ATOM 6729 N N . LYS A 1 845 ? 6.446 4.195 -27.618 1.00 82.69 845 LYS A N 1
ATOM 6730 C CA . LYS A 1 845 ? 6.770 5.061 -28.766 1.00 82.69 845 LYS A CA 1
ATOM 6731 C C . LYS A 1 845 ? 6.939 4.295 -30.084 1.00 82.69 845 LYS A C 1
ATOM 6733 O O . LYS A 1 845 ? 6.769 4.879 -31.155 1.00 82.69 845 LYS A O 1
ATOM 6738 N N . TYR A 1 846 ? 7.310 3.019 -30.014 1.00 80.75 846 TYR A N 1
ATOM 6739 C CA . TYR A 1 846 ? 7.635 2.177 -31.168 1.00 80.75 846 TYR A CA 1
ATOM 6740 C C . TYR A 1 846 ? 6.547 1.141 -31.484 1.00 80.75 846 TYR A C 1
ATOM 6742 O O . TYR A 1 846 ? 6.509 0.626 -32.601 1.00 80.75 846 TYR A O 1
ATOM 6750 N N . VAL A 1 847 ? 5.658 0.845 -30.531 1.00 79.25 847 VAL A N 1
ATOM 6751 C CA . VAL A 1 847 ? 4.616 -0.188 -30.646 1.00 79.25 847 VAL A CA 1
ATOM 6752 C C . VAL A 1 847 ? 3.259 0.430 -31.019 1.00 79.25 847 VAL A C 1
ATOM 6754 O O . VAL A 1 847 ? 2.958 1.567 -30.662 1.00 79.25 847 VAL A O 1
ATOM 6757 N N . ARG A 1 848 ? 2.427 -0.314 -31.765 1.00 72.38 848 ARG A N 1
ATOM 6758 C CA . ARG A 1 848 ? 1.071 0.124 -32.158 1.00 72.38 848 ARG A CA 1
ATOM 6759 C C . ARG A 1 848 ? 0.068 0.041 -31.004 1.00 72.38 848 ARG A C 1
ATOM 6761 O O . ARG A 1 848 ? -0.659 1.000 -30.772 1.00 72.38 848 ARG A O 1
ATOM 6768 N N . ASN A 1 849 ? 0.056 -1.085 -30.292 1.00 74.69 849 ASN A N 1
ATOM 6769 C CA . ASN A 1 849 ? -0.774 -1.292 -29.108 1.00 74.69 849 ASN A CA 1
ATOM 6770 C C . ASN A 1 849 ? -0.014 -0.766 -27.894 1.00 74.69 849 ASN A C 1
ATOM 6772 O O . ASN A 1 849 ? 0.982 -1.358 -27.485 1.00 74.69 849 ASN A O 1
ATOM 6776 N N . LYS A 1 850 ? -0.453 0.372 -27.360 1.00 77.75 850 LYS A N 1
ATOM 6777 C CA . LYS A 1 850 ? 0.177 0.989 -26.192 1.00 77.75 850 LYS A CA 1
ATOM 6778 C C . LYS A 1 850 ? -0.360 0.345 -24.925 1.00 77.75 850 LYS A C 1
ATOM 6780 O O . LYS A 1 850 ? -1.570 0.188 -24.791 1.00 77.75 850 LYS A O 1
ATOM 6785 N N . ILE A 1 851 ? 0.535 0.032 -23.998 1.00 76.19 851 ILE A N 1
ATOM 6786 C CA . ILE A 1 851 ? 0.165 -0.456 -22.672 1.00 76.19 851 ILE A CA 1
ATOM 6787 C C . ILE A 1 851 ? 0.089 0.764 -21.746 1.00 76.19 851 ILE A C 1
ATOM 6789 O O . ILE A 1 851 ? 1.128 1.385 -21.488 1.00 76.19 851 ILE A O 1
ATOM 6793 N N . PRO A 1 852 ? -1.107 1.172 -21.285 1.00 73.50 852 PRO A N 1
ATOM 6794 C CA . PRO A 1 852 ? -1.220 2.257 -20.323 1.00 73.50 852 PRO A CA 1
ATOM 6795 C C . PRO A 1 852 ? -0.626 1.834 -18.975 1.00 73.50 852 PRO A C 1
ATOM 6797 O O . PRO A 1 852 ? -0.626 0.659 -18.613 1.00 73.50 852 PRO A O 1
ATOM 6800 N N . CYS A 1 853 ? -0.137 2.806 -18.207 1.00 72.38 853 CYS A N 1
ATOM 6801 C CA . CYS A 1 853 ? 0.614 2.568 -16.972 1.00 72.38 853 CYS A CA 1
ATOM 6802 C C . CYS A 1 853 ? -0.121 1.711 -15.925 1.00 72.38 853 CYS A C 1
ATOM 6804 O O . CYS A 1 853 ? 0.523 0.944 -15.217 1.00 72.38 853 CYS A O 1
ATOM 6806 N N . PHE A 1 854 ? -1.450 1.808 -15.835 1.00 69.44 854 PHE A N 1
ATOM 6807 C CA . PHE A 1 854 ? -2.255 1.049 -14.873 1.00 69.44 854 PHE A CA 1
ATOM 6808 C C . PHE A 1 854 ? -2.497 -0.415 -15.282 1.00 69.44 854 PHE A C 1
ATOM 6810 O O . PHE A 1 854 ? -2.866 -1.213 -14.428 1.00 69.44 854 PHE A O 1
ATOM 6817 N N . LEU A 1 855 ? -2.277 -0.774 -16.556 1.00 76.62 855 LEU A N 1
ATOM 6818 C CA . LEU A 1 855 ? -2.356 -2.160 -17.052 1.00 76.62 855 LEU A CA 1
ATOM 6819 C C . LEU A 1 855 ? -0.985 -2.844 -17.144 1.00 76.62 855 LEU A C 1
ATOM 6821 O O . LEU A 1 855 ? -0.912 -4.018 -17.499 1.00 76.62 855 LEU A O 1
ATOM 6825 N N . SER A 1 856 ? 0.099 -2.123 -16.850 1.00 80.00 856 SER A N 1
ATOM 6826 C CA . SER A 1 856 ? 1.451 -2.685 -16.835 1.00 80.00 856 SER A CA 1
ATOM 6827 C C . SER A 1 856 ? 1.557 -3.799 -15.792 1.00 80.00 856 SER A C 1
ATOM 6829 O O . SER A 1 856 ? 1.245 -3.584 -14.621 1.00 80.00 856 SER A O 1
ATOM 6831 N N . CYS A 1 857 ? 2.122 -4.947 -16.173 1.00 83.81 857 CYS A N 1
ATOM 6832 C CA . CYS A 1 857 ? 2.383 -6.063 -15.256 1.00 83.81 857 CYS A CA 1
ATOM 6833 C C . CYS A 1 857 ? 3.392 -5.714 -14.148 1.00 83.81 857 CYS A C 1
ATOM 6835 O O . CYS A 1 857 ? 3.452 -6.377 -13.116 1.00 83.81 857 CYS A O 1
ATOM 6837 N N . HIS A 1 858 ? 4.179 -4.653 -14.345 1.00 85.19 858 HIS A N 1
ATOM 6838 C CA . HIS A 1 858 ? 5.119 -4.141 -13.354 1.00 85.19 858 HIS A CA 1
ATOM 6839 C C . HIS A 1 858 ? 4.479 -3.148 -12.372 1.00 85.19 858 HIS A C 1
ATOM 6841 O O . HIS A 1 858 ? 5.123 -2.771 -11.392 1.00 85.19 858 HIS A O 1
ATOM 6847 N N . GLN A 1 859 ? 3.235 -2.709 -12.595 1.00 82.81 859 GLN A N 1
ATOM 6848 C CA . GLN A 1 859 ? 2.546 -1.803 -11.678 1.00 82.81 859 GLN A CA 1
ATOM 6849 C C . GLN A 1 859 ? 1.816 -2.615 -10.601 1.00 82.81 859 GLN A C 1
ATOM 6851 O O . GLN A 1 859 ? 1.122 -3.580 -10.896 1.00 82.81 859 GLN A O 1
ATOM 6856 N N . SER A 1 860 ? 1.990 -2.224 -9.340 1.00 81.81 860 SER A N 1
ATOM 6857 C CA . SER A 1 860 ? 1.335 -2.844 -8.184 1.00 81.81 860 SER A CA 1
ATOM 6858 C C . SER A 1 860 ? 0.535 -1.783 -7.445 1.00 81.81 860 SER A C 1
ATOM 6860 O O . SER A 1 860 ? 0.975 -0.634 -7.359 1.00 81.81 860 SER A O 1
ATOM 6862 N N . LEU A 1 861 ? -0.626 -2.172 -6.915 1.00 73.62 861 LEU A N 1
ATOM 6863 C CA . LEU A 1 861 ? -1.474 -1.300 -6.100 1.00 73.62 861 LEU A CA 1
ATOM 6864 C C . LEU A 1 861 ? -0.816 -0.971 -4.752 1.00 73.62 861 LEU A C 1
ATOM 6866 O O . LEU A 1 861 ? -0.915 0.160 -4.285 1.00 73.62 861 LEU A O 1
ATOM 6870 N N . ASP A 1 862 ? -0.096 -1.931 -4.167 1.00 72.12 862 ASP A N 1
ATOM 6871 C CA . ASP A 1 862 ? 0.549 -1.774 -2.858 1.00 72.12 862 ASP A CA 1
ATOM 6872 C C . ASP A 1 862 ? 1.837 -0.936 -2.945 1.00 72.12 862 ASP A C 1
ATOM 6874 O O . ASP A 1 862 ? 2.133 -0.117 -2.073 1.00 72.12 862 ASP A O 1
ATOM 6878 N N . VAL A 1 863 ? 2.610 -1.133 -4.019 1.00 81.81 863 VAL A N 1
ATOM 6879 C CA . VAL A 1 863 ? 3.932 -0.522 -4.233 1.00 81.81 863 VAL A CA 1
ATOM 6880 C C . VAL A 1 863 ? 3.941 0.159 -5.608 1.00 81.81 863 VAL A C 1
ATOM 6882 O O . VAL A 1 863 ? 4.513 -0.387 -6.552 1.00 81.81 863 VAL A O 1
ATOM 6885 N N . PRO A 1 864 ? 3.277 1.311 -5.791 1.00 84.75 864 PRO A N 1
ATOM 6886 C CA . PRO A 1 864 ? 3.183 1.953 -7.100 1.00 84.75 864 PRO A CA 1
ATOM 6887 C C . PRO A 1 864 ? 4.520 2.567 -7.533 1.00 84.75 864 PRO A C 1
ATOM 6889 O O . PRO A 1 864 ? 5.214 3.204 -6.736 1.00 84.75 864 PRO A O 1
ATOM 6892 N N . ILE A 1 865 ? 4.867 2.419 -8.815 1.00 87.31 865 ILE A N 1
ATOM 6893 C CA . ILE A 1 865 ? 6.016 3.115 -9.406 1.00 87.31 865 ILE A CA 1
ATOM 6894 C C . ILE A 1 865 ? 5.554 4.522 -9.810 1.00 87.31 865 ILE A C 1
ATOM 6896 O O . ILE A 1 865 ? 4.546 4.643 -10.516 1.00 87.31 865 ILE A O 1
ATOM 6900 N N . PRO A 1 866 ? 6.244 5.592 -9.369 1.00 84.50 866 PRO A N 1
ATOM 6901 C CA . PRO A 1 866 ? 5.832 6.954 -9.674 1.00 84.50 866 PRO A CA 1
ATOM 6902 C C . PRO A 1 866 ? 6.036 7.278 -11.156 1.00 84.50 866 PRO A C 1
ATOM 6904 O O . PRO A 1 866 ? 7.038 6.905 -11.773 1.00 84.50 866 PRO A O 1
ATOM 6907 N N . LEU A 1 867 ? 5.092 8.034 -11.709 1.00 80.00 867 LEU A N 1
ATOM 6908 C CA . LEU A 1 867 ? 5.168 8.584 -13.056 1.00 80.00 867 LEU A CA 1
ATOM 6909 C C . LEU A 1 867 ? 5.626 10.037 -12.980 1.00 80.00 867 LEU A C 1
ATOM 6911 O O . LEU A 1 867 ? 5.106 10.826 -12.195 1.00 80.00 867 LEU A O 1
ATOM 6915 N N . PHE A 1 868 ? 6.585 10.404 -13.824 1.00 82.00 868 PHE A N 1
ATOM 6916 C CA . PHE A 1 868 ? 7.090 11.771 -13.893 1.00 82.00 868 PHE A CA 1
ATOM 6917 C C . PHE A 1 868 ? 6.677 12.432 -15.202 1.00 82.00 868 PHE A C 1
ATOM 6919 O O . PHE A 1 868 ? 6.663 11.799 -16.257 1.00 82.00 868 PHE A O 1
ATOM 6926 N N . ALA A 1 869 ? 6.392 13.733 -15.145 1.00 76.12 869 ALA A N 1
ATOM 6927 C CA . ALA A 1 869 ? 6.178 14.517 -16.351 1.00 76.12 869 ALA A CA 1
ATOM 6928 C C . ALA A 1 869 ? 7.474 14.590 -17.195 1.00 76.12 869 ALA A C 1
ATOM 6930 O O . ALA A 1 869 ? 8.573 14.682 -16.628 1.00 76.12 869 ALA A O 1
ATOM 6931 N N . PRO A 1 870 ? 7.372 14.609 -18.540 1.00 75.88 870 PRO A N 1
ATOM 6932 C CA . PRO A 1 870 ? 8.525 14.801 -19.413 1.00 75.88 870 PRO A CA 1
ATOM 6933 C C . PRO A 1 870 ? 9.290 16.086 -19.075 1.00 75.88 870 PRO A C 1
ATOM 6935 O O . PRO A 1 870 ? 8.710 17.137 -18.793 1.00 75.88 870 PRO A O 1
ATOM 6938 N N . THR A 1 871 ? 10.621 16.020 -19.099 1.00 75.81 871 THR A N 1
ATOM 6939 C CA . THR A 1 871 ? 11.468 17.169 -18.749 1.00 75.81 871 THR A CA 1
ATOM 6940 C C . THR A 1 871 ? 11.471 18.208 -19.870 1.00 75.81 871 THR A C 1
ATOM 6942 O O . THR A 1 871 ? 11.576 17.859 -21.042 1.00 75.81 871 THR A O 1
ATOM 6945 N N . LYS A 1 872 ? 11.465 19.503 -19.520 1.00 69.75 872 LYS A N 1
ATOM 6946 C CA . LYS A 1 872 ? 11.485 20.619 -20.491 1.00 69.75 872 LYS A CA 1
ATOM 6947 C C . LYS A 1 872 ? 12.646 20.556 -21.498 1.00 69.75 872 LYS A C 1
ATOM 6949 O O . LYS A 1 872 ? 12.494 21.025 -22.618 1.00 69.75 872 LYS A O 1
ATOM 6954 N N . ALA A 1 873 ? 13.793 20.001 -21.099 1.00 62.34 873 ALA A N 1
ATOM 6955 C CA . ALA A 1 873 ? 14.984 19.892 -21.942 1.00 62.34 873 ALA A CA 1
ATOM 6956 C C . ALA A 1 873 ? 14.859 18.829 -23.051 1.00 62.34 873 ALA A C 1
ATOM 6958 O O . ALA A 1 873 ? 15.446 18.993 -24.116 1.00 62.34 873 ALA A O 1
ATOM 6959 N N . GLU A 1 874 ? 14.093 17.758 -22.824 1.00 66.25 874 GLU A N 1
ATOM 6960 C CA . GLU A 1 874 ? 13.909 16.664 -23.785 1.00 66.25 874 GLU A CA 1
ATOM 6961 C C . GLU A 1 874 ? 12.460 16.128 -23.716 1.00 66.25 874 GLU A C 1
ATOM 6963 O O . GLU A 1 874 ? 12.226 15.052 -23.169 1.00 66.25 874 GLU A O 1
ATOM 6968 N N . PRO A 1 875 ? 11.465 16.840 -24.288 1.00 69.75 875 PRO A N 1
ATOM 6969 C CA . PRO A 1 875 ? 10.047 16.458 -24.197 1.00 69.75 875 PRO A CA 1
ATOM 6970 C C . PRO A 1 875 ? 9.695 15.190 -24.996 1.00 69.75 875 PRO A C 1
ATOM 6972 O O . PRO A 1 875 ? 8.588 14.673 -24.894 1.00 69.75 875 PRO A O 1
ATOM 6975 N N . LEU A 1 876 ? 10.626 14.704 -25.824 1.00 74.44 876 LEU A N 1
ATOM 6976 C CA . LEU A 1 876 ? 10.452 13.547 -26.708 1.00 74.44 876 LEU A CA 1
ATOM 6977 C C . LEU A 1 876 ? 10.595 12.190 -26.004 1.00 74.44 876 LEU A C 1
ATOM 6979 O O . LEU A 1 876 ? 10.307 11.171 -26.645 1.00 74.44 876 LEU A O 1
ATOM 6983 N N . TYR A 1 877 ? 11.089 12.180 -24.764 1.00 80.81 877 TYR A N 1
ATOM 6984 C CA . TYR A 1 877 ? 11.312 10.981 -23.958 1.00 80.81 877 TYR A CA 1
ATOM 6985 C C . TYR A 1 877 ? 10.477 11.071 -22.684 1.00 80.81 877 TYR A C 1
ATOM 6987 O O . TYR A 1 877 ? 10.456 12.108 -22.016 1.00 80.81 877 TYR A O 1
ATOM 6995 N N . VAL A 1 878 ? 9.775 9.986 -22.366 1.00 79.56 878 VAL A N 1
ATOM 6996 C CA . VAL A 1 878 ? 8.862 9.921 -21.216 1.00 79.56 878 VAL A CA 1
ATOM 6997 C C . VAL A 1 878 ? 9.635 9.523 -19.959 1.00 79.56 878 VAL A C 1
ATOM 6999 O O . VAL A 1 878 ? 9.404 10.057 -18.878 1.00 79.56 878 VAL A O 1
ATOM 7002 N N . SER A 1 879 ? 10.600 8.619 -20.113 1.00 87.38 879 SER A N 1
ATOM 7003 C CA . SER A 1 879 ? 11.362 8.004 -19.029 1.00 87.38 879 SER A CA 1
ATOM 7004 C C . SER A 1 879 ? 12.825 8.460 -18.993 1.00 87.38 879 SER A C 1
ATOM 7006 O O . SER A 1 879 ? 13.390 8.966 -19.968 1.00 87.38 879 SER A O 1
ATOM 7008 N N . PHE A 1 880 ? 13.497 8.215 -17.865 1.00 89.56 880 PHE A N 1
ATOM 7009 C CA . PHE A 1 880 ? 14.932 8.477 -17.748 1.00 89.56 880 PHE A CA 1
ATOM 7010 C C . PHE A 1 880 ? 15.787 7.537 -18.613 1.00 89.56 880 PHE A C 1
ATOM 7012 O O . PHE A 1 880 ? 16.853 7.952 -19.065 1.00 89.56 880 PHE A O 1
ATOM 7019 N N . ILE A 1 881 ? 15.323 6.310 -18.886 1.00 90.56 881 ILE A N 1
ATOM 7020 C CA . ILE A 1 881 ? 16.054 5.342 -19.716 1.00 90.56 881 ILE A CA 1
ATOM 7021 C C . ILE A 1 881 ? 16.097 5.788 -21.184 1.00 90.56 881 ILE A C 1
ATOM 7023 O O . ILE A 1 881 ? 17.133 5.671 -21.838 1.00 90.56 881 ILE A O 1
ATOM 7027 N N . GLY A 1 882 ? 15.026 6.431 -21.669 1.00 89.06 882 GLY A N 1
ATOM 7028 C CA . GLY A 1 882 ? 15.006 7.095 -22.974 1.00 89.06 882 GLY A CA 1
ATOM 7029 C C . GLY A 1 882 ? 16.042 8.220 -23.080 1.00 89.06 882 GLY A C 1
ATOM 7030 O O . GLY A 1 882 ? 16.736 8.324 -24.093 1.00 89.06 882 GLY A O 1
ATOM 7031 N N . ARG A 1 883 ? 16.224 9.009 -22.009 1.00 89.81 883 ARG A N 1
ATOM 7032 C CA . ARG A 1 883 ? 17.256 10.065 -21.938 1.00 89.81 883 ARG A CA 1
ATOM 7033 C C . ARG A 1 883 ? 18.675 9.491 -21.939 1.00 89.81 883 ARG A C 1
ATOM 7035 O O . ARG A 1 883 ? 19.548 10.039 -22.607 1.00 89.81 883 ARG A O 1
ATOM 7042 N N . VAL A 1 884 ? 18.909 8.364 -21.260 1.00 91.31 884 VAL A N 1
ATOM 7043 C CA . VAL A 1 884 ? 20.206 7.661 -21.319 1.00 91.31 884 VAL A CA 1
ATOM 7044 C C . VAL A 1 884 ? 20.489 7.158 -22.735 1.00 91.31 884 VAL A C 1
ATOM 7046 O O . VAL A 1 884 ? 21.566 7.416 -23.267 1.00 91.31 884 VAL A O 1
ATOM 7049 N N . MET A 1 885 ? 19.514 6.513 -23.385 1.00 91.94 885 MET A N 1
ATOM 7050 C CA . MET A 1 885 ? 19.652 6.079 -24.780 1.00 91.94 885 MET A CA 1
ATOM 7051 C C . MET A 1 885 ? 19.933 7.270 -25.713 1.00 91.94 885 MET A C 1
ATOM 7053 O O . MET A 1 885 ? 20.797 7.183 -26.582 1.00 91.94 885 MET A O 1
ATOM 7057 N N . SER A 1 886 ? 19.239 8.398 -25.522 1.00 89.81 886 SER A N 1
ATOM 7058 C CA . SER A 1 886 ? 19.480 9.654 -26.250 1.00 89.81 886 SER A CA 1
ATOM 7059 C C . SER A 1 886 ? 20.916 10.150 -26.075 1.00 89.81 886 SER A C 1
ATOM 7061 O O . SER A 1 886 ? 21.568 10.498 -27.058 1.00 89.81 886 SER A O 1
ATOM 7063 N N . SER A 1 887 ? 21.421 10.142 -24.838 1.00 89.06 887 SER A N 1
ATOM 7064 C CA . SER A 1 887 ? 22.795 10.536 -24.518 1.00 89.06 887 SER A CA 1
ATOM 7065 C C . SER A 1 887 ? 23.815 9.649 -25.239 1.00 89.06 887 SER A C 1
ATOM 7067 O O . SER A 1 887 ? 24.670 10.160 -25.963 1.00 89.06 887 SER A O 1
ATOM 7069 N N . LEU A 1 888 ? 23.651 8.323 -25.163 1.00 91.12 888 LEU A N 1
ATOM 7070 C CA . LEU A 1 888 ? 24.527 7.363 -25.844 1.00 91.12 888 LEU A CA 1
ATOM 7071 C C . LEU A 1 888 ? 24.545 7.555 -27.362 1.00 91.12 888 LEU A C 1
ATOM 7073 O O . LEU A 1 888 ? 25.610 7.549 -27.977 1.00 91.12 888 LEU A O 1
ATOM 7077 N N . LEU A 1 889 ? 23.380 7.772 -27.976 1.00 90.56 889 LEU A N 1
ATOM 7078 C CA . LEU A 1 889 ? 23.280 8.014 -29.417 1.00 90.56 889 LEU A CA 1
ATOM 7079 C C . LEU A 1 889 ? 23.964 9.323 -29.838 1.00 90.56 889 LEU A C 1
ATOM 7081 O O . LEU A 1 889 ? 24.557 9.371 -30.910 1.00 90.56 889 LEU A O 1
ATOM 7085 N N . LYS A 1 890 ? 23.916 10.370 -29.004 1.00 88.88 890 LYS A N 1
ATOM 7086 C CA . LYS A 1 890 ? 24.613 11.641 -29.270 1.00 88.88 890 LYS A CA 1
ATOM 7087 C C . LYS A 1 890 ? 26.133 11.493 -29.161 1.00 88.88 890 LYS A C 1
ATOM 7089 O O . LYS A 1 890 ? 26.852 12.056 -29.980 1.00 88.88 890 LYS A O 1
ATOM 7094 N N . MET A 1 891 ? 26.621 10.729 -28.180 1.00 87.94 891 MET A N 1
ATOM 7095 C CA . MET A 1 891 ? 28.059 10.480 -27.984 1.00 87.94 891 MET A CA 1
ATOM 7096 C C . MET A 1 891 ? 28.668 9.607 -29.084 1.00 87.94 891 MET A C 1
ATOM 7098 O O . MET A 1 891 ? 29.848 9.729 -29.388 1.00 87.94 891 MET A O 1
ATOM 7102 N N . THR A 1 892 ? 27.862 8.740 -29.693 1.00 89.56 892 THR A N 1
ATOM 7103 C CA . THR A 1 892 ? 28.289 7.776 -30.720 1.00 89.56 892 THR A CA 1
ATOM 7104 C C . THR A 1 892 ? 27.843 8.180 -32.127 1.00 89.56 892 THR A C 1
ATOM 7106 O O . THR A 1 892 ? 27.710 7.320 -32.996 1.00 89.56 892 THR A O 1
ATOM 7109 N N . GLU A 1 893 ? 27.555 9.466 -32.364 1.00 87.25 893 GLU A N 1
ATOM 7110 C CA . GLU A 1 893 ? 27.028 9.929 -33.649 1.00 87.25 893 GLU A CA 1
ATOM 7111 C C . GLU A 1 893 ? 28.053 9.686 -34.779 1.00 87.25 893 GLU A C 1
ATOM 7113 O O . GLU A 1 893 ? 29.088 10.358 -34.825 1.00 87.25 893 GLU A O 1
ATOM 7118 N N . PRO A 1 894 ? 27.749 8.813 -35.760 1.00 82.62 894 PRO A N 1
ATOM 7119 C CA . PRO A 1 894 ? 28.707 8.407 -36.797 1.00 82.62 894 PRO A CA 1
ATOM 7120 C C . PRO A 1 894 ? 29.075 9.545 -37.764 1.00 82.62 894 PRO A C 1
ATOM 7122 O O . PRO A 1 894 ? 30.010 9.434 -38.552 1.00 82.62 894 PRO A O 1
ATOM 7125 N N . LEU A 1 895 ? 28.359 10.675 -37.711 1.00 82.12 895 LEU A N 1
ATOM 7126 C CA . LEU A 1 895 ? 28.721 11.887 -38.446 1.00 82.12 895 LEU A CA 1
ATOM 7127 C C . LEU A 1 895 ? 29.949 12.593 -37.872 1.00 82.12 895 LEU A C 1
ATOM 7129 O O . LEU A 1 895 ? 30.524 13.406 -38.584 1.00 82.12 895 LEU A O 1
ATOM 7133 N N . VAL A 1 896 ? 30.357 12.307 -36.637 1.00 82.56 896 VAL A N 1
ATOM 7134 C CA . VAL A 1 896 ? 31.501 12.982 -36.002 1.00 82.56 896 VAL A CA 1
ATOM 7135 C C . VAL A 1 896 ? 32.496 11.989 -35.413 1.00 82.56 896 VAL A C 1
ATOM 7137 O O . VAL A 1 896 ? 33.693 12.261 -35.424 1.00 82.56 896 VAL A O 1
ATOM 7140 N N . THR A 1 897 ? 32.035 10.826 -34.955 1.00 87.62 897 THR A N 1
ATOM 7141 C CA . THR A 1 897 ? 32.900 9.794 -34.377 1.00 87.62 897 THR A CA 1
ATOM 7142 C C . THR A 1 897 ? 33.278 8.708 -35.384 1.00 87.62 897 THR A C 1
ATOM 7144 O O . THR A 1 897 ? 32.648 8.562 -36.434 1.00 87.62 897 THR A O 1
ATOM 7147 N N . ILE A 1 898 ? 34.345 7.981 -35.062 1.00 88.31 898 ILE A N 1
ATOM 7148 C CA . ILE A 1 898 ? 34.900 6.838 -35.787 1.00 88.31 898 ILE A CA 1
ATOM 7149 C C . ILE A 1 898 ? 34.961 5.672 -34.803 1.00 88.31 898 ILE A C 1
ATOM 7151 O O . ILE A 1 898 ? 35.580 5.785 -33.746 1.00 88.31 898 ILE A O 1
ATOM 7155 N N . PHE A 1 899 ? 34.316 4.557 -35.117 1.00 89.31 899 PHE A N 1
ATOM 7156 C CA . PHE A 1 899 ? 34.405 3.343 -34.318 1.00 89.31 899 PHE A CA 1
ATOM 7157 C C . PHE A 1 899 ? 35.660 2.547 -34.689 1.00 89.31 899 PHE A C 1
ATOM 7159 O O . PHE A 1 899 ? 35.893 2.257 -35.862 1.00 89.31 899 PHE A O 1
ATOM 7166 N N . SER A 1 900 ? 36.434 2.144 -33.682 1.00 88.12 900 SER A N 1
ATOM 7167 C CA . SER A 1 900 ? 37.539 1.193 -33.816 1.00 88.12 900 SER A CA 1
ATOM 7168 C C . SER A 1 900 ? 37.175 -0.109 -33.112 1.00 88.12 900 SER A C 1
ATOM 7170 O O . SER A 1 900 ? 36.899 -0.127 -31.909 1.00 88.12 900 SER A O 1
ATOM 7172 N N . LEU A 1 901 ? 37.191 -1.210 -33.870 1.00 83.62 901 LEU A N 1
ATOM 7173 C CA . LEU A 1 901 ? 36.969 -2.550 -33.328 1.00 83.62 901 LEU A CA 1
ATOM 7174 C C . LEU A 1 901 ? 38.134 -2.988 -32.429 1.00 83.62 901 LEU A C 1
ATOM 7176 O O . LEU A 1 901 ? 37.905 -3.637 -31.416 1.00 83.62 901 LEU A O 1
ATOM 7180 N N . GLU A 1 902 ? 39.370 -2.617 -32.773 1.00 81.00 902 GLU A N 1
ATOM 7181 C CA . GLU A 1 902 ? 40.567 -3.011 -32.016 1.00 81.00 902 GLU A CA 1
ATOM 7182 C C . GLU A 1 902 ? 40.620 -2.331 -30.645 1.00 81.00 902 GLU A C 1
ATOM 7184 O O . GLU A 1 902 ? 40.999 -2.945 -29.649 1.00 81.00 902 GLU A O 1
ATOM 7189 N N . CYS A 1 903 ? 40.178 -1.074 -30.580 1.00 82.19 903 CYS A N 1
ATOM 7190 C CA . CYS A 1 903 ? 40.123 -0.308 -29.341 1.00 82.19 903 CYS A CA 1
ATOM 7191 C C . CYS A 1 903 ? 38.788 -0.465 -28.590 1.00 82.19 903 CYS A C 1
ATOM 7193 O O . CYS A 1 903 ? 38.657 0.071 -27.492 1.00 82.19 903 CYS A O 1
ATOM 7195 N N . ASN A 1 904 ? 37.799 -1.170 -29.159 1.00 85.81 904 ASN A N 1
ATOM 7196 C CA . ASN A 1 904 ? 36.444 -1.315 -28.610 1.00 85.81 904 ASN A CA 1
ATOM 7197 C C . ASN A 1 904 ? 35.832 0.032 -28.161 1.00 85.81 904 ASN A C 1
ATOM 7199 O O . ASN A 1 904 ? 35.333 0.176 -27.040 1.00 85.81 904 ASN A O 1
ATOM 7203 N N . GLY A 1 905 ? 35.881 1.037 -29.041 1.00 89.94 905 GLY A N 1
ATOM 7204 C CA . GLY A 1 905 ? 35.439 2.394 -28.718 1.00 89.94 905 GLY A CA 1
ATOM 7205 C C . GLY A 1 905 ? 35.246 3.307 -29.929 1.00 89.94 905 GLY A C 1
ATOM 7206 O O . GLY A 1 905 ? 35.607 2.978 -31.057 1.00 89.94 905 GLY A O 1
ATOM 7207 N N . TRP A 1 906 ? 34.653 4.466 -29.669 1.00 91.25 906 TRP A N 1
ATOM 7208 C CA . TRP A 1 906 ? 34.417 5.571 -30.589 1.00 91.25 906 TRP A CA 1
ATOM 7209 C C . TRP A 1 906 ? 35.405 6.697 -30.308 1.00 91.25 906 TRP A C 1
ATOM 7211 O O . TRP A 1 906 ? 35.491 7.192 -29.183 1.00 91.25 906 TRP A O 1
ATOM 7221 N N . PHE A 1 907 ? 36.076 7.154 -31.356 1.00 88.75 907 PHE A N 1
ATOM 7222 C CA . PHE A 1 907 ? 37.099 8.189 -31.316 1.00 88.75 907 PHE A CA 1
ATOM 7223 C C . PHE A 1 907 ? 36.724 9.354 -32.227 1.00 88.75 907 PHE A C 1
ATOM 7225 O O . PHE A 1 907 ? 35.943 9.213 -33.169 1.00 88.75 907 PHE A O 1
ATOM 7232 N N . LEU A 1 908 ? 37.259 10.527 -31.929 1.00 86.25 908 LEU A N 1
ATOM 7233 C CA . LEU A 1 908 ? 37.210 11.688 -32.805 1.00 86.25 908 LEU A CA 1
ATOM 7234 C C . LEU A 1 908 ? 38.376 11.645 -33.803 1.00 86.25 908 LEU A C 1
ATOM 7236 O O . LEU A 1 908 ? 39.320 10.871 -33.660 1.00 86.25 908 LEU A O 1
ATOM 7240 N N . THR A 1 909 ? 38.320 12.500 -34.825 1.00 80.12 909 THR A N 1
ATOM 7241 C CA . THR A 1 909 ? 39.358 12.593 -35.869 1.00 80.12 909 THR A CA 1
ATOM 7242 C C . THR A 1 909 ? 40.735 13.000 -35.335 1.00 80.12 909 THR A C 1
ATOM 7244 O O . THR A 1 909 ? 41.728 12.838 -36.030 1.00 80.12 909 THR A O 1
ATOM 7247 N N . ASP A 1 910 ? 40.799 13.558 -34.125 1.00 79.81 910 ASP A N 1
ATOM 7248 C CA . ASP A 1 910 ? 42.029 13.930 -33.418 1.00 79.81 910 ASP A CA 1
ATOM 7249 C C . ASP A 1 910 ? 42.591 12.802 -32.528 1.00 79.81 910 ASP A C 1
ATOM 7251 O O . ASP A 1 910 ? 43.604 13.000 -31.860 1.00 79.81 910 ASP A O 1
ATOM 7255 N N . GLY A 1 911 ? 41.946 11.629 -32.503 1.00 79.25 911 GLY A N 1
ATOM 7256 C CA . GLY A 1 911 ? 42.338 10.494 -31.666 1.00 79.25 911 GLY A CA 1
ATOM 7257 C C . GLY A 1 911 ? 41.788 10.530 -30.239 1.00 79.25 911 GLY A C 1
ATOM 7258 O O . GLY A 1 911 ? 42.070 9.620 -29.462 1.00 79.25 911 GLY A O 1
ATOM 7259 N N . THR A 1 912 ? 40.994 11.539 -29.865 1.00 85.56 912 THR A N 1
ATOM 7260 C CA . THR A 1 912 ? 40.379 11.588 -28.530 1.00 85.56 912 THR A CA 1
ATOM 7261 C C . THR A 1 912 ? 39.206 10.611 -28.417 1.00 85.56 912 THR A C 1
ATOM 7263 O O . THR A 1 912 ? 38.391 10.478 -29.330 1.00 85.56 912 THR A O 1
ATOM 7266 N N . GLU A 1 913 ? 39.111 9.898 -27.292 1.00 87.31 913 GLU A N 1
ATOM 7267 C CA . GLU A 1 913 ? 38.030 8.937 -27.048 1.00 87.31 913 GLU A CA 1
ATOM 7268 C C . GLU A 1 913 ? 36.715 9.667 -26.723 1.00 87.31 913 GLU A C 1
ATOM 7270 O O . GLU A 1 913 ? 36.616 10.404 -25.741 1.00 87.31 913 GLU A O 1
ATOM 7275 N N . ALA A 1 914 ? 35.683 9.443 -27.538 1.00 84.31 914 ALA A N 1
ATOM 7276 C CA . ALA A 1 914 ? 34.342 9.990 -27.336 1.00 84.31 914 ALA A CA 1
ATOM 7277 C C . ALA A 1 914 ? 33.455 9.068 -26.483 1.00 84.31 914 ALA A C 1
ATOM 7279 O O . ALA A 1 914 ? 32.635 9.537 -25.695 1.00 84.31 914 ALA A O 1
ATOM 7280 N N . CYS A 1 915 ? 33.576 7.752 -26.651 1.00 88.44 915 CYS A N 1
ATOM 7281 C CA . CYS A 1 915 ? 32.849 6.749 -25.874 1.00 88.44 915 CYS A CA 1
ATOM 7282 C C . CYS A 1 915 ? 33.562 5.404 -26.020 1.00 88.44 915 CYS A C 1
ATOM 7284 O O . CYS A 1 915 ? 33.872 5.025 -27.137 1.00 88.44 915 CYS A O 1
ATOM 7286 N N . GLY A 1 916 ? 33.772 4.643 -24.954 1.00 87.88 916 GLY A N 1
ATOM 7287 C CA . GLY A 1 916 ? 34.391 3.318 -25.058 1.00 87.88 916 GLY A CA 1
ATOM 7288 C C . GLY A 1 916 ? 34.078 2.446 -23.855 1.00 87.88 916 GLY A C 1
ATOM 7289 O O . GLY A 1 916 ? 33.128 2.725 -23.118 1.00 87.88 916 GLY A O 1
ATOM 7290 N N . SER A 1 917 ? 34.853 1.379 -23.660 1.00 87.00 917 SER A N 1
ATOM 7291 C CA . SER A 1 917 ? 34.598 0.348 -22.640 1.00 87.00 917 SER A CA 1
ATOM 7292 C C . SER A 1 917 ? 34.394 0.922 -21.234 1.00 87.00 917 SER A C 1
ATOM 7294 O O . SER A 1 917 ? 33.472 0.514 -20.531 1.00 87.00 917 SER A O 1
ATOM 7296 N N . GLN A 1 918 ? 35.157 1.950 -20.848 1.00 88.12 918 GLN A N 1
ATOM 7297 C CA . GLN A 1 918 ? 35.012 2.598 -19.543 1.00 88.12 918 GLN A CA 1
ATOM 7298 C C . GLN A 1 918 ? 33.623 3.236 -19.347 1.00 88.12 918 GLN A C 1
ATOM 7300 O O . GLN A 1 918 ? 33.067 3.180 -18.250 1.00 88.12 918 GLN A O 1
ATOM 7305 N N . MET A 1 919 ? 33.027 3.809 -20.399 1.00 89.69 919 MET A N 1
ATOM 7306 C CA . MET A 1 919 ? 31.670 4.364 -20.334 1.00 89.69 919 MET A CA 1
ATOM 7307 C C . MET A 1 919 ? 30.624 3.260 -20.145 1.00 89.69 919 MET A C 1
ATOM 7309 O O . MET A 1 919 ? 29.713 3.424 -19.336 1.00 89.69 919 MET A O 1
ATOM 7313 N N . PHE A 1 920 ? 30.758 2.127 -20.844 1.00 91.69 920 PHE A N 1
ATOM 7314 C CA . PHE A 1 920 ? 29.861 0.979 -20.660 1.00 91.69 920 PHE A CA 1
ATOM 7315 C C . PHE A 1 920 ? 30.008 0.363 -19.269 1.00 91.69 920 PHE A C 1
ATOM 7317 O O . PHE A 1 920 ? 28.996 0.036 -18.657 1.00 91.69 920 PHE A O 1
ATOM 7324 N N . HIS A 1 921 ? 31.218 0.337 -18.714 1.00 89.94 921 HIS A N 1
ATOM 7325 C CA . HIS A 1 921 ? 31.443 -0.055 -17.327 1.00 89.94 921 HIS A CA 1
ATOM 7326 C C . HIS A 1 921 ? 30.758 0.892 -16.324 1.00 89.94 921 HIS A C 1
ATOM 7328 O O . HIS A 1 921 ? 30.092 0.447 -15.387 1.00 89.94 921 HIS A O 1
ATOM 7334 N N . PHE A 1 922 ? 30.850 2.214 -16.528 1.00 89.50 922 PHE A N 1
ATOM 7335 C CA . PHE A 1 922 ? 30.106 3.181 -15.710 1.00 89.50 922 PHE A CA 1
ATOM 7336 C C . PHE A 1 922 ? 28.590 3.002 -15.845 1.00 89.50 922 PHE A C 1
ATOM 7338 O O . PHE A 1 922 ? 27.881 3.032 -14.840 1.00 89.50 922 PHE A O 1
ATOM 7345 N N . LEU A 1 923 ? 28.085 2.774 -17.059 1.00 91.38 923 LEU A N 1
ATOM 7346 C CA . LEU A 1 923 ? 26.670 2.484 -17.298 1.00 91.38 923 LEU A CA 1
ATOM 7347 C C . LEU A 1 923 ? 26.228 1.197 -16.606 1.00 91.38 923 LEU A C 1
ATOM 7349 O O . LEU A 1 923 ? 25.166 1.186 -15.989 1.00 91.38 923 LEU A O 1
ATOM 7353 N N . HIS A 1 924 ? 27.042 0.144 -16.662 1.00 91.38 924 HIS A N 1
ATOM 7354 C CA . HIS A 1 924 ? 26.776 -1.119 -15.989 1.00 91.38 924 HIS A CA 1
ATOM 7355 C C . HIS A 1 924 ? 26.692 -0.926 -14.473 1.00 91.38 924 HIS A C 1
ATOM 7357 O O . HIS A 1 924 ? 25.732 -1.370 -13.855 1.00 91.38 924 HIS A O 1
ATOM 7363 N N . ARG A 1 925 ? 27.619 -0.182 -13.861 1.00 90.62 925 ARG A N 1
ATOM 7364 C CA . ARG A 1 925 ? 27.543 0.129 -12.424 1.00 90.62 925 ARG A CA 1
ATOM 7365 C C . ARG A 1 925 ? 26.344 1.010 -12.060 1.00 90.62 925 ARG A C 1
ATOM 7367 O O . ARG A 1 925 ? 25.755 0.826 -11.000 1.00 90.62 925 ARG A O 1
ATOM 7374 N N . ALA A 1 926 ? 25.968 1.953 -12.924 1.00 90.38 926 ALA A N 1
ATOM 7375 C CA . ALA A 1 926 ? 24.867 2.886 -12.679 1.00 90.38 926 ALA A CA 1
ATOM 7376 C C . ALA A 1 926 ? 23.474 2.249 -12.849 1.00 90.38 926 ALA A C 1
ATOM 7378 O O . ALA A 1 926 ? 22.560 2.531 -12.075 1.00 90.38 926 ALA A O 1
ATOM 7379 N N . LEU A 1 927 ? 23.301 1.424 -13.884 1.00 90.62 927 LEU A N 1
ATOM 7380 C CA . LEU A 1 927 ? 22.015 0.870 -14.316 1.00 90.62 927 LEU A CA 1
ATOM 7381 C C . LEU A 1 927 ? 21.878 -0.636 -14.067 1.00 90.62 927 LEU A C 1
ATOM 7383 O O . LEU A 1 927 ? 20.797 -1.181 -14.289 1.00 90.62 927 LEU A O 1
ATOM 7387 N N . GLN A 1 928 ? 22.947 -1.296 -13.615 1.00 89.25 928 GLN A N 1
ATOM 7388 C CA . GLN A 1 928 ? 23.040 -2.742 -13.403 1.00 89.25 928 GLN A CA 1
ATOM 7389 C C . GLN A 1 928 ? 22.672 -3.551 -14.663 1.00 89.25 928 GLN A C 1
ATOM 7391 O O . GLN A 1 928 ? 22.504 -3.012 -15.762 1.00 89.25 928 GLN A O 1
ATOM 7396 N N . VAL A 1 929 ? 22.563 -4.873 -14.514 1.00 90.88 929 VAL A N 1
ATOM 7397 C CA . VAL A 1 929 ? 22.237 -5.805 -15.606 1.00 90.88 929 VAL A CA 1
ATOM 7398 C C . VAL A 1 929 ? 20.920 -5.419 -16.289 1.00 90.88 929 VAL A C 1
ATOM 7400 O O . VAL A 1 929 ? 20.861 -5.265 -17.508 1.00 90.88 929 VAL A O 1
ATOM 7403 N N . TRP A 1 930 ? 19.861 -5.186 -15.507 1.00 90.38 930 TRP A N 1
ATOM 7404 C CA . TRP A 1 930 ? 18.513 -4.954 -16.037 1.00 90.38 930 TRP A CA 1
ATOM 7405 C C . TRP A 1 930 ? 18.365 -3.647 -16.810 1.00 90.38 930 TRP A C 1
ATOM 7407 O O . TRP A 1 930 ? 17.573 -3.587 -17.751 1.00 90.38 930 TRP A O 1
ATOM 7417 N N . GLY A 1 931 ? 19.130 -2.609 -16.470 1.00 91.38 931 GLY A N 1
ATOM 7418 C CA . GLY A 1 931 ? 19.093 -1.372 -17.238 1.00 91.38 931 GLY A CA 1
ATOM 7419 C C . GLY A 1 931 ? 19.856 -1.461 -18.555 1.00 91.38 931 GLY A C 1
ATOM 7420 O O . GLY A 1 931 ? 19.395 -0.906 -19.551 1.00 91.38 931 GLY A O 1
ATOM 7421 N N . LEU A 1 932 ? 20.948 -2.228 -18.609 1.00 93.25 932 LEU A N 1
ATOM 7422 C CA . LEU A 1 932 ? 21.636 -2.540 -19.864 1.00 93.25 932 LEU A CA 1
ATOM 7423 C C . LEU A 1 932 ? 20.786 -3.428 -20.785 1.00 93.25 932 LEU A C 1
ATOM 7425 O O . LEU A 1 932 ? 20.653 -3.124 -21.971 1.00 93.25 932 LEU A O 1
ATOM 7429 N N . VAL A 1 933 ? 20.133 -4.459 -20.241 1.00 92.81 933 VAL A N 1
ATOM 7430 C CA . VAL A 1 933 ? 19.149 -5.277 -20.977 1.00 92.81 933 VAL A CA 1
ATOM 7431 C C . VAL A 1 933 ? 17.984 -4.412 -21.475 1.00 92.81 933 VAL A C 1
ATOM 7433 O O . VAL A 1 933 ? 17.554 -4.536 -22.622 1.00 92.81 933 VAL A O 1
ATOM 7436 N N . GLY A 1 934 ? 17.505 -3.484 -20.645 1.00 91.31 934 GLY A N 1
ATOM 7437 C CA . GLY A 1 934 ? 16.485 -2.506 -21.014 1.00 91.31 934 GLY A CA 1
ATOM 7438 C C . GLY A 1 934 ? 16.902 -1.598 -22.175 1.00 91.31 934 GLY A C 1
ATOM 7439 O O . GLY A 1 934 ? 16.127 -1.400 -23.114 1.00 91.31 934 GLY A O 1
ATOM 7440 N N . LEU A 1 935 ? 18.136 -1.083 -22.154 1.00 93.50 935 LEU A N 1
ATOM 7441 C CA . LEU A 1 935 ? 18.705 -0.289 -23.248 1.00 93.50 935 LEU A CA 1
ATOM 7442 C C . LEU A 1 935 ? 18.838 -1.104 -24.537 1.00 93.50 935 LEU A C 1
ATOM 7444 O O . LEU A 1 935 ? 18.455 -0.613 -25.599 1.00 93.50 935 LEU A O 1
ATOM 7448 N N . ASP A 1 936 ? 19.322 -2.344 -24.454 1.00 93.06 936 ASP A N 1
ATOM 7449 C CA . ASP A 1 936 ? 19.394 -3.253 -25.600 1.00 93.06 936 ASP A CA 1
ATOM 7450 C C . ASP A 1 936 ? 18.005 -3.501 -26.217 1.00 93.06 936 ASP A C 1
ATOM 7452 O O . ASP A 1 936 ? 17.833 -3.417 -27.438 1.00 93.06 936 ASP A O 1
ATOM 7456 N N . ARG A 1 937 ? 16.977 -3.702 -25.383 1.00 91.62 937 ARG A N 1
ATOM 7457 C CA . ARG A 1 937 ? 15.585 -3.861 -25.831 1.00 91.62 937 ARG A CA 1
ATOM 7458 C C . ARG A 1 937 ? 15.039 -2.596 -26.505 1.00 91.62 937 ARG A C 1
ATOM 7460 O O . ARG A 1 937 ? 14.413 -2.687 -27.561 1.00 91.62 937 ARG A O 1
ATOM 7467 N N . LEU A 1 938 ? 15.301 -1.406 -25.960 1.00 92.25 938 LEU A N 1
ATOM 7468 C CA . LEU A 1 938 ? 14.893 -0.138 -26.587 1.00 92.25 938 LEU A CA 1
ATOM 7469 C C . LEU A 1 938 ? 15.607 0.112 -27.920 1.00 92.25 938 LEU A C 1
ATOM 7471 O O . LEU A 1 938 ? 14.973 0.537 -28.890 1.00 92.25 938 LEU A O 1
ATOM 7475 N N . LEU A 1 939 ? 16.906 -0.189 -27.997 1.00 93.19 939 LEU A N 1
ATOM 7476 C CA . LEU A 1 939 ? 17.667 -0.130 -29.245 1.00 93.19 939 LEU A CA 1
ATOM 7477 C C . LEU A 1 939 ? 17.126 -1.133 -30.269 1.00 93.19 939 LEU A C 1
ATOM 7479 O O . LEU A 1 939 ? 17.022 -0.795 -31.446 1.00 93.19 939 LEU A O 1
ATOM 7483 N N . SER A 1 940 ? 16.692 -2.314 -29.826 1.00 92.19 940 SER A N 1
ATOM 7484 C CA . SER A 1 940 ? 16.037 -3.316 -30.675 1.00 92.19 940 SER A CA 1
ATOM 7485 C C . SER A 1 940 ? 14.727 -2.790 -31.273 1.00 92.19 940 SER A C 1
ATOM 7487 O O . SER A 1 940 ? 14.524 -2.873 -32.485 1.00 92.19 940 SER A O 1
ATOM 7489 N N . PHE A 1 941 ? 13.867 -2.156 -30.467 1.00 91.25 941 PHE A N 1
ATOM 7490 C CA . PHE A 1 941 ? 12.645 -1.508 -30.964 1.00 91.25 941 PHE A CA 1
ATOM 7491 C C . PHE A 1 941 ? 12.933 -0.341 -31.917 1.00 91.25 941 PHE A C 1
ATOM 7493 O O . PHE A 1 941 ? 12.218 -0.144 -32.905 1.00 91.25 941 PHE A O 1
ATOM 7500 N N . ARG A 1 942 ? 14.002 0.421 -31.663 1.00 90.56 942 ARG A N 1
ATOM 7501 C CA . ARG A 1 942 ? 14.458 1.474 -32.576 1.00 90.56 942 ARG A CA 1
ATOM 7502 C C . ARG A 1 942 ? 14.899 0.892 -33.921 1.00 90.56 942 ARG A C 1
ATOM 7504 O O . ARG A 1 942 ? 14.496 1.430 -34.951 1.00 90.56 942 ARG A O 1
ATOM 7511 N N . VAL A 1 943 ? 15.685 -0.189 -33.921 1.00 92.12 943 VAL A N 1
ATOM 7512 C CA . VAL A 1 943 ? 16.104 -0.894 -35.146 1.00 92.12 943 VAL A CA 1
ATOM 7513 C C . VAL A 1 943 ? 14.882 -1.403 -35.906 1.00 92.12 943 VAL A C 1
ATOM 7515 O O . VAL A 1 943 ? 14.748 -1.104 -37.090 1.00 92.12 943 VAL A O 1
ATOM 7518 N N . LEU A 1 944 ? 13.942 -2.062 -35.222 1.00 91.31 944 LEU A N 1
ATOM 7519 C CA . LEU A 1 944 ? 12.684 -2.528 -35.809 1.00 91.31 944 LEU A CA 1
ATOM 7520 C C . LEU A 1 944 ? 11.913 -1.392 -36.506 1.00 91.31 944 LEU A C 1
ATOM 7522 O O . LEU A 1 944 ? 11.476 -1.547 -37.645 1.00 91.31 944 LEU A O 1
ATOM 7526 N N . ASN A 1 945 ? 11.770 -0.235 -35.857 1.00 90.31 945 ASN A N 1
ATOM 7527 C CA . ASN A 1 945 ? 11.064 0.914 -36.428 1.00 90.31 945 ASN A CA 1
ATOM 7528 C C . ASN A 1 945 ? 11.788 1.504 -37.655 1.00 90.31 945 ASN A C 1
ATOM 7530 O O . ASN A 1 945 ? 11.141 1.838 -38.649 1.00 90.31 945 ASN A O 1
ATOM 7534 N N . GLU A 1 946 ? 13.120 1.619 -37.627 1.00 90.38 946 GLU A N 1
ATOM 7535 C CA . GLU A 1 946 ? 13.885 2.087 -38.794 1.00 90.38 946 GLU A CA 1
ATOM 7536 C C . GLU A 1 946 ? 13.821 1.079 -39.955 1.00 90.38 946 GLU A C 1
ATOM 7538 O O . GLU A 1 946 ? 13.637 1.496 -41.099 1.00 90.38 946 GLU A O 1
ATOM 7543 N N . LEU A 1 947 ? 13.852 -0.231 -39.678 1.00 90.19 947 LEU A N 1
ATOM 7544 C CA . LEU A 1 947 ? 13.646 -1.272 -40.691 1.00 90.19 947 LEU A CA 1
ATOM 7545 C C . LEU A 1 947 ? 12.236 -1.198 -41.292 1.00 90.19 947 LEU A C 1
ATOM 7547 O O . LEU A 1 947 ? 12.089 -1.188 -42.509 1.00 90.19 947 LEU A O 1
ATOM 7551 N N . GLN A 1 948 ? 11.185 -1.045 -40.482 1.00 88.81 948 GLN A N 1
ATOM 7552 C CA . GLN A 1 948 ? 9.818 -0.875 -40.994 1.00 88.81 948 GLN A CA 1
ATOM 7553 C C . GLN A 1 948 ? 9.669 0.382 -41.868 1.00 88.81 948 GLN A C 1
ATOM 7555 O O . GLN A 1 948 ? 8.961 0.358 -42.879 1.00 88.81 948 GLN A O 1
ATOM 7560 N N . ARG A 1 949 ? 10.339 1.487 -41.509 1.00 88.38 949 ARG A N 1
ATOM 7561 C CA . ARG A 1 949 ? 10.396 2.704 -42.340 1.00 88.38 949 ARG A CA 1
ATOM 7562 C C . ARG A 1 949 ? 11.116 2.443 -43.657 1.00 88.38 949 ARG A C 1
ATOM 7564 O O . ARG A 1 949 ? 10.613 2.853 -44.701 1.00 88.38 949 ARG A O 1
ATOM 7571 N N . PHE A 1 950 ? 12.241 1.733 -43.611 1.00 88.62 950 PHE A N 1
ATOM 7572 C CA . PHE A 1 950 ? 12.992 1.331 -44.794 1.00 88.62 950 PHE A CA 1
ATOM 7573 C C . PHE A 1 950 ? 12.157 0.461 -45.729 1.00 88.62 950 PHE A C 1
ATOM 7575 O O . PHE A 1 950 ? 12.119 0.728 -46.921 1.00 88.62 950 PHE A O 1
ATOM 7582 N N . VAL A 1 951 ? 11.412 -0.507 -45.201 1.00 86.81 951 VAL A N 1
ATOM 7583 C CA . VAL A 1 951 ? 10.538 -1.387 -45.987 1.00 86.81 951 VAL A CA 1
ATOM 7584 C C . VAL A 1 951 ? 9.428 -0.599 -46.676 1.00 86.81 951 VAL A C 1
ATOM 7586 O O . VAL A 1 951 ? 9.214 -0.762 -47.877 1.00 86.81 951 VAL A O 1
ATOM 7589 N N . LYS A 1 952 ? 8.746 0.302 -45.956 1.00 86.44 952 LYS A N 1
ATOM 7590 C CA . LYS A 1 952 ? 7.721 1.186 -46.545 1.00 86.44 952 LYS A CA 1
ATOM 7591 C C . LYS A 1 952 ? 8.305 2.085 -47.638 1.00 86.44 952 LYS A C 1
ATOM 7593 O O . LYS A 1 952 ? 7.691 2.274 -48.690 1.00 86.44 952 LYS A O 1
ATOM 7598 N N . PHE A 1 953 ? 9.497 2.626 -47.399 1.00 87.62 953 PHE A N 1
ATOM 7599 C CA . PHE A 1 953 ? 10.242 3.387 -48.395 1.00 87.62 953 PHE A CA 1
ATOM 7600 C C . PHE A 1 953 ? 10.601 2.521 -49.613 1.00 87.62 953 PHE A C 1
ATOM 7602 O O . PHE A 1 953 ? 10.361 2.935 -50.742 1.00 87.62 953 PHE A O 1
ATOM 7609 N N . TYR A 1 954 ? 11.100 1.302 -49.407 1.00 85.19 954 TYR A N 1
ATOM 7610 C CA . TYR A 1 954 ? 11.533 0.406 -50.476 1.00 85.19 954 TYR A CA 1
ATOM 7611 C C . TYR A 1 954 ? 10.366 0.053 -51.409 1.00 85.19 954 TYR A C 1
ATOM 7613 O O . TYR A 1 954 ? 10.460 0.248 -52.619 1.00 85.19 954 TYR A O 1
ATOM 7621 N N . HIS A 1 955 ? 9.217 -0.338 -50.850 1.00 83.50 955 HIS A N 1
ATOM 7622 C CA . HIS A 1 955 ? 8.018 -0.670 -51.628 1.00 83.50 955 HIS A CA 1
ATOM 7623 C C . HIS A 1 955 ? 7.457 0.517 -52.426 1.00 83.50 955 HIS A C 1
ATOM 7625 O O . HIS A 1 955 ? 6.922 0.327 -53.519 1.00 83.50 955 HIS A O 1
ATOM 7631 N N . SER A 1 956 ? 7.572 1.742 -51.904 1.00 83.06 956 SER A N 1
ATOM 7632 C CA . SER A 1 956 ? 7.054 2.943 -52.574 1.00 83.06 956 SER A CA 1
ATOM 7633 C C . SER A 1 956 ? 8.022 3.518 -53.614 1.00 83.06 956 SER A C 1
ATOM 7635 O O . SER A 1 956 ? 7.589 3.939 -54.685 1.00 83.06 956 SER A O 1
ATOM 7637 N N . ALA A 1 957 ? 9.327 3.517 -53.332 1.00 79.50 957 ALA A N 1
ATOM 7638 C CA . ALA A 1 957 ? 10.337 4.186 -54.149 1.00 79.50 957 ALA A CA 1
ATOM 7639 C C . ALA A 1 957 ? 11.036 3.264 -55.163 1.00 79.50 957 ALA A C 1
ATOM 7641 O O . ALA A 1 957 ? 11.408 3.723 -56.244 1.00 79.50 957 ALA A O 1
ATOM 7642 N N . VAL A 1 958 ? 11.215 1.974 -54.851 1.00 73.88 958 VAL A N 1
ATOM 7643 C CA . VAL A 1 958 ? 11.987 1.038 -55.694 1.00 73.88 958 VAL A CA 1
ATOM 7644 C C . VAL A 1 958 ? 11.116 0.338 -56.738 1.00 73.88 958 VAL A C 1
ATOM 7646 O O . VAL A 1 958 ? 11.617 -0.008 -57.805 1.00 73.88 958 VAL A O 1
ATOM 7649 N N . LYS A 1 959 ? 9.792 0.253 -56.534 1.00 70.12 959 LYS A N 1
ATOM 7650 C CA . LYS A 1 959 ? 8.850 -0.302 -57.528 1.00 70.12 959 LYS A CA 1
ATOM 7651 C C . LYS A 1 959 ? 8.935 0.396 -58.894 1.00 70.12 959 LYS A C 1
ATOM 7653 O O . LYS A 1 959 ? 8.798 -0.249 -59.927 1.00 70.12 959 LYS A O 1
ATOM 7658 N N . SER A 1 960 ? 9.224 1.698 -58.917 1.00 72.00 960 SER A N 1
ATOM 7659 C CA . SER A 1 960 ? 9.420 2.472 -60.155 1.00 72.00 960 SER A CA 1
ATOM 7660 C C . SER A 1 960 ? 10.733 2.156 -60.891 1.00 72.00 960 SER A C 1
ATOM 7662 O O . SER A 1 960 ? 10.868 2.495 -62.064 1.00 72.00 960 SER A O 1
ATOM 7664 N N . HIS A 1 961 ? 11.679 1.483 -60.230 1.00 75.88 961 HIS A N 1
ATOM 7665 C CA . HIS A 1 961 ? 12.996 1.114 -60.756 1.00 75.88 961 HIS A CA 1
ATOM 7666 C C . HIS A 1 961 ? 13.132 -0.399 -61.026 1.00 75.88 961 HIS A C 1
ATOM 7668 O O . HIS A 1 961 ? 14.216 -0.842 -61.403 1.00 75.88 961 HIS A O 1
ATOM 7674 N N . GLY A 1 962 ? 12.059 -1.189 -60.876 1.00 75.50 962 GLY A N 1
ATOM 7675 C CA . GLY A 1 962 ? 12.085 -2.654 -61.023 1.00 75.50 962 GLY A CA 1
ATOM 7676 C C . GLY A 1 962 ? 12.628 -3.130 -62.375 1.00 75.50 962 GLY A C 1
ATOM 7677 O O . GLY A 1 962 ? 13.576 -3.904 -62.415 1.00 75.50 962 GLY A O 1
ATOM 7678 N N . VAL A 1 963 ? 12.136 -2.565 -63.485 1.00 76.69 963 VAL A N 1
ATOM 7679 C CA . VAL A 1 963 ? 12.593 -2.915 -64.849 1.00 76.69 963 VAL A CA 1
ATOM 7680 C C . VAL A 1 963 ? 14.089 -2.628 -65.051 1.00 76.69 963 VAL A C 1
ATOM 7682 O O . VAL A 1 963 ? 14.790 -3.380 -65.722 1.00 76.69 963 VAL A O 1
ATOM 7685 N N . LEU A 1 964 ? 14.607 -1.547 -64.456 1.00 76.06 964 LEU A N 1
ATOM 7686 C CA . LEU A 1 964 ? 16.033 -1.210 -64.514 1.00 76.06 964 LEU A CA 1
ATOM 7687 C C . LEU A 1 964 ? 16.874 -2.223 -63.723 1.00 76.06 964 LEU A C 1
ATOM 7689 O O . LEU A 1 964 ? 17.955 -2.598 -64.167 1.00 76.06 964 LEU A O 1
ATOM 7693 N N . LEU A 1 965 ? 16.384 -2.658 -62.561 1.00 78.12 965 LEU A N 1
ATOM 7694 C CA . LEU A 1 965 ? 17.044 -3.653 -61.716 1.00 78.12 965 LEU A CA 1
ATOM 7695 C C . LEU A 1 965 ? 17.094 -5.033 -62.379 1.00 78.12 965 LEU A C 1
ATOM 7697 O O . LEU A 1 965 ? 18.130 -5.690 -62.309 1.00 78.12 965 LEU A O 1
ATOM 7701 N N . GLU A 1 966 ? 16.025 -5.439 -63.064 1.00 78.56 966 GLU A N 1
ATOM 7702 C CA . GLU A 1 966 ? 15.992 -6.680 -63.846 1.00 78.56 966 GLU A CA 1
ATOM 7703 C C . GLU A 1 966 ? 16.979 -6.640 -65.013 1.00 78.56 966 GLU A C 1
ATOM 7705 O O . GLU A 1 966 ? 17.788 -7.550 -65.156 1.00 78.56 966 GLU A O 1
ATOM 7710 N N . GLN A 1 967 ? 17.007 -5.544 -65.780 1.00 76.38 967 GLN A N 1
ATOM 7711 C CA . GLN A 1 967 ? 17.978 -5.370 -66.866 1.00 76.38 967 GLN A CA 1
ATOM 7712 C C . GLN A 1 967 ? 19.425 -5.449 -66.365 1.00 76.38 967 GLN A C 1
ATOM 7714 O O . GLN A 1 967 ? 20.263 -6.086 -66.999 1.00 76.38 967 GLN A O 1
ATOM 7719 N N . ILE A 1 968 ? 19.727 -4.826 -65.220 1.00 74.69 968 ILE A N 1
ATOM 7720 C CA . ILE A 1 968 ? 21.064 -4.883 -64.614 1.00 74.69 968 ILE A CA 1
ATOM 7721 C C . ILE A 1 968 ? 21.389 -6.314 -64.176 1.00 74.69 968 ILE A C 1
ATOM 7723 O O . ILE A 1 968 ? 22.466 -6.813 -64.501 1.00 74.69 968 ILE A O 1
ATOM 7727 N N . ARG A 1 969 ? 20.459 -6.991 -63.494 1.00 77.38 969 ARG A N 1
ATOM 7728 C CA . ARG A 1 969 ? 20.617 -8.388 -63.071 1.00 77.38 969 ARG A CA 1
ATOM 7729 C C . ARG A 1 969 ? 20.931 -9.296 -64.259 1.00 77.38 969 ARG A C 1
ATOM 7731 O O . ARG A 1 969 ? 21.907 -10.036 -64.207 1.00 77.38 969 ARG A O 1
ATOM 7738 N N . ASP A 1 970 ? 20.159 -9.187 -65.335 1.00 78.25 970 ASP A N 1
ATOM 7739 C CA . ASP A 1 970 ? 20.291 -10.045 -66.513 1.00 78.25 970 ASP A CA 1
ATOM 7740 C C . ASP A 1 970 ? 21.609 -9.781 -67.264 1.00 78.25 970 ASP A C 1
ATOM 7742 O O . ASP A 1 970 ? 22.225 -10.713 -67.776 1.00 78.25 970 ASP A O 1
ATOM 7746 N N . THR A 1 971 ? 22.102 -8.534 -67.277 1.00 72.88 971 THR A N 1
ATOM 7747 C CA . THR A 1 971 ? 23.428 -8.206 -67.844 1.00 72.88 971 THR A CA 1
ATOM 7748 C C . THR A 1 971 ? 24.607 -8.666 -66.987 1.00 72.88 971 THR A C 1
ATOM 7750 O O . THR A 1 971 ? 25.694 -8.901 -67.518 1.00 72.88 971 THR A O 1
ATOM 7753 N N . CYS A 1 972 ? 24.410 -8.775 -65.672 1.00 69.19 972 CYS A N 1
ATOM 7754 C CA . CYS A 1 972 ? 25.424 -9.237 -64.728 1.00 69.19 972 CYS A CA 1
ATOM 7755 C C . CYS A 1 972 ? 25.432 -10.766 -64.571 1.00 69.19 972 CYS A C 1
ATOM 7757 O O . CYS A 1 972 ? 26.384 -11.306 -64.013 1.00 69.19 972 CYS A O 1
ATOM 7759 N N . PHE A 1 973 ? 24.423 -11.465 -65.094 1.00 70.38 973 PHE A N 1
ATOM 7760 C CA . PHE A 1 973 ? 24.323 -12.919 -65.045 1.00 70.38 973 PHE A CA 1
ATOM 7761 C C . PHE A 1 973 ? 25.125 -13.579 -66.190 1.00 70.38 973 PHE A C 1
ATOM 7763 O O . PHE A 1 973 ? 25.010 -13.154 -67.344 1.00 70.38 973 PHE A O 1
ATOM 7770 N N . PRO A 1 974 ? 25.920 -14.644 -65.953 1.00 71.19 974 PRO A N 1
ATOM 7771 C CA . PRO A 1 974 ? 26.144 -15.346 -64.688 1.00 71.19 974 PRO A CA 1
ATOM 7772 C C . PRO A 1 974 ? 27.187 -14.671 -63.780 1.00 71.19 974 PRO A C 1
ATOM 7774 O O . PRO A 1 974 ? 28.197 -14.152 -64.254 1.00 71.19 974 PRO A O 1
ATOM 7777 N N . ASP A 1 975 ? 26.987 -14.793 -62.466 1.00 66.44 975 ASP A N 1
ATOM 7778 C CA . ASP A 1 975 ? 27.717 -14.072 -61.407 1.00 66.44 975 ASP A CA 1
ATOM 7779 C C . ASP A 1 975 ? 29.250 -14.245 -61.426 1.00 66.44 975 ASP A C 1
ATOM 7781 O O . ASP A 1 975 ? 30.003 -13.399 -60.941 1.00 66.44 975 ASP A O 1
ATOM 7785 N N . TRP A 1 976 ? 29.764 -15.330 -62.010 1.00 66.19 976 TRP A N 1
ATOM 7786 C CA . TRP A 1 976 ? 31.202 -15.586 -62.126 1.00 66.19 976 TRP A CA 1
ATOM 7787 C C . TRP A 1 976 ? 31.863 -14.890 -63.330 1.00 66.19 976 TRP A C 1
ATOM 7789 O O . TRP A 1 976 ? 33.093 -14.842 -63.379 1.00 66.19 976 TRP A O 1
ATOM 7799 N N . LYS A 1 977 ? 31.101 -14.320 -64.274 1.00 67.62 977 LYS A N 1
ATOM 7800 C CA . LYS A 1 977 ? 31.610 -13.688 -65.505 1.00 67.62 977 LYS A CA 1
ATOM 7801 C C . LYS A 1 977 ? 31.529 -12.161 -65.421 1.00 67.62 977 LYS A C 1
ATOM 7803 O O . LYS A 1 977 ? 30.493 -11.617 -65.072 1.00 67.62 977 LYS A O 1
ATOM 7808 N N . SER A 1 978 ? 32.594 -11.438 -65.774 1.00 64.94 978 SER A N 1
ATOM 7809 C CA . SER A 1 978 ? 32.567 -9.963 -65.804 1.00 64.94 978 SER A CA 1
ATOM 7810 C C . SER A 1 978 ? 31.821 -9.428 -67.051 1.00 64.94 978 SER A C 1
ATOM 7812 O O . SER A 1 978 ? 32.067 -9.942 -68.148 1.00 64.94 978 SER A O 1
ATOM 7814 N N . PRO A 1 979 ? 30.934 -8.413 -66.930 1.00 67.19 979 PRO A N 1
ATOM 7815 C CA . PRO A 1 979 ? 30.219 -7.813 -68.067 1.00 67.19 979 PRO A CA 1
ATOM 7816 C C . PRO A 1 979 ? 31.162 -7.068 -69.029 1.00 67.19 979 PRO A C 1
ATOM 7818 O O . PRO A 1 979 ? 32.262 -6.678 -68.639 1.00 67.19 979 PRO A O 1
A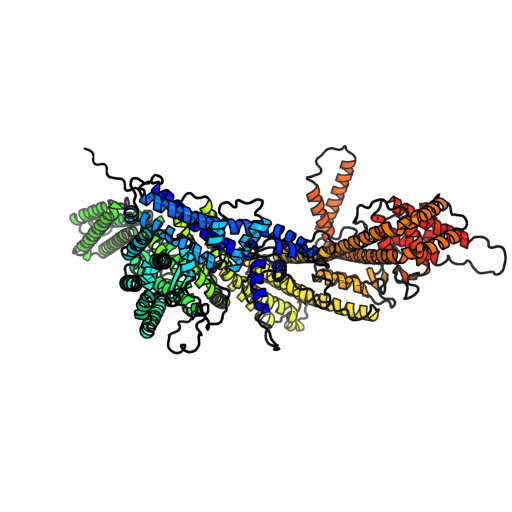TOM 7821 N N . GLN A 1 980 ? 30.730 -6.809 -70.271 1.00 59.50 980 GLN A N 1
ATOM 7822 C CA . GLN A 1 980 ? 31.441 -5.898 -71.186 1.00 59.50 980 GLN A CA 1
ATOM 7823 C C . GLN A 1 980 ? 31.186 -4.435 -70.765 1.00 59.50 980 GLN A C 1
ATOM 7825 O O . GLN A 1 980 ? 30.038 -4.048 -70.574 1.00 59.50 980 GLN A O 1
ATOM 7830 N N . ASP A 1 981 ? 32.240 -3.626 -70.600 1.00 63.47 981 ASP A N 1
ATOM 7831 C CA . ASP A 1 981 ? 32.188 -2.235 -70.094 1.00 63.47 981 ASP A CA 1
ATOM 7832 C C . ASP A 1 981 ? 31.442 -2.042 -68.740 1.00 63.47 981 ASP A C 1
ATOM 7834 O O . ASP A 1 981 ? 30.548 -1.194 -68.614 1.00 63.47 981 ASP A O 1
ATOM 7838 N N . PRO A 1 982 ? 31.848 -2.754 -67.669 1.00 63.72 982 PRO A N 1
ATOM 7839 C CA . PRO A 1 982 ? 31.142 -2.769 -66.382 1.00 63.72 982 PRO A CA 1
ATOM 7840 C C . PRO A 1 982 ? 31.073 -1.382 -65.729 1.00 63.72 982 PRO A C 1
ATOM 7842 O O . PRO A 1 982 ? 30.059 -1.011 -65.147 1.00 63.72 982 PRO A O 1
ATOM 7845 N N . PHE A 1 983 ? 32.106 -0.556 -65.894 1.00 66.50 983 PHE A N 1
ATOM 7846 C CA . PHE A 1 983 ? 32.157 0.785 -65.310 1.00 66.50 983 PHE A CA 1
ATOM 7847 C C . PHE A 1 983 ? 31.157 1.774 -65.913 1.00 66.50 983 PHE A C 1
ATOM 7849 O O . PHE A 1 983 ? 30.628 2.606 -65.181 1.00 66.50 983 PHE A O 1
ATOM 7856 N N . LYS A 1 984 ? 30.851 1.692 -67.216 1.00 69.44 984 LYS A N 1
ATOM 7857 C CA . LYS A 1 984 ? 29.836 2.566 -67.836 1.00 69.44 984 LYS A CA 1
ATOM 7858 C C . LYS A 1 984 ? 28.429 2.168 -67.402 1.00 69.44 984 LYS A C 1
ATOM 7860 O O . LYS A 1 984 ? 27.611 3.041 -67.116 1.00 69.44 984 LYS A O 1
ATOM 7865 N N . LEU A 1 985 ? 28.166 0.862 -67.326 1.00 70.19 985 LEU A N 1
ATOM 7866 C CA . LEU A 1 985 ? 26.889 0.313 -66.873 1.00 70.19 985 LEU A CA 1
ATOM 7867 C C . LEU A 1 985 ? 26.633 0.671 -65.403 1.00 70.19 985 LEU A C 1
ATOM 7869 O O . LEU A 1 985 ? 25.579 1.215 -65.077 1.00 70.19 985 LEU A O 1
ATOM 7873 N N . LEU A 1 986 ? 27.635 0.484 -64.541 1.00 68.19 986 LEU A N 1
ATOM 7874 C CA . LEU A 1 986 ? 27.562 0.816 -63.118 1.00 68.19 986 LEU A CA 1
ATOM 7875 C C . LEU A 1 986 ? 27.497 2.327 -62.860 1.00 68.19 986 LEU A C 1
ATOM 7877 O O . LEU A 1 986 ? 26.716 2.752 -62.011 1.00 68.19 986 LEU A O 1
ATOM 7881 N N . ALA A 1 987 ? 28.229 3.155 -63.615 1.00 70.31 987 ALA A N 1
ATOM 7882 C CA . ALA A 1 987 ? 28.135 4.618 -63.525 1.00 70.31 987 ALA A CA 1
ATOM 7883 C C . ALA A 1 987 ? 26.765 5.143 -63.997 1.00 70.31 987 ALA A C 1
ATOM 7885 O O . ALA A 1 987 ? 26.196 6.060 -63.404 1.00 70.31 987 ALA A O 1
ATOM 7886 N N . SER A 1 988 ? 26.193 4.544 -65.050 1.00 73.88 988 SER A N 1
ATOM 7887 C CA . SER A 1 988 ? 24.832 4.871 -65.484 1.00 73.88 988 SER A CA 1
ATOM 7888 C C . SER A 1 988 ? 23.779 4.414 -64.472 1.00 73.88 988 SER A C 1
ATOM 7890 O O . SER A 1 988 ? 22.765 5.100 -64.331 1.00 73.88 988 SER A O 1
ATOM 7892 N N . ALA A 1 989 ? 23.968 3.265 -63.822 1.00 71.75 989 ALA A N 1
ATOM 7893 C CA . ALA A 1 989 ? 23.044 2.730 -62.826 1.00 71.75 989 ALA A CA 1
ATOM 7894 C C . ALA A 1 989 ? 23.067 3.564 -61.537 1.00 71.75 989 ALA A C 1
ATOM 7896 O O . ALA A 1 989 ? 22.021 4.030 -61.093 1.00 71.75 989 ALA A O 1
ATOM 7897 N N . THR A 1 990 ? 24.255 3.859 -61.003 1.00 75.69 990 THR A N 1
ATOM 7898 C CA . THR A 1 990 ? 24.427 4.718 -59.816 1.00 75.69 990 THR A CA 1
ATOM 7899 C C . THR A 1 990 ? 23.833 6.112 -60.020 1.00 75.69 990 THR A C 1
ATOM 7901 O O . THR A 1 990 ? 23.091 6.577 -59.159 1.00 75.69 990 THR A O 1
ATOM 7904 N N . LYS A 1 991 ? 24.031 6.741 -61.188 1.00 78.75 991 LYS A N 1
ATOM 7905 C CA . LYS A 1 991 ? 23.421 8.049 -61.502 1.00 78.75 991 LYS A CA 1
ATOM 7906 C C . LYS A 1 991 ? 21.888 8.005 -61.580 1.00 78.75 991 LYS A C 1
ATOM 7908 O O . LYS A 1 991 ? 21.217 8.949 -61.179 1.00 78.75 991 LYS A O 1
ATOM 7913 N N . LYS A 1 992 ? 21.307 6.914 -62.092 1.00 78.06 992 LYS A N 1
ATOM 7914 C CA . LYS A 1 992 ? 19.841 6.737 -62.145 1.00 78.06 992 LYS A CA 1
ATOM 7915 C C . LYS A 1 992 ? 19.237 6.457 -60.764 1.00 78.06 992 LYS A C 1
ATOM 7917 O O . LYS A 1 992 ? 18.092 6.825 -60.528 1.00 78.06 992 LYS A O 1
ATOM 7922 N N . MET A 1 993 ? 20.000 5.843 -59.860 1.00 76.50 993 MET A N 1
ATOM 7923 C CA . MET A 1 993 ? 19.552 5.432 -58.523 1.00 76.50 993 MET A CA 1
ATOM 7924 C C . MET A 1 993 ? 19.946 6.412 -57.407 1.00 76.50 993 MET A C 1
ATOM 7926 O O . MET A 1 993 ? 19.650 6.166 -56.241 1.00 76.50 993 MET A O 1
ATOM 7930 N N . GLU A 1 994 ? 20.555 7.550 -57.745 1.00 80.31 994 GLU A N 1
ATOM 7931 C CA . GLU A 1 994 ? 21.074 8.548 -56.798 1.00 80.31 994 GLU A CA 1
ATOM 7932 C C . GLU A 1 994 ? 20.017 9.035 -55.789 1.00 80.31 994 GLU A C 1
ATOM 7934 O O . GLU A 1 994 ? 20.284 9.130 -54.591 1.00 80.31 994 GLU A O 1
ATOM 7939 N N . LYS A 1 995 ? 18.767 9.232 -56.236 1.00 80.56 995 LYS A N 1
ATOM 7940 C CA . LYS A 1 995 ? 17.643 9.649 -55.372 1.00 80.56 995 LYS A CA 1
ATOM 7941 C C . LYS A 1 995 ? 17.285 8.623 -54.286 1.00 80.56 995 LYS A C 1
ATOM 7943 O O . LYS A 1 995 ? 16.684 8.996 -53.282 1.00 80.56 995 LYS A O 1
ATOM 7948 N N . LEU A 1 996 ? 17.640 7.350 -54.475 1.00 81.06 996 LEU A N 1
ATOM 7949 C CA . LEU A 1 996 ? 17.399 6.277 -53.506 1.00 81.06 996 LEU A CA 1
ATOM 7950 C C . LEU A 1 996 ? 18.503 6.200 -52.440 1.00 81.06 996 LEU A C 1
ATOM 7952 O O . LEU A 1 996 ? 18.270 5.639 -51.372 1.00 81.06 996 LEU A O 1
ATOM 7956 N N . MET A 1 997 ? 19.686 6.770 -52.697 1.00 84.44 997 MET A N 1
ATOM 7957 C CA . MET A 1 997 ? 20.864 6.585 -51.843 1.00 84.44 997 MET A CA 1
ATOM 7958 C C . MET A 1 997 ? 20.739 7.297 -50.490 1.00 84.44 997 MET A C 1
ATOM 7960 O O . MET A 1 997 ? 21.107 6.722 -49.474 1.00 84.44 997 MET A O 1
ATOM 7964 N N . SER A 1 998 ? 20.169 8.507 -50.428 1.00 84.44 998 SER A N 1
ATOM 7965 C CA . SER A 1 998 ? 20.070 9.282 -49.172 1.00 84.44 998 SER A CA 1
ATOM 7966 C C . SER A 1 998 ? 19.151 8.646 -48.100 1.00 84.44 998 SER A C 1
ATOM 7968 O O . SER A 1 998 ? 19.547 8.567 -46.929 1.00 84.44 998 SER A O 1
ATOM 7970 N N . PRO A 1 999 ? 17.955 8.122 -48.438 1.00 85.00 999 PRO A N 1
ATOM 7971 C CA . PRO A 1 999 ? 17.147 7.371 -47.474 1.00 85.00 999 PRO A CA 1
ATOM 7972 C C . PRO A 1 999 ? 17.798 6.048 -47.037 1.00 85.00 999 PRO A C 1
ATOM 7974 O O . PRO A 1 999 ? 17.771 5.723 -45.848 1.00 85.00 999 PRO A O 1
ATOM 7977 N N . VAL A 1 1000 ? 18.431 5.316 -47.969 1.00 86.75 1000 VAL A N 1
ATOM 7978 C CA . VAL A 1 1000 ? 19.185 4.078 -47.673 1.00 86.75 1000 VAL A CA 1
ATOM 7979 C C . VAL A 1 1000 ? 20.333 4.379 -46.707 1.00 86.75 1000 VAL A C 1
ATOM 7981 O O . VAL A 1 1000 ? 20.460 3.715 -45.681 1.00 86.75 1000 VAL A O 1
ATOM 7984 N N . ALA A 1 1001 ? 21.093 5.443 -46.970 1.00 84.69 1001 ALA A N 1
ATOM 7985 C CA . ALA A 1 1001 ? 22.167 5.944 -46.120 1.00 84.69 1001 ALA A CA 1
ATOM 7986 C C . ALA A 1 1001 ? 21.715 6.196 -44.684 1.00 84.69 1001 ALA A C 1
ATOM 7988 O O . ALA A 1 1001 ? 22.354 5.760 -43.728 1.00 84.69 1001 ALA A O 1
ATOM 7989 N N . THR A 1 1002 ? 20.588 6.894 -44.534 1.00 87.88 1002 THR A N 1
ATOM 7990 C CA . THR A 1 1002 ? 20.039 7.253 -43.225 1.00 87.88 1002 THR A CA 1
ATOM 7991 C C . THR A 1 1002 ? 19.637 6.007 -42.439 1.00 87.88 1002 THR A C 1
ATOM 7993 O O . THR A 1 1002 ? 19.933 5.922 -41.246 1.00 87.88 1002 THR A O 1
ATOM 7996 N N . CYS A 1 1003 ? 19.011 5.030 -43.104 1.00 89.81 1003 CYS A N 1
ATOM 7997 C CA . CYS A 1 1003 ? 18.645 3.757 -42.490 1.00 89.81 1003 CYS A CA 1
ATOM 7998 C C . CYS A 1 1003 ? 19.885 2.962 -42.063 1.00 89.81 1003 CYS A C 1
ATOM 8000 O O . CYS A 1 1003 ? 20.016 2.624 -40.888 1.00 89.81 1003 CYS A O 1
ATOM 8002 N N . VAL A 1 1004 ? 20.811 2.704 -42.994 1.00 90.19 1004 VAL A N 1
ATOM 8003 C CA . VAL A 1 1004 ? 22.027 1.911 -42.744 1.00 90.19 1004 VAL A CA 1
ATOM 8004 C C . VAL A 1 1004 ? 22.835 2.512 -41.597 1.00 90.19 1004 VAL A C 1
ATOM 8006 O O . VAL A 1 1004 ? 23.220 1.795 -40.678 1.00 90.19 1004 VAL A O 1
ATOM 8009 N N . ARG A 1 1005 ? 23.010 3.837 -41.587 1.00 89.12 1005 ARG A N 1
ATOM 8010 C CA . ARG A 1 1005 ? 23.739 4.554 -40.537 1.00 89.12 1005 ARG A CA 1
ATOM 8011 C C . ARG A 1 1005 ? 23.094 4.392 -39.159 1.00 89.12 1005 ARG A C 1
ATOM 8013 O O . ARG A 1 1005 ? 23.787 4.082 -38.195 1.00 89.12 1005 ARG A O 1
ATOM 8020 N N . ARG A 1 1006 ? 21.776 4.596 -39.048 1.00 90.69 1006 ARG A N 1
ATOM 8021 C CA . ARG A 1 1006 ? 21.055 4.511 -37.763 1.00 90.69 1006 ARG A CA 1
ATOM 8022 C C . ARG A 1 1006 ? 20.973 3.084 -37.231 1.00 90.69 1006 ARG A C 1
ATOM 8024 O O . ARG A 1 1006 ? 21.114 2.887 -36.026 1.00 90.69 1006 ARG A O 1
ATOM 8031 N N . VAL A 1 1007 ? 20.741 2.110 -38.112 1.00 92.56 1007 VAL A N 1
ATOM 8032 C CA . VAL A 1 1007 ? 20.707 0.684 -37.756 1.00 92.56 1007 VAL A CA 1
ATOM 8033 C C . VAL A 1 1007 ? 22.099 0.220 -37.337 1.00 92.56 1007 VAL A C 1
ATOM 8035 O O . VAL A 1 1007 ? 22.243 -0.387 -36.280 1.00 92.56 1007 VAL A O 1
ATOM 8038 N N . GLY A 1 1008 ? 23.125 0.568 -38.112 1.00 91.56 1008 GLY A N 1
ATOM 8039 C CA . GLY A 1 1008 ? 24.513 0.227 -37.822 1.00 91.56 1008 GLY A CA 1
ATOM 8040 C C . GLY A 1 1008 ? 25.014 0.796 -36.500 1.00 91.56 1008 GLY A C 1
ATOM 8041 O O . GLY A 1 1008 ? 25.548 0.054 -35.680 1.00 91.56 1008 GLY A O 1
ATOM 8042 N N . GLN A 1 1009 ? 24.760 2.086 -36.249 1.00 92.19 1009 GLN A N 1
ATOM 8043 C CA . GLN A 1 1009 ? 25.073 2.726 -34.969 1.00 92.19 1009 GLN A CA 1
ATOM 8044 C C . GLN A 1 1009 ? 24.411 1.982 -33.800 1.00 92.19 1009 GLN A C 1
ATOM 8046 O O . GLN A 1 1009 ? 25.083 1.628 -32.835 1.00 92.19 1009 GLN A O 1
ATOM 8051 N N . ALA A 1 1010 ? 23.104 1.706 -33.891 1.00 92.88 1010 ALA A N 1
ATOM 8052 C CA . ALA A 1 1010 ? 22.378 1.016 -32.829 1.00 92.88 1010 ALA A CA 1
ATOM 8053 C C . ALA A 1 1010 ? 22.926 -0.399 -32.578 1.00 92.88 1010 ALA A C 1
ATOM 8055 O O . ALA A 1 1010 ? 23.102 -0.780 -31.427 1.00 92.88 1010 ALA A O 1
ATOM 8056 N N . GLN A 1 1011 ? 23.239 -1.160 -33.628 1.00 91.88 1011 GLN A N 1
ATOM 8057 C CA . GLN A 1 1011 ? 23.732 -2.534 -33.500 1.00 91.88 1011 GLN A CA 1
ATOM 8058 C C . GLN A 1 1011 ? 25.134 -2.624 -32.892 1.00 91.88 1011 GLN A C 1
ATOM 8060 O O . GLN A 1 1011 ? 25.388 -3.517 -32.086 1.00 91.88 1011 GLN A O 1
ATOM 8065 N N . ILE A 1 1012 ? 26.028 -1.679 -33.200 1.00 91.50 1012 ILE A N 1
ATOM 8066 C CA . ILE A 1 1012 ? 27.352 -1.628 -32.561 1.00 91.50 1012 ILE A CA 1
ATOM 8067 C C . ILE A 1 1012 ? 27.218 -1.292 -31.073 1.00 91.50 1012 ILE A C 1
ATOM 8069 O O . ILE A 1 1012 ? 27.858 -1.937 -30.246 1.00 91.50 1012 ILE A O 1
ATOM 8073 N N . ILE A 1 1013 ? 26.339 -0.350 -30.707 1.00 93.69 1013 ILE A N 1
ATOM 8074 C CA . ILE A 1 1013 ? 26.058 -0.059 -29.292 1.00 93.69 1013 ILE A CA 1
ATOM 8075 C C . ILE A 1 1013 ? 25.520 -1.309 -28.586 1.00 93.69 1013 ILE A C 1
ATOM 8077 O O . ILE A 1 1013 ? 25.996 -1.643 -27.505 1.00 93.69 1013 ILE A O 1
ATOM 8081 N N . ARG A 1 1014 ? 24.580 -2.040 -29.201 1.00 93.44 1014 ARG A N 1
ATOM 8082 C CA . ARG A 1 1014 ? 24.068 -3.308 -28.652 1.00 93.44 1014 ARG A CA 1
ATOM 8083 C C . ARG A 1 1014 ? 25.182 -4.337 -28.447 1.00 93.44 1014 ARG A C 1
ATOM 8085 O O . ARG A 1 1014 ? 25.208 -4.994 -27.411 1.00 93.44 1014 ARG A O 1
ATOM 8092 N N . LYS A 1 1015 ? 26.130 -4.443 -29.386 1.00 90.75 1015 LYS A N 1
ATOM 8093 C CA . LYS A 1 1015 ? 27.304 -5.324 -29.261 1.00 90.75 1015 LYS A CA 1
ATOM 8094 C C . LYS A 1 1015 ? 28.186 -4.936 -28.074 1.00 90.75 1015 LYS A C 1
ATOM 8096 O O . LYS A 1 1015 ? 28.547 -5.799 -27.285 1.00 90.75 1015 LYS A O 1
ATOM 8101 N N . MET A 1 1016 ? 28.453 -3.645 -27.888 1.00 91.31 1016 MET A N 1
ATOM 8102 C CA . MET A 1 1016 ? 29.207 -3.153 -26.727 1.00 91.31 1016 MET A CA 1
ATOM 8103 C C . MET A 1 1016 ? 28.487 -3.418 -25.397 1.00 91.31 1016 MET A C 1
ATOM 8105 O O . MET A 1 1016 ? 29.128 -3.818 -24.429 1.00 91.31 1016 MET A O 1
ATOM 8109 N N . ILE A 1 1017 ? 27.157 -3.269 -25.356 1.00 93.62 1017 ILE A N 1
ATOM 8110 C CA . ILE A 1 1017 ? 26.346 -3.604 -24.173 1.00 93.62 1017 ILE A CA 1
ATOM 8111 C C . ILE A 1 1017 ? 26.438 -5.101 -23.849 1.00 93.62 1017 ILE A C 1
ATOM 8113 O O . ILE A 1 1017 ? 26.633 -5.458 -22.690 1.00 93.62 1017 ILE A O 1
ATOM 8117 N N . ARG A 1 1018 ? 26.311 -5.978 -24.853 1.00 90.62 1018 ARG A N 1
ATOM 8118 C CA . ARG A 1 1018 ? 26.433 -7.433 -24.662 1.00 90.62 1018 ARG A CA 1
ATOM 8119 C C . ARG A 1 1018 ? 27.808 -7.837 -24.156 1.00 90.62 1018 ARG A C 1
ATOM 8121 O O . ARG A 1 1018 ? 27.873 -8.620 -23.218 1.00 90.62 1018 ARG A O 1
ATOM 8128 N N . ASN A 1 1019 ? 28.869 -7.259 -24.717 1.00 90.19 1019 ASN A N 1
ATOM 8129 C CA . ASN A 1 1019 ? 30.234 -7.516 -24.266 1.00 90.19 1019 ASN A CA 1
ATOM 8130 C C . ASN A 1 1019 ? 30.408 -7.151 -22.782 1.00 90.19 1019 ASN A C 1
ATOM 8132 O O . ASN A 1 1019 ? 30.967 -7.935 -22.024 1.00 90.19 1019 ASN A O 1
ATOM 8136 N N . GLU A 1 1020 ? 29.890 -6.000 -22.342 1.00 91.94 1020 GLU A N 1
ATOM 8137 C CA . GLU A 1 1020 ? 29.956 -5.600 -20.928 1.00 91.94 1020 GLU A CA 1
ATOM 8138 C C . GLU A 1 1020 ? 29.118 -6.517 -20.019 1.00 91.94 1020 GLU A C 1
ATOM 8140 O O . GLU A 1 1020 ? 29.567 -6.878 -18.933 1.00 91.94 1020 GLU A O 1
ATOM 8145 N N . LEU A 1 1021 ? 27.926 -6.939 -20.459 1.00 92.00 1021 LEU A N 1
ATOM 8146 C CA . LEU A 1 1021 ? 27.098 -7.904 -19.722 1.00 92.00 1021 LEU A CA 1
ATOM 8147 C C . LEU A 1 1021 ? 27.792 -9.262 -19.582 1.00 92.00 1021 LEU A C 1
ATOM 8149 O O . LEU A 1 1021 ? 27.794 -9.839 -18.497 1.00 92.00 1021 LEU A O 1
ATOM 8153 N N . GLN A 1 1022 ? 28.415 -9.741 -20.658 1.00 91.50 1022 GLN A N 1
ATOM 8154 C CA . GLN A 1 1022 ? 29.168 -10.990 -20.674 1.00 91.50 1022 GLN A CA 1
ATOM 8155 C C . GLN A 1 1022 ? 30.374 -10.914 -19.732 1.00 91.50 1022 GLN A C 1
ATOM 8157 O O . GLN A 1 1022 ? 30.557 -11.796 -18.894 1.00 91.50 1022 GLN A O 1
ATOM 8162 N N . LEU A 1 1023 ? 31.157 -9.831 -19.799 1.00 89.75 1023 LEU A N 1
ATOM 8163 C CA . LEU A 1 1023 ? 32.249 -9.575 -18.854 1.00 89.75 1023 LEU A CA 1
ATOM 8164 C C . LEU A 1 1023 ? 31.736 -9.541 -17.407 1.00 89.75 1023 LEU A C 1
ATOM 8166 O O . LEU A 1 1023 ? 32.331 -10.157 -16.524 1.00 89.75 1023 LEU A O 1
ATOM 8170 N N . GLY A 1 1024 ? 30.603 -8.879 -17.167 1.00 88.81 1024 GLY A N 1
ATOM 8171 C CA . GLY A 1 1024 ? 29.937 -8.850 -15.868 1.00 88.81 1024 GLY A CA 1
ATOM 8172 C C . GLY A 1 1024 ? 29.546 -10.239 -15.359 1.00 88.81 1024 GLY A C 1
ATOM 8173 O O . GLY A 1 1024 ? 29.788 -10.548 -14.193 1.00 88.81 1024 GLY A O 1
ATOM 8174 N N . ALA A 1 1025 ? 28.993 -11.091 -16.226 1.00 89.69 1025 ALA A N 1
ATOM 8175 C CA . ALA A 1 1025 ? 28.602 -12.458 -15.891 1.00 89.69 1025 ALA A CA 1
ATOM 8176 C C . ALA A 1 1025 ? 29.812 -13.337 -15.537 1.00 89.69 1025 ALA A C 1
ATOM 8178 O O . ALA A 1 1025 ? 29.767 -14.052 -14.536 1.00 89.69 1025 ALA A O 1
ATOM 8179 N N . HIS A 1 1026 ? 30.910 -13.229 -16.291 1.00 88.81 1026 HIS A N 1
ATOM 8180 C CA . HIS A 1 1026 ? 32.162 -13.933 -15.994 1.00 88.81 1026 HIS A CA 1
ATOM 8181 C C . HIS A 1 1026 ? 32.772 -13.493 -14.650 1.00 88.81 1026 HIS A C 1
ATOM 8183 O O . HIS A 1 1026 ? 33.238 -14.323 -13.869 1.00 88.81 1026 HIS A O 1
ATOM 8189 N N . ILE A 1 1027 ? 32.722 -12.193 -14.330 1.00 88.12 1027 ILE A N 1
ATOM 8190 C CA . ILE A 1 1027 ? 33.245 -11.664 -13.059 1.00 88.12 1027 ILE A CA 1
ATOM 8191 C C . ILE A 1 1027 ? 32.369 -12.083 -11.869 1.00 88.12 1027 ILE A C 1
ATOM 8193 O O . ILE A 1 1027 ? 32.895 -12.472 -10.827 1.00 88.12 1027 ILE A O 1
ATOM 8197 N N . ALA A 1 1028 ? 31.044 -11.976 -11.994 1.00 84.00 1028 ALA A N 1
ATOM 8198 C CA . ALA A 1 1028 ? 30.120 -12.201 -10.883 1.00 84.00 1028 ALA A CA 1
ATOM 8199 C C . ALA A 1 1028 ? 29.778 -13.684 -10.655 1.00 84.00 1028 ALA A C 1
ATOM 8201 O O . ALA A 1 1028 ? 29.506 -14.076 -9.521 1.00 84.00 1028 ALA A O 1
ATOM 8202 N N . GLY A 1 1029 ? 29.766 -14.508 -11.707 1.00 85.75 1029 GLY A N 1
ATOM 8203 C CA . GLY A 1 1029 ? 29.198 -15.855 -11.649 1.00 85.75 1029 GLY A CA 1
ATOM 8204 C C . GLY A 1 1029 ? 29.595 -16.761 -12.813 1.00 85.75 1029 GLY A C 1
ATOM 8205 O O . GLY A 1 1029 ? 28.720 -17.298 -13.493 1.00 85.75 1029 GLY A O 1
ATOM 8206 N N . GLU A 1 1030 ? 30.898 -17.000 -12.991 1.00 91.00 1030 GLU A N 1
ATOM 8207 C CA . GLU A 1 1030 ? 31.455 -17.870 -14.043 1.00 91.00 1030 GLU A CA 1
ATOM 8208 C C . GLU A 1 1030 ? 30.746 -19.228 -14.149 1.00 91.00 1030 GLU A C 1
ATOM 8210 O O . GLU A 1 1030 ? 30.365 -19.669 -15.228 1.00 91.00 1030 GLU A O 1
ATOM 8215 N N . GLN A 1 1031 ? 30.525 -19.900 -13.018 1.00 91.44 1031 GLN A N 1
ATOM 8216 C CA . GLN A 1 1031 ? 29.925 -21.237 -13.004 1.00 91.44 1031 GLN A CA 1
ATOM 8217 C C . GLN A 1 1031 ? 28.485 -21.235 -13.534 1.00 91.44 1031 GLN A C 1
ATOM 8219 O O . GLN A 1 1031 ? 28.077 -22.172 -14.224 1.00 91.44 1031 GLN A O 1
ATOM 8224 N N . MET A 1 1032 ? 27.720 -20.180 -13.237 1.00 88.06 1032 MET A N 1
ATOM 8225 C CA . MET A 1 1032 ? 26.349 -20.024 -13.721 1.00 88.06 1032 MET A CA 1
ATOM 8226 C C . MET A 1 1032 ? 26.340 -19.731 -15.221 1.00 88.06 1032 MET A C 1
ATOM 8228 O O . MET A 1 1032 ? 25.552 -20.332 -15.948 1.00 88.06 1032 MET A O 1
ATOM 8232 N N . TYR A 1 1033 ? 27.257 -18.880 -15.690 1.00 90.25 1033 TYR A N 1
ATOM 8233 C CA . TYR A 1 1033 ? 27.444 -18.610 -17.113 1.00 90.25 1033 TYR A CA 1
ATOM 8234 C C . TYR A 1 1033 ? 27.785 -19.889 -17.894 1.00 90.25 1033 TYR A C 1
ATOM 8236 O O . TYR A 1 1033 ? 27.112 -20.219 -18.868 1.00 90.25 1033 TYR A O 1
ATOM 8244 N N . GLN A 1 1034 ? 28.766 -20.666 -17.427 1.00 89.62 1034 GLN A N 1
ATOM 8245 C CA . GLN A 1 1034 ? 29.151 -21.929 -18.066 1.00 89.62 1034 GLN A CA 1
ATOM 8246 C C . GLN A 1 1034 ? 27.993 -22.933 -18.086 1.00 89.62 1034 GLN A C 1
ATOM 8248 O O . GLN A 1 1034 ? 27.735 -23.567 -19.106 1.00 89.62 1034 GLN A O 1
ATOM 8253 N N . SER A 1 1035 ? 27.246 -23.039 -16.984 1.00 90.94 1035 SER A N 1
ATOM 8254 C CA . SER A 1 1035 ? 26.072 -23.917 -16.904 1.00 90.94 1035 SER A CA 1
ATOM 8255 C C . SER A 1 1035 ? 24.984 -23.513 -17.901 1.00 90.94 1035 SER A C 1
ATOM 8257 O O . SER A 1 1035 ? 24.384 -24.378 -18.535 1.00 90.94 1035 SER A O 1
ATOM 8259 N N . LEU A 1 1036 ? 24.758 -22.208 -18.073 1.00 88.56 1036 LEU A N 1
ATOM 8260 C CA . LEU A 1 1036 ? 23.810 -21.663 -19.039 1.00 88.56 1036 LEU A CA 1
ATOM 8261 C C . LEU A 1 1036 ? 24.216 -22.031 -20.477 1.00 88.56 1036 LEU A C 1
ATOM 8263 O O . LEU A 1 1036 ? 23.395 -22.555 -21.228 1.00 88.56 1036 LEU A O 1
ATOM 8267 N N . VAL A 1 1037 ? 25.486 -21.819 -20.842 1.00 88.50 1037 VAL A N 1
ATOM 8268 C CA . VAL A 1 1037 ? 26.025 -22.161 -22.171 1.00 88.50 1037 VAL A CA 1
ATOM 8269 C C . VAL A 1 1037 ? 25.909 -23.662 -22.445 1.00 88.50 1037 VAL A C 1
ATOM 8271 O O . VAL A 1 1037 ? 25.387 -24.052 -23.489 1.00 88.50 1037 VAL A O 1
ATOM 8274 N N . ILE A 1 1038 ? 26.304 -24.507 -21.486 1.00 89.62 1038 ILE A N 1
ATOM 8275 C CA . ILE A 1 1038 ? 26.180 -25.969 -21.595 1.00 89.62 1038 ILE A CA 1
ATOM 8276 C C . ILE A 1 1038 ? 24.715 -26.382 -21.788 1.00 89.62 1038 ILE A C 1
ATOM 8278 O O . ILE A 1 1038 ? 24.428 -27.256 -22.609 1.00 89.62 1038 ILE A O 1
ATOM 8282 N N . ALA A 1 1039 ? 23.786 -25.754 -21.061 1.00 86.38 1039 ALA A N 1
ATOM 8283 C CA . ALA A 1 1039 ? 22.361 -26.040 -21.181 1.00 86.38 1039 ALA A CA 1
ATOM 8284 C C . ALA A 1 1039 ? 21.822 -25.705 -22.581 1.00 86.38 1039 ALA A C 1
ATOM 8286 O O . ALA A 1 1039 ? 21.078 -26.502 -23.149 1.00 86.38 1039 ALA A O 1
ATOM 8287 N N . ASN A 1 1040 ? 22.226 -24.575 -23.168 1.00 86.31 1040 ASN A N 1
ATOM 8288 C CA . ASN A 1 1040 ? 21.838 -24.219 -24.535 1.00 86.31 1040 ASN A CA 1
ATOM 8289 C C . ASN A 1 1040 ? 22.439 -25.151 -25.579 1.00 86.31 1040 ASN A C 1
ATOM 8291 O O . ASN A 1 1040 ? 21.732 -25.584 -26.481 1.00 86.31 1040 ASN A O 1
ATOM 8295 N N . ASP A 1 1041 ? 23.712 -25.503 -25.441 1.00 86.38 1041 ASP A N 1
ATOM 8296 C CA . ASP A 1 1041 ? 24.358 -26.456 -26.335 1.00 86.38 1041 ASP A CA 1
ATOM 8297 C C . ASP A 1 1041 ? 23.652 -27.817 -26.320 1.00 86.38 1041 ASP A C 1
ATOM 8299 O O . ASP A 1 1041 ? 23.434 -28.423 -27.370 1.00 86.38 1041 ASP A O 1
ATOM 8303 N N . GLU A 1 1042 ? 23.271 -28.311 -25.140 1.00 85.62 1042 GLU A N 1
ATOM 8304 C CA . GLU A 1 1042 ? 22.519 -29.561 -25.028 1.00 85.62 1042 GLU A CA 1
ATOM 8305 C C . GLU A 1 1042 ? 21.113 -29.436 -25.619 1.00 85.62 1042 GLU A C 1
ATOM 8307 O O . GLU A 1 1042 ? 20.660 -30.328 -26.334 1.00 85.62 1042 GLU A O 1
ATOM 8312 N N . LEU A 1 1043 ? 20.443 -28.310 -25.393 1.00 82.75 1043 LEU A N 1
ATOM 8313 C CA . LEU A 1 1043 ? 19.122 -28.027 -25.941 1.00 82.75 1043 LEU A CA 1
ATOM 8314 C C . LEU A 1 1043 ? 19.148 -27.929 -27.477 1.00 82.75 1043 LEU A C 1
ATOM 8316 O O . LEU A 1 1043 ? 18.310 -28.541 -28.141 1.00 82.75 1043 LEU A O 1
ATOM 8320 N N . LEU A 1 1044 ? 20.154 -27.273 -28.062 1.00 82.19 1044 LEU A N 1
ATOM 8321 C CA . LEU A 1 1044 ? 20.377 -27.250 -29.510 1.00 82.19 1044 LEU A CA 1
ATOM 8322 C C . LEU A 1 1044 ? 20.668 -28.657 -30.053 1.00 82.19 1044 LEU A C 1
ATOM 8324 O O . LEU A 1 1044 ? 20.091 -29.052 -31.067 1.00 82.19 1044 LEU A O 1
ATOM 8328 N N . ARG A 1 1045 ? 21.487 -29.464 -29.360 1.00 83.12 1045 ARG A N 1
ATOM 8329 C CA . ARG A 1 1045 ? 21.717 -30.875 -29.733 1.00 83.12 1045 ARG A CA 1
ATOM 8330 C C . ARG A 1 1045 ? 20.431 -31.697 -29.680 1.00 83.12 1045 ARG A C 1
ATOM 8332 O O . ARG A 1 1045 ? 20.217 -32.536 -30.553 1.00 83.12 1045 ARG A O 1
ATOM 8339 N N . GLN A 1 1046 ? 19.568 -31.472 -28.691 1.00 80.25 1046 GLN A N 1
ATOM 8340 C CA . GLN A 1 1046 ? 18.266 -32.133 -28.601 1.00 80.25 1046 GLN A CA 1
ATOM 8341 C C . GLN A 1 1046 ? 17.334 -31.725 -29.746 1.00 80.25 1046 GLN A C 1
ATOM 8343 O O . GLN A 1 1046 ? 16.648 -32.587 -30.291 1.00 80.25 1046 GLN A O 1
ATOM 8348 N N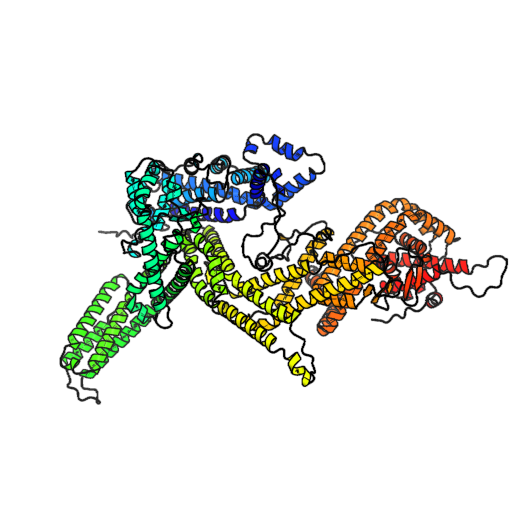 . MET A 1 1047 ? 17.335 -30.451 -30.149 1.00 73.62 1047 MET A N 1
ATOM 8349 C CA . MET A 1 1047 ? 16.567 -29.983 -31.308 1.00 73.62 1047 MET A CA 1
ATOM 8350 C C . MET A 1 1047 ? 17.055 -30.622 -32.611 1.00 73.62 1047 MET A C 1
ATOM 8352 O O . MET A 1 1047 ? 16.232 -31.136 -33.365 1.00 73.62 1047 MET A O 1
ATOM 8356 N N . CYS A 1 1048 ? 18.372 -30.684 -32.835 1.00 74.12 1048 CYS A N 1
ATOM 8357 C CA . CYS A 1 1048 ? 18.944 -31.365 -34.002 1.00 74.12 1048 CYS A CA 1
ATOM 8358 C C . CYS A 1 1048 ? 18.637 -32.874 -34.006 1.00 74.12 1048 CYS A C 1
ATOM 8360 O O . CYS A 1 1048 ? 18.374 -33.454 -35.052 1.00 74.12 1048 CYS A O 1
ATOM 8362 N N . ARG A 1 1049 ? 18.607 -33.530 -32.837 1.00 70.38 1049 ARG A N 1
ATOM 8363 C CA . ARG A 1 1049 ? 18.217 -34.951 -32.731 1.00 70.38 1049 ARG A CA 1
ATOM 8364 C C . ARG A 1 1049 ? 16.729 -35.181 -33.023 1.00 70.38 1049 ARG A C 1
ATOM 8366 O O . ARG A 1 1049 ? 16.375 -36.204 -33.604 1.00 70.38 1049 ARG A O 1
ATOM 8373 N N . LYS A 1 1050 ? 15.861 -34.240 -32.632 1.00 62.44 1050 LYS A N 1
ATOM 8374 C CA . LYS A 1 1050 ? 14.413 -34.278 -32.904 1.00 62.44 1050 LYS A CA 1
ATOM 8375 C C . LYS A 1 1050 ? 14.060 -33.955 -34.359 1.00 62.44 1050 LYS A C 1
ATOM 8377 O O . LYS A 1 1050 ? 13.003 -34.376 -34.802 1.00 62.44 1050 LYS A O 1
ATOM 8382 N N . SER A 1 1051 ? 14.902 -33.241 -35.110 1.00 55.84 1051 SER A N 1
ATOM 8383 C CA . SER A 1 1051 ? 14.676 -33.027 -36.550 1.00 55.84 1051 SER A CA 1
ATOM 8384 C C . SER A 1 1051 ? 15.000 -34.254 -37.411 1.00 55.84 1051 SER A C 1
ATOM 8386 O O . SER A 1 1051 ? 14.485 -34.352 -38.520 1.00 55.84 1051 SER A O 1
ATOM 8388 N N . ASP A 1 1052 ? 15.804 -35.192 -36.896 1.00 53.09 1052 ASP A N 1
ATOM 8389 C CA . ASP A 1 1052 ? 16.230 -36.406 -37.612 1.00 53.09 1052 ASP A CA 1
ATOM 8390 C C . ASP A 1 1052 ? 15.331 -37.634 -37.340 1.00 53.09 1052 ASP A C 1
ATOM 8392 O O . ASP A 1 1052 ? 15.491 -38.675 -37.977 1.00 53.09 1052 ASP A O 1
ATOM 8396 N N . THR A 1 1053 ? 14.383 -37.540 -36.398 1.00 51.75 1053 THR A N 1
ATOM 8397 C CA . THR A 1 1053 ? 13.427 -38.610 -36.056 1.00 51.75 1053 THR A CA 1
ATOM 8398 C C . THR A 1 1053 ? 11.998 -38.070 -36.127 1.00 51.75 1053 THR A C 1
ATOM 8400 O O . THR A 1 1053 ? 11.707 -37.020 -35.572 1.00 51.75 1053 THR A O 1
ATOM 8403 N N . ASP A 1 1054 ? 11.132 -38.757 -36.870 1.00 45.84 1054 ASP A N 1
ATOM 8404 C CA . ASP A 1 1054 ? 9.851 -38.262 -37.390 1.00 45.84 1054 ASP A CA 1
ATOM 8405 C C . ASP A 1 1054 ? 8.933 -37.470 -36.438 1.00 45.84 1054 ASP A C 1
ATOM 8407 O O . ASP A 1 1054 ? 8.822 -37.692 -35.232 1.00 45.84 1054 ASP A O 1
ATOM 8411 N N . CYS A 1 1055 ? 8.189 -36.576 -37.090 1.00 52.12 1055 CYS A N 1
ATOM 8412 C CA . CYS A 1 1055 ? 7.125 -35.718 -36.601 1.00 52.12 1055 CYS A CA 1
ATOM 8413 C C . CYS A 1 1055 ? 6.042 -36.493 -35.829 1.00 52.12 1055 CYS A C 1
ATOM 8415 O O . CYS A 1 1055 ? 5.355 -37.321 -36.421 1.00 52.12 1055 CYS A O 1
ATOM 8417 N N . ASN A 1 1056 ? 5.866 -36.189 -34.539 1.00 48.34 1056 ASN A N 1
ATOM 8418 C CA . ASN A 1 1056 ? 4.587 -36.081 -33.812 1.00 48.34 1056 ASN A CA 1
ATOM 8419 C C . ASN A 1 1056 ? 4.867 -36.089 -32.300 1.00 48.34 1056 ASN A C 1
ATOM 8421 O O . ASN A 1 1056 ? 5.137 -37.132 -31.710 1.00 48.34 1056 ASN A O 1
ATOM 8425 N N . GLY A 1 1057 ? 4.785 -34.921 -31.666 1.00 41.91 1057 GLY A N 1
ATOM 8426 C CA . GLY A 1 1057 ? 4.845 -34.782 -30.212 1.00 41.91 1057 GLY A CA 1
ATOM 8427 C C . GLY A 1 1057 ? 4.684 -33.319 -29.814 1.00 41.91 1057 GLY A C 1
ATOM 8428 O O . GLY A 1 1057 ? 5.444 -32.476 -30.283 1.00 41.91 1057 GLY A O 1
ATOM 8429 N N . ASP A 1 1058 ? 3.663 -33.040 -29.007 1.00 41.91 1058 ASP A N 1
ATOM 8430 C CA . ASP A 1 1058 ? 3.117 -31.722 -28.673 1.00 41.91 1058 ASP A CA 1
ATOM 8431 C C . ASP A 1 1058 ? 4.175 -30.638 -28.398 1.00 41.91 1058 ASP A C 1
ATOM 8433 O O . ASP A 1 1058 ? 4.928 -30.676 -27.426 1.00 41.91 1058 ASP A O 1
ATOM 8437 N N . SER A 1 1059 ? 4.210 -29.622 -29.263 1.00 52.38 1059 SER A N 1
ATOM 8438 C CA . SER A 1 1059 ? 5.168 -28.510 -29.225 1.00 52.38 1059 SER A CA 1
ATOM 8439 C C . SER A 1 1059 ? 4.812 -27.400 -28.223 1.00 52.38 1059 SER A C 1
ATOM 8441 O O . SER A 1 1059 ? 5.476 -26.363 -28.204 1.00 52.38 1059 SER A O 1
ATOM 8443 N N . SER A 1 1060 ? 3.755 -27.563 -27.420 1.00 52.00 1060 SER A N 1
ATOM 8444 C CA . SER A 1 1060 ? 3.213 -26.494 -26.568 1.00 52.00 1060 SER A CA 1
ATOM 8445 C C . SER A 1 1060 ? 3.833 -26.409 -25.171 1.00 52.00 1060 SER A C 1
ATOM 8447 O O . SER A 1 1060 ? 3.866 -25.320 -24.610 1.00 52.00 1060 SER A O 1
ATOM 8449 N N . GLU A 1 1061 ? 4.361 -27.499 -24.601 1.00 47.97 1061 GLU A N 1
ATOM 8450 C CA . GLU A 1 1061 ? 4.946 -27.459 -23.245 1.00 47.97 1061 GLU A CA 1
ATOM 8451 C C . GLU A 1 1061 ? 6.386 -26.916 -23.219 1.00 47.97 1061 GLU A C 1
ATOM 8453 O O . GLU A 1 1061 ? 6.847 -26.407 -22.200 1.00 47.97 1061 GLU A O 1
ATOM 8458 N N . SER A 1 1062 ? 7.099 -26.948 -24.350 1.00 54.72 1062 SER A N 1
ATOM 8459 C CA . SER A 1 1062 ? 8.490 -26.489 -24.428 1.00 54.72 1062 SER A CA 1
ATOM 8460 C C . SER A 1 1062 ? 8.655 -24.979 -24.645 1.00 54.72 1062 SER A C 1
ATOM 8462 O O . SER A 1 1062 ? 9.730 -24.455 -24.364 1.00 54.72 1062 SER A O 1
ATOM 8464 N N . SER A 1 1063 ? 7.628 -24.255 -25.116 1.00 59.75 1063 SER A N 1
ATOM 8465 C CA . SER A 1 1063 ? 7.764 -22.835 -25.495 1.00 59.75 1063 SER A CA 1
ATOM 8466 C C . SER A 1 1063 ? 8.102 -21.927 -24.309 1.00 59.75 1063 SER A C 1
ATOM 8468 O O . SER A 1 1063 ? 9.026 -21.126 -24.399 1.00 59.75 1063 SER A O 1
ATOM 8470 N N . GLY A 1 1064 ? 7.434 -22.114 -23.165 1.00 64.62 1064 GLY A N 1
ATOM 8471 C CA . GLY A 1 1064 ? 7.674 -21.293 -21.972 1.00 64.62 1064 GLY A CA 1
ATOM 8472 C C . GLY A 1 1064 ? 9.073 -21.472 -21.372 1.00 64.62 1064 GLY A C 1
ATOM 8473 O O . GLY A 1 1064 ? 9.627 -20.534 -20.806 1.00 64.62 1064 GLY A O 1
ATOM 8474 N N . TYR A 1 1065 ? 9.673 -22.656 -21.529 1.00 73.56 1065 TYR A N 1
ATOM 8475 C CA . TYR A 1 1065 ? 11.041 -22.926 -21.080 1.00 73.56 1065 TYR A CA 1
ATOM 8476 C C . TYR A 1 1065 ? 12.087 -22.280 -22.004 1.00 73.56 1065 TYR A C 1
ATOM 8478 O O . TYR A 1 1065 ? 13.084 -21.744 -21.519 1.00 73.56 1065 TYR A O 1
ATOM 8486 N N . PHE A 1 1066 ? 11.845 -22.263 -23.324 1.00 76.75 1066 PHE A N 1
ATOM 8487 C CA . PHE A 1 1066 ? 12.714 -21.567 -24.282 1.00 76.75 1066 PHE A CA 1
ATOM 8488 C C . PHE A 1 1066 ? 12.740 -20.056 -24.041 1.00 76.75 1066 PHE A C 1
ATOM 8490 O O . PHE A 1 1066 ? 13.820 -19.467 -24.061 1.00 76.75 1066 PHE A O 1
ATOM 8497 N N . ASP A 1 1067 ? 11.586 -19.448 -23.763 1.00 77.00 1067 ASP A N 1
ATOM 8498 C CA . ASP A 1 1067 ? 11.496 -18.011 -23.488 1.00 77.00 1067 ASP A CA 1
ATOM 8499 C C . ASP A 1 1067 ? 12.284 -17.638 -22.218 1.00 77.00 1067 ASP A C 1
ATOM 8501 O O . ASP A 1 1067 ? 13.088 -16.706 -22.233 1.00 77.00 1067 ASP A O 1
ATOM 8505 N N . GLN A 1 1068 ? 12.154 -18.427 -21.143 1.00 79.62 1068 GLN A N 1
ATOM 8506 C CA . GLN A 1 1068 ? 12.905 -18.212 -19.896 1.00 79.62 1068 GLN A CA 1
ATOM 8507 C C . GLN A 1 1068 ? 14.420 -18.354 -20.084 1.00 79.62 1068 GLN A C 1
ATOM 8509 O O . GLN A 1 1068 ? 15.190 -17.552 -19.553 1.00 79.62 1068 GLN A O 1
ATOM 8514 N N . ILE A 1 1069 ? 14.869 -19.359 -20.844 1.00 82.38 1069 ILE A N 1
ATOM 8515 C CA . ILE A 1 1069 ? 16.290 -19.519 -21.169 1.00 82.38 1069 ILE A CA 1
ATOM 8516 C C . ILE A 1 1069 ? 16.776 -18.347 -22.021 1.00 82.38 1069 ILE A C 1
ATOM 8518 O O . ILE A 1 1069 ? 17.816 -17.769 -21.713 1.00 82.38 1069 ILE A O 1
ATOM 8522 N N . SER A 1 1070 ? 16.021 -17.949 -23.045 1.00 83.94 1070 SER A N 1
ATOM 8523 C CA . SER A 1 1070 ? 16.366 -16.816 -23.909 1.00 83.94 1070 SER A CA 1
ATOM 8524 C C . SER A 1 1070 ? 16.537 -15.514 -23.116 1.00 83.94 1070 SER A C 1
ATOM 8526 O O . SER A 1 1070 ? 17.509 -14.778 -23.324 1.00 83.94 1070 SER A O 1
ATOM 8528 N N . ASP A 1 1071 ? 15.662 -15.267 -22.139 1.00 84.62 1071 ASP A N 1
ATOM 8529 C CA . ASP A 1 1071 ? 15.768 -14.128 -21.227 1.00 84.62 1071 ASP A CA 1
ATOM 8530 C C . ASP A 1 1071 ? 17.044 -14.190 -20.373 1.00 84.62 1071 ASP A C 1
ATOM 8532 O O . ASP A 1 1071 ? 17.745 -13.183 -20.227 1.00 84.62 1071 ASP A O 1
ATOM 8536 N N . MET A 1 1072 ? 17.402 -15.370 -19.849 1.00 85.38 1072 MET A N 1
ATOM 8537 C CA . MET A 1 1072 ? 18.650 -15.561 -19.098 1.00 85.38 1072 MET A CA 1
ATOM 8538 C C . MET A 1 1072 ? 19.895 -15.342 -19.970 1.00 85.38 1072 MET A C 1
ATOM 8540 O O . MET A 1 1072 ? 20.838 -14.687 -19.532 1.00 85.38 1072 MET A O 1
ATOM 8544 N N . PHE A 1 1073 ? 19.892 -15.817 -21.218 1.00 86.69 1073 PHE A N 1
ATOM 8545 C CA . PHE A 1 1073 ? 20.968 -15.581 -22.191 1.00 86.69 1073 PHE A CA 1
ATOM 8546 C C . PHE A 1 1073 ? 21.136 -14.107 -22.540 1.00 86.69 1073 PHE A C 1
ATOM 8548 O O . PHE A 1 1073 ? 22.253 -13.585 -22.604 1.00 86.69 1073 PHE A O 1
ATOM 8555 N N . THR A 1 1074 ? 20.012 -13.422 -22.721 1.00 86.50 1074 THR A N 1
ATOM 8556 C CA . THR A 1 1074 ? 19.962 -11.982 -22.954 1.00 86.50 1074 THR A CA 1
ATOM 8557 C C . THR A 1 1074 ? 20.561 -11.229 -21.761 1.00 86.50 1074 THR A C 1
ATOM 8559 O O . THR A 1 1074 ? 21.379 -10.327 -21.959 1.00 86.50 1074 THR A O 1
ATOM 8562 N N . ALA A 1 1075 ? 20.214 -11.619 -20.531 1.00 87.12 1075 ALA A N 1
ATOM 8563 C CA . ALA A 1 1075 ? 20.759 -11.025 -19.311 1.00 87.12 1075 ALA A CA 1
ATOM 8564 C C . ALA A 1 1075 ? 22.258 -11.313 -19.114 1.00 87.12 1075 ALA A C 1
ATOM 8566 O O . ALA A 1 1075 ? 22.993 -10.422 -18.695 1.00 87.12 1075 ALA A O 1
ATOM 8567 N N . ALA A 1 1076 ? 22.717 -12.516 -19.468 1.00 89.88 1076 ALA A N 1
ATOM 8568 C CA . ALA A 1 1076 ? 24.121 -12.922 -19.389 1.00 89.88 1076 ALA A CA 1
ATOM 8569 C C . ALA A 1 1076 ? 24.999 -12.355 -20.520 1.00 89.88 1076 ALA A C 1
ATOM 8571 O O . ALA A 1 1076 ? 26.214 -12.517 -20.492 1.00 89.88 1076 ALA A O 1
ATOM 8572 N N . GLY A 1 1077 ? 24.407 -11.721 -21.536 1.00 86.31 1077 GLY A N 1
ATOM 8573 C CA . GLY A 1 1077 ? 25.150 -11.148 -22.658 1.00 86.31 1077 GLY A CA 1
ATOM 8574 C C . GLY A 1 1077 ? 25.645 -12.162 -23.700 1.00 86.31 1077 GLY A C 1
ATOM 8575 O O . GLY A 1 1077 ? 26.337 -11.765 -24.628 1.00 86.31 1077 GLY A O 1
ATOM 8576 N N . ALA A 1 1078 ? 25.265 -13.439 -23.601 1.00 83.56 1078 ALA A N 1
ATOM 8577 C CA . ALA A 1 1078 ? 25.803 -14.535 -24.419 1.00 83.56 1078 ALA A CA 1
ATOM 8578 C C . ALA A 1 1078 ? 25.225 -14.636 -25.853 1.00 83.56 1078 ALA A C 1
ATOM 8580 O O . ALA A 1 1078 ? 25.595 -15.530 -26.611 1.00 83.56 1078 ALA A O 1
ATOM 8581 N N . CYS A 1 1079 ? 24.320 -13.735 -26.251 1.00 80.50 1079 CYS A N 1
ATOM 8582 C CA . CYS A 1 1079 ? 23.756 -13.690 -27.606 1.00 80.50 1079 CYS A CA 1
ATOM 8583 C C . CYS A 1 1079 ? 24.408 -12.604 -28.470 1.00 80.50 1079 CYS A C 1
ATOM 8585 O O . CYS A 1 1079 ? 24.480 -11.448 -28.045 1.00 80.50 1079 CYS A O 1
ATOM 8587 N N . ASP A 1 1080 ? 24.742 -12.931 -29.724 1.00 83.12 1080 ASP A N 1
ATOM 8588 C CA . ASP A 1 1080 ? 25.170 -11.942 -30.725 1.00 83.12 1080 ASP A CA 1
ATOM 8589 C C . ASP A 1 1080 ? 23.990 -11.040 -31.153 1.00 83.12 1080 ASP A C 1
ATOM 8591 O O . ASP A 1 1080 ? 23.004 -11.525 -31.713 1.00 83.12 1080 ASP A O 1
ATOM 8595 N N . PRO A 1 1081 ? 24.052 -9.710 -30.956 1.00 84.00 1081 PRO A N 1
ATOM 8596 C CA . PRO A 1 1081 ? 23.007 -8.796 -31.416 1.00 84.00 1081 PRO A CA 1
ATOM 8597 C C . PRO A 1 1081 ? 22.779 -8.820 -32.925 1.00 84.00 1081 PRO A C 1
ATOM 8599 O O . PRO A 1 1081 ? 21.661 -8.559 -33.376 1.00 84.00 1081 PRO A O 1
ATOM 8602 N N . LEU A 1 1082 ? 23.806 -9.118 -33.725 1.00 83.50 1082 LEU A N 1
ATOM 8603 C CA . LEU A 1 1082 ? 23.692 -9.070 -35.182 1.00 83.50 1082 LEU A CA 1
ATOM 8604 C C . LEU A 1 1082 ? 22.874 -10.233 -35.748 1.00 83.50 1082 LEU A C 1
ATOM 8606 O O . LEU A 1 1082 ? 22.367 -10.104 -36.857 1.00 83.50 1082 LEU A O 1
ATOM 8610 N N . THR A 1 1083 ? 22.717 -11.347 -35.027 1.00 82.50 1083 THR A N 1
ATOM 8611 C CA . THR A 1 1083 ? 21.872 -12.482 -35.449 1.00 82.50 1083 THR A CA 1
ATOM 8612 C C . THR A 1 1083 ? 20.390 -12.287 -35.129 1.00 82.50 1083 THR A C 1
ATOM 8614 O O . THR A 1 1083 ? 19.571 -13.115 -35.518 1.00 82.50 1083 THR A O 1
ATOM 8617 N N . THR A 1 1084 ? 20.017 -11.186 -34.468 1.00 85.00 1084 THR A N 1
ATOM 8618 C CA . THR A 1 1084 ? 18.615 -10.917 -34.126 1.00 85.00 1084 THR A CA 1
ATOM 8619 C C . THR A 1 1084 ? 17.747 -10.687 -35.370 1.00 85.00 1084 THR A C 1
ATOM 8621 O O . THR A 1 1084 ? 18.008 -9.806 -36.197 1.00 85.00 1084 THR A O 1
ATOM 8624 N N . VAL A 1 1085 ? 16.690 -11.494 -35.494 1.00 82.88 1085 VAL A N 1
ATOM 8625 C CA . VAL A 1 1085 ? 15.668 -11.373 -36.541 1.00 82.88 1085 VAL A CA 1
ATOM 8626 C C . VAL A 1 1085 ? 14.528 -10.507 -36.006 1.00 82.88 1085 VAL A C 1
ATOM 8628 O O . VAL A 1 1085 ? 13.890 -10.846 -35.014 1.00 82.88 1085 VAL A O 1
ATOM 8631 N N . PHE A 1 1086 ? 14.286 -9.367 -36.649 1.00 84.50 1086 PHE A N 1
ATOM 8632 C CA . PHE A 1 1086 ? 13.287 -8.374 -36.239 1.00 84.50 1086 PHE A CA 1
ATOM 8633 C C . PHE A 1 1086 ? 11.964 -8.509 -36.991 1.00 84.50 1086 PHE A C 1
ATOM 8635 O O . PHE A 1 1086 ? 10.908 -8.170 -36.457 1.00 84.50 1086 PHE A O 1
ATOM 8642 N N . LEU A 1 1087 ? 12.026 -8.917 -38.259 1.00 79.00 1087 LEU A N 1
ATOM 8643 C CA . LEU A 1 1087 ? 10.885 -8.965 -39.166 1.00 79.00 1087 LEU A CA 1
ATOM 8644 C C . LEU A 1 1087 ? 10.927 -10.262 -39.971 1.00 79.00 1087 LEU A C 1
ATOM 8646 O O . LEU A 1 1087 ? 11.950 -10.582 -40.569 1.00 79.00 1087 LEU A O 1
ATOM 8650 N N . ASN A 1 1088 ? 9.786 -10.941 -40.071 1.00 73.62 1088 ASN A N 1
ATOM 8651 C CA . ASN A 1 1088 ? 9.575 -11.952 -41.102 1.00 73.62 1088 ASN A CA 1
ATOM 8652 C C . ASN A 1 1088 ? 9.208 -11.222 -42.397 1.00 73.62 1088 ASN A C 1
ATOM 8654 O O . ASN A 1 1088 ? 8.067 -10.801 -42.586 1.00 73.62 1088 ASN A O 1
ATOM 8658 N N . MET A 1 1089 ? 10.214 -10.979 -43.231 1.00 70.31 1089 MET A N 1
ATOM 8659 C CA . MET A 1 1089 ? 10.103 -10.150 -44.426 1.00 70.31 1089 MET A CA 1
ATOM 8660 C C . MET A 1 1089 ? 9.624 -10.942 -45.648 1.00 70.31 1089 MET A C 1
ATOM 8662 O O . MET A 1 1089 ? 10.144 -12.018 -45.937 1.00 70.31 1089 MET A O 1
ATOM 8666 N N . GLU A 1 1090 ? 8.697 -10.368 -46.421 1.00 73.00 1090 GLU A N 1
ATOM 8667 C CA . GLU A 1 1090 ? 8.429 -10.820 -47.793 1.00 73.00 1090 GLU A CA 1
ATOM 8668 C C . GLU A 1 1090 ? 9.664 -10.574 -48.689 1.00 73.00 1090 GLU A C 1
ATOM 8670 O O . GLU A 1 1090 ? 10.413 -9.614 -48.456 1.00 73.00 1090 GLU A O 1
ATOM 8675 N N . PRO A 1 1091 ? 9.916 -11.421 -49.706 1.00 73.81 1091 PRO A N 1
ATOM 8676 C CA . PRO A 1 1091 ? 11.084 -11.285 -50.570 1.00 73.81 1091 PRO A CA 1
ATOM 8677 C C . PRO A 1 1091 ? 11.055 -9.949 -51.327 1.00 73.81 1091 PRO A C 1
ATOM 8679 O O . PRO A 1 1091 ? 10.152 -9.686 -52.117 1.00 73.81 1091 PRO A O 1
ATOM 8682 N N . MET A 1 1092 ? 12.068 -9.103 -51.107 1.00 79.50 1092 MET A N 1
ATOM 8683 C CA . MET A 1 1092 ? 12.200 -7.816 -51.799 1.00 79.50 1092 MET A CA 1
ATOM 8684 C C . MET A 1 1092 ? 13.099 -7.953 -53.032 1.00 79.50 1092 MET A C 1
ATOM 8686 O O . MET A 1 1092 ? 14.320 -8.077 -52.920 1.00 79.50 1092 MET A O 1
ATOM 8690 N N . GLU A 1 1093 ? 12.505 -7.916 -54.221 1.00 76.25 1093 GLU A N 1
ATOM 8691 C CA . GLU A 1 1093 ? 13.229 -8.081 -55.484 1.00 76.25 1093 GLU A CA 1
ATOM 8692 C C . GLU A 1 1093 ? 14.262 -6.967 -55.721 1.00 76.25 1093 GLU A C 1
ATOM 8694 O O . GLU A 1 1093 ? 13.973 -5.780 -55.590 1.00 76.25 1093 GLU A O 1
ATOM 8699 N N . GLY A 1 1094 ? 15.488 -7.351 -56.095 1.00 78.75 1094 GLY A N 1
ATOM 8700 C CA . GLY A 1 1094 ? 16.556 -6.410 -56.452 1.00 78.75 1094 GLY A CA 1
ATOM 8701 C C . GLY A 1 1094 ? 17.280 -5.744 -55.273 1.00 78.75 1094 GLY A C 1
ATOM 8702 O O . GLY A 1 1094 ? 18.173 -4.926 -55.503 1.00 78.75 1094 GLY A O 1
ATOM 8703 N N . LEU A 1 1095 ? 16.969 -6.101 -54.018 1.00 86.19 1095 LEU A N 1
ATOM 8704 C CA . LEU A 1 1095 ? 17.638 -5.550 -52.829 1.00 86.19 1095 LEU A CA 1
ATOM 8705 C C . LEU A 1 1095 ? 19.170 -5.729 -52.838 1.00 86.19 1095 LEU A C 1
ATOM 8707 O O . LEU A 1 1095 ? 19.853 -4.731 -52.589 1.00 86.19 1095 LEU A O 1
ATOM 8711 N N . PRO A 1 1096 ? 19.736 -6.915 -53.159 1.00 86.38 1096 PRO A N 1
ATOM 8712 C CA . PRO A 1 1096 ? 21.188 -7.097 -53.200 1.00 86.38 1096 PRO A CA 1
ATOM 8713 C C . PRO A 1 1096 ? 21.868 -6.107 -54.150 1.00 86.38 1096 PRO A C 1
ATOM 8715 O O . PRO A 1 1096 ? 22.836 -5.460 -53.771 1.00 86.38 1096 PRO A O 1
ATOM 8718 N N . LEU A 1 1097 ? 21.294 -5.890 -55.338 1.00 83.75 1097 LEU A N 1
ATOM 8719 C CA . LEU A 1 1097 ? 21.824 -4.956 -56.333 1.00 83.75 1097 LEU A CA 1
ATOM 8720 C C . LEU A 1 1097 ? 21.754 -3.500 -55.862 1.00 83.75 1097 LEU A C 1
ATOM 8722 O O . LEU A 1 1097 ? 22.716 -2.758 -56.050 1.00 83.75 1097 LEU A O 1
ATOM 8726 N N . VAL A 1 1098 ? 20.657 -3.084 -55.216 1.00 86.00 1098 VAL A N 1
ATOM 8727 C CA . VAL A 1 1098 ? 20.535 -1.731 -54.639 1.00 86.00 1098 VAL A CA 1
ATOM 8728 C C . VAL A 1 1098 ? 21.616 -1.490 -53.582 1.00 86.00 1098 VAL A C 1
ATOM 8730 O O . VAL A 1 1098 ? 22.254 -0.436 -53.590 1.00 86.00 1098 VAL A O 1
ATOM 8733 N N . LEU A 1 1099 ? 21.862 -2.470 -52.706 1.00 87.56 1099 LEU A N 1
ATOM 8734 C CA . LEU A 1 1099 ? 22.923 -2.391 -51.699 1.00 87.56 1099 LEU A CA 1
ATOM 8735 C C . LEU A 1 1099 ? 24.317 -2.381 -52.344 1.00 87.56 1099 LEU A C 1
ATOM 8737 O O . LEU A 1 1099 ? 25.189 -1.637 -51.898 1.00 87.56 1099 LEU A O 1
ATOM 8741 N N . THR A 1 1100 ? 24.537 -3.147 -53.417 1.00 86.69 1100 THR A N 1
ATOM 8742 C CA . THR A 1 1100 ? 25.799 -3.127 -54.173 1.00 86.69 1100 THR A CA 1
ATOM 8743 C C . THR A 1 1100 ? 26.051 -1.752 -54.798 1.00 86.69 1100 THR A C 1
ATOM 8745 O O . THR A 1 1100 ? 27.148 -1.214 -54.655 1.00 86.69 1100 THR A O 1
ATOM 8748 N N . MET A 1 1101 ? 25.042 -1.131 -55.424 1.00 85.38 1101 MET A N 1
ATOM 8749 C CA . MET A 1 1101 ? 25.171 0.230 -55.973 1.00 85.38 1101 MET A CA 1
ATOM 8750 C C . MET A 1 1101 ? 25.446 1.262 -54.878 1.00 85.38 1101 MET A C 1
ATOM 8752 O O . MET A 1 1101 ? 26.263 2.162 -55.076 1.00 85.38 1101 MET A O 1
ATOM 8756 N N . PHE A 1 1102 ? 24.806 1.108 -53.718 1.00 87.12 1102 PHE A N 1
ATOM 8757 C CA . PHE A 1 1102 ? 25.040 1.960 -52.558 1.00 87.12 1102 PHE A CA 1
ATOM 8758 C C . PHE A 1 1102 ? 26.502 1.898 -52.097 1.00 87.12 1102 PHE A C 1
ATOM 8760 O O . PHE A 1 1102 ? 27.146 2.941 -51.989 1.00 87.12 1102 PHE A O 1
ATOM 8767 N N . VAL A 1 1103 ? 27.064 0.696 -51.930 1.00 86.38 1103 VAL A N 1
ATOM 8768 C CA . VAL A 1 1103 ? 28.479 0.515 -51.566 1.00 86.38 1103 VAL A CA 1
ATOM 8769 C C . VAL A 1 1103 ? 29.405 1.144 -52.613 1.00 86.38 1103 VAL A C 1
ATOM 8771 O O . VAL A 1 1103 ? 30.234 1.985 -52.269 1.00 86.38 1103 VAL A O 1
ATOM 8774 N N . ILE A 1 1104 ? 29.221 0.832 -53.899 1.00 84.00 1104 ILE A N 1
ATOM 8775 C CA . ILE A 1 1104 ? 30.072 1.357 -54.983 1.00 84.00 1104 ILE A CA 1
ATOM 8776 C C . ILE A 1 1104 ? 30.051 2.894 -55.024 1.00 84.00 1104 ILE A C 1
ATOM 8778 O O . ILE A 1 1104 ? 31.090 3.520 -55.228 1.00 84.00 1104 ILE A O 1
ATOM 8782 N N . SER A 1 1105 ? 28.889 3.512 -54.790 1.00 81.44 1105 SER A N 1
ATOM 8783 C CA . SER A 1 1105 ? 28.729 4.972 -54.825 1.00 81.44 1105 SER A CA 1
ATOM 8784 C C . SER A 1 1105 ? 29.454 5.721 -53.696 1.00 81.44 1105 SER A C 1
ATOM 8786 O O . SER A 1 1105 ? 29.719 6.917 -53.827 1.00 81.44 1105 SER A O 1
ATOM 8788 N N . HIS A 1 1106 ? 29.794 5.037 -52.597 1.00 80.12 1106 HIS A N 1
ATOM 8789 C CA . HIS A 1 1106 ? 30.335 5.664 -51.388 1.00 80.12 1106 HIS A CA 1
ATOM 8790 C C . HIS A 1 1106 ? 31.757 5.216 -51.017 1.00 80.12 1106 HIS A C 1
ATOM 8792 O O . HIS A 1 1106 ? 32.448 5.962 -50.326 1.00 80.12 1106 HIS A O 1
ATOM 8798 N N . MET A 1 1107 ? 32.249 4.081 -51.530 1.00 82.50 1107 MET A N 1
ATOM 8799 C CA . MET A 1 1107 ? 33.607 3.582 -51.236 1.00 82.50 1107 MET A CA 1
ATOM 8800 C C . MET A 1 1107 ? 34.737 4.507 -51.717 1.00 82.50 1107 MET A C 1
ATOM 8802 O O . MET A 1 1107 ? 35.826 4.486 -51.148 1.00 82.50 1107 MET A O 1
ATOM 8806 N N . GLY A 1 1108 ? 34.489 5.348 -52.728 1.00 74.62 1108 GLY A N 1
ATOM 8807 C CA . GLY A 1 1108 ? 35.449 6.361 -53.192 1.00 74.62 1108 GLY A CA 1
ATOM 8808 C C . GLY A 1 1108 ? 35.604 7.572 -52.261 1.00 74.62 1108 GLY A C 1
ATOM 8809 O O . GLY A 1 1108 ? 36.555 8.331 -52.419 1.00 74.62 1108 GLY A O 1
ATOM 8810 N N . ASN A 1 1109 ? 34.697 7.748 -51.292 1.00 78.69 1109 ASN A N 1
ATOM 8811 C CA . ASN A 1 1109 ? 34.709 8.861 -50.331 1.00 78.69 1109 ASN A CA 1
ATOM 8812 C C . ASN A 1 1109 ? 35.317 8.476 -48.969 1.00 78.69 1109 ASN A C 1
ATOM 8814 O O . ASN A 1 1109 ? 35.264 9.270 -48.025 1.00 78.69 1109 ASN A O 1
ATOM 8818 N N . LEU A 1 1110 ? 35.845 7.256 -48.855 1.00 82.31 1110 LEU A N 1
ATOM 8819 C CA . LEU A 1 1110 ? 36.448 6.708 -47.644 1.00 82.31 1110 LEU A CA 1
ATOM 8820 C C . LEU A 1 1110 ? 37.955 6.503 -47.850 1.00 82.31 1110 LEU A C 1
ATOM 8822 O O . LEU A 1 1110 ? 38.429 6.340 -48.974 1.00 82.31 1110 LEU A O 1
ATOM 8826 N N . THR A 1 1111 ? 38.706 6.492 -46.761 1.00 83.19 1111 THR A N 1
ATOM 8827 C CA . THR A 1 1111 ? 40.140 6.191 -46.706 1.00 83.19 1111 THR A CA 1
ATOM 8828 C C . THR A 1 1111 ? 40.385 5.231 -45.556 1.00 83.19 1111 THR A C 1
ATOM 8830 O O . THR A 1 1111 ? 39.830 5.414 -44.477 1.00 83.19 1111 THR A O 1
ATOM 8833 N N . TYR A 1 1112 ? 41.190 4.197 -45.778 1.00 82.44 1112 TYR A N 1
ATOM 8834 C CA . TYR A 1 1112 ? 41.560 3.279 -44.707 1.00 82.44 1112 TYR A CA 1
ATOM 8835 C C . TYR A 1 1112 ? 42.555 3.939 -43.753 1.00 82.44 1112 TYR A C 1
ATOM 8837 O O . TYR A 1 1112 ? 43.590 4.435 -44.199 1.00 82.44 1112 TYR A O 1
ATOM 8845 N N . ASP A 1 1113 ? 42.231 3.928 -42.464 1.00 82.56 1113 ASP A N 1
ATOM 8846 C CA . ASP A 1 1113 ? 43.116 4.382 -41.399 1.00 82.56 1113 ASP A CA 1
ATOM 8847 C C . ASP A 1 1113 ? 43.721 3.167 -40.684 1.00 82.56 1113 ASP A C 1
ATOM 8849 O O . ASP A 1 1113 ? 43.000 2.286 -40.202 1.00 82.56 1113 ASP A O 1
ATOM 8853 N N . HIS A 1 1114 ? 45.053 3.116 -40.641 1.00 79.50 1114 HIS A N 1
ATOM 8854 C CA . HIS A 1 1114 ? 45.801 2.031 -40.013 1.00 79.50 1114 HIS A CA 1
ATOM 8855 C C . HIS A 1 1114 ? 45.725 2.067 -38.486 1.00 79.50 1114 HIS A C 1
ATOM 8857 O O . HIS A 1 1114 ? 45.793 0.999 -37.882 1.00 79.50 1114 HIS A O 1
ATOM 8863 N N . ASP A 1 1115 ? 45.549 3.243 -37.879 1.00 77.50 1115 ASP A N 1
ATOM 8864 C CA . ASP A 1 1115 ? 45.539 3.394 -36.421 1.00 77.50 1115 ASP A CA 1
ATOM 8865 C C . ASP A 1 1115 ? 44.196 2.949 -35.824 1.00 77.50 1115 ASP A C 1
ATOM 8867 O O . ASP A 1 1115 ? 44.144 2.368 -34.741 1.00 77.50 1115 ASP A O 1
ATOM 8871 N N . PHE A 1 1116 ? 43.096 3.163 -36.555 1.00 77.38 1116 PHE A N 1
ATOM 8872 C CA . PHE A 1 1116 ? 41.757 2.723 -36.146 1.00 77.38 1116 PHE A CA 1
ATOM 8873 C C . PHE A 1 1116 ? 41.333 1.366 -36.726 1.00 77.38 1116 PHE A C 1
ATOM 8875 O O . PHE A 1 1116 ? 40.273 0.852 -36.357 1.00 77.38 1116 PHE A O 1
ATOM 8882 N N . GLY A 1 1117 ? 42.092 0.803 -37.674 1.00 78.62 1117 GLY A N 1
ATOM 8883 C CA . GLY A 1 1117 ? 41.719 -0.434 -38.373 1.00 78.62 1117 GLY A CA 1
ATOM 8884 C C . GLY A 1 1117 ? 40.353 -0.341 -39.073 1.00 78.62 1117 GLY A C 1
ATOM 8885 O O . GLY A 1 1117 ? 39.597 -1.318 -39.134 1.00 78.62 1117 GLY A O 1
ATOM 8886 N N . SER A 1 1118 ? 39.982 0.853 -39.548 1.00 83.81 1118 SER A N 1
ATOM 8887 C CA . SER A 1 1118 ? 38.642 1.170 -40.058 1.00 83.81 1118 SER A CA 1
ATOM 8888 C C . SER A 1 1118 ? 38.699 2.002 -41.340 1.00 83.81 1118 SER A C 1
ATOM 8890 O O . SER A 1 1118 ? 39.691 2.663 -41.644 1.00 83.81 1118 SER A O 1
ATOM 8892 N N . LEU A 1 1119 ? 37.605 1.977 -42.103 1.00 84.12 1119 LEU A N 1
ATOM 8893 C CA . LEU A 1 1119 ? 37.397 2.914 -43.205 1.00 84.12 1119 LEU A CA 1
ATOM 8894 C C . LEU A 1 1119 ? 36.853 4.225 -42.630 1.00 84.12 1119 LEU A C 1
ATOM 8896 O O . LEU A 1 1119 ? 35.744 4.266 -42.100 1.00 84.12 1119 LEU A O 1
ATOM 8900 N N . VAL A 1 1120 ? 37.630 5.293 -42.762 1.00 82.06 1120 VAL A N 1
ATOM 8901 C CA . VAL A 1 1120 ? 37.334 6.628 -42.239 1.00 82.06 1120 VAL A CA 1
ATOM 8902 C C . VAL A 1 1120 ? 36.911 7.557 -43.378 1.00 82.06 1120 VAL A C 1
ATOM 8904 O O . VAL A 1 1120 ? 37.207 7.324 -44.550 1.00 82.06 1120 VAL A O 1
ATOM 8907 N N . ARG A 1 1121 ? 36.181 8.623 -43.054 1.00 80.50 1121 ARG A N 1
ATOM 8908 C CA . ARG A 1 1121 ? 35.799 9.677 -44.000 1.00 80.50 1121 ARG A CA 1
ATOM 8909 C C . ARG A 1 1121 ? 37.031 10.366 -44.612 1.00 80.50 1121 ARG A C 1
ATOM 8911 O O . ARG A 1 1121 ? 37.915 10.805 -43.888 1.00 80.50 1121 ARG A O 1
ATOM 8918 N N . ALA A 1 1122 ? 37.043 10.545 -45.934 1.00 68.69 1122 ALA A N 1
ATOM 8919 C CA . ALA A 1 1122 ? 38.096 11.310 -46.616 1.00 68.69 1122 ALA A CA 1
ATOM 8920 C C . ALA A 1 1122 ? 37.868 12.839 -46.567 1.00 68.69 1122 ALA A C 1
ATOM 8922 O O . ALA A 1 1122 ? 38.789 13.621 -46.790 1.00 68.69 1122 ALA A O 1
ATOM 8923 N N . LYS A 1 1123 ? 36.619 13.270 -46.332 1.00 64.38 1123 LYS A N 1
ATOM 8924 C CA . LYS A 1 1123 ? 36.184 14.672 -46.199 1.00 64.38 1123 LYS A CA 1
ATOM 8925 C C . LYS A 1 1123 ? 35.184 14.788 -45.050 1.00 64.38 1123 LYS A C 1
ATOM 8927 O O . LYS A 1 1123 ? 34.350 13.894 -44.895 1.00 64.38 1123 LYS A O 1
ATOM 8932 N N . ASP A 1 1124 ? 35.197 15.909 -44.331 1.00 59.25 1124 ASP A N 1
ATOM 8933 C CA . ASP A 1 1124 ? 34.306 16.163 -43.182 1.00 59.25 1124 ASP A CA 1
ATOM 8934 C C . ASP A 1 1124 ? 32.807 16.105 -43.534 1.00 59.25 1124 ASP A C 1
ATOM 8936 O O . ASP A 1 1124 ? 31.979 15.769 -42.693 1.00 59.25 1124 ASP A O 1
ATOM 8940 N N . GLU A 1 1125 ? 32.448 16.362 -44.794 1.00 58.12 1125 GLU A N 1
ATOM 8941 C CA . GLU A 1 1125 ? 31.065 16.312 -45.294 1.00 58.12 1125 GLU A CA 1
ATOM 8942 C C . GLU A 1 1125 ? 30.540 14.881 -45.552 1.00 58.12 1125 GLU A C 1
ATOM 8944 O O . GLU A 1 1125 ? 29.357 14.701 -45.846 1.00 58.12 1125 GLU A O 1
ATOM 8949 N N . CYS A 1 1126 ? 31.389 13.847 -45.472 1.00 62.91 1126 CYS A N 1
ATOM 8950 C CA . CYS A 1 1126 ? 30.979 12.463 -45.723 1.00 62.91 1126 CYS A CA 1
ATOM 8951 C C . CYS A 1 1126 ? 30.274 11.868 -44.483 1.00 62.91 1126 CYS A C 1
ATOM 8953 O O . CYS A 1 1126 ? 30.872 11.831 -43.403 1.00 62.91 1126 CYS A O 1
ATOM 8955 N N . PRO A 1 1127 ? 29.027 11.367 -44.606 1.00 65.25 1127 PRO A N 1
ATOM 8956 C CA . PRO A 1 1127 ? 28.195 11.001 -43.458 1.00 65.25 1127 PRO A CA 1
ATOM 8957 C C . PRO A 1 1127 ? 28.416 9.568 -42.935 1.00 65.25 1127 PRO A C 1
ATOM 8959 O O . PRO A 1 1127 ? 27.528 9.025 -42.268 1.00 65.25 1127 PRO A O 1
ATOM 8962 N N . TYR A 1 1128 ? 29.542 8.927 -43.264 1.00 69.75 1128 TYR A N 1
ATOM 8963 C CA . TYR A 1 1128 ? 29.756 7.500 -43.014 1.00 69.75 1128 TYR A CA 1
ATOM 8964 C C . TYR A 1 1128 ? 31.041 7.207 -42.249 1.00 69.75 1128 TYR A C 1
ATOM 8966 O O . TYR A 1 1128 ? 32.095 7.777 -42.520 1.00 69.75 1128 TYR A O 1
ATOM 8974 N N . ASP A 1 1129 ? 30.914 6.229 -41.363 1.00 77.75 1129 ASP A N 1
ATOM 8975 C CA . ASP A 1 1129 ? 31.992 5.524 -40.684 1.00 77.75 1129 ASP A CA 1
ATOM 8976 C C . ASP A 1 1129 ? 31.930 4.045 -41.114 1.00 77.75 1129 ASP A C 1
ATOM 8978 O O . ASP A 1 1129 ? 30.835 3.494 -41.291 1.00 77.75 1129 ASP A O 1
ATOM 8982 N N . GLY A 1 1130 ? 33.088 3.421 -41.338 1.00 82.12 1130 GLY A N 1
ATOM 8983 C CA . GLY A 1 1130 ? 33.232 2.111 -41.972 1.00 82.12 1130 GLY A CA 1
ATOM 8984 C C . GLY A 1 1130 ? 32.502 0.986 -41.244 1.00 82.12 1130 GLY A C 1
ATOM 8985 O O . GLY A 1 1130 ? 31.694 0.274 -41.847 1.00 82.12 1130 GLY A O 1
ATOM 8986 N N . TRP A 1 1131 ? 32.724 0.847 -39.936 1.00 87.38 1131 TRP A N 1
ATOM 8987 C CA . TRP A 1 1131 ? 32.109 -0.223 -39.145 1.00 87.38 1131 TRP A CA 1
ATOM 8988 C C . TRP A 1 1131 ? 30.588 -0.064 -38.977 1.00 87.38 1131 TRP A C 1
ATOM 8990 O O . TRP A 1 1131 ? 29.876 -1.042 -39.231 1.00 87.38 1131 TRP A O 1
ATOM 9000 N N . PRO A 1 1132 ? 30.033 1.118 -38.623 1.00 88.88 1132 PRO A N 1
ATOM 9001 C CA . PRO A 1 1132 ? 28.584 1.331 -38.623 1.00 88.88 1132 PRO A CA 1
ATOM 9002 C C . PRO A 1 1132 ? 27.943 1.056 -39.985 1.00 88.88 1132 PRO A C 1
ATOM 9004 O O . PRO A 1 1132 ? 26.871 0.454 -40.049 1.00 88.88 1132 PRO A O 1
ATOM 9007 N N . LEU A 1 1133 ? 28.600 1.436 -41.086 1.00 88.75 1133 LEU A N 1
ATOM 9008 C CA . LEU A 1 1133 ? 28.121 1.142 -42.437 1.00 88.75 1133 LEU A CA 1
ATOM 9009 C C . LEU A 1 1133 ? 28.019 -0.374 -42.680 1.00 88.75 1133 LEU A C 1
ATOM 9011 O O . LEU A 1 1133 ? 26.979 -0.858 -43.139 1.00 88.75 1133 LEU A O 1
ATOM 9015 N N . ALA A 1 1134 ? 29.066 -1.126 -42.329 1.00 89.00 1134 ALA A N 1
ATOM 9016 C CA . ALA A 1 1134 ? 29.100 -2.580 -42.466 1.00 89.00 1134 ALA A CA 1
ATOM 9017 C C . ALA A 1 1134 ? 28.046 -3.266 -41.578 1.00 89.00 1134 ALA A C 1
ATOM 9019 O O . ALA A 1 1134 ? 27.299 -4.119 -42.057 1.00 89.00 1134 ALA A O 1
ATOM 9020 N N . ALA A 1 1135 ? 27.909 -2.845 -40.317 1.00 89.75 1135 ALA A N 1
ATOM 9021 C CA . ALA A 1 1135 ? 26.925 -3.391 -39.380 1.00 89.75 1135 ALA A CA 1
ATOM 9022 C C . ALA A 1 1135 ? 25.476 -3.151 -39.837 1.00 89.75 1135 ALA A C 1
ATOM 9024 O O . ALA A 1 1135 ? 24.626 -4.038 -39.711 1.00 89.75 1135 ALA A O 1
ATOM 9025 N N . GLY A 1 1136 ? 25.184 -1.978 -40.407 1.00 90.50 1136 GLY A N 1
ATOM 9026 C CA . GLY A 1 1136 ? 23.860 -1.663 -40.941 1.00 90.50 1136 GLY A CA 1
ATOM 9027 C C . GLY A 1 1136 ? 23.483 -2.539 -42.138 1.00 90.50 1136 GLY A C 1
ATOM 9028 O O . GLY A 1 1136 ? 22.384 -3.092 -42.169 1.00 90.50 1136 GLY A O 1
ATOM 9029 N N . ILE A 1 1137 ? 24.405 -2.722 -43.091 1.00 90.94 1137 ILE A N 1
ATOM 9030 C CA . ILE A 1 1137 ? 24.191 -3.591 -44.263 1.00 90.94 1137 ILE A CA 1
ATOM 9031 C C . ILE A 1 1137 ? 24.073 -5.060 -43.836 1.00 90.94 1137 ILE A C 1
ATOM 9033 O O . ILE A 1 1137 ? 23.145 -5.740 -44.273 1.00 90.94 1137 ILE A O 1
ATOM 9037 N N . ALA A 1 1138 ? 24.942 -5.530 -42.934 1.00 89.88 1138 ALA A N 1
ATOM 9038 C CA . ALA A 1 1138 ? 24.871 -6.879 -42.371 1.00 89.88 1138 ALA A CA 1
ATOM 9039 C C . ALA A 1 1138 ? 23.509 -7.156 -41.720 1.00 89.88 1138 ALA A C 1
ATOM 9041 O O . ALA A 1 1138 ? 22.905 -8.199 -41.965 1.00 89.88 1138 ALA A O 1
ATOM 9042 N N . THR A 1 1139 ? 23.002 -6.202 -40.934 1.00 90.31 1139 THR A N 1
ATOM 9043 C CA . THR A 1 1139 ? 21.709 -6.335 -40.251 1.00 90.31 1139 THR A CA 1
ATOM 9044 C C . THR A 1 1139 ? 20.564 -6.454 -41.245 1.00 90.31 1139 THR A C 1
ATOM 9046 O O . THR A 1 1139 ? 19.712 -7.316 -41.059 1.00 90.31 1139 THR A O 1
ATOM 9049 N N . ILE A 1 1140 ? 20.551 -5.626 -42.300 1.00 89.69 1140 ILE A N 1
ATOM 9050 C CA . ILE A 1 1140 ? 19.525 -5.682 -43.351 1.00 89.69 1140 ILE A CA 1
ATOM 9051 C C . ILE A 1 1140 ? 19.568 -7.037 -44.061 1.00 89.69 1140 ILE A C 1
ATOM 9053 O O . ILE A 1 1140 ? 18.524 -7.663 -44.200 1.00 89.69 1140 ILE A O 1
ATOM 9057 N N . LEU A 1 1141 ? 20.753 -7.509 -44.468 1.00 88.06 1141 LEU A N 1
ATOM 9058 C CA . LEU A 1 1141 ? 20.905 -8.793 -45.163 1.00 88.06 1141 LEU A CA 1
ATOM 9059 C C . LEU A 1 1141 ? 20.444 -9.979 -44.303 1.00 88.06 1141 LEU A C 1
ATOM 9061 O O . LEU A 1 1141 ? 19.766 -10.861 -44.821 1.00 88.06 1141 LEU A O 1
ATOM 9065 N N . LYS A 1 1142 ? 20.738 -9.970 -42.994 1.00 87.00 1142 LYS A N 1
ATOM 9066 C CA . LYS A 1 1142 ? 20.311 -11.016 -42.047 1.00 87.00 1142 LYS A CA 1
ATOM 9067 C C . LYS A 1 1142 ? 18.792 -11.069 -41.804 1.00 87.00 1142 LYS A C 1
ATOM 9069 O O . LYS A 1 1142 ? 18.320 -12.065 -41.272 1.00 87.00 1142 LYS A O 1
ATOM 9074 N N . GLN A 1 1143 ? 18.019 -10.048 -42.199 1.00 87.62 1143 GLN A N 1
ATOM 9075 C CA . GLN A 1 1143 ? 16.545 -10.109 -42.140 1.00 87.62 1143 GLN A CA 1
ATOM 9076 C C . GLN A 1 1143 ? 15.924 -10.920 -43.289 1.00 87.62 1143 GLN A C 1
ATOM 9078 O O . GLN A 1 1143 ? 14.720 -11.169 -43.279 1.00 87.62 1143 GLN A O 1
ATOM 9083 N N . PHE A 1 1144 ? 16.717 -11.293 -44.297 1.00 85.88 1144 PHE A N 1
ATOM 9084 C CA . PHE A 1 1144 ? 16.274 -12.054 -45.464 1.00 85.88 1144 PHE A CA 1
ATOM 9085 C C . PHE A 1 1144 ? 16.944 -13.427 -45.508 1.00 85.88 1144 PHE A C 1
ATOM 9087 O O . PHE A 1 1144 ? 17.893 -13.709 -44.778 1.00 85.88 1144 PHE A O 1
ATOM 9094 N N . HIS A 1 1145 ? 16.456 -14.290 -46.401 1.00 85.31 1145 HIS A N 1
ATOM 9095 C CA . HIS A 1 1145 ? 17.052 -15.601 -46.634 1.00 85.31 1145 HIS A CA 1
ATOM 9096 C C . HIS A 1 1145 ? 18.552 -15.474 -47.004 1.00 85.31 1145 HIS A C 1
ATOM 9098 O O . HIS A 1 1145 ? 18.897 -14.574 -47.779 1.00 85.31 1145 HIS A O 1
ATOM 9104 N N . PRO A 1 1146 ? 19.445 -16.375 -46.537 1.00 84.56 1146 PRO A N 1
ATOM 9105 C CA . PRO A 1 1146 ? 20.895 -16.296 -46.774 1.00 84.56 1146 PRO A CA 1
ATOM 9106 C C . PRO A 1 1146 ? 21.322 -16.123 -48.242 1.00 84.56 1146 PRO A C 1
ATOM 9108 O O . PRO A 1 1146 ? 22.358 -15.522 -48.520 1.00 84.56 1146 PRO A O 1
ATOM 9111 N N . SER A 1 1147 ? 20.495 -16.558 -49.197 1.00 84.50 1147 SER A N 1
ATOM 9112 C CA . SER A 1 1147 ? 20.713 -16.348 -50.638 1.00 84.50 1147 SER A CA 1
ATOM 9113 C C . SER A 1 1147 ? 20.852 -14.873 -51.042 1.00 84.50 1147 SER A C 1
ATOM 9115 O O . SER A 1 1147 ? 21.554 -14.567 -52.005 1.00 84.50 1147 SER A O 1
ATOM 9117 N N . PHE A 1 1148 ? 20.222 -13.944 -50.312 1.00 85.81 1148 PHE A N 1
ATOM 9118 C CA . PHE A 1 1148 ? 20.370 -12.504 -50.542 1.00 85.81 1148 PHE A CA 1
ATOM 9119 C C . PHE A 1 1148 ? 21.784 -12.024 -50.217 1.00 85.81 1148 PHE A C 1
ATOM 9121 O O . PHE A 1 1148 ? 22.342 -11.220 -50.965 1.00 85.81 1148 PHE A O 1
ATOM 9128 N N . ALA A 1 1149 ? 22.373 -12.539 -49.133 1.00 84.94 1149 ALA A N 1
ATOM 9129 C CA . ALA A 1 1149 ? 23.755 -12.252 -48.776 1.00 84.94 1149 ALA A CA 1
ATOM 9130 C C . ALA A 1 1149 ? 24.706 -12.825 -49.834 1.00 84.94 1149 ALA A C 1
ATOM 9132 O O . ALA A 1 1149 ? 25.544 -12.084 -50.342 1.00 84.94 1149 ALA A O 1
ATOM 9133 N N . SER A 1 1150 ? 24.520 -14.084 -50.255 1.00 84.81 1150 SER A N 1
ATOM 9134 C CA . SER A 1 1150 ? 25.320 -14.698 -51.329 1.00 84.81 1150 SER A CA 1
ATOM 9135 C C . SER A 1 1150 ? 25.252 -13.896 -52.634 1.00 84.81 1150 SER A C 1
ATOM 9137 O O . SER A 1 1150 ? 26.284 -13.585 -53.223 1.00 84.81 1150 SER A O 1
ATOM 9139 N N . SER A 1 1151 ? 24.054 -13.468 -53.050 1.00 84.94 1151 SER A N 1
ATOM 9140 C CA . SER A 1 1151 ? 23.868 -12.636 -54.250 1.00 84.94 1151 SER A CA 1
ATOM 9141 C C . SER A 1 1151 ? 24.540 -11.260 -54.129 1.00 84.94 1151 SER A C 1
ATOM 9143 O O . SER A 1 1151 ? 25.136 -10.766 -55.092 1.00 84.94 1151 SER A O 1
ATOM 9145 N N . PHE A 1 1152 ? 24.503 -10.647 -52.941 1.00 87.94 1152 PHE A N 1
ATOM 9146 C CA . PHE A 1 1152 ? 25.194 -9.388 -52.659 1.00 87.94 1152 PHE A CA 1
ATOM 9147 C C . PHE A 1 1152 ? 26.722 -9.546 -52.736 1.00 87.94 1152 PHE A C 1
ATOM 9149 O O . PHE A 1 1152 ? 27.387 -8.750 -53.406 1.00 87.94 1152 PHE A O 1
ATOM 9156 N N . PHE A 1 1153 ? 27.277 -10.591 -52.108 1.00 86.00 1153 PHE A N 1
ATOM 9157 C CA . PHE A 1 1153 ? 28.708 -10.904 -52.162 1.00 86.00 1153 PHE A CA 1
ATOM 9158 C C . PHE A 1 1153 ? 29.174 -11.175 -53.592 1.00 86.00 1153 PHE A C 1
ATOM 9160 O O . PHE A 1 1153 ? 30.200 -10.634 -54.011 1.00 86.00 1153 PHE A O 1
ATOM 9167 N N . ALA A 1 1154 ? 28.407 -11.944 -54.365 1.00 83.44 1154 ALA A N 1
ATOM 9168 C CA . ALA A 1 1154 ? 28.715 -12.251 -55.755 1.00 83.44 1154 ALA A CA 1
ATOM 9169 C C . ALA A 1 1154 ? 28.734 -10.985 -56.635 1.00 83.44 1154 ALA A C 1
ATOM 9171 O O . ALA A 1 1154 ? 29.706 -10.742 -57.356 1.00 83.44 1154 ALA A O 1
ATOM 9172 N N . SER A 1 1155 ? 27.720 -10.122 -56.492 1.00 82.56 1155 SER A N 1
ATOM 9173 C CA . SER A 1 1155 ? 27.601 -8.857 -57.235 1.00 82.56 1155 SER A CA 1
ATOM 9174 C C . SER A 1 1155 ? 28.746 -7.883 -56.919 1.00 82.56 1155 SER A C 1
ATOM 9176 O O . SER A 1 1155 ? 29.336 -7.282 -57.820 1.00 82.56 1155 SER A O 1
ATOM 9178 N N . LEU A 1 1156 ? 29.118 -7.744 -55.641 1.00 84.62 1156 LEU A N 1
ATOM 9179 C CA . LEU A 1 1156 ? 30.218 -6.865 -55.228 1.00 84.62 1156 LEU A CA 1
ATOM 9180 C C . LEU A 1 1156 ? 31.591 -7.437 -55.636 1.00 84.62 1156 LEU A C 1
ATOM 9182 O O . LEU A 1 1156 ? 32.479 -6.699 -56.065 1.00 84.62 1156 LEU A O 1
ATOM 9186 N N . SER A 1 1157 ? 31.750 -8.761 -55.604 1.00 83.12 1157 SER A N 1
ATOM 9187 C CA . SER A 1 1157 ? 32.960 -9.454 -56.072 1.00 83.12 1157 SER A CA 1
ATOM 9188 C C . SER A 1 1157 ? 33.143 -9.360 -57.589 1.00 83.12 1157 SER A C 1
ATOM 9190 O O . SER A 1 1157 ? 34.267 -9.264 -58.089 1.00 83.12 1157 SER A O 1
ATOM 9192 N N . GLN A 1 1158 ? 32.051 -9.358 -58.357 1.00 81.19 1158 GLN A N 1
ATOM 9193 C CA . GLN A 1 1158 ? 32.071 -9.105 -59.799 1.00 81.19 1158 GLN A CA 1
ATOM 9194 C C . GLN A 1 1158 ? 32.582 -7.690 -60.114 1.00 81.19 1158 GLN A C 1
ATOM 9196 O O . GLN A 1 1158 ? 33.383 -7.535 -61.039 1.00 81.19 1158 GLN A O 1
ATOM 9201 N N . PHE A 1 1159 ? 32.203 -6.683 -59.314 1.00 81.19 1159 PHE A N 1
ATOM 9202 C CA . PHE A 1 1159 ? 32.731 -5.318 -59.421 1.00 81.19 1159 PHE A CA 1
ATOM 9203 C C . PHE A 1 1159 ? 34.241 -5.247 -59.151 1.00 81.19 1159 PHE A C 1
ATOM 9205 O O . PHE A 1 1159 ? 34.977 -4.668 -59.950 1.00 81.19 1159 PHE A O 1
ATOM 9212 N N . VAL A 1 1160 ? 34.720 -5.885 -58.078 1.00 79.81 1160 VAL A N 1
ATOM 9213 C CA . VAL A 1 1160 ? 36.156 -5.936 -57.747 1.00 79.81 1160 VAL A CA 1
ATOM 9214 C C . VAL A 1 1160 ? 36.958 -6.575 -58.887 1.00 79.81 1160 VAL A C 1
ATOM 9216 O O . VAL A 1 1160 ? 37.939 -5.995 -59.356 1.00 79.81 1160 VAL A O 1
ATOM 9219 N N . ARG A 1 1161 ? 36.512 -7.728 -59.405 1.00 80.00 1161 ARG A N 1
ATOM 9220 C CA . ARG A 1 1161 ? 37.171 -8.415 -60.533 1.00 80.00 1161 ARG A CA 1
ATOM 9221 C C . ARG A 1 1161 ? 37.182 -7.570 -61.804 1.00 80.00 1161 ARG A C 1
ATOM 9223 O O . ARG A 1 1161 ? 38.221 -7.460 -62.454 1.00 80.00 1161 ARG A O 1
ATOM 9230 N N . ALA A 1 1162 ? 36.054 -6.942 -62.132 1.00 76.62 1162 ALA A N 1
ATOM 9231 C CA . ALA A 1 1162 ? 35.935 -6.024 -63.260 1.00 76.62 1162 ALA A CA 1
ATOM 9232 C C . ALA A 1 1162 ? 36.890 -4.822 -63.142 1.00 76.62 1162 ALA A C 1
ATOM 9234 O O . ALA A 1 1162 ? 37.493 -4.413 -64.135 1.00 76.62 1162 ALA A O 1
ATOM 9235 N N . GLY A 1 1163 ? 37.062 -4.275 -61.936 1.00 74.56 1163 GLY A N 1
ATOM 9236 C CA . GLY A 1 1163 ? 37.985 -3.170 -61.683 1.00 74.56 1163 GLY A CA 1
ATOM 9237 C C . GLY A 1 1163 ? 39.449 -3.526 -61.797 1.00 74.56 1163 GLY A C 1
ATOM 9238 O O . GLY A 1 1163 ? 40.220 -2.762 -62.380 1.00 74.56 1163 GLY A O 1
ATOM 9239 N N . ILE A 1 1164 ? 39.823 -4.711 -61.333 1.00 75.50 1164 ILE A N 1
ATOM 9240 C CA . ILE A 1 1164 ? 41.178 -5.229 -61.505 1.00 75.50 1164 ILE A CA 1
ATOM 9241 C C . ILE A 1 1164 ? 41.448 -5.458 -63.000 1.00 75.50 1164 ILE A C 1
ATOM 9243 O O . ILE A 1 1164 ? 42.429 -4.943 -63.531 1.00 75.50 1164 ILE A O 1
ATOM 9247 N N . GLN A 1 1165 ? 40.535 -6.115 -63.725 1.00 75.06 1165 GLN A N 1
ATOM 9248 C CA . GLN A 1 1165 ? 40.671 -6.333 -65.172 1.00 75.06 1165 GLN A CA 1
ATOM 9249 C C . GLN A 1 1165 ? 40.792 -5.026 -65.969 1.00 75.06 1165 GLN A C 1
ATOM 9251 O O . GLN A 1 1165 ? 41.612 -4.948 -66.878 1.00 75.06 1165 GLN A O 1
ATOM 9256 N N . ALA A 1 1166 ? 40.026 -3.988 -65.621 1.00 70.25 1166 ALA A N 1
ATOM 9257 C CA . ALA A 1 1166 ? 40.110 -2.681 -66.276 1.00 70.25 1166 ALA A CA 1
ATOM 9258 C C . ALA A 1 1166 ? 41.405 -1.916 -65.947 1.00 70.25 1166 ALA A C 1
ATOM 9260 O O . ALA A 1 1166 ? 41.901 -1.165 -66.788 1.00 70.25 1166 ALA A O 1
ATOM 9261 N N . SER A 1 1167 ? 41.959 -2.112 -64.747 1.00 67.50 1167 SER A N 1
ATOM 9262 C CA . SER A 1 1167 ? 43.208 -1.471 -64.309 1.00 67.50 1167 SER A CA 1
ATOM 9263 C C . SER A 1 1167 ? 44.441 -2.099 -64.967 1.00 67.50 1167 SER A C 1
ATOM 9265 O O . SER A 1 1167 ? 45.389 -1.387 -65.287 1.00 67.50 1167 SER A O 1
ATOM 9267 N N . PHE A 1 1168 ? 44.396 -3.407 -65.249 1.00 67.06 1168 PHE A N 1
ATOM 9268 C CA . PHE A 1 1168 ? 45.469 -4.162 -65.913 1.00 67.06 1168 PHE A CA 1
ATOM 9269 C C . PHE A 1 1168 ? 45.231 -4.411 -67.417 1.00 67.06 1168 PHE A C 1
ATOM 9271 O O . PHE A 1 1168 ? 46.028 -5.091 -68.066 1.00 67.06 1168 PHE A O 1
ATOM 9278 N N . ALA A 1 1169 ? 44.160 -3.861 -68.003 1.00 63.19 1169 ALA A N 1
ATOM 9279 C CA . ALA A 1 1169 ? 43.910 -3.952 -69.440 1.00 63.19 1169 ALA A CA 1
ATOM 9280 C C . ALA A 1 1169 ? 44.995 -3.188 -70.232 1.00 63.19 1169 ALA A C 1
ATOM 9282 O O . ALA A 1 1169 ? 45.305 -2.040 -69.896 1.00 63.19 1169 ALA A O 1
ATOM 9283 N N . PRO A 1 1170 ? 45.567 -3.767 -71.307 1.00 49.28 1170 PRO A N 1
ATOM 9284 C CA . PRO A 1 1170 ? 46.620 -3.117 -72.081 1.00 49.28 1170 PRO A CA 1
ATOM 9285 C C . PRO A 1 1170 ? 46.062 -1.887 -72.811 1.00 49.28 1170 PRO A C 1
ATOM 9287 O O . PRO A 1 1170 ? 45.432 -1.999 -73.862 1.00 49.28 1170 PRO A O 1
ATOM 9290 N N . LYS A 1 1171 ? 46.296 -0.686 -72.270 1.00 48.88 1171 LYS A N 1
ATOM 9291 C CA . LYS A 1 1171 ? 45.995 0.568 -72.975 1.00 48.88 1171 LYS A CA 1
ATOM 9292 C C . LYS A 1 1171 ? 46.929 0.696 -74.184 1.00 48.88 1171 LYS A C 1
ATOM 9294 O O . LYS A 1 1171 ? 48.152 0.719 -74.046 1.00 48.88 1171 LYS A O 1
ATOM 9299 N N . THR A 1 1172 ? 46.364 0.798 -75.385 1.00 38.28 1172 THR A N 1
ATOM 9300 C CA . THR A 1 1172 ? 47.086 1.124 -76.624 1.00 38.28 1172 THR A CA 1
ATOM 9301 C C . THR A 1 1172 ? 47.850 2.448 -76.480 1.00 38.28 1172 THR A C 1
ATOM 9303 O O . THR A 1 1172 ? 47.245 3.510 -76.435 1.00 38.28 1172 THR A O 1
ATOM 9306 N N . ARG A 1 1173 ? 49.186 2.343 -76.398 1.00 42.66 1173 ARG A N 1
ATOM 9307 C CA . ARG A 1 1173 ? 50.246 3.344 -76.665 1.00 42.66 1173 ARG A CA 1
ATOM 9308 C C . ARG A 1 1173 ? 49.915 4.835 -76.429 1.00 42.66 1173 ARG A C 1
ATOM 9310 O O . ARG A 1 1173 ? 49.469 5.504 -77.350 1.00 42.66 1173 ARG A O 1
ATOM 9317 N N . SER A 1 1174 ? 50.397 5.384 -75.308 1.00 36.97 1174 SER A N 1
ATOM 9318 C CA . SER A 1 1174 ? 51.351 6.519 -75.296 1.00 36.97 1174 SER A CA 1
ATOM 9319 C C . SER A 1 1174 ? 51.856 6.820 -73.873 1.00 36.97 1174 SER A C 1
ATOM 9321 O O . SER A 1 1174 ? 51.036 7.095 -73.008 1.00 36.97 1174 SER A O 1
ATOM 9323 N N . SER A 1 1175 ? 53.190 6.785 -73.685 1.00 35.47 1175 SER A N 1
ATOM 9324 C CA . SER A 1 1175 ? 54.028 7.405 -72.620 1.00 35.47 1175 SER A CA 1
ATOM 9325 C C . SER A 1 1175 ? 53.500 7.376 -71.171 1.00 35.47 1175 SER A C 1
ATOM 9327 O O . SER A 1 1175 ? 52.523 8.040 -70.867 1.00 35.47 1175 SER A O 1
ATOM 9329 N N . ARG A 1 1176 ? 54.144 6.748 -70.185 1.00 35.66 1176 ARG A N 1
ATOM 9330 C CA . ARG A 1 1176 ? 55.558 6.818 -69.769 1.00 35.66 1176 ARG A CA 1
ATOM 9331 C C . ARG A 1 1176 ? 55.810 5.623 -68.828 1.00 35.66 1176 ARG A C 1
ATOM 9333 O O . ARG A 1 1176 ? 54.865 5.097 -68.256 1.00 35.66 1176 ARG A O 1
ATOM 9340 N N . LYS A 1 1177 ? 57.068 5.194 -68.681 1.00 42.19 1177 LYS A N 1
ATOM 9341 C CA . LYS A 1 1177 ? 57.483 4.246 -67.633 1.00 42.19 1177 LYS A CA 1
ATOM 9342 C C . LYS A 1 1177 ? 57.087 4.813 -66.266 1.00 42.19 1177 LYS A C 1
ATOM 9344 O O . LYS A 1 1177 ? 57.692 5.797 -65.856 1.00 42.19 1177 LYS A O 1
ATOM 9349 N N . GLU A 1 1178 ? 56.131 4.191 -65.597 1.00 35.56 1178 GLU A N 1
ATOM 9350 C CA . GLU A 1 1178 ? 55.896 4.349 -64.165 1.00 35.56 1178 GLU A CA 1
ATOM 9351 C C . GLU A 1 1178 ? 55.760 2.951 -63.564 1.00 35.56 1178 GLU A C 1
ATOM 9353 O O . GLU A 1 1178 ? 55.293 2.016 -64.218 1.00 35.56 1178 GLU A O 1
ATOM 9358 N N . GLU A 1 1179 ? 56.316 2.819 -62.370 1.00 35.78 1179 GLU A N 1
ATOM 9359 C CA . GLU A 1 1179 ? 56.429 1.614 -61.560 1.00 35.78 1179 GLU A CA 1
ATOM 9360 C C . GLU A 1 1179 ? 55.054 0.971 -61.312 1.00 35.78 1179 GLU A C 1
ATOM 9362 O O . GLU A 1 1179 ? 54.019 1.592 -61.538 1.00 35.78 1179 GLU A O 1
ATOM 9367 N N . ILE A 1 1180 ? 55.052 -0.299 -60.900 1.00 40.69 1180 ILE A N 1
ATOM 9368 C CA . ILE A 1 1180 ? 53.867 -1.108 -60.573 1.00 40.69 1180 ILE A CA 1
ATOM 9369 C C . ILE A 1 1180 ? 52.870 -0.251 -59.764 1.00 40.69 1180 ILE A C 1
ATOM 9371 O O . ILE A 1 1180 ? 53.108 0.013 -58.592 1.00 40.69 1180 ILE A O 1
ATOM 9375 N N . GLN A 1 1181 ? 51.800 0.236 -60.404 1.00 46.19 1181 GLN A N 1
ATOM 9376 C CA . GLN A 1 1181 ? 50.816 1.116 -59.766 1.00 46.19 1181 GLN A CA 1
ATOM 9377 C C . GLN A 1 1181 ? 49.924 0.297 -58.826 1.00 46.19 1181 GLN A C 1
ATOM 9379 O O . GLN A 1 1181 ? 49.331 -0.702 -59.243 1.00 46.19 1181 GLN A O 1
ATOM 9384 N N . ASP A 1 1182 ? 49.836 0.742 -57.572 1.00 57.66 1182 ASP A N 1
ATOM 9385 C CA . ASP A 1 1182 ? 48.947 0.227 -56.529 1.00 57.66 1182 ASP A CA 1
ATOM 9386 C C . ASP A 1 1182 ? 47.489 0.089 -57.010 1.00 57.66 1182 ASP A C 1
ATOM 9388 O O . ASP A 1 1182 ? 47.024 0.832 -57.882 1.00 57.66 1182 ASP A O 1
ATOM 9392 N N . LEU A 1 1183 ? 46.736 -0.860 -56.429 1.00 66.19 1183 LEU A N 1
ATOM 9393 C CA . LEU A 1 1183 ? 45.308 -1.012 -56.728 1.00 66.19 1183 LEU A CA 1
ATOM 9394 C C . LEU A 1 1183 ? 44.561 0.321 -56.500 1.00 66.19 1183 LEU A C 1
ATOM 9396 O O . LEU A 1 1183 ? 44.781 0.976 -55.478 1.00 66.19 1183 LEU A O 1
ATOM 9400 N N . PRO A 1 1184 ? 43.626 0.710 -57.393 1.00 74.19 1184 PRO A N 1
ATOM 9401 C CA . PRO A 1 1184 ? 42.815 1.906 -57.197 1.00 74.19 1184 PRO A CA 1
ATOM 9402 C C . PRO A 1 1184 ? 42.118 1.925 -55.830 1.00 74.19 1184 PRO A C 1
ATOM 9404 O O . PRO A 1 1184 ? 41.486 0.941 -55.442 1.00 74.19 1184 PRO A O 1
ATOM 9407 N N . LEU A 1 1185 ? 42.159 3.074 -55.145 1.00 73.56 1185 LEU A N 1
ATOM 9408 C CA . LEU A 1 1185 ? 41.665 3.255 -53.770 1.00 73.56 1185 LEU A CA 1
ATOM 9409 C C . LEU A 1 1185 ? 40.242 2.709 -53.542 1.00 73.56 1185 LEU A C 1
ATOM 9411 O O . LEU A 1 1185 ? 39.981 2.057 -52.537 1.00 73.56 1185 LEU A O 1
ATOM 9415 N N . TYR A 1 1186 ? 39.322 2.908 -54.493 1.00 75.44 1186 TYR A N 1
ATOM 9416 C CA . TYR A 1 1186 ? 37.943 2.418 -54.379 1.00 75.44 1186 TYR A CA 1
ATOM 9417 C C . TYR A 1 1186 ? 37.837 0.881 -54.413 1.00 75.44 1186 TYR A C 1
ATOM 9419 O O . TYR A 1 1186 ? 36.918 0.324 -53.815 1.00 75.44 1186 TYR A O 1
ATOM 9427 N N . ILE A 1 1187 ? 38.767 0.183 -55.078 1.00 78.69 1187 ILE A N 1
ATOM 9428 C CA . ILE A 1 1187 ? 38.832 -1.288 -55.109 1.00 78.69 1187 ILE A CA 1
ATOM 9429 C C . ILE A 1 1187 ? 39.398 -1.798 -53.786 1.00 78.69 1187 ILE A C 1
ATOM 9431 O O . ILE A 1 1187 ? 38.809 -2.691 -53.178 1.00 78.69 1187 ILE A O 1
ATOM 9435 N N . THR A 1 1188 ? 40.482 -1.182 -53.309 1.00 79.50 1188 THR A N 1
ATOM 9436 C CA . THR A 1 1188 ? 41.107 -1.500 -52.019 1.00 79.50 1188 THR A CA 1
ATOM 9437 C C . THR A 1 1188 ? 40.119 -1.311 -50.863 1.00 79.50 1188 THR A C 1
ATOM 9439 O O . THR A 1 1188 ? 39.927 -2.227 -50.068 1.00 79.50 1188 THR A O 1
ATOM 9442 N N . ASN A 1 1189 ? 39.390 -0.191 -50.827 1.00 84.94 1189 ASN A N 1
ATOM 9443 C CA . ASN A 1 1189 ? 38.353 0.060 -49.820 1.00 84.94 1189 ASN A CA 1
ATOM 9444 C C . ASN A 1 1189 ? 37.195 -0.945 -49.896 1.00 84.94 1189 ASN A C 1
ATOM 9446 O O . ASN A 1 1189 ? 36.695 -1.381 -48.863 1.00 84.94 1189 ASN A O 1
ATOM 9450 N N . THR A 1 1190 ? 36.775 -1.344 -51.102 1.00 84.44 1190 THR A N 1
ATOM 9451 C CA . THR A 1 1190 ? 35.700 -2.338 -51.272 1.00 84.44 1190 THR A CA 1
ATOM 9452 C C . THR A 1 1190 ? 36.129 -3.720 -50.766 1.00 84.44 1190 THR A C 1
ATOM 9454 O O . THR A 1 1190 ? 35.332 -4.421 -50.143 1.00 84.44 1190 THR A O 1
ATOM 9457 N N . LEU A 1 1191 ? 37.391 -4.105 -50.986 1.00 82.31 1191 LEU A N 1
ATOM 9458 C CA . LEU A 1 1191 ? 37.969 -5.337 -50.443 1.00 82.31 1191 LEU A CA 1
ATOM 9459 C C . LEU A 1 1191 ? 38.061 -5.300 -48.908 1.00 82.31 1191 LEU A C 1
ATOM 9461 O O . LEU A 1 1191 ? 37.667 -6.262 -48.251 1.00 82.31 1191 LEU A O 1
ATOM 9465 N N . ILE A 1 1192 ? 38.503 -4.178 -48.330 1.00 82.69 1192 ILE A N 1
ATOM 9466 C CA . ILE A 1 1192 ? 38.529 -3.971 -46.871 1.00 82.69 1192 ILE A CA 1
ATOM 9467 C C . ILE A 1 1192 ? 37.116 -4.071 -46.286 1.00 82.69 1192 ILE A C 1
ATOM 9469 O O . ILE A 1 1192 ? 36.899 -4.794 -45.315 1.00 82.69 1192 ILE A O 1
ATOM 9473 N N . PHE A 1 1193 ? 36.139 -3.407 -46.907 1.00 86.62 1193 PHE A N 1
ATOM 9474 C CA . PHE A 1 1193 ? 34.740 -3.451 -46.490 1.00 86.62 1193 PHE A CA 1
ATOM 9475 C C . PHE A 1 1193 ? 34.163 -4.875 -46.524 1.00 86.62 1193 PHE A C 1
ATOM 9477 O O . PHE A 1 1193 ? 33.472 -5.279 -45.592 1.00 86.62 1193 PHE A O 1
ATOM 9484 N N . LEU A 1 1194 ? 34.468 -5.664 -47.561 1.00 85.19 1194 LEU A N 1
ATOM 9485 C CA . LEU A 1 1194 ? 34.063 -7.073 -47.649 1.00 85.19 1194 LEU A CA 1
ATOM 9486 C C . LEU A 1 1194 ? 34.635 -7.910 -46.497 1.00 85.19 1194 LEU A C 1
ATOM 9488 O O . LEU A 1 1194 ? 33.906 -8.698 -45.891 1.00 85.19 1194 LEU A O 1
ATOM 9492 N N . CYS A 1 1195 ? 35.908 -7.704 -46.152 1.00 82.25 1195 CYS A N 1
ATOM 9493 C CA . CYS A 1 1195 ? 36.544 -8.362 -45.011 1.00 82.25 1195 CYS A CA 1
ATOM 9494 C C . CYS A 1 1195 ? 35.898 -7.961 -43.673 1.00 82.25 1195 CYS A C 1
ATOM 9496 O O . CYS A 1 1195 ? 35.657 -8.830 -42.833 1.00 82.25 1195 CYS A O 1
ATOM 9498 N N . GLN A 1 1196 ? 35.580 -6.674 -43.489 1.00 83.81 1196 GLN A N 1
ATOM 9499 C CA . GLN A 1 1196 ? 34.864 -6.159 -42.312 1.00 83.81 1196 GLN A CA 1
ATOM 9500 C C . GLN A 1 1196 ? 33.427 -6.702 -42.225 1.00 83.81 1196 GLN A C 1
ATOM 9502 O O . GLN A 1 1196 ? 32.929 -7.012 -41.146 1.00 83.81 1196 GLN A O 1
ATOM 9507 N N . LEU A 1 1197 ? 32.745 -6.867 -43.359 1.00 85.19 1197 LEU A N 1
ATOM 9508 C CA . LEU A 1 1197 ? 31.399 -7.432 -43.394 1.00 85.19 1197 LEU A CA 1
ATOM 9509 C C . LEU A 1 1197 ? 31.401 -8.925 -43.029 1.00 85.19 1197 LEU A C 1
ATOM 9511 O O . LEU A 1 1197 ? 30.522 -9.372 -42.291 1.00 85.19 1197 LEU A O 1
ATOM 9515 N N . CYS A 1 1198 ? 32.393 -9.690 -43.494 1.00 82.56 1198 CYS A N 1
ATOM 9516 C CA . CYS A 1 1198 ? 32.546 -11.104 -43.132 1.00 82.56 1198 CYS A CA 1
ATOM 9517 C C . CYS A 1 1198 ? 32.812 -11.274 -41.631 1.00 82.56 1198 CYS A C 1
ATOM 9519 O O . CYS A 1 1198 ? 32.170 -12.105 -40.991 1.00 82.56 1198 CYS A O 1
ATOM 9521 N N . SER A 1 1199 ? 33.672 -10.433 -41.040 1.00 81.19 1199 SER A N 1
ATOM 9522 C CA . SER A 1 1199 ? 33.945 -10.502 -39.598 1.00 81.19 1199 SER A CA 1
ATOM 9523 C C . SER A 1 1199 ? 32.723 -10.171 -38.735 1.00 81.19 1199 SER A C 1
ATOM 9525 O O . SER A 1 1199 ? 32.556 -10.761 -37.673 1.00 81.19 1199 SER A O 1
ATOM 9527 N N . LEU A 1 1200 ? 31.838 -9.270 -39.180 1.00 80.56 1200 LEU A N 1
ATOM 9528 C CA . LEU A 1 1200 ? 30.588 -8.964 -38.471 1.00 80.56 1200 LEU A CA 1
ATOM 9529 C C . LEU A 1 1200 ? 29.495 -10.017 -38.669 1.00 80.56 1200 LEU A C 1
ATOM 9531 O O . LEU A 1 1200 ? 28.647 -10.202 -37.799 1.00 80.56 1200 LEU A O 1
ATOM 9535 N N . THR A 1 1201 ? 29.450 -10.660 -39.834 1.00 76.50 1201 THR A N 1
ATOM 9536 C CA . THR A 1 1201 ? 28.385 -11.619 -40.159 1.00 76.50 1201 THR A CA 1
ATOM 9537 C C . THR A 1 1201 ? 28.664 -13.024 -39.638 1.00 76.50 1201 THR A C 1
ATOM 9539 O O . THR A 1 1201 ? 27.708 -13.789 -39.524 1.00 76.50 1201 THR A O 1
ATOM 9542 N N . GLY A 1 1202 ? 29.915 -13.331 -39.270 1.00 73.50 1202 GLY A N 1
ATOM 9543 C CA . GLY A 1 1202 ? 30.352 -14.674 -38.878 1.00 73.50 1202 GLY A CA 1
ATOM 9544 C C . GLY A 1 1202 ? 30.498 -15.622 -40.071 1.00 73.50 1202 GLY A C 1
ATOM 9545 O O . GLY A 1 1202 ? 30.532 -16.832 -39.890 1.00 73.50 1202 GLY A O 1
ATOM 9546 N N . ILE A 1 1203 ? 30.536 -15.078 -41.293 1.00 79.06 1203 ILE A N 1
ATOM 9547 C CA . ILE A 1 1203 ? 30.737 -15.847 -42.522 1.00 79.06 1203 ILE A CA 1
ATOM 9548 C C . ILE A 1 1203 ? 32.237 -16.070 -42.693 1.00 79.06 1203 ILE A C 1
ATOM 9550 O O . ILE A 1 1203 ? 33.014 -15.109 -42.708 1.00 79.06 1203 ILE A O 1
ATOM 9554 N N . ASP A 1 1204 ? 32.641 -17.330 -42.854 1.00 76.25 1204 ASP A N 1
ATOM 9555 C CA . ASP A 1 1204 ? 34.041 -17.670 -43.070 1.00 76.25 1204 ASP A CA 1
ATOM 9556 C C . ASP A 1 1204 ? 34.582 -16.973 -44.318 1.00 76.25 1204 ASP A C 1
ATOM 9558 O O . ASP A 1 1204 ? 33.962 -16.984 -45.387 1.00 76.25 1204 ASP A O 1
ATOM 9562 N N . ARG A 1 1205 ? 35.794 -16.416 -44.198 1.00 70.19 1205 ARG A N 1
ATOM 9563 C CA . ARG A 1 1205 ? 36.507 -15.767 -45.313 1.00 70.19 1205 ARG A CA 1
ATOM 9564 C C . ARG A 1 1205 ? 36.696 -16.707 -46.509 1.00 70.19 1205 ARG A C 1
ATOM 9566 O O . ARG A 1 1205 ? 36.816 -16.224 -47.631 1.00 70.19 1205 ARG A O 1
ATOM 9573 N N . SER A 1 1206 ? 36.655 -18.022 -46.282 1.00 71.75 1206 SER A N 1
ATOM 9574 C CA . SER A 1 1206 ? 36.672 -19.046 -47.328 1.00 71.75 1206 SER A CA 1
ATOM 9575 C C . SER A 1 1206 ? 35.532 -18.893 -48.337 1.00 71.75 1206 SER A C 1
ATOM 9577 O O . SER A 1 1206 ? 35.744 -19.110 -49.526 1.00 71.75 1206 SER A O 1
ATOM 9579 N N . SER A 1 1207 ? 34.367 -18.411 -47.897 1.00 72.06 1207 SER A N 1
ATOM 9580 C CA . SER A 1 1207 ? 33.201 -18.159 -48.756 1.00 72.06 1207 SER A CA 1
ATOM 9581 C C . SER A 1 1207 ? 33.462 -17.053 -49.787 1.00 72.06 1207 SER A C 1
ATOM 9583 O O . SER A 1 1207 ? 32.845 -17.028 -50.848 1.00 72.06 1207 SER A O 1
ATOM 9585 N N . LEU A 1 1208 ? 34.409 -16.139 -49.525 1.00 73.88 1208 LEU A N 1
ATOM 9586 C CA . LEU A 1 1208 ? 34.827 -15.132 -50.507 1.00 73.88 1208 LEU A CA 1
ATOM 9587 C C . LEU A 1 1208 ? 35.700 -15.735 -51.617 1.00 73.88 1208 LEU A C 1
ATOM 9589 O O . LEU A 1 1208 ? 35.734 -15.181 -52.717 1.00 73.88 1208 LEU A O 1
ATOM 9593 N N . HIS A 1 1209 ? 36.382 -16.861 -51.366 1.00 75.31 1209 HIS A N 1
ATOM 9594 C CA . HIS A 1 1209 ? 37.247 -17.517 -52.356 1.00 75.31 1209 HIS A CA 1
ATOM 9595 C C . HIS A 1 1209 ? 36.468 -18.121 -53.524 1.00 75.31 1209 HIS A C 1
ATOM 9597 O O . HIS A 1 1209 ? 37.020 -18.271 -54.614 1.00 75.31 1209 HIS A O 1
ATOM 9603 N N . GLU A 1 1210 ? 35.172 -18.378 -53.339 1.00 73.12 1210 GLU A N 1
ATOM 9604 C CA . GLU A 1 1210 ? 34.268 -18.780 -54.420 1.00 73.12 1210 GLU A CA 1
ATOM 9605 C C . GLU A 1 1210 ? 34.121 -17.690 -55.497 1.00 73.12 1210 GLU A C 1
ATOM 9607 O O . GLU A 1 1210 ? 33.764 -17.977 -56.643 1.00 73.12 1210 GLU A O 1
ATOM 9612 N N . HIS A 1 1211 ? 34.405 -16.427 -55.157 1.00 73.19 1211 HIS A N 1
ATOM 9613 C CA . HIS A 1 1211 ? 34.175 -15.280 -56.036 1.00 73.19 1211 HIS A CA 1
ATOM 9614 C C . HIS A 1 1211 ? 35.412 -14.400 -56.270 1.00 73.19 1211 HIS A C 1
ATOM 9616 O O . HIS A 1 1211 ? 35.488 -13.744 -57.313 1.00 73.19 1211 HIS A O 1
ATOM 9622 N N . ILE A 1 1212 ? 36.383 -14.377 -55.351 1.00 76.81 1212 ILE A N 1
ATOM 9623 C CA . ILE A 1 1212 ? 37.619 -13.581 -55.427 1.00 76.81 1212 ILE A CA 1
ATOM 9624 C C . ILE A 1 1212 ? 38.834 -14.475 -55.114 1.00 76.81 1212 ILE A C 1
ATOM 9626 O O . ILE A 1 1212 ? 38.864 -15.102 -54.059 1.00 76.81 1212 ILE A O 1
ATOM 9630 N N . PRO A 1 1213 ? 39.877 -14.503 -55.967 1.00 76.62 1213 PRO A N 1
ATOM 9631 C CA . PRO A 1 1213 ? 41.110 -15.245 -55.691 1.00 76.62 1213 PRO A CA 1
ATOM 9632 C C . PRO A 1 1213 ? 41.759 -14.890 -54.342 1.00 76.62 1213 PRO A C 1
ATOM 9634 O O . PRO A 1 1213 ? 41.926 -13.714 -54.019 1.00 76.62 1213 PRO A O 1
ATOM 9637 N N . GLU A 1 1214 ? 42.205 -15.908 -53.601 1.00 73.94 1214 GLU A N 1
ATOM 9638 C CA . GLU A 1 1214 ? 42.789 -15.799 -52.251 1.00 73.94 1214 GLU A CA 1
ATOM 9639 C C . GLU A 1 1214 ? 43.944 -14.787 -52.154 1.00 73.94 1214 GLU A C 1
ATOM 9641 O O . GLU A 1 1214 ? 43.974 -13.959 -51.245 1.00 73.94 1214 GLU A O 1
ATOM 9646 N N . TYR A 1 1215 ? 44.841 -14.769 -53.144 1.00 70.75 1215 TYR A N 1
ATOM 9647 C CA . TYR A 1 1215 ? 45.975 -13.839 -53.193 1.00 70.75 1215 TYR A CA 1
ATOM 9648 C C . TYR A 1 1215 ? 45.554 -12.356 -53.173 1.00 70.75 1215 TYR A C 1
ATOM 9650 O O . TYR A 1 1215 ? 46.246 -11.529 -52.589 1.00 70.75 1215 TYR A O 1
ATOM 9658 N N . LEU A 1 1216 ? 44.407 -12.007 -53.768 1.00 68.31 1216 LEU A N 1
ATOM 9659 C CA . LEU A 1 1216 ? 43.910 -10.624 -53.789 1.00 68.31 1216 LEU A CA 1
ATOM 9660 C C . LEU A 1 1216 ? 43.326 -10.193 -52.443 1.00 68.31 1216 LEU A C 1
ATOM 9662 O O . LEU A 1 1216 ? 43.407 -9.022 -52.083 1.00 68.31 1216 LEU A O 1
ATOM 9666 N N . VAL A 1 1217 ? 42.764 -11.141 -51.695 1.00 67.75 1217 VAL A N 1
ATOM 9667 C CA . VAL A 1 1217 ? 42.271 -10.909 -50.333 1.00 67.75 1217 VAL A CA 1
ATOM 9668 C C . VAL A 1 1217 ? 43.450 -10.786 -49.358 1.00 67.75 1217 VAL A C 1
ATOM 9670 O O . VAL A 1 1217 ? 43.397 -9.974 -48.441 1.00 67.75 1217 VAL A O 1
ATOM 9673 N N . ALA A 1 1218 ? 44.547 -11.515 -49.599 1.00 65.00 1218 ALA A N 1
ATOM 9674 C CA . ALA A 1 1218 ? 45.775 -11.464 -48.799 1.00 65.00 1218 ALA A CA 1
ATOM 9675 C C . ALA A 1 1218 ? 46.610 -10.175 -48.976 1.00 65.00 1218 ALA A C 1
ATOM 9677 O O . ALA A 1 1218 ? 47.447 -9.873 -48.129 1.00 65.00 1218 ALA A O 1
ATOM 9678 N N . LEU A 1 1219 ? 46.396 -9.414 -50.059 1.00 62.34 1219 LEU A N 1
ATOM 9679 C CA . LEU A 1 1219 ? 47.043 -8.111 -50.302 1.00 62.34 1219 LEU A CA 1
ATOM 9680 C C . LEU A 1 1219 ? 46.463 -6.973 -49.443 1.00 62.34 1219 LEU A C 1
ATOM 9682 O O . LEU A 1 1219 ? 47.043 -5.891 -49.374 1.00 62.34 1219 LEU A O 1
ATOM 9686 N N . VAL A 1 1220 ? 45.315 -7.199 -48.807 1.00 63.44 1220 VAL A N 1
ATOM 9687 C CA . VAL A 1 1220 ? 44.665 -6.238 -47.913 1.00 63.44 1220 VAL A CA 1
ATOM 9688 C C . VAL A 1 1220 ? 45.333 -6.314 -46.534 1.00 63.44 1220 VAL A C 1
ATOM 9690 O O . VAL A 1 1220 ? 45.585 -7.425 -46.064 1.00 63.44 1220 VAL A O 1
ATOM 9693 N N . PRO A 1 1221 ? 45.628 -5.184 -45.855 1.00 55.66 1221 PRO A N 1
ATOM 9694 C CA . PRO A 1 1221 ? 46.228 -5.208 -44.524 1.00 55.66 1221 PRO A CA 1
ATOM 9695 C C .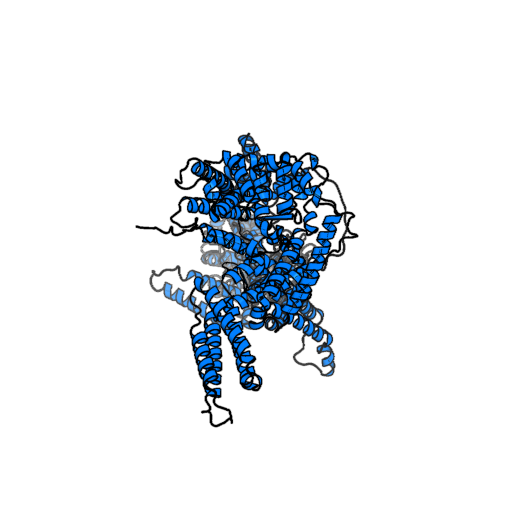 PRO A 1 1221 ? 45.441 -6.126 -43.581 1.00 55.66 1221 PRO A C 1
ATOM 9697 O O . PRO A 1 1221 ? 44.231 -5.984 -43.404 1.00 55.66 1221 PRO A O 1
ATOM 9700 N N . ASN A 1 1222 ? 46.150 -7.095 -42.996 1.00 45.69 1222 ASN A N 1
ATOM 9701 C CA . ASN A 1 1222 ? 45.601 -8.040 -42.035 1.00 45.69 1222 ASN A CA 1
ATOM 9702 C C . ASN A 1 1222 ? 45.075 -7.281 -40.811 1.00 45.69 1222 ASN A C 1
ATOM 9704 O O . ASN A 1 1222 ? 45.848 -6.971 -39.906 1.00 45.69 1222 ASN A O 1
ATOM 9708 N N . ALA A 1 1223 ? 43.762 -7.066 -40.734 1.00 40.03 1223 ALA A N 1
ATOM 9709 C CA . ALA A 1 1223 ? 43.093 -6.982 -39.444 1.00 40.03 1223 ALA A CA 1
ATOM 9710 C C . ALA A 1 1223 ? 43.346 -8.331 -38.756 1.00 40.03 1223 ALA A C 1
ATOM 9712 O O . ALA A 1 1223 ? 42.763 -9.354 -39.144 1.00 40.03 1223 ALA A O 1
ATOM 9713 N N . LYS A 1 1224 ? 44.316 -8.363 -37.835 1.00 35.09 1224 LYS A N 1
ATOM 9714 C CA . LYS A 1 1224 ? 44.627 -9.538 -37.021 1.00 35.09 1224 LYS A CA 1
ATOM 9715 C C . LYS A 1 1224 ? 43.369 -9.863 -36.228 1.00 35.09 1224 LYS A C 1
ATOM 9717 O O . LYS A 1 1224 ? 43.032 -9.180 -35.270 1.00 35.09 1224 LYS A O 1
ATOM 9722 N N . VAL A 1 1225 ? 42.659 -10.898 -36.659 1.00 33.78 1225 VAL A N 1
ATOM 9723 C CA . VAL A 1 1225 ? 41.525 -11.446 -35.923 1.00 33.78 1225 VAL A CA 1
ATOM 9724 C C . VAL A 1 1225 ? 42.107 -12.146 -34.701 1.00 33.78 1225 VAL A C 1
ATOM 9726 O O . VAL A 1 1225 ? 42.570 -13.280 -34.788 1.00 33.78 1225 VAL A O 1
ATOM 9729 N N . GLY A 1 1226 ? 42.146 -11.441 -33.573 1.00 27.02 1226 GLY A N 1
ATOM 9730 C CA . GLY A 1 1226 ? 42.127 -12.101 -32.279 1.00 27.02 1226 GLY A CA 1
ATOM 9731 C C . GLY A 1 1226 ? 40.758 -12.752 -32.141 1.00 27.02 1226 GLY A C 1
ATOM 9732 O O . GLY A 1 1226 ? 39.747 -12.056 -32.090 1.00 27.02 1226 GLY A O 1
ATOM 9733 N N . THR A 1 1227 ? 40.720 -14.079 -32.158 1.00 24.91 1227 THR A N 1
ATOM 9734 C CA . THR A 1 1227 ? 39.611 -14.840 -31.583 1.00 24.91 1227 THR A CA 1
ATOM 9735 C C . THR A 1 1227 ? 39.401 -14.354 -30.150 1.00 24.91 1227 THR A C 1
ATOM 9737 O O . THR A 1 1227 ? 40.337 -14.434 -29.351 1.00 24.91 1227 THR A O 1
ATOM 9740 N N . ILE A 1 1228 ? 38.215 -13.808 -29.868 1.00 25.39 1228 ILE A N 1
ATOM 9741 C CA . ILE A 1 1228 ? 37.671 -13.701 -28.509 1.00 25.39 1228 ILE A CA 1
ATOM 9742 C C . ILE A 1 1228 ? 36.992 -15.029 -28.208 1.00 25.39 1228 ILE A C 1
ATOM 9744 O O . ILE A 1 1228 ? 36.235 -15.484 -29.099 1.00 25.39 1228 ILE A O 1
#

Secondary structure (DSSP, 8-state):
----------TTSTT-HHHHHHHHHHHHHHHHHHHHHHHHTTS-HHHHHHHHHHHHTT------------SSSTTS---------TTSTTTTTTT---TTGGG-HHHHHHHHH--TTTTHHHHHHHHHHHHHHHHHHHHHHHHHHHHHHHHHHHHHHHHHHHHHTSSTT--HHHHHHSHHHHHHHHHHHHHHHHHHHHHHHHS-HHHHHHHHHHHHHHTTTTS--TTHHHHHHHHS--S-S-----TTSGGG-TTHHHHHHTTSPPPHHHHHHHHHHHHH--TT-TTTT--SGGGHHHHTHHHHHHHHHHGGGGHHHHHT-HHHHHHHHHHHTSS--EEE-STT-EEEHHHHHTT-HHHHHHHTTT--HHHHHHHHHHHHHHHHHHHHHHHHHHSTTTS-HHHHHHSHHHHHHHHHHHHHHHHHHHHT-GGGGGGGT----S-TTSS----HHHHHHHHHHHHHHHHHHHHHHHHHHHHHHHHHHHHHHHHHHHHHHHHHHTTT--TT------HHHHHHHHHHHHHHHT-----GGGHHHHHHHHHHHHHHHHHHHTSHHHHT-HHHHHHHHHHHHHHHHHHHHHH--HHHHHHHHHHT--GGGHHHHHTTHHHHHHHHHH-GGGHHHHHHHHHHHTHHHHHHHHHHHHS--THHHHHHHHHHHHHHHHHHHHHTHHHHHHHHHHHHHHHHHHHTPPP--SS--TTTHHHHH-HHHHHHHHHHHHHHHHHHHHHHT---EEETTEEEPHHHHHHHHHHHHHHHHHHHHHHHH------SS--HHHHHHHHHHHHHHHHHHHHHHHHHHHHHHHHHHHHTS-HHHHHHHHHHHHHHHHHHHHHTTT-SS---GGG-TT--SSSPPPP-PPPTT-TT-SSHHHHHHHHHHHHT-TTT-EEETTTTEEE-TTS-EEEEHHHHHHHHHHHHHHHHHHHHHHHHHHHHHHHHHHHHHHHHHTGGGHHHHHHHHHHH-STTSPPSSHHHHHHHHHHHHHHHHHHHHHHHHHHHHHHHHHHHHHHHHHHHHHHHHHHHHHHHHHHHHHHHHHHHHHHSS-S-S-TTSSHHHHHHHHHHHHHHT-S-GGG-----PPP-TTHHHHHHHHHHHHGGGEEEETTTTEEEESSTT----HHHHHHHHHHHHHTS-THHHHHHHHHHHHHHHHHHHHHSS---S-------PPPPHHHHHHHHHHHHHHHHHT--THHHHTTS-HHHHHTS--------

pLDDT: mean 77.28, std 16.0, range [21.36, 93.69]

Organism: NCBI:txid265563